Protein 1IV0 (pdb70)

Nearest PDB structures (foldseek):
  1iv0-assembly1_A  TM=8.552E-01  e=6.891E-17  Thermus thermophilus
  7ess-assembly1_B  TM=6.530E-01  e=4.072E-05  Mycobacterium tuberculosis H37Rv
  7ess-assembly1_A  TM=6.651E-01  e=7.875E-05  Mycobacterium tuberculosis H37Rv
  1nmn-assembly2_B  TM=6.137E-01  e=1.523E-04  Escherichia coli
  1nmn-assembly1_A  TM=6.071E-01  e=2.757E-04  Escherichia coli

Radius of gyration: 13.22 Å; Cα contacts (8 Å, |Δi|>4): 143; chains: 1; bounding box: 30×29×33 Å

InterPro domains:
  IPR005227 Putative pre-16S rRNA nuclease [MF_00651] (1-135)
  IPR005227 Putative pre-16S rRNA nuclease [PF03652] (1-132)
  IPR005227 Putative pre-16S rRNA nuclease [PTHR33317] (5-132)
  IPR005227 Putative pre-16S rRNA nuclease [TIGR00250] (5-131)
  IPR005227 Putative pre-16S rRNA nuclease [cd16964] (5-133)
  IPR006641 YqgF/RNase H-like domain [SM00732] (1-100)
  IPR012337 Ribonuclease H-like superfamily [SSF53098] (2-132)
  IPR037027 YqgF/RNase H-like domain superfamily [G3DSA:3.30.420.140] (1-134)

Solvent-accessible surface area: 7440 Å² total; per-residue (Å²): 189,124,9,4,28,22,81,60,58,136,46,166,23,16,32,10,15,22,110,130,47,55,135,150,65,45,39,163,37,149,19,95,135,86,75,92,142,70,11,23,110,33,12,33,89,51,10,120,183,83,33,3,45,59,3,32,7,30,52,137,78,184,100,76,167,146,160,64,42,103,76,43,77,20,74,20,2,20,109,18,2,126,90,117,70,23,85,13,85,84,121,85,107,201,173,75,130,235

Structure (mmCIF, N/CA/C/O backbone):
data_1IV0
#
_entry.id   1IV0
#
_cell.length_a   1.000
_cell.length_b   1.000
_cell.length_c   1.000
_cell.angle_alpha   90.00
_cell.angle_beta   90.00
_cell.angle_gamma   90.00
#
_symmetry.space_group_name_H-M   'P 1'
#
loop_
_atom_site.group_PDB
_atom_site.id
_atom_site.type_symbol
_atom_site.label_atom_id
_atom_site.label_alt_id
_atom_site.label_comp_id
_atom_site.label_asym_id
_atom_site.label_entity_id
_atom_site.label_seq_id
_atom_site.pdbx_PDB_ins_code
_atom_site.Cartn_x
_atom_site.Cartn_y
_atom_site.Cartn_z
_atom_site.occupancy
_atom_site.B_iso_or_equiv
_atom_site.auth_seq_id
_atom_site.auth_comp_id
_atom_site.auth_asym_id
_atom_site.auth_atom_id
_atom_site.pdbx_PDB_model_num
ATOM 1 N N . MET A 1 1 ? 2.236 -18.152 6.119 1.00 0.00 1 MET A N 1
ATOM 2 C CA . MET A 1 1 ? 1.589 -17.106 6.903 1.00 0.00 1 MET A CA 1
ATOM 3 C C . MET A 1 1 ? 2.356 -15.791 6.800 1.00 0.00 1 MET A C 1
ATOM 4 O O . MET A 1 1 ? 2.489 -15.059 7.779 1.00 0.00 1 MET A O 1
ATOM 18 N N . ARG A 1 2 ? 2.856 -15.498 5.605 1.00 0.00 2 ARG A N 1
ATOM 19 C CA . ARG A 1 2 ? 3.607 -14.268 5.373 1.00 0.00 2 ARG A CA 1
ATOM 20 C C . ARG A 1 2 ? 2.734 -13.220 4.690 1.00 0.00 2 ARG A C 1
ATOM 21 O O . ARG A 1 2 ? 2.020 -13.523 3.733 1.00 0.00 2 ARG A O 1
ATOM 42 N N . VAL A 1 3 ? 2.793 -11.987 5.184 1.00 0.00 3 VAL A N 1
ATOM 43 C CA . VAL A 1 3 ? 2.004 -10.902 4.615 1.00 0.00 3 VAL A CA 1
ATOM 44 C C . VAL A 1 3 ? 2.811 -9.609 4.563 1.00 0.00 3 VAL A C 1
ATOM 45 O O . VAL A 1 3 ? 3.520 -9.270 5.509 1.00 0.00 3 VAL A O 1
ATOM 58 N N . GLY A 1 4 ? 2.692 -8.885 3.454 1.00 0.00 4 GLY A N 1
ATOM 59 C CA . GLY A 1 4 ? 3.413 -7.636 3.306 1.00 0.00 4 GLY A CA 1
ATOM 60 C C . GLY A 1 4 ? 2.733 -6.487 4.023 1.00 0.00 4 GLY A C 1
ATOM 61 O O . GLY A 1 4 ? 1.532 -6.273 3.866 1.00 0.00 4 GLY A O 1
ATOM 65 N N . ALA A 1 5 ? 3.504 -5.741 4.808 1.00 0.00 5 ALA A N 1
ATOM 66 C CA . ALA A 1 5 ? 2.968 -4.604 5.549 1.00 0.00 5 ALA A CA 1
ATOM 67 C C . ALA A 1 5 ? 3.627 -3.306 5.099 1.00 0.00 5 ALA A C 1
ATOM 68 O O . ALA A 1 5 ? 4.848 -3.230 4.971 1.00 0.00 5 ALA A O 1
ATOM 75 N N . LEU A 1 6 ? 2.811 -2.285 4.857 1.00 0.00 6 LEU A N 1
ATOM 76 C CA . LEU A 1 6 ? 3.320 -0.992 4.415 1.00 0.00 6 LEU A CA 1
ATOM 77 C C . LEU A 1 6 ? 2.944 0.113 5.396 1.00 0.00 6 LEU A C 1
ATOM 78 O O . LEU A 1 6 ? 1.827 0.153 5.908 1.00 0.00 6 LEU A O 1
ATOM 94 N N . ASP A 1 7 ? 3.891 1.009 5.647 1.00 0.00 7 ASP A N 1
ATOM 95 C CA . ASP A 1 7 ? 3.678 2.123 6.560 1.00 0.00 7 ASP A CA 1
ATOM 96 C C . ASP A 1 7 ? 4.517 3.319 6.138 1.00 0.00 7 ASP A C 1
ATOM 97 O O . ASP A 1 7 ? 5.586 3.159 5.555 1.00 0.00 7 ASP A O 1
ATOM 106 N N . VAL A 1 8 ? 4.023 4.518 6.424 1.00 0.00 8 VAL A N 1
ATOM 107 C CA . VAL A 1 8 ? 4.733 5.735 6.059 1.00 0.00 8 VAL A CA 1
ATOM 108 C C . VAL A 1 8 ? 4.443 6.862 7.045 1.00 0.00 8 VAL A C 1
ATOM 109 O O . VAL A 1 8 ? 3.286 7.194 7.300 1.00 0.00 8 VAL A O 1
ATOM 122 N N . GLY A 1 9 ? 5.503 7.454 7.587 1.00 0.00 9 GLY A N 1
ATOM 123 C CA . GLY A 1 9 ? 5.338 8.546 8.528 1.00 0.00 9 GLY A CA 1
ATOM 124 C C . GLY A 1 9 ? 5.226 9.885 7.829 1.00 0.00 9 GLY A C 1
ATOM 125 O O . GLY A 1 9 ? 4.250 10.613 8.016 1.00 0.00 9 GLY A O 1
ATOM 129 N N . GLU A 1 10 ? 6.226 10.203 7.013 1.00 0.00 10 GLU A N 1
ATOM 130 C CA . GLU A 1 10 ? 6.249 11.457 6.267 1.00 0.00 10 GLU A CA 1
ATOM 131 C C . GLU A 1 10 ? 7.532 11.578 5.448 1.00 0.00 10 GLU A C 1
ATOM 132 O O . GLU A 1 10 ? 8.066 12.673 5.274 1.00 0.00 10 GLU A O 1
ATOM 144 N N . ALA A 1 11 ? 8.021 10.445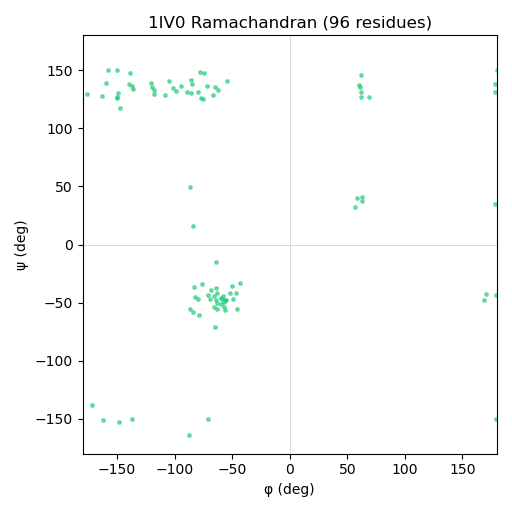 4.944 1.00 0.00 11 ALA A N 1
ATOM 145 C CA . ALA A 1 11 ? 9.242 10.420 4.142 1.00 0.00 11 ALA A CA 1
ATOM 146 C C . ALA A 1 11 ? 9.731 8.990 3.931 1.00 0.00 11 ALA A C 1
ATOM 147 O O . ALA A 1 11 ? 10.058 8.593 2.813 1.00 0.00 11 ALA A O 1
ATOM 154 N N . ARG A 1 12 ? 9.789 8.226 5.018 1.00 0.00 12 ARG A N 1
ATOM 155 C CA . ARG A 1 12 ? 10.245 6.842 4.959 1.00 0.00 12 ARG A CA 1
ATOM 156 C C . ARG A 1 12 ? 9.079 5.865 5.082 1.00 0.00 12 ARG A C 1
ATOM 157 O O . ARG A 1 12 ? 8.157 6.077 5.874 1.00 0.00 12 ARG A O 1
ATOM 178 N N . ILE A 1 13 ? 9.134 4.788 4.303 1.00 0.00 13 ILE A N 1
ATOM 179 C CA . ILE A 1 13 ? 8.094 3.766 4.330 1.00 0.00 13 ILE A CA 1
ATOM 180 C C . ILE A 1 13 ? 8.610 2.496 5.002 1.00 0.00 13 ILE A C 1
ATOM 181 O O . ILE A 1 13 ? 9.675 1.989 4.648 1.00 0.00 13 ILE A O 1
ATOM 197 N N . GLY A 1 14 ? 7.861 1.985 5.977 1.00 0.00 14 GLY A N 1
ATOM 198 C CA . GLY A 1 14 ? 8.279 0.783 6.676 1.00 0.00 14 GLY A CA 1
ATOM 199 C C . GLY A 1 14 ? 7.848 -0.492 5.973 1.00 0.00 14 GLY A C 1
ATOM 200 O O . GLY A 1 14 ? 6.745 -0.570 5.432 1.00 0.00 14 GLY A O 1
ATOM 204 N N . LEU A 1 15 ? 8.717 -1.497 5.991 1.00 0.00 15 LEU A N 1
ATOM 205 C CA . LEU A 1 15 ? 8.417 -2.779 5.361 1.00 0.00 15 LEU A CA 1
ATOM 206 C C . LEU A 1 15 ? 8.405 -3.901 6.392 1.00 0.00 15 LEU A C 1
ATOM 207 O O . LEU A 1 15 ? 9.339 -4.041 7.183 1.00 0.00 15 LEU A O 1
ATOM 223 N N . ALA A 1 16 ? 7.341 -4.694 6.382 1.00 0.00 16 ALA A N 1
ATOM 224 C CA . ALA A 1 16 ? 7.202 -5.801 7.319 1.00 0.00 16 ALA A CA 1
ATOM 225 C C . ALA A 1 16 ? 6.636 -7.032 6.628 1.00 0.00 16 ALA A C 1
ATOM 226 O O . ALA A 1 16 ? 5.839 -6.920 5.696 1.00 0.00 16 ALA A O 1
ATOM 233 N N . VAL A 1 17 ? 7.052 -8.208 7.085 1.00 0.00 17 VAL A N 1
ATOM 234 C CA . VAL A 1 17 ? 6.584 -9.457 6.500 1.00 0.00 17 VAL A CA 1
ATOM 235 C C . VAL A 1 17 ? 6.491 -10.562 7.545 1.00 0.00 17 VAL A C 1
ATOM 236 O O . VAL A 1 17 ? 7.492 -10.964 8.136 1.00 0.00 17 VAL A O 1
ATOM 249 N N . GLY A 1 18 ? 5.274 -11.051 7.760 1.00 0.00 18 GLY A N 1
ATOM 250 C CA . GLY A 1 18 ? 5.050 -12.110 8.722 1.00 0.00 18 GLY A CA 1
ATOM 251 C C . GLY A 1 18 ? 3.589 -12.498 8.812 1.00 0.00 18 GLY A C 1
ATOM 252 O O . GLY A 1 18 ? 2.846 -12.379 7.837 1.00 0.00 18 GLY A O 1
ATOM 256 N N . GLU A 1 19 ? 3.169 -12.947 9.988 1.00 0.00 19 GLU A N 1
ATOM 257 C CA . GLU A 1 19 ? 1.783 -13.334 10.209 1.00 0.00 19 GLU A CA 1
ATOM 258 C C . GLU A 1 19 ? 0.907 -12.098 10.388 1.00 0.00 19 GLU A C 1
ATOM 259 O O . GLU A 1 19 ? 1.364 -11.075 10.897 1.00 0.00 19 GLU A O 1
ATOM 271 N N . GLU A 1 20 ? -0.349 -12.194 9.960 1.00 0.00 20 GLU A N 1
ATOM 272 C CA . GLU A 1 20 ? -1.285 -11.074 10.066 1.00 0.00 20 GLU A CA 1
ATOM 273 C C . GLU A 1 20 ? -1.224 -10.431 11.450 1.00 0.00 20 GLU A C 1
ATOM 274 O O . GLU A 1 20 ? -0.993 -9.230 11.576 1.00 0.00 20 GLU A O 1
ATOM 286 N N . GLY A 1 21 ? -1.423 -11.241 12.485 1.00 0.00 21 GLY A N 1
ATOM 287 C CA . GLY A 1 21 ? -1.374 -10.728 13.843 1.00 0.00 21 GLY A CA 1
ATOM 288 C C . GLY A 1 21 ? 0.038 -10.700 14.394 1.00 0.00 21 GLY A C 1
ATOM 289 O O . GLY A 1 21 ? 0.757 -11.693 14.317 1.00 0.00 21 GLY A O 1
ATOM 293 N N . VAL A 1 22 ? 0.437 -9.564 14.956 1.00 0.00 22 VAL A N 1
ATOM 294 C CA . VAL A 1 22 ? 1.774 -9.426 15.520 1.00 0.00 22 VAL A CA 1
ATOM 295 C C . VAL A 1 22 ? 1.780 -8.432 16.681 1.00 0.00 22 VAL A C 1
ATOM 296 O O . VAL A 1 22 ? 1.329 -7.296 16.536 1.00 0.00 22 VAL A O 1
ATOM 309 N N . PRO A 1 23 ? 2.287 -8.851 17.857 1.00 0.00 23 PRO A N 1
ATOM 310 C CA . PRO A 1 23 ? 2.341 -7.994 19.042 1.00 0.00 23 PRO A CA 1
ATOM 311 C C . PRO A 1 23 ? 3.510 -7.014 19.015 1.00 0.00 23 PRO A C 1
ATOM 312 O O . PRO A 1 23 ? 3.341 -5.826 19.290 1.00 0.00 23 PRO A O 1
ATOM 323 N N . LEU A 1 24 ? 4.698 -7.517 18.692 1.00 0.00 24 LEU A N 1
ATOM 324 C CA . LEU A 1 24 ? 5.893 -6.680 18.645 1.00 0.00 24 LEU A CA 1
ATOM 325 C C . LEU A 1 24 ? 5.775 -5.623 17.549 1.00 0.00 24 LEU A C 1
ATOM 326 O O . LEU A 1 24 ? 5.621 -4.436 17.836 1.00 0.00 24 LEU A O 1
ATOM 342 N N . ALA A 1 25 ? 5.847 -6.061 16.293 1.00 0.00 25 ALA A N 1
ATOM 343 C CA . ALA A 1 25 ? 5.747 -5.147 15.156 1.00 0.00 25 ALA A CA 1
ATOM 344 C C . ALA A 1 25 ? 6.086 -5.852 13.845 1.00 0.00 25 ALA A C 1
ATOM 345 O O . ALA A 1 25 ? 5.423 -5.642 12.833 1.00 0.00 25 ALA A O 1
ATOM 352 N N . SER A 1 26 ? 7.132 -6.679 13.878 1.00 0.00 26 SER A N 1
ATOM 353 C CA . SER A 1 26 ? 7.581 -7.415 12.697 1.00 0.00 26 SER A CA 1
ATOM 354 C C . SER A 1 26 ? 7.978 -6.456 11.579 1.00 0.00 26 SER A C 1
ATOM 355 O O . SER A 1 26 ? 7.299 -5.462 11.328 1.00 0.00 26 SER A O 1
ATOM 363 N N . GLY A 1 27 ? 9.086 -6.760 10.912 1.00 0.00 27 GLY A N 1
ATOM 364 C CA . GLY A 1 27 ? 9.551 -5.912 9.831 1.00 0.00 27 GLY A CA 1
ATOM 365 C C . GLY A 1 27 ? 10.276 -6.689 8.751 1.00 0.00 27 GLY A C 1
ATOM 366 O O . GLY A 1 27 ? 10.013 -7.876 8.551 1.00 0.00 27 GLY A O 1
ATOM 370 N N . ARG A 1 28 ? 11.189 -6.022 8.052 1.00 0.00 28 ARG A N 1
ATOM 371 C CA . ARG A 1 28 ? 11.953 -6.658 6.983 1.00 0.00 28 ARG A CA 1
ATOM 372 C C . ARG A 1 28 ? 12.913 -5.665 6.335 1.00 0.00 28 ARG A C 1
ATOM 373 O O . ARG A 1 28 ? 14.068 -5.990 6.063 1.00 0.00 28 ARG A O 1
ATOM 394 N N . GLY A 1 29 ? 12.426 -4.451 6.090 1.00 0.00 29 GLY A N 1
ATOM 395 C CA . GLY A 1 29 ? 13.257 -3.430 5.476 1.00 0.00 29 GLY A CA 1
ATOM 396 C C . GLY A 1 29 ? 12.590 -2.068 5.457 1.00 0.00 29 GLY A C 1
ATOM 397 O O . GLY A 1 29 ? 11.965 -1.662 6.437 1.00 0.00 29 GLY A O 1
ATOM 401 N N . TYR A 1 30 ? 12.726 -1.358 4.339 1.00 0.00 30 TYR A N 1
ATOM 402 C CA . TYR A 1 30 ? 12.135 -0.030 4.196 1.00 0.00 30 TYR A CA 1
ATOM 403 C C . TYR A 1 30 ? 12.442 0.560 2.823 1.00 0.00 30 TYR A C 1
ATOM 404 O O . TYR A 1 30 ? 13.478 0.263 2.228 1.00 0.00 30 TYR A O 1
ATOM 422 N N . LEU A 1 31 ? 11.536 1.396 2.324 1.00 0.00 31 LEU A N 1
ATOM 423 C CA . LEU A 1 31 ? 11.716 2.024 1.019 1.00 0.00 31 LEU A CA 1
ATOM 424 C C . LEU A 1 31 ? 11.326 3.498 1.059 1.00 0.00 31 LEU A C 1
ATOM 425 O O . LEU A 1 31 ? 10.298 3.866 1.628 1.00 0.00 31 LEU A O 1
ATOM 441 N N . VAL A 1 32 ? 12.148 4.336 0.439 1.00 0.00 32 VAL A N 1
ATOM 442 C CA . VAL A 1 32 ? 11.887 5.768 0.387 1.00 0.00 32 VAL A CA 1
ATOM 443 C C . VAL A 1 32 ? 10.760 6.068 -0.596 1.00 0.00 32 VAL A C 1
ATOM 444 O O . VAL A 1 32 ? 10.605 5.370 -1.598 1.00 0.00 32 VAL A O 1
ATOM 457 N N . ARG A 1 33 ? 9.974 7.101 -0.310 1.00 0.00 33 ARG A N 1
ATOM 458 C CA . ARG A 1 33 ? 8.866 7.477 -1.181 1.00 0.00 33 ARG A CA 1
ATOM 459 C C . ARG A 1 33 ? 9.344 7.703 -2.612 1.00 0.00 33 ARG A C 1
ATOM 460 O O . ARG A 1 33 ? 10.419 8.260 -2.838 1.00 0.00 33 ARG A O 1
ATOM 481 N N . LYS A 1 34 ? 8.539 7.269 -3.577 1.00 0.00 34 LYS A N 1
ATOM 482 C CA . LYS A 1 34 ? 8.881 7.423 -4.986 1.00 0.00 34 LYS A CA 1
ATOM 483 C C . LYS A 1 34 ? 7.650 7.872 -5.781 1.00 0.00 34 LYS A C 1
ATOM 484 O O . LYS A 1 34 ? 6.787 8.562 -5.241 1.00 0.00 34 LYS A O 1
ATOM 503 N N . THR A 1 35 ? 7.566 7.489 -7.056 1.00 0.00 35 THR A N 1
ATOM 504 C CA . THR A 1 35 ? 6.427 7.870 -7.888 1.00 0.00 35 THR A CA 1
ATOM 505 C C . THR A 1 35 ? 5.295 6.847 -7.752 1.00 0.00 35 THR A C 1
ATOM 506 O O . THR A 1 35 ? 5.294 6.047 -6.820 1.00 0.00 35 THR A O 1
ATOM 517 N N . LEU A 1 36 ? 4.339 6.861 -8.682 1.00 0.00 36 LEU A N 1
ATOM 518 C CA . LEU A 1 36 ? 3.227 5.919 -8.639 1.00 0.00 36 LEU A CA 1
ATOM 519 C C . LEU A 1 36 ? 3.662 4.555 -9.160 1.00 0.00 36 LEU A C 1
ATOM 520 O O . LEU A 1 36 ? 3.616 3.558 -8.440 1.00 0.00 36 LEU A O 1
ATOM 536 N N . GLU A 1 37 ? 4.084 4.528 -10.420 1.00 0.00 37 GLU A N 1
ATOM 537 C CA . GLU A 1 37 ? 4.532 3.297 -11.055 1.00 0.00 37 GLU A CA 1
ATOM 538 C C . GLU A 1 37 ? 5.781 2.758 -10.370 1.00 0.00 37 GLU A C 1
ATOM 539 O O . GLU A 1 37 ? 5.953 1.549 -10.229 1.00 0.00 37 GLU A O 1
ATOM 551 N N . GLU A 1 38 ? 6.654 3.669 -9.953 1.00 0.00 38 GLU A N 1
ATOM 552 C CA . GLU A 1 38 ? 7.894 3.288 -9.288 1.00 0.00 38 GLU A CA 1
ATOM 553 C C . GLU A 1 38 ? 7.620 2.441 -8.046 1.00 0.00 38 GLU A C 1
ATOM 554 O O . GLU A 1 38 ? 8.152 1.341 -7.910 1.00 0.00 38 GLU A O 1
ATOM 566 N N . ASP A 1 39 ? 6.785 2.952 -7.141 1.00 0.00 39 ASP A N 1
ATOM 567 C CA . ASP A 1 39 ? 6.451 2.219 -5.922 1.00 0.00 39 ASP A CA 1
ATOM 568 C C . ASP A 1 39 ? 5.979 0.807 -6.256 1.00 0.00 39 ASP A C 1
ATOM 569 O O . ASP A 1 39 ? 6.355 -0.156 -5.588 1.00 0.00 39 ASP A O 1
ATOM 578 N N . VAL A 1 40 ? 5.167 0.691 -7.303 1.00 0.00 40 VAL A N 1
ATOM 579 C CA . VAL A 1 40 ? 4.665 -0.613 -7.731 1.00 0.00 40 VAL A CA 1
ATOM 580 C C . VAL A 1 40 ? 5.835 -1.516 -8.079 1.00 0.00 40 VAL A C 1
ATOM 581 O O . VAL A 1 40 ? 5.892 -2.676 -7.674 1.00 0.00 40 VAL A O 1
ATOM 594 N N . GLU A 1 41 ? 6.769 -0.955 -8.836 1.00 0.00 41 GLU A N 1
ATOM 595 C CA . GLU A 1 41 ? 7.963 -1.680 -9.256 1.00 0.00 41 GLU A CA 1
ATOM 596 C C . GLU A 1 41 ? 8.717 -2.233 -8.049 1.00 0.00 41 GLU A C 1
ATOM 597 O O . GLU A 1 41 ? 9.094 -3.405 -8.025 1.00 0.00 41 GLU A O 1
ATOM 609 N N . ALA A 1 42 ? 8.925 -1.387 -7.044 1.00 0.00 42 ALA A N 1
ATOM 610 C CA . ALA A 1 42 ? 9.623 -1.799 -5.833 1.00 0.00 42 ALA A CA 1
ATOM 611 C C . ALA A 1 42 ? 8.808 -2.840 -5.074 1.00 0.00 42 ALA A C 1
ATOM 612 O O . ALA A 1 42 ? 9.345 -3.844 -4.603 1.00 0.00 42 ALA A O 1
ATOM 619 N N . LEU A 1 43 ? 7.510 -2.588 -4.959 1.00 0.00 43 LEU A N 1
ATOM 620 C CA . LEU A 1 43 ? 6.606 -3.493 -4.260 1.00 0.00 43 LEU A CA 1
ATOM 621 C C . LEU A 1 43 ? 6.533 -4.849 -4.953 1.00 0.00 43 LEU A C 1
ATOM 622 O O . LEU A 1 43 ? 6.689 -5.887 -4.310 1.00 0.00 43 LEU A O 1
ATOM 638 N N . LEU A 1 44 ? 6.306 -4.841 -6.261 1.00 0.00 44 LEU A N 1
ATOM 639 C CA . LEU A 1 44 ? 6.229 -6.084 -7.018 1.00 0.00 44 LEU A CA 1
ATOM 640 C C . LEU A 1 44 ? 7.499 -6.900 -6.855 1.00 0.00 44 LEU A C 1
ATOM 641 O O . LEU A 1 44 ? 7.446 -8.086 -6.545 1.00 0.00 44 LEU A O 1
ATOM 657 N N . ASP A 1 45 ? 8.642 -6.258 -7.056 1.00 0.00 45 ASP A N 1
ATOM 658 C CA . ASP A 1 45 ? 9.924 -6.937 -6.924 1.00 0.00 45 ASP A CA 1
ATOM 659 C C . ASP A 1 45 ? 9.969 -7.759 -5.639 1.00 0.00 45 ASP A C 1
ATOM 660 O O . ASP A 1 45 ? 10.450 -8.892 -5.634 1.00 0.00 45 ASP A O 1
ATOM 669 N N . PHE A 1 46 ? 9.457 -7.184 -4.555 1.00 0.00 46 PHE A N 1
ATOM 670 C CA . PHE A 1 46 ? 9.445 -7.871 -3.269 1.00 0.00 46 PHE A CA 1
ATOM 671 C C . PHE A 1 46 ? 8.244 -8.808 -3.145 1.00 0.00 46 PHE A C 1
ATOM 672 O O . PHE A 1 46 ? 8.404 -10.004 -2.923 1.00 0.00 46 PHE A O 1
ATOM 689 N N . VAL A 1 47 ? 7.044 -8.254 -3.284 1.00 0.00 47 VAL A N 1
ATOM 690 C CA . VAL A 1 47 ? 5.818 -9.041 -3.174 1.00 0.00 47 VAL A CA 1
ATOM 691 C C . VAL A 1 47 ? 5.804 -10.215 -4.153 1.00 0.00 47 VAL A C 1
ATOM 692 O O . VAL A 1 47 ? 5.479 -11.342 -3.781 1.00 0.00 47 VAL A O 1
ATOM 705 N N . ARG A 1 48 ? 6.140 -9.939 -5.406 1.00 0.00 48 ARG A N 1
ATOM 706 C CA . ARG A 1 48 ? 6.149 -10.965 -6.446 1.00 0.00 48 ARG A CA 1
ATOM 707 C C . ARG A 1 48 ? 7.217 -12.033 -6.198 1.00 0.00 48 ARG A C 1
ATOM 708 O O . ARG A 1 48 ? 6.917 -13.227 -6.192 1.00 0.00 48 ARG A O 1
ATOM 729 N N . ARG A 1 49 ? 8.462 -11.605 -6.021 1.00 0.00 49 ARG A N 1
ATOM 730 C CA . ARG A 1 49 ? 9.563 -12.540 -5.802 1.00 0.00 49 ARG A CA 1
ATOM 731 C C . ARG A 1 49 ? 9.502 -13.194 -4.421 1.00 0.00 49 ARG A C 1
ATOM 732 O O . ARG A 1 49 ? 9.714 -14.399 -4.291 1.00 0.00 49 ARG A O 1
ATOM 753 N N . GLU A 1 50 ? 9.216 -12.402 -3.394 1.00 0.00 50 GLU A N 1
ATOM 754 C CA . GLU A 1 50 ? 9.134 -12.923 -2.030 1.00 0.00 50 GLU A CA 1
ATOM 755 C C . GLU A 1 50 ? 7.996 -13.932 -1.887 1.00 0.00 50 GLU A C 1
ATOM 756 O O . GLU A 1 50 ? 7.937 -14.675 -0.906 1.00 0.00 50 GLU A O 1
ATOM 768 N N . GLY A 1 51 ? 7.094 -13.958 -2.864 1.00 0.00 51 GLY A N 1
ATOM 769 C CA . GLY A 1 51 ? 5.976 -14.882 -2.816 1.00 0.00 51 GLY A CA 1
ATOM 770 C C . GLY A 1 51 ? 5.058 -14.626 -1.638 1.00 0.00 51 GLY A C 1
ATOM 771 O O . GLY A 1 51 ? 4.579 -15.563 -0.999 1.00 0.00 51 GLY A O 1
ATOM 775 N N . LEU A 1 52 ? 4.809 -13.353 -1.353 1.00 0.00 52 LEU A N 1
ATOM 776 C CA . LEU A 1 52 ? 3.937 -12.976 -0.247 1.00 0.00 52 LEU A CA 1
ATOM 777 C C . LEU A 1 52 ? 2.493 -13.354 -0.551 1.00 0.00 52 LEU A C 1
ATOM 778 O O . LEU A 1 52 ? 1.802 -13.940 0.282 1.00 0.00 52 LEU A O 1
ATOM 794 N N . GLY A 1 53 ? 2.045 -13.013 -1.754 1.00 0.00 53 GLY A N 1
ATOM 795 C CA . GLY A 1 53 ? 0.688 -13.321 -2.158 1.00 0.00 53 GLY A CA 1
ATOM 796 C C . GLY A 1 53 ? -0.348 -12.740 -1.216 1.00 0.00 53 GLY A C 1
ATOM 797 O O . GLY A 1 53 ? -1.418 -13.318 -1.030 1.00 0.00 53 GLY A O 1
ATOM 801 N N . LYS A 1 54 ? -0.030 -11.590 -0.627 1.00 0.00 54 LYS A N 1
ATOM 802 C CA . LYS A 1 54 ? -0.939 -10.920 0.297 1.00 0.00 54 LYS A CA 1
ATOM 803 C C . LYS A 1 54 ? -0.298 -9.654 0.850 1.00 0.00 54 LYS A C 1
ATOM 804 O O . LYS A 1 54 ? 0.845 -9.682 1.307 1.00 0.00 54 LYS A O 1
ATOM 823 N N . LEU A 1 55 ? -1.029 -8.545 0.808 1.00 0.00 55 LEU A N 1
ATOM 824 C CA . LEU A 1 55 ? -0.501 -7.281 1.306 1.00 0.00 55 LEU A CA 1
ATOM 825 C C . LEU A 1 55 ? -1.524 -6.530 2.153 1.00 0.00 55 LEU A C 1
ATOM 826 O O . LEU A 1 55 ? -2.686 -6.387 1.771 1.00 0.00 55 LEU A O 1
ATOM 842 N N . VAL A 1 56 ? -1.068 -6.041 3.302 1.00 0.00 56 VAL A N 1
ATOM 843 C CA . VAL A 1 56 ? -1.916 -5.286 4.217 1.00 0.00 56 VAL A CA 1
ATOM 844 C C . VAL A 1 56 ? -1.355 -3.881 4.415 1.00 0.00 56 VAL A C 1
ATOM 845 O O . VAL A 1 56 ? -0.148 -3.709 4.579 1.00 0.00 56 VAL A O 1
ATOM 858 N N . VAL A 1 57 ? -2.225 -2.875 4.385 1.00 0.00 57 VAL A N 1
ATOM 859 C CA . VAL A 1 57 ? -1.776 -1.494 4.548 1.00 0.00 57 VAL A CA 1
ATOM 860 C C . VAL A 1 57 ? -2.832 -0.624 5.224 1.00 0.00 57 VAL A C 1
ATOM 861 O O . VAL A 1 57 ? -3.994 -0.609 4.820 1.00 0.00 57 VAL A O 1
ATOM 874 N N . GLY A 1 58 ? -2.410 0.110 6.249 1.00 0.00 58 GLY A N 1
ATOM 875 C CA . GLY A 1 58 ? -3.316 0.987 6.963 1.00 0.00 58 GLY A CA 1
ATOM 876 C C . GLY A 1 58 ? -3.271 2.410 6.441 1.00 0.00 58 GLY A C 1
ATOM 877 O O . GLY A 1 58 ? -2.194 2.949 6.184 1.00 0.00 58 GLY A O 1
ATOM 881 N N . LEU A 1 59 ? -4.441 3.021 6.286 1.00 0.00 59 LEU A N 1
ATOM 882 C CA . LEU A 1 59 ? -4.534 4.392 5.789 1.00 0.00 59 LEU A CA 1
ATOM 883 C C . LEU A 1 59 ? -5.875 5.013 6.172 1.00 0.00 59 LEU A C 1
ATOM 884 O O . LEU A 1 59 ? -6.913 4.354 6.098 1.00 0.00 59 LEU A O 1
ATOM 900 N N . PRO A 1 60 ? -5.879 6.291 6.587 1.00 0.00 60 PRO A N 1
ATOM 901 C CA . PRO A 1 60 ? -7.111 6.984 6.975 1.00 0.00 60 PRO A CA 1
ATOM 902 C C . PRO A 1 60 ? -8.133 7.018 5.842 1.00 0.00 60 PRO A C 1
ATOM 903 O O . PRO A 1 60 ? -9.308 6.718 6.044 1.00 0.00 60 PRO A O 1
ATOM 914 N N . LEU A 1 61 ? -7.670 7.381 4.650 1.00 0.00 61 LEU A N 1
ATOM 915 C CA . LEU A 1 61 ? -8.535 7.453 3.476 1.00 0.00 61 LEU A CA 1
ATOM 916 C C . LEU A 1 61 ? -9.641 8.486 3.669 1.00 0.00 61 LEU A C 1
ATOM 917 O O . LEU A 1 61 ? -10.380 8.447 4.651 1.00 0.00 61 LEU A O 1
ATOM 933 N N . ARG A 1 62 ? -9.754 9.403 2.713 1.00 0.00 62 ARG A N 1
ATOM 934 C CA . ARG A 1 62 ? -10.774 10.445 2.763 1.00 0.00 62 ARG A CA 1
ATOM 935 C C . ARG A 1 62 ? -12.142 9.878 2.396 1.00 0.00 62 ARG A C 1
ATOM 936 O O . ARG A 1 62 ? -13.167 10.313 2.920 1.00 0.00 62 ARG A O 1
ATOM 957 N N . THR A 1 63 ? -12.144 8.908 1.486 1.00 0.00 63 THR A N 1
ATOM 958 C CA . THR A 1 63 ? -13.377 8.275 1.031 1.00 0.00 63 THR A CA 1
ATOM 959 C C . THR A 1 63 ? -14.217 9.243 0.202 1.00 0.00 63 THR A C 1
ATOM 960 O O . THR A 1 63 ? -14.519 10.351 0.641 1.00 0.00 63 THR A O 1
ATOM 971 N N . ASP A 1 64 ? -14.587 8.809 -0.999 1.00 0.00 64 ASP A N 1
ATOM 972 C CA . ASP A 1 64 ? -15.389 9.624 -1.905 1.00 0.00 64 ASP A CA 1
ATOM 973 C C . ASP A 1 64 ? -15.628 8.887 -3.218 1.00 0.00 64 ASP A C 1
ATOM 974 O O . ASP A 1 64 ? -14.723 8.248 -3.754 1.00 0.00 64 ASP A O 1
ATOM 983 N N . LEU A 1 65 ? -16.851 8.975 -3.733 1.00 0.00 65 LEU A N 1
ATOM 984 C CA . LEU A 1 65 ? -17.199 8.308 -4.985 1.00 0.00 65 LEU A CA 1
ATOM 985 C C . LEU A 1 65 ? -16.269 8.744 -6.114 1.00 0.00 65 LEU A C 1
ATOM 986 O O . LEU A 1 65 ? -15.615 7.915 -6.746 1.00 0.00 65 LEU A O 1
ATOM 1002 N N . LYS A 1 66 ? -16.210 10.048 -6.356 1.00 0.00 66 LYS A N 1
ATOM 1003 C CA . LYS A 1 66 ? -15.353 10.592 -7.404 1.00 0.00 66 LYS A CA 1
ATOM 1004 C C . LYS A 1 66 ? -13.963 10.897 -6.858 1.00 0.00 66 LYS A C 1
ATOM 1005 O O . LYS A 1 66 ? -13.823 11.534 -5.814 1.00 0.00 66 LYS A O 1
ATOM 1024 N N . GLU A 1 67 ? -12.935 10.442 -7.570 1.00 0.00 67 GLU A N 1
ATOM 1025 C CA . GLU A 1 67 ? -11.556 10.673 -7.153 1.00 0.00 67 GLU A CA 1
ATOM 1026 C C . GLU A 1 67 ? -11.279 10.021 -5.800 1.00 0.00 67 GLU A C 1
ATOM 1027 O O . GLU A 1 67 ? -12.154 9.960 -4.938 1.00 0.00 67 GLU A O 1
ATOM 1039 N N . SER A 1 68 ? -10.055 9.535 -5.622 1.00 0.00 68 SER A N 1
ATOM 1040 C CA . SER A 1 68 ? -9.667 8.888 -4.374 1.00 0.00 68 SER A CA 1
ATOM 1041 C C . SER A 1 68 ? -8.140 8.813 -4.260 1.00 0.00 68 SER A C 1
ATOM 1042 O O . SER A 1 68 ? -7.435 9.667 -4.794 1.00 0.00 68 SER A O 1
ATOM 1050 N N . ALA A 1 69 ? -7.632 7.797 -3.564 1.00 0.00 69 ALA A N 1
ATOM 1051 C CA . ALA A 1 69 ? -6.192 7.638 -3.392 1.00 0.00 69 ALA A CA 1
ATOM 1052 C C . ALA A 1 69 ? -5.587 8.868 -2.720 1.00 0.00 69 ALA A C 1
ATOM 1053 O O . ALA A 1 69 ? -4.503 9.321 -3.088 1.00 0.00 69 ALA A O 1
ATOM 1060 N N . GLN A 1 70 ? -6.300 9.405 -1.735 1.00 0.00 70 GLN A N 1
ATOM 1061 C CA . GLN A 1 70 ? -5.840 10.585 -1.012 1.00 0.00 70 GLN A CA 1
ATOM 1062 C C . GLN A 1 70 ? -4.596 10.283 -0.194 1.00 0.00 70 GLN A C 1
ATOM 1063 O O . GLN A 1 70 ? -4.562 9.335 0.590 1.00 0.00 70 GLN A O 1
ATOM 1077 N N . ALA A 1 71 ? -3.583 11.114 -0.384 1.00 0.00 71 ALA A N 1
ATOM 1078 C CA . ALA A 1 71 ? -2.325 10.975 0.327 1.00 0.00 71 ALA A CA 1
ATOM 1079 C C . ALA A 1 71 ? -1.652 9.638 0.035 1.00 0.00 71 ALA A C 1
ATOM 1080 O O . ALA A 1 71 ? -2.294 8.588 0.042 1.00 0.00 71 ALA A O 1
ATOM 1087 N N . GLY A 1 72 ? -0.346 9.686 -0.211 1.00 0.00 72 GLY A N 1
ATOM 1088 C CA . GLY A 1 72 ? 0.409 8.479 -0.491 1.00 0.00 72 GLY A CA 1
ATOM 1089 C C . GLY A 1 72 ? -0.053 7.765 -1.746 1.00 0.00 72 GLY A C 1
ATOM 1090 O O . GLY A 1 72 ? -1.247 7.532 -1.936 1.00 0.00 72 GLY A O 1
ATOM 1094 N N . LYS A 1 73 ? 0.902 7.407 -2.598 1.00 0.00 73 LYS A N 1
ATOM 1095 C CA . LYS A 1 73 ? 0.606 6.703 -3.842 1.00 0.00 73 LYS A CA 1
ATOM 1096 C C . LYS A 1 73 ? 0.552 5.192 -3.615 1.00 0.00 73 LYS A C 1
ATOM 1097 O O . LYS A 1 73 ? 1.179 4.422 -4.344 1.00 0.00 73 LYS A O 1
ATOM 1116 N N . VAL A 1 74 ? -0.196 4.776 -2.598 1.00 0.00 74 VAL A N 1
ATOM 1117 C CA . VAL A 1 74 ? -0.331 3.360 -2.271 1.00 0.00 74 VAL A CA 1
ATOM 1118 C C . VAL A 1 74 ? -1.394 2.680 -3.134 1.00 0.00 74 VAL A C 1
ATOM 1119 O O . VAL A 1 74 ? -1.242 1.520 -3.520 1.00 0.00 74 VAL A O 1
ATOM 1132 N N . LEU A 1 75 ? -2.473 3.401 -3.425 1.00 0.00 75 LEU A N 1
ATOM 1133 C CA . LEU A 1 75 ? -3.567 2.862 -4.233 1.00 0.00 75 LEU A CA 1
ATOM 1134 C C . LEU A 1 75 ? -3.060 2.204 -5.520 1.00 0.00 75 LEU A C 1
ATOM 1135 O O . LEU A 1 75 ? -3.480 1.097 -5.857 1.00 0.00 75 LEU A O 1
ATOM 1151 N N . PRO A 1 76 ? -2.153 2.869 -6.262 1.00 0.00 76 PRO A N 1
ATOM 1152 C CA . PRO A 1 76 ? -1.605 2.331 -7.509 1.00 0.00 76 PRO A CA 1
ATOM 1153 C C . PRO A 1 76 ? -1.239 0.851 -7.408 1.00 0.00 76 PRO A C 1
ATOM 1154 O O . PRO A 1 76 ? -1.344 0.110 -8.384 1.00 0.00 76 PRO A O 1
ATOM 1165 N N . LEU A 1 77 ? -0.804 0.425 -6.227 1.00 0.00 77 LEU A N 1
ATOM 1166 C CA . LEU A 1 77 ? -0.426 -0.968 -6.015 1.00 0.00 77 LEU A CA 1
ATOM 1167 C C . LEU A 1 77 ? -1.644 -1.838 -5.739 1.00 0.00 77 LEU A C 1
ATOM 1168 O O . LEU A 1 77 ? -1.767 -2.935 -6.282 1.00 0.00 77 LEU A O 1
ATOM 1184 N N . VAL A 1 78 ? -2.533 -1.353 -4.881 1.00 0.00 78 VAL A N 1
ATOM 1185 C CA . VAL A 1 78 ? -3.730 -2.101 -4.523 1.00 0.00 78 VAL A CA 1
ATOM 1186 C C . VAL A 1 78 ? -4.471 -2.587 -5.763 1.00 0.00 78 VAL A C 1
ATOM 1187 O O . VAL A 1 78 ? -5.034 -3.682 -5.769 1.00 0.00 78 VAL A O 1
ATOM 1200 N N . GLU A 1 79 ? -4.466 -1.773 -6.814 1.00 0.00 79 GLU A N 1
ATOM 1201 C CA . GLU A 1 79 ? -5.139 -2.138 -8.055 1.00 0.00 79 GLU A CA 1
ATOM 1202 C C . GLU A 1 79 ? -4.421 -3.301 -8.730 1.00 0.00 79 GLU A C 1
ATOM 1203 O O . GLU A 1 79 ? -5.056 -4.205 -9.273 1.00 0.00 79 GLU A O 1
ATOM 1215 N N . ALA A 1 80 ? -3.093 -3.278 -8.679 1.00 0.00 80 ALA A N 1
ATOM 1216 C CA . ALA A 1 80 ? -2.290 -4.338 -9.273 1.00 0.00 80 ALA A CA 1
ATOM 1217 C C . ALA A 1 80 ? -2.550 -5.662 -8.570 1.00 0.00 80 ALA A C 1
ATOM 1218 O O . ALA A 1 80 ? -2.767 -6.692 -9.211 1.00 0.00 80 ALA A O 1
ATOM 1225 N N . LEU A 1 81 ? -2.519 -5.624 -7.243 1.00 0.00 81 LEU A N 1
ATOM 1226 C CA . LEU A 1 81 ? -2.740 -6.810 -6.430 1.00 0.00 81 LEU A CA 1
ATOM 1227 C C . LEU A 1 81 ? -4.121 -7.405 -6.692 1.00 0.00 81 LEU A C 1
ATOM 1228 O O . LEU A 1 81 ? -4.254 -8.599 -6.958 1.00 0.00 81 LEU A O 1
ATOM 1244 N N . ARG A 1 82 ? -5.147 -6.562 -6.618 1.00 0.00 82 ARG A N 1
ATOM 1245 C CA . ARG A 1 82 ? -6.521 -6.999 -6.850 1.00 0.00 82 ARG A CA 1
ATOM 1246 C C . ARG A 1 82 ? -6.671 -7.612 -8.240 1.00 0.00 82 ARG A C 1
ATOM 1247 O O . ARG A 1 82 ? -7.308 -8.652 -8.406 1.00 0.00 82 ARG A O 1
ATOM 1268 N N . ALA A 1 83 ? -6.082 -6.956 -9.232 1.00 0.00 83 ALA A N 1
ATOM 1269 C CA . ALA A 1 83 ? -6.151 -7.426 -10.611 1.00 0.00 83 ALA A CA 1
ATOM 1270 C C . ALA A 1 83 ? -5.477 -8.784 -10.776 1.00 0.00 83 ALA A C 1
ATOM 1271 O O . ALA A 1 83 ? -5.985 -9.657 -11.480 1.00 0.00 83 ALA A O 1
ATOM 1278 N N . ARG A 1 84 ? -4.323 -8.957 -10.133 1.00 0.00 84 ARG A N 1
ATOM 1279 C CA . ARG A 1 84 ? -3.581 -10.211 -10.223 1.00 0.00 84 ARG A CA 1
ATOM 1280 C C . ARG A 1 84 ? -4.095 -11.260 -9.234 1.00 0.00 84 ARG A C 1
ATOM 1281 O O . ARG A 1 84 ? -3.423 -12.258 -8.976 1.00 0.00 84 ARG A O 1
ATOM 1302 N N . GLY A 1 85 ? -5.288 -11.036 -8.686 1.00 0.00 85 GLY A N 1
ATOM 1303 C CA . GLY A 1 85 ? -5.859 -11.979 -7.743 1.00 0.00 85 GLY A CA 1
ATOM 1304 C C . GLY A 1 85 ? -5.022 -12.119 -6.491 1.00 0.00 85 GLY A C 1
ATOM 1305 O O . GLY A 1 85 ? -4.897 -13.209 -5.934 1.00 0.00 85 GLY A O 1
ATOM 1309 N N . VAL A 1 86 ? -4.452 -11.007 -6.046 1.00 0.00 86 VAL A N 1
ATOM 1310 C CA . VAL A 1 86 ? -3.626 -10.999 -4.845 1.00 0.00 86 VAL A CA 1
ATOM 1311 C C . VAL A 1 86 ? -4.423 -10.501 -3.643 1.00 0.00 86 VAL A C 1
ATOM 1312 O O . VAL A 1 86 ? -5.102 -9.477 -3.720 1.00 0.00 86 VAL A O 1
ATOM 1325 N N . GLU A 1 87 ? -4.338 -11.228 -2.532 1.00 0.00 87 GLU A N 1
ATOM 1326 C CA . GLU A 1 87 ? -5.055 -10.855 -1.317 1.00 0.00 87 GLU A CA 1
ATOM 1327 C C . GLU A 1 87 ? -4.578 -9.504 -0.795 1.00 0.00 87 GLU A C 1
ATOM 1328 O O . GLU A 1 87 ? -3.377 -9.251 -0.703 1.00 0.00 87 GLU A O 1
ATOM 1340 N N . VAL A 1 88 ? -5.526 -8.636 -0.456 1.00 0.00 88 VAL A N 1
ATOM 1341 C CA . VAL A 1 88 ? -5.201 -7.305 0.052 1.00 0.00 88 VAL A CA 1
ATOM 1342 C C . VAL A 1 88 ? -6.361 -6.731 0.859 1.00 0.00 88 VAL A C 1
ATOM 1343 O O . VAL A 1 88 ? -7.525 -7.036 0.599 1.00 0.00 88 VAL A O 1
ATOM 1356 N N . GLU A 1 89 ? -6.033 -5.894 1.837 1.00 0.00 89 GLU A N 1
ATOM 1357 C CA . GLU A 1 89 ? -7.045 -5.274 2.682 1.00 0.00 89 GLU A CA 1
ATOM 1358 C C . GLU A 1 89 ? -6.474 -4.078 3.435 1.00 0.00 89 GLU A C 1
ATOM 1359 O O . GLU A 1 89 ? -5.441 -4.179 4.099 1.00 0.00 89 GLU A O 1
ATOM 1371 N N . LEU A 1 90 ? -7.157 -2.942 3.327 1.00 0.00 90 LEU A N 1
ATOM 1372 C CA . LEU A 1 90 ? -6.723 -1.724 3.997 1.00 0.00 90 LEU A CA 1
ATOM 1373 C C . LEU A 1 90 ? -7.023 -1.794 5.491 1.00 0.00 90 LEU A C 1
ATOM 1374 O O . LEU A 1 90 ? -8.163 -2.023 5.894 1.00 0.00 90 LEU A O 1
ATOM 1390 N N . TRP A 1 91 ? -5.995 -1.592 6.308 1.00 0.00 91 TRP A N 1
ATOM 1391 C CA . TRP A 1 91 ? -6.156 -1.630 7.756 1.00 0.00 91 TRP A CA 1
ATOM 1392 C C . TRP A 1 91 ? -6.803 -0.346 8.265 1.00 0.00 91 TRP A C 1
ATOM 1393 O O . TRP A 1 91 ? -6.326 0.754 7.981 1.00 0.00 91 TRP A O 1
ATOM 1414 N N . ASP A 1 92 ? -7.888 -0.491 9.018 1.00 0.00 92 ASP A N 1
ATOM 1415 C CA . ASP A 1 92 ? -8.596 0.661 9.565 1.00 0.00 92 ASP A CA 1
ATOM 1416 C C . ASP A 1 92 ? -7.770 1.318 10.675 1.00 0.00 92 ASP A C 1
ATOM 1417 O O . ASP A 1 92 ? -6.541 1.269 10.648 1.00 0.00 92 ASP A O 1
ATOM 1426 N N . GLU A 1 93 ? -8.441 1.929 11.654 1.00 0.00 93 GLU A N 1
ATOM 1427 C CA . GLU A 1 93 ? -7.747 2.580 12.757 1.00 0.00 93 GLU A CA 1
ATOM 1428 C C . GLU A 1 93 ? -6.982 1.564 13.587 1.00 0.00 93 GLU A C 1
ATOM 1429 O O . GLU A 1 93 ? -7.496 0.493 13.907 1.00 0.00 93 GLU A O 1
ATOM 1441 N N . ARG A 1 94 ? -5.746 1.905 13.923 1.00 0.00 94 ARG A N 1
ATOM 1442 C CA . ARG A 1 94 ? -4.906 1.016 14.707 1.00 0.00 94 ARG A CA 1
ATOM 1443 C C . ARG A 1 94 ? -5.501 0.783 16.093 1.00 0.00 94 ARG A C 1
ATOM 1444 O O . ARG A 1 94 ? -5.730 -0.357 16.497 1.00 0.00 94 ARG A O 1
ATOM 1465 N N . PHE A 1 95 ? -5.753 1.870 16.812 1.00 0.00 95 PHE A N 1
ATOM 1466 C CA . PHE A 1 95 ? -6.325 1.787 18.150 1.00 0.00 95 PHE A CA 1
ATOM 1467 C C . PHE A 1 95 ? -7.847 1.703 18.086 1.00 0.00 95 PHE A C 1
ATOM 1468 O O . PHE A 1 95 ? -8.483 2.408 17.302 1.00 0.00 95 PHE A O 1
ATOM 1485 N N . THR A 1 96 ? -8.427 0.842 18.914 1.00 0.00 96 THR A N 1
ATOM 1486 C CA . THR A 1 96 ? -9.874 0.674 18.948 1.00 0.00 96 THR A CA 1
ATOM 1487 C C . THR A 1 96 ? -10.294 -0.297 20.045 1.00 0.00 96 THR A C 1
ATOM 1488 O O . THR A 1 96 ? -9.769 -1.406 20.141 1.00 0.00 96 THR A O 1
ATOM 1499 N N . THR A 1 97 ? -11.247 0.127 20.868 1.00 0.00 97 THR A N 1
ATOM 1500 C CA . THR A 1 97 ? -11.744 -0.704 21.959 1.00 0.00 97 THR A CA 1
ATOM 1501 C C . THR A 1 97 ? -12.585 -1.860 21.428 1.00 0.00 97 THR A C 1
ATOM 1502 O O . THR A 1 97 ? -13.415 -1.678 20.537 1.00 0.00 97 THR A O 1
ATOM 1513 N N . LYS A 1 98 ? -12.366 -3.049 21.980 1.00 0.00 98 LYS A N 1
ATOM 1514 C CA . LYS A 1 98 ? -13.106 -4.233 21.562 1.00 0.00 98 LYS A CA 1
ATOM 1515 C C . LYS A 1 98 ? -14.603 -4.046 21.790 1.00 0.00 98 LYS A C 1
ATOM 1516 O O . LYS A 1 98 ? -15.420 -4.818 21.287 1.00 0.00 98 LYS A O 1
ATOM 1535 N N . MET A 1 1 ? 1.101 -18.119 7.655 1.00 0.00 1 MET A N 2
ATOM 1536 C CA . MET A 1 1 ? 0.711 -17.200 6.591 1.00 0.00 1 MET A CA 2
ATOM 1537 C C . MET A 1 1 ? 1.460 -15.876 6.712 1.00 0.00 1 MET A C 2
ATOM 1538 O O . MET A 1 1 ? 1.469 -15.251 7.773 1.00 0.00 1 MET A O 2
ATOM 1552 N N . ARG A 1 2 ? 2.089 -15.459 5.620 1.00 0.00 2 ARG A N 2
ATOM 1553 C CA . ARG A 1 2 ? 2.844 -14.211 5.597 1.00 0.00 2 ARG A CA 2
ATOM 1554 C C . ARG A 1 2 ? 2.077 -13.117 4.861 1.00 0.00 2 ARG A C 2
ATOM 1555 O O . ARG A 1 2 ? 1.483 -13.360 3.811 1.00 0.00 2 ARG A O 2
ATOM 1576 N N . VAL A 1 3 ? 2.095 -11.911 5.420 1.00 0.00 3 VAL A N 2
ATOM 1577 C CA . VAL A 1 3 ? 1.405 -10.779 4.817 1.00 0.00 3 VAL A CA 2
ATOM 1578 C C . VAL A 1 3 ? 2.302 -9.547 4.780 1.00 0.00 3 VAL A C 2
ATOM 1579 O O . VAL A 1 3 ? 2.938 -9.200 5.773 1.00 0.00 3 VAL A O 2
ATOM 1592 N N . GLY A 1 4 ? 2.333 -8.879 3.632 1.00 0.00 4 GLY A N 2
ATOM 1593 C CA . GLY A 1 4 ? 3.140 -7.682 3.492 1.00 0.00 4 GLY A CA 2
ATOM 1594 C C . GLY A 1 4 ? 2.473 -6.475 4.120 1.00 0.00 4 GLY A C 2
ATOM 1595 O O . GLY A 1 4 ? 1.261 -6.306 4.004 1.00 0.00 4 GLY A O 2
ATOM 1599 N N . ALA A 1 5 ? 3.255 -5.637 4.794 1.00 0.00 5 ALA A N 2
ATOM 1600 C CA . ALA A 1 5 ? 2.708 -4.451 5.443 1.00 0.00 5 ALA A CA 2
ATOM 1601 C C . ALA A 1 5 ? 3.509 -3.202 5.098 1.00 0.00 5 ALA A C 2
ATOM 1602 O O . ALA A 1 5 ? 4.740 -3.212 5.128 1.00 0.00 5 ALA A O 2
ATOM 1609 N N . LEU A 1 6 ? 2.798 -2.128 4.773 1.00 0.00 6 LEU A N 2
ATOM 1610 C CA . LEU A 1 6 ? 3.436 -0.863 4.424 1.00 0.00 6 LEU A CA 2
ATOM 1611 C C . LEU A 1 6 ? 3.049 0.238 5.409 1.00 0.00 6 LEU A C 2
ATOM 1612 O O . LEU A 1 6 ? 1.887 0.355 5.800 1.00 0.00 6 LEU A O 2
ATOM 1628 N N . ASP A 1 7 ? 4.032 1.041 5.805 1.00 0.00 7 ASP A N 2
ATOM 1629 C CA . ASP A 1 7 ? 3.796 2.136 6.741 1.00 0.00 7 ASP A CA 2
ATOM 1630 C C . ASP A 1 7 ? 4.603 3.368 6.351 1.00 0.00 7 ASP A C 2
ATOM 1631 O O . ASP A 1 7 ? 5.778 3.267 6.004 1.00 0.00 7 ASP A O 2
ATOM 1640 N N . VAL A 1 8 ? 3.961 4.530 6.410 1.00 0.00 8 VAL A N 2
ATOM 1641 C CA . VAL A 1 8 ? 4.617 5.786 6.063 1.00 0.00 8 VAL A CA 2
ATOM 1642 C C . VAL A 1 8 ? 4.959 6.597 7.309 1.00 0.00 8 VAL A C 2
ATOM 1643 O O . VAL A 1 8 ? 4.156 6.695 8.237 1.00 0.00 8 VAL A O 2
ATOM 1656 N N . GLY A 1 9 ? 6.155 7.178 7.322 1.00 0.00 9 GLY A N 2
ATOM 1657 C CA . GLY A 1 9 ? 6.581 7.975 8.458 1.00 0.00 9 GLY A CA 2
ATOM 1658 C C . GLY A 1 9 ? 7.254 9.266 8.033 1.00 0.00 9 GLY A C 2
ATOM 1659 O O . GLY A 1 9 ? 6.968 10.331 8.580 1.00 0.00 9 GLY A O 2
ATOM 1663 N N . GLU A 1 10 ? 8.145 9.173 7.050 1.00 0.00 10 GLU A N 2
ATOM 1664 C CA . GLU A 1 10 ? 8.855 10.341 6.544 1.00 0.00 10 GLU A CA 2
ATOM 1665 C C . GLU A 1 10 ? 9.788 9.954 5.400 1.00 0.00 10 GLU A C 2
ATOM 1666 O O . GLU A 1 10 ? 10.839 9.354 5.621 1.00 0.00 10 GLU A O 2
ATOM 1678 N N . ALA A 1 11 ? 9.394 10.303 4.177 1.00 0.00 11 ALA A N 2
ATOM 1679 C CA . ALA A 1 11 ? 10.190 9.995 2.991 1.00 0.00 11 ALA A CA 2
ATOM 1680 C C . ALA A 1 11 ? 10.691 8.553 3.019 1.00 0.00 11 ALA A C 2
ATOM 1681 O O . ALA A 1 11 ? 11.757 8.245 2.485 1.00 0.00 11 ALA A O 2
ATOM 1688 N N . ARG A 1 12 ? 9.916 7.675 3.645 1.00 0.00 12 ARG A N 2
ATOM 1689 C CA . ARG A 1 12 ? 10.291 6.270 3.747 1.00 0.00 12 ARG A CA 2
ATOM 1690 C C . ARG A 1 12 ? 9.107 5.418 4.190 1.00 0.00 12 ARG A C 2
ATOM 1691 O O . ARG A 1 12 ? 8.295 5.841 5.014 1.00 0.00 12 ARG A O 2
ATOM 1712 N N . ILE A 1 13 ? 9.022 4.212 3.641 1.00 0.00 13 ILE A N 2
ATOM 1713 C CA . ILE A 1 13 ? 7.948 3.289 3.978 1.00 0.00 13 ILE A CA 2
ATOM 1714 C C . ILE A 1 13 ? 8.501 2.080 4.728 1.00 0.00 13 ILE A C 2
ATOM 1715 O O . ILE A 1 13 ? 9.510 1.502 4.323 1.00 0.00 13 ILE A O 2
ATOM 1731 N N . GLY A 1 14 ? 7.845 1.699 5.821 1.00 0.00 14 GLY A N 2
ATOM 1732 C CA . GLY A 1 14 ? 8.306 0.562 6.592 1.00 0.00 14 GLY A CA 2
ATOM 1733 C C . GLY A 1 14 ? 7.848 -0.760 6.010 1.00 0.00 14 GLY A C 2
ATOM 1734 O O . GLY A 1 14 ? 6.679 -0.919 5.655 1.00 0.00 14 GLY A O 2
ATOM 1738 N N . LEU A 1 15 ? 8.769 -1.713 5.912 1.00 0.00 15 LEU A N 2
ATOM 1739 C CA . LEU A 1 15 ? 8.453 -3.031 5.373 1.00 0.00 15 LEU A CA 2
ATOM 1740 C C . LEU A 1 15 ? 8.367 -4.067 6.488 1.00 0.00 15 LEU A C 2
ATOM 1741 O O . LEU A 1 15 ? 9.260 -4.167 7.329 1.00 0.00 15 LEU A O 2
ATOM 1757 N N . ALA A 1 16 ? 7.283 -4.835 6.489 1.00 0.00 16 ALA A N 2
ATOM 1758 C CA . ALA A 1 16 ? 7.073 -5.864 7.499 1.00 0.00 16 ALA A CA 2
ATOM 1759 C C . ALA A 1 16 ? 6.288 -7.035 6.919 1.00 0.00 16 ALA A C 2
ATOM 1760 O O . ALA A 1 16 ? 5.467 -6.855 6.021 1.00 0.00 16 ALA A O 2
ATOM 1767 N N . VAL A 1 17 ? 6.548 -8.234 7.431 1.00 0.00 17 VAL A N 2
ATOM 1768 C CA . VAL A 1 17 ? 5.859 -9.424 6.943 1.00 0.00 17 VAL A CA 2
ATOM 1769 C C . VAL A 1 17 ? 5.648 -10.443 8.056 1.00 0.00 17 VAL A C 2
ATOM 1770 O O . VAL A 1 17 ? 6.587 -10.826 8.756 1.00 0.00 17 VAL A O 2
ATOM 1783 N N . GLY A 1 18 ? 4.403 -10.884 8.207 1.00 0.00 18 GLY A N 2
ATOM 1784 C CA . GLY A 1 18 ? 4.069 -11.862 9.223 1.00 0.00 18 GLY A CA 2
ATOM 1785 C C . GLY A 1 18 ? 2.594 -12.213 9.218 1.00 0.00 18 GLY A C 2
ATOM 1786 O O . GLY A 1 18 ? 1.942 -12.163 8.176 1.00 0.00 18 GLY A O 2
ATOM 1790 N N . GLU A 1 19 ? 2.066 -12.561 10.386 1.00 0.00 19 GLU A N 2
ATOM 1791 C CA . GLU A 1 19 ? 0.655 -12.912 10.513 1.00 0.00 19 GLU A CA 2
ATOM 1792 C C . GLU A 1 19 ? -0.196 -11.660 10.698 1.00 0.00 19 GLU A C 2
ATOM 1793 O O . GLU A 1 19 ? 0.209 -10.718 11.377 1.00 0.00 19 GLU A O 2
ATOM 1805 N N . GLU A 1 20 ? -1.380 -11.652 10.090 1.00 0.00 20 GLU A N 2
ATOM 1806 C CA . GLU A 1 20 ? -2.283 -10.509 10.195 1.00 0.00 20 GLU A CA 2
ATOM 1807 C C . GLU A 1 20 ? -2.497 -10.118 11.654 1.00 0.00 20 GLU A C 2
ATOM 1808 O O . GLU A 1 20 ? -2.740 -10.973 12.506 1.00 0.00 20 GLU A O 2
ATOM 1820 N N . GLY A 1 21 ? -2.402 -8.823 11.937 1.00 0.00 21 GLY A N 2
ATOM 1821 C CA . GLY A 1 21 ? -2.585 -8.349 13.296 1.00 0.00 21 GLY A CA 2
ATOM 1822 C C . GLY A 1 21 ? -1.542 -8.907 14.246 1.00 0.00 21 GLY A C 2
ATOM 1823 O O . GLY A 1 21 ? -1.880 -9.488 15.277 1.00 0.00 21 GLY A O 2
ATOM 1827 N N . VAL A 1 22 ? -0.271 -8.734 13.895 1.00 0.00 22 VAL A N 2
ATOM 1828 C CA . VAL A 1 22 ? 0.823 -9.231 14.722 1.00 0.00 22 VAL A CA 2
ATOM 1829 C C . VAL A 1 22 ? 0.781 -8.609 16.119 1.00 0.00 22 VAL A C 2
ATOM 1830 O O . VAL A 1 22 ? 0.724 -7.387 16.257 1.00 0.00 22 VAL A O 2
ATOM 1843 N N . PRO A 1 23 ? 0.807 -9.441 17.178 1.00 0.00 23 PRO A N 2
ATOM 1844 C CA . PRO A 1 23 ? 0.772 -8.954 18.560 1.00 0.00 23 PRO A CA 2
ATOM 1845 C C . PRO A 1 23 ? 1.989 -8.105 18.905 1.00 0.00 23 PRO A C 2
ATOM 1846 O O . PRO A 1 23 ? 1.863 -7.042 19.513 1.00 0.00 23 PRO A O 2
ATOM 1857 N N . LEU A 1 24 ? 3.167 -8.584 18.517 1.00 0.00 24 LEU A N 2
ATOM 1858 C CA . LEU A 1 24 ? 4.414 -7.873 18.788 1.00 0.00 24 LEU A CA 2
ATOM 1859 C C . LEU A 1 24 ? 5.521 -8.329 17.842 1.00 0.00 24 LEU A C 2
ATOM 1860 O O . LEU A 1 24 ? 5.518 -9.466 17.366 1.00 0.00 24 LEU A O 2
ATOM 1876 N N . ALA A 1 25 ? 6.468 -7.433 17.575 1.00 0.00 25 ALA A N 2
ATOM 1877 C CA . ALA A 1 25 ? 7.592 -7.730 16.690 1.00 0.00 25 ALA A CA 2
ATOM 1878 C C . ALA A 1 25 ? 7.177 -7.699 15.223 1.00 0.00 25 ALA A C 2
ATOM 1879 O O . ALA A 1 25 ? 6.138 -8.241 14.846 1.00 0.00 25 ALA A O 2
ATOM 1886 N N . SER A 1 26 ? 8.005 -7.059 14.402 1.00 0.00 26 SER A N 2
ATOM 1887 C CA . SER A 1 26 ? 7.747 -6.944 12.971 1.00 0.00 26 SER A CA 2
ATOM 1888 C C . SER A 1 26 ? 8.862 -6.155 12.294 1.00 0.00 26 SER A C 2
ATOM 1889 O O . SER A 1 26 ? 9.242 -5.081 12.758 1.00 0.00 26 SER A O 2
ATOM 1897 N N . GLY A 1 27 ? 9.387 -6.694 11.198 1.00 0.00 27 GLY A N 2
ATOM 1898 C CA . GLY A 1 27 ? 10.459 -6.022 10.487 1.00 0.00 27 GLY A CA 2
ATOM 1899 C C . GLY A 1 27 ? 10.962 -6.819 9.299 1.00 0.00 27 GLY A C 2
ATOM 1900 O O . GLY A 1 27 ? 10.998 -8.048 9.338 1.00 0.00 27 GLY A O 2
ATOM 1904 N N . ARG A 1 28 ? 11.351 -6.114 8.241 1.00 0.00 28 ARG A N 2
ATOM 1905 C CA . ARG A 1 28 ? 11.856 -6.760 7.032 1.00 0.00 28 ARG A CA 2
ATOM 1906 C C . ARG A 1 28 ? 12.766 -5.816 6.251 1.00 0.00 28 ARG A C 2
ATOM 1907 O O . ARG A 1 28 ? 13.832 -6.216 5.783 1.00 0.00 28 ARG A O 2
ATOM 1928 N N . GLY A 1 29 ? 12.342 -4.563 6.115 1.00 0.00 29 GLY A N 2
ATOM 1929 C CA . GLY A 1 29 ? 13.139 -3.589 5.391 1.00 0.00 29 GLY A CA 2
ATOM 1930 C C . GLY A 1 29 ? 12.525 -2.202 5.401 1.00 0.00 29 GLY A C 2
ATOM 1931 O O . GLY A 1 29 ? 12.017 -1.748 6.426 1.00 0.00 29 GLY A O 2
ATOM 1935 N N . TYR A 1 30 ? 12.575 -1.530 4.254 1.00 0.00 30 TYR A N 2
ATOM 1936 C CA . TYR A 1 30 ? 12.025 -0.185 4.127 1.00 0.00 30 TYR A CA 2
ATOM 1937 C C . TYR A 1 30 ? 12.210 0.346 2.709 1.00 0.00 30 TYR A C 2
ATOM 1938 O O . TYR A 1 30 ? 13.241 0.112 2.079 1.00 0.00 30 TYR A O 2
ATOM 1956 N N . LEU A 1 31 ? 11.200 1.051 2.208 1.00 0.00 31 LEU A N 2
ATOM 1957 C CA . LEU A 1 31 ? 11.253 1.607 0.860 1.00 0.00 31 LEU A CA 2
ATOM 1958 C C . LEU A 1 31 ? 11.118 3.126 0.891 1.00 0.00 31 LEU A C 2
ATOM 1959 O O . LEU A 1 31 ? 10.159 3.660 1.445 1.00 0.00 31 LEU A O 2
ATOM 1975 N N . VAL A 1 32 ? 12.072 3.818 0.276 1.00 0.00 32 VAL A N 2
ATOM 1976 C CA . VAL A 1 32 ? 12.044 5.275 0.225 1.00 0.00 32 VAL A CA 2
ATOM 1977 C C . VAL A 1 32 ? 10.949 5.753 -0.722 1.00 0.00 32 VAL A C 2
ATOM 1978 O O . VAL A 1 32 ? 10.690 5.120 -1.744 1.00 0.00 32 VAL A O 2
ATOM 1991 N N . ARG A 1 33 ? 10.300 6.865 -0.383 1.00 0.00 33 ARG A N 2
ATOM 1992 C CA . ARG A 1 33 ? 9.230 7.401 -1.222 1.00 0.00 33 ARG A CA 2
ATOM 1993 C C . ARG A 1 33 ? 9.708 7.627 -2.654 1.00 0.00 33 ARG A C 2
ATOM 1994 O O . ARG A 1 33 ? 10.881 7.918 -2.892 1.00 0.00 33 ARG A O 2
ATOM 2015 N N . LYS A 1 34 ? 8.787 7.490 -3.603 1.00 0.00 34 LYS A N 2
ATOM 2016 C CA . LYS A 1 34 ? 9.104 7.677 -5.017 1.00 0.00 34 LYS A CA 2
ATOM 2017 C C . LYS A 1 34 ? 7.870 8.181 -5.770 1.00 0.00 34 LYS A C 2
ATOM 2018 O O . LYS A 1 34 ? 6.996 8.814 -5.178 1.00 0.00 34 LYS A O 2
ATOM 2037 N N . THR A 1 35 ? 7.791 7.893 -7.070 1.00 0.00 35 THR A N 2
ATOM 2038 C CA . THR A 1 35 ? 6.650 8.319 -7.869 1.00 0.00 35 THR A CA 2
ATOM 2039 C C . THR A 1 35 ? 5.532 7.278 -7.776 1.00 0.00 35 THR A C 2
ATOM 2040 O O . THR A 1 35 ? 5.501 6.484 -6.835 1.00 0.00 35 THR A O 2
ATOM 2051 N N . LEU A 1 36 ? 4.620 7.264 -8.743 1.00 0.00 36 LEU A N 2
ATOM 2052 C CA . LEU A 1 36 ? 3.526 6.298 -8.731 1.00 0.00 36 LEU A CA 2
ATOM 2053 C C . LEU A 1 36 ? 3.981 4.950 -9.281 1.00 0.00 36 LEU A C 2
ATOM 2054 O O . LEU A 1 36 ? 3.735 3.911 -8.673 1.00 0.00 36 LEU A O 2
ATOM 2070 N N . GLU A 1 37 ? 4.644 4.978 -10.431 1.00 0.00 37 GLU A N 2
ATOM 2071 C CA . GLU A 1 37 ? 5.131 3.758 -11.068 1.00 0.00 37 GLU A CA 2
ATOM 2072 C C . GLU A 1 37 ? 6.232 3.102 -10.241 1.00 0.00 37 GLU A C 2
ATOM 2073 O O . GLU A 1 37 ? 6.297 1.877 -10.135 1.00 0.00 37 GLU A O 2
ATOM 2085 N N . GLU A 1 38 ? 7.099 3.925 -9.664 1.00 0.00 38 GLU A N 2
ATOM 2086 C CA . GLU A 1 38 ? 8.207 3.422 -8.852 1.00 0.00 38 GLU A CA 2
ATOM 2087 C C . GLU A 1 38 ? 7.679 2.632 -7.667 1.00 0.00 38 GLU A C 2
ATOM 2088 O O . GLU A 1 38 ? 8.042 1.474 -7.462 1.00 0.00 38 GLU A O 2
ATOM 2100 N N . ASP A 1 39 ? 6.821 3.275 -6.884 1.00 0.00 39 ASP A N 2
ATOM 2101 C CA . ASP A 1 39 ? 6.238 2.640 -5.704 1.00 0.00 39 ASP A CA 2
ATOM 2102 C C . ASP A 1 39 ? 5.606 1.293 -6.048 1.00 0.00 39 ASP A C 2
ATOM 2103 O O . ASP A 1 39 ? 5.851 0.297 -5.370 1.00 0.00 39 ASP A O 2
ATOM 2112 N N . VAL A 1 40 ? 4.800 1.261 -7.107 1.00 0.00 40 VAL A N 2
ATOM 2113 C CA . VAL A 1 40 ? 4.153 0.020 -7.528 1.00 0.00 40 VAL A CA 2
ATOM 2114 C C . VAL A 1 40 ? 5.205 -1.015 -7.876 1.00 0.00 40 VAL A C 2
ATOM 2115 O O . VAL A 1 40 ? 5.215 -2.127 -7.348 1.00 0.00 40 VAL A O 2
ATOM 2128 N N . GLU A 1 41 ? 6.091 -0.623 -8.780 1.00 0.00 41 GLU A N 2
ATOM 2129 C CA . GLU A 1 41 ? 7.174 -1.492 -9.233 1.00 0.00 41 GLU A CA 2
ATOM 2130 C C . GLU A 1 41 ? 7.984 -2.022 -8.053 1.00 0.00 41 GLU A C 2
ATOM 2131 O O . GLU A 1 41 ? 8.295 -3.212 -7.985 1.00 0.00 41 GLU A O 2
ATOM 2143 N N . ALA A 1 42 ? 8.328 -1.133 -7.125 1.00 0.00 42 ALA A N 2
ATOM 2144 C CA . ALA A 1 42 ? 9.103 -1.516 -5.950 1.00 0.00 42 ALA A CA 2
ATOM 2145 C C . ALA A 1 42 ? 8.338 -2.516 -5.090 1.00 0.00 42 ALA A C 2
ATOM 2146 O O . ALA A 1 42 ? 8.889 -3.528 -4.659 1.00 0.00 42 ALA A O 2
ATOM 2153 N N . LEU A 1 43 ? 7.066 -2.223 -4.846 1.00 0.00 43 LEU A N 2
ATOM 2154 C CA . LEU A 1 43 ? 6.220 -3.095 -4.036 1.00 0.00 43 LEU A CA 2
ATOM 2155 C C . LEU A 1 43 ? 6.032 -4.454 -4.699 1.00 0.00 43 LEU A C 2
ATOM 2156 O O . LEU A 1 43 ? 6.125 -5.491 -4.042 1.00 0.00 43 LEU A O 2
ATOM 2172 N N . LEU A 1 44 ? 5.777 -4.447 -6.002 1.00 0.00 44 LEU A N 2
ATOM 2173 C CA . LEU A 1 44 ? 5.587 -5.690 -6.742 1.00 0.00 44 LEU A CA 2
ATOM 2174 C C . LEU A 1 44 ? 6.840 -6.550 -6.671 1.00 0.00 44 LEU A C 2
ATOM 2175 O O . LEU A 1 44 ? 6.770 -7.744 -6.383 1.00 0.00 44 LEU A O 2
ATOM 2191 N N . ASP A 1 45 ? 7.988 -5.931 -6.923 1.00 0.00 45 ASP A N 2
ATOM 2192 C CA . ASP A 1 45 ? 9.264 -6.634 -6.879 1.00 0.00 45 ASP A CA 2
ATOM 2193 C C . ASP A 1 45 ? 9.374 -7.477 -5.612 1.00 0.00 45 ASP A C 2
ATOM 2194 O O . ASP A 1 45 ? 9.844 -8.614 -5.647 1.00 0.00 45 ASP A O 2
ATOM 2203 N N . PHE A 1 46 ? 8.932 -6.906 -4.498 1.00 0.00 46 PHE A N 2
ATOM 2204 C CA . PHE A 1 46 ? 8.976 -7.596 -3.216 1.00 0.00 46 PHE A CA 2
ATOM 2205 C C . PHE A 1 46 ? 7.891 -8.665 -3.123 1.00 0.00 46 PHE A C 2
ATOM 2206 O O . PHE A 1 46 ? 8.119 -9.745 -2.583 1.00 0.00 46 PHE A O 2
ATOM 2223 N N . VAL A 1 47 ? 6.705 -8.351 -3.630 1.00 0.00 47 VAL A N 2
ATOM 2224 C CA . VAL A 1 47 ? 5.578 -9.280 -3.580 1.00 0.00 47 VAL A CA 2
ATOM 2225 C C . VAL A 1 47 ? 5.840 -10.565 -4.369 1.00 0.00 47 VAL A C 2
ATOM 2226 O O . VAL A 1 47 ? 5.692 -11.664 -3.834 1.00 0.00 47 VAL A O 2
ATOM 2239 N N . ARG A 1 48 ? 6.207 -10.433 -5.641 1.00 0.00 48 ARG A N 2
ATOM 2240 C CA . ARG A 1 48 ? 6.456 -11.609 -6.480 1.00 0.00 48 ARG A CA 2
ATOM 2241 C C . ARG A 1 48 ? 7.748 -12.333 -6.110 1.00 0.00 48 ARG A C 2
ATOM 2242 O O . ARG A 1 48 ? 7.722 -13.497 -5.713 1.00 0.00 48 ARG A O 2
ATOM 2263 N N . ARG A 1 49 ? 8.875 -11.651 -6.260 1.00 0.00 49 ARG A N 2
ATOM 2264 C CA . ARG A 1 49 ? 10.176 -12.252 -5.959 1.00 0.00 49 ARG A CA 2
ATOM 2265 C C . ARG A 1 49 ? 10.180 -12.959 -4.602 1.00 0.00 49 ARG A C 2
ATOM 2266 O O . ARG A 1 49 ? 10.590 -14.115 -4.502 1.00 0.00 49 ARG A O 2
ATOM 2287 N N . GLU A 1 50 ? 9.725 -12.265 -3.562 1.00 0.00 50 GLU A N 2
ATOM 2288 C CA . GLU A 1 50 ? 9.685 -12.847 -2.221 1.00 0.00 50 GLU A CA 2
ATOM 2289 C C . GLU A 1 50 ? 8.531 -13.841 -2.079 1.00 0.00 50 GLU A C 2
ATOM 2290 O O . GLU A 1 50 ? 8.409 -14.521 -1.059 1.00 0.00 50 GLU A O 2
ATOM 2302 N N . GLY A 1 51 ? 7.686 -13.925 -3.104 1.00 0.00 51 GLY A N 2
ATOM 2303 C CA . GLY A 1 51 ? 6.560 -14.840 -3.070 1.00 0.00 51 GLY A CA 2
ATOM 2304 C C . GLY A 1 51 ? 5.620 -14.567 -1.912 1.00 0.00 51 GLY A C 2
ATOM 2305 O O . GLY A 1 51 ? 5.107 -15.496 -1.290 1.00 0.00 51 GLY A O 2
ATOM 2309 N N . LEU A 1 52 ? 5.389 -13.290 -1.624 1.00 0.00 52 LEU A N 2
ATOM 2310 C CA . LEU A 1 52 ? 4.498 -12.905 -0.535 1.00 0.00 52 LEU A CA 2
ATOM 2311 C C . LEU A 1 52 ? 3.045 -13.163 -0.904 1.00 0.00 52 LEU A C 2
ATOM 2312 O O . LEU A 1 52 ? 2.316 -13.830 -0.169 1.00 0.00 52 LEU A O 2
ATOM 2328 N N . GLY A 1 53 ? 2.627 -12.630 -2.045 1.00 0.00 53 GLY A N 2
ATOM 2329 C CA . GLY A 1 53 ? 1.261 -12.814 -2.492 1.00 0.00 53 GLY A CA 2
ATOM 2330 C C . GLY A 1 53 ? 0.248 -12.362 -1.458 1.00 0.00 53 GLY A C 2
ATOM 2331 O O . GLY A 1 53 ? -0.755 -13.036 -1.224 1.00 0.00 53 GLY A O 2
ATOM 2335 N N . LYS A 1 54 ? 0.514 -11.217 -0.835 1.00 0.00 54 LYS A N 2
ATOM 2336 C CA . LYS A 1 54 ? -0.379 -10.676 0.187 1.00 0.00 54 LYS A CA 2
ATOM 2337 C C . LYS A 1 54 ? 0.149 -9.342 0.697 1.00 0.00 54 LYS A C 2
ATOM 2338 O O . LYS A 1 54 ? 1.305 -9.245 1.108 1.00 0.00 54 LYS A O 2
ATOM 2357 N N . LEU A 1 55 ? -0.694 -8.315 0.672 1.00 0.00 55 LEU A N 2
ATOM 2358 C CA . LEU A 1 55 ? -0.282 -6.993 1.133 1.00 0.00 55 LEU A CA 2
ATOM 2359 C C . LEU A 1 55 ? -1.400 -6.284 1.892 1.00 0.00 55 LEU A C 2
ATOM 2360 O O . LEU A 1 55 ? -2.555 -6.285 1.469 1.00 0.00 55 LEU A O 2
ATOM 2376 N N . VAL A 1 56 ? -1.038 -5.668 3.015 1.00 0.00 56 VAL A N 2
ATOM 2377 C CA . VAL A 1 56 ? -1.996 -4.938 3.835 1.00 0.00 56 VAL A CA 2
ATOM 2378 C C . VAL A 1 56 ? -1.626 -3.457 3.904 1.00 0.00 56 VAL A C 2
ATOM 2379 O O . VAL A 1 56 ? -0.497 -3.103 4.258 1.00 0.00 56 VAL A O 2
ATOM 2392 N N . VAL A 1 57 ? -2.577 -2.597 3.552 1.00 0.00 57 VAL A N 2
ATOM 2393 C CA . VAL A 1 57 ? -2.346 -1.156 3.560 1.00 0.00 57 VAL A CA 2
ATOM 2394 C C . VAL A 1 57 ? -2.423 -0.582 4.970 1.00 0.00 57 VAL A C 2
ATOM 2395 O O . VAL A 1 57 ? -3.109 -1.120 5.838 1.00 0.00 57 VAL A O 2
ATOM 2408 N N . GLY A 1 58 ? -1.716 0.522 5.179 1.00 0.00 58 GLY A N 2
ATOM 2409 C CA . GLY A 1 58 ? -1.711 1.177 6.473 1.00 0.00 58 GLY A CA 2
ATOM 2410 C C . GLY A 1 58 ? -1.278 2.625 6.363 1.00 0.00 58 GLY A C 2
ATOM 2411 O O . GLY A 1 58 ? -0.260 2.925 5.739 1.00 0.00 58 GLY A O 2
ATOM 2415 N N . LEU A 1 59 ? -2.055 3.525 6.953 1.00 0.00 59 LEU A N 2
ATOM 2416 C CA . LEU A 1 59 ? -1.746 4.949 6.895 1.00 0.00 59 LEU A CA 2
ATOM 2417 C C . LEU A 1 59 ? -2.318 5.689 8.104 1.00 0.00 59 LEU A C 2
ATOM 2418 O O . LEU A 1 59 ? -3.459 5.454 8.501 1.00 0.00 59 LEU A O 2
ATOM 2434 N N . PRO A 1 60 ? -1.534 6.606 8.700 1.00 0.00 60 PRO A N 2
ATOM 2435 C CA . PRO A 1 60 ? -1.974 7.385 9.863 1.00 0.00 60 PRO A CA 2
ATOM 2436 C C . PRO A 1 60 ? -3.064 8.390 9.502 1.00 0.00 60 PRO A C 2
ATOM 2437 O O . PRO A 1 60 ? -3.023 9.006 8.438 1.00 0.00 60 PRO A O 2
ATOM 2448 N N . LEU A 1 61 ? -4.039 8.549 10.392 1.00 0.00 61 LEU A N 2
ATOM 2449 C CA . LEU A 1 61 ? -5.139 9.479 10.161 1.00 0.00 61 LEU A CA 2
ATOM 2450 C C . LEU A 1 61 ? -4.618 10.888 9.891 1.00 0.00 61 LEU A C 2
ATOM 2451 O O . LEU A 1 61 ? -3.817 11.424 10.657 1.00 0.00 61 LEU A O 2
ATOM 2467 N N . ARG A 1 62 ? -5.079 11.479 8.793 1.00 0.00 62 ARG A N 2
ATOM 2468 C CA . ARG A 1 62 ? -4.664 12.826 8.416 1.00 0.00 62 ARG A CA 2
ATOM 2469 C C . ARG A 1 62 ? -5.293 13.872 9.330 1.00 0.00 62 ARG A C 2
ATOM 2470 O O . ARG A 1 62 ? -6.488 13.819 9.620 1.00 0.00 62 ARG A O 2
ATOM 2491 N N . THR A 1 63 ? -4.481 14.823 9.781 1.00 0.00 63 THR A N 2
ATOM 2492 C CA . THR A 1 63 ? -4.959 15.882 10.663 1.00 0.00 63 THR A CA 2
ATOM 2493 C C . THR A 1 63 ? -5.933 16.806 9.939 1.00 0.00 63 THR A C 2
ATOM 2494 O O . THR A 1 63 ? -5.655 17.275 8.836 1.00 0.00 63 THR A O 2
ATOM 2505 N N . ASP A 1 64 ? -7.076 17.060 10.574 1.00 0.00 64 ASP A N 2
ATOM 2506 C CA . ASP A 1 64 ? -8.108 17.932 10.012 1.00 0.00 64 ASP A CA 2
ATOM 2507 C C . ASP A 1 64 ? -8.363 17.620 8.536 1.00 0.00 64 ASP A C 2
ATOM 2508 O O . ASP A 1 64 ? -7.866 16.626 8.005 1.00 0.00 64 ASP A O 2
ATOM 2517 N N . LEU A 1 65 ? -9.142 18.477 7.881 1.00 0.00 65 LEU A N 2
ATOM 2518 C CA . LEU A 1 65 ? -9.464 18.299 6.470 1.00 0.00 65 LEU A CA 2
ATOM 2519 C C . LEU A 1 65 ? -8.320 18.794 5.590 1.00 0.00 65 LEU A C 2
ATOM 2520 O O . LEU A 1 65 ? -7.944 18.143 4.617 1.00 0.00 65 LEU A O 2
ATOM 2536 N N . LYS A 1 66 ? -7.776 19.956 5.939 1.00 0.00 66 LYS A N 2
ATOM 2537 C CA . LYS A 1 66 ? -6.678 20.551 5.183 1.00 0.00 66 LYS A CA 2
ATOM 2538 C C . LYS A 1 66 ? -5.495 19.592 5.098 1.00 0.00 66 LYS A C 2
ATOM 2539 O O . LYS A 1 66 ? -5.131 18.949 6.084 1.00 0.00 66 LYS A O 2
ATOM 2558 N N . GLU A 1 67 ? -4.901 19.502 3.913 1.00 0.00 67 GLU A N 2
ATOM 2559 C CA . GLU A 1 67 ? -3.757 18.625 3.693 1.00 0.00 67 GLU A CA 2
ATOM 2560 C C . GLU A 1 67 ? -2.890 19.144 2.550 1.00 0.00 67 GLU A C 2
ATOM 2561 O O . GLU A 1 67 ? -3.396 19.490 1.483 1.00 0.00 67 GLU A O 2
ATOM 2573 N N . SER A 1 68 ? -1.583 19.200 2.781 1.00 0.00 68 SER A N 2
ATOM 2574 C CA . SER A 1 68 ? -0.650 19.681 1.770 1.00 0.00 68 SER A CA 2
ATOM 2575 C C . SER A 1 68 ? -0.631 18.754 0.559 1.00 0.00 68 SER A C 2
ATOM 2576 O O . SER A 1 68 ? -0.907 19.177 -0.564 1.00 0.00 68 SER A O 2
ATOM 2584 N N . ALA A 1 69 ? -0.306 17.487 0.795 1.00 0.00 69 ALA A N 2
ATOM 2585 C CA . ALA A 1 69 ? -0.255 16.501 -0.278 1.00 0.00 69 ALA A CA 2
ATOM 2586 C C . ALA A 1 69 ? -1.617 15.850 -0.491 1.00 0.00 69 ALA A C 2
ATOM 2587 O O . ALA A 1 69 ? -2.203 15.298 0.439 1.00 0.00 69 ALA A O 2
ATOM 2594 N N . GLN A 1 70 ? -2.114 15.914 -1.722 1.00 0.00 70 GLN A N 2
ATOM 2595 C CA . GLN A 1 70 ? -3.406 15.324 -2.053 1.00 0.00 70 GLN A CA 2
ATOM 2596 C C . GLN A 1 70 ? -3.270 13.835 -2.318 1.00 0.00 70 GLN A C 2
ATOM 2597 O O . GLN A 1 70 ? -2.459 13.405 -3.139 1.00 0.00 70 GLN A O 2
ATOM 2611 N N . ALA A 1 71 ? -4.077 13.055 -1.614 1.00 0.00 71 ALA A N 2
ATOM 2612 C CA . ALA A 1 71 ? -4.065 11.610 -1.761 1.00 0.00 71 ALA A CA 2
ATOM 2613 C C . ALA A 1 71 ? -2.648 11.049 -1.583 1.00 0.00 71 ALA A C 2
ATOM 2614 O O . ALA A 1 71 ? -1.933 11.441 -0.662 1.00 0.00 71 ALA A O 2
ATOM 2621 N N . GLY A 1 72 ? -2.243 10.133 -2.465 1.00 0.00 72 GLY A N 2
ATOM 2622 C CA . GLY A 1 72 ? -0.917 9.551 -2.372 1.00 0.00 72 GLY A CA 2
ATOM 2623 C C . GLY A 1 72 ? -0.572 8.713 -3.588 1.00 0.00 72 GLY A C 2
ATOM 2624 O O . GLY A 1 72 ? -0.846 9.112 -4.719 1.00 0.00 72 GLY A O 2
ATOM 2628 N N . LYS A 1 73 ? 0.026 7.547 -3.356 1.00 0.00 73 LYS A N 2
ATOM 2629 C CA . LYS A 1 73 ? 0.402 6.653 -4.445 1.00 0.00 73 LYS A CA 2
ATOM 2630 C C . LYS A 1 73 ? 0.573 5.221 -3.944 1.00 0.00 73 LYS A C 2
ATOM 2631 O O . LYS A 1 73 ? 1.386 4.462 -4.469 1.00 0.00 73 LYS A O 2
ATOM 2650 N N . VAL A 1 74 ? -0.207 4.860 -2.930 1.00 0.00 74 VAL A N 2
ATOM 2651 C CA . VAL A 1 74 ? -0.151 3.517 -2.363 1.00 0.00 74 VAL A CA 2
ATOM 2652 C C . VAL A 1 74 ? -1.294 2.660 -2.899 1.00 0.00 74 VAL A C 2
ATOM 2653 O O . VAL A 1 74 ? -1.107 1.487 -3.228 1.00 0.00 74 VAL A O 2
ATOM 2666 N N . LEU A 1 75 ? -2.479 3.257 -2.981 1.00 0.00 75 LEU A N 2
ATOM 2667 C CA . LEU A 1 75 ? -3.663 2.560 -3.475 1.00 0.00 75 LEU A CA 2
ATOM 2668 C C . LEU A 1 75 ? -3.433 1.981 -4.874 1.00 0.00 75 LEU A C 2
ATOM 2669 O O . LEU A 1 75 ? -3.816 0.843 -5.144 1.00 0.00 75 LEU A O 2
ATOM 2685 N N . PRO A 1 76 ? -2.811 2.751 -5.788 1.00 0.00 76 PRO A N 2
ATOM 2686 C CA . PRO A 1 76 ? -2.549 2.289 -7.155 1.00 0.00 76 PRO A CA 2
ATOM 2687 C C . PRO A 1 76 ? -1.957 0.883 -7.190 1.00 0.00 76 PRO A C 2
ATOM 2688 O O . PRO A 1 76 ? -2.317 0.069 -8.040 1.00 0.00 76 PRO A O 2
ATOM 2699 N N . LEU A 1 77 ? -1.052 0.603 -6.259 1.00 0.00 77 LEU A N 2
ATOM 2700 C CA . LEU A 1 77 ? -0.421 -0.709 -6.182 1.00 0.00 77 LEU A CA 2
ATOM 2701 C C . LEU A 1 77 ? -1.413 -1.753 -5.685 1.00 0.00 77 LEU A C 2
ATOM 2702 O O . LEU A 1 77 ? -1.424 -2.888 -6.160 1.00 0.00 77 LEU A O 2
ATOM 2718 N N . VAL A 1 78 ? -2.250 -1.358 -4.733 1.00 0.00 78 VAL A N 2
ATOM 2719 C CA . VAL A 1 78 ? -3.253 -2.259 -4.178 1.00 0.00 78 VAL A CA 2
ATOM 2720 C C . VAL A 1 78 ? -4.125 -2.838 -5.287 1.00 0.00 78 VAL A C 2
ATOM 2721 O O . VAL A 1 78 ? -4.533 -3.998 -5.230 1.00 0.00 78 VAL A O 2
ATOM 2734 N N . GLU A 1 79 ? -4.405 -2.019 -6.296 1.00 0.00 79 GLU A N 2
ATOM 2735 C CA . GLU A 1 79 ? -5.224 -2.443 -7.424 1.00 0.00 79 GLU A CA 2
ATOM 2736 C C . GLU A 1 79 ? -4.508 -3.510 -8.245 1.00 0.00 79 GLU A C 2
ATOM 2737 O O . GLU A 1 79 ? -5.122 -4.472 -8.706 1.00 0.00 79 GLU A O 2
ATOM 2749 N N . ALA A 1 80 ? -3.203 -3.330 -8.425 1.00 0.00 80 ALA A N 2
ATOM 2750 C CA . ALA A 1 80 ? -2.398 -4.275 -9.188 1.00 0.00 80 ALA A CA 2
ATOM 2751 C C . ALA A 1 80 ? -2.458 -5.668 -8.575 1.00 0.00 80 ALA A C 2
ATOM 2752 O O . ALA A 1 80 ? -2.598 -6.665 -9.282 1.00 0.00 80 ALA A O 2
ATOM 2759 N N . LEU A 1 81 ? -2.338 -5.726 -7.254 1.00 0.00 81 LEU A N 2
ATOM 2760 C CA . LEU A 1 81 ? -2.364 -6.991 -6.533 1.00 0.00 81 LEU A CA 2
ATOM 2761 C C . LEU A 1 81 ? -3.678 -7.731 -6.763 1.00 0.00 81 LEU A C 2
ATOM 2762 O O . LEU A 1 81 ? -3.685 -8.926 -7.061 1.00 0.00 81 LEU A O 2
ATOM 2778 N N . ARG A 1 82 ? -4.790 -7.017 -6.618 1.00 0.00 82 ARG A N 2
ATOM 2779 C CA . ARG A 1 82 ? -6.110 -7.608 -6.808 1.00 0.00 82 ARG A CA 2
ATOM 2780 C C . ARG A 1 82 ? -6.238 -8.225 -8.197 1.00 0.00 82 ARG A C 2
ATOM 2781 O O . ARG A 1 82 ? -6.798 -9.309 -8.355 1.00 0.00 82 ARG A O 2
ATOM 2802 N N . ALA A 1 83 ? -5.713 -7.526 -9.198 1.00 0.00 83 ALA A N 2
ATOM 2803 C CA . ALA A 1 83 ? -5.767 -8.006 -10.574 1.00 0.00 83 ALA A CA 2
ATOM 2804 C C . ALA A 1 83 ? -5.135 -9.388 -10.701 1.00 0.00 83 ALA A C 2
ATOM 2805 O O . ALA A 1 83 ? -5.651 -10.254 -11.407 1.00 0.00 83 ALA A O 2
ATOM 2812 N N . ARG A 1 84 ? -4.014 -9.589 -10.013 1.00 0.00 84 ARG A N 2
ATOM 2813 C CA . ARG A 1 84 ? -3.313 -10.868 -10.051 1.00 0.00 84 ARG A CA 2
ATOM 2814 C C . ARG A 1 84 ? -3.887 -11.859 -9.037 1.00 0.00 84 ARG A C 2
ATOM 2815 O O . ARG A 1 84 ? -3.259 -12.872 -8.728 1.00 0.00 84 ARG A O 2
ATOM 2836 N N . GLY A 1 85 ? -5.079 -11.567 -8.519 1.00 0.00 85 GLY A N 2
ATOM 2837 C CA . GLY A 1 85 ? -5.701 -12.449 -7.550 1.00 0.00 85 GLY A CA 2
ATOM 2838 C C . GLY A 1 85 ? -4.895 -12.554 -6.274 1.00 0.00 85 GLY A C 2
ATOM 2839 O O . GLY A 1 85 ? -4.786 -13.627 -5.683 1.00 0.00 85 GLY A O 2
ATOM 2843 N N . VAL A 1 86 ? -4.331 -11.429 -5.849 1.00 0.00 86 VAL A N 2
ATOM 2844 C CA . VAL A 1 86 ? -3.529 -11.387 -4.632 1.00 0.00 86 VAL A CA 2
ATOM 2845 C C . VAL A 1 86 ? -4.333 -10.820 -3.465 1.00 0.00 86 VAL A C 2
ATOM 2846 O O . VAL A 1 86 ? -5.015 -9.804 -3.607 1.00 0.00 86 VAL A O 2
ATOM 2859 N N . GLU A 1 87 ? -4.243 -11.475 -2.312 1.00 0.00 87 GLU A N 2
ATOM 2860 C CA . GLU A 1 87 ? -4.960 -11.028 -1.123 1.00 0.00 87 GLU A CA 2
ATOM 2861 C C . GLU A 1 87 ? -4.462 -9.657 -0.678 1.00 0.00 87 GLU A C 2
ATOM 2862 O O . GLU A 1 87 ? -3.260 -9.442 -0.528 1.00 0.00 87 GLU A O 2
ATOM 2874 N N . VAL A 1 88 ? -5.393 -8.730 -0.471 1.00 0.00 88 VAL A N 2
ATOM 2875 C CA . VAL A 1 88 ? -5.046 -7.377 -0.048 1.00 0.00 88 VAL A CA 2
ATOM 2876 C C . VAL A 1 88 ? -6.227 -6.695 0.638 1.00 0.00 88 VAL A C 2
ATOM 2877 O O . VAL A 1 88 ? -7.380 -6.906 0.267 1.00 0.00 88 VAL A O 2
ATOM 2890 N N . GLU A 1 89 ? -5.926 -5.877 1.641 1.00 0.00 89 GLU A N 2
ATOM 2891 C CA . GLU A 1 89 ? -6.963 -5.164 2.379 1.00 0.00 89 GLU A CA 2
ATOM 2892 C C . GLU A 1 89 ? -6.364 -4.080 3.272 1.00 0.00 89 GLU A C 2
ATOM 2893 O O . GLU A 1 89 ? -5.413 -4.326 4.015 1.00 0.00 89 GLU A O 2
ATOM 2905 N N . LEU A 1 90 ? -6.930 -2.881 3.189 1.00 0.00 90 LEU A N 2
ATOM 2906 C CA . LEU A 1 90 ? -6.460 -1.752 3.984 1.00 0.00 90 LEU A CA 2
ATOM 2907 C C . LEU A 1 90 ? -7.040 -1.787 5.396 1.00 0.00 90 LEU A C 2
ATOM 2908 O O . LEU A 1 90 ? -8.196 -2.157 5.598 1.00 0.00 90 LEU A O 2
ATOM 2924 N N . TRP A 1 91 ? -6.225 -1.396 6.371 1.00 0.00 91 TRP A N 2
ATOM 2925 C CA . TRP A 1 91 ? -6.651 -1.374 7.768 1.00 0.00 91 TRP A CA 2
ATOM 2926 C C . TRP A 1 91 ? -6.773 0.057 8.279 1.00 0.00 91 TRP A C 2
ATOM 2927 O O . TRP A 1 91 ? -5.920 0.902 8.000 1.00 0.00 91 TRP A O 2
ATOM 2948 N N . ASP A 1 92 ? -7.835 0.321 9.031 1.00 0.00 92 ASP A N 2
ATOM 2949 C CA . ASP A 1 92 ? -8.068 1.650 9.588 1.00 0.00 92 ASP A CA 2
ATOM 2950 C C . ASP A 1 92 ? -9.276 1.639 10.519 1.00 0.00 92 ASP A C 2
ATOM 2951 O O . ASP A 1 92 ? -10.040 2.603 10.579 1.00 0.00 92 ASP A O 2
ATOM 2960 N N . GLU A 1 93 ? -9.440 0.540 11.248 1.00 0.00 93 GLU A N 2
ATOM 2961 C CA . GLU A 1 93 ? -10.550 0.396 12.182 1.00 0.00 93 GLU A CA 2
ATOM 2962 C C . GLU A 1 93 ? -10.212 1.005 13.527 1.00 0.00 93 GLU A C 2
ATOM 2963 O O . GLU A 1 93 ? -9.146 0.751 14.089 1.00 0.00 93 GLU A O 2
ATOM 2975 N N . ARG A 1 94 ? -11.133 1.803 14.046 1.00 0.00 94 ARG A N 2
ATOM 2976 C CA . ARG A 1 94 ? -10.934 2.440 15.331 1.00 0.00 94 ARG A CA 2
ATOM 2977 C C . ARG A 1 94 ? -12.268 2.809 15.972 1.00 0.00 94 ARG A C 2
ATOM 2978 O O . ARG A 1 94 ? -12.389 3.849 16.619 1.00 0.00 94 ARG A O 2
ATOM 2999 N N . PHE A 1 95 ? -13.263 1.945 15.792 1.00 0.00 95 PHE A N 2
ATOM 3000 C CA . PHE A 1 95 ? -14.591 2.168 16.354 1.00 0.00 95 PHE A CA 2
ATOM 3001 C C . PHE A 1 95 ? -15.207 3.458 15.820 1.00 0.00 95 PHE A C 2
ATOM 3002 O O . PHE A 1 95 ? -14.571 4.512 15.820 1.00 0.00 95 PHE A O 2
ATOM 3019 N N . THR A 1 96 ? -16.454 3.369 15.370 1.00 0.00 96 THR A N 2
ATOM 3020 C CA . THR A 1 96 ? -17.157 4.531 14.839 1.00 0.00 96 THR A CA 2
ATOM 3021 C C . THR A 1 96 ? -17.456 5.539 15.943 1.00 0.00 96 THR A C 2
ATOM 3022 O O . THR A 1 96 ? -17.960 5.175 17.006 1.00 0.00 96 THR A O 2
ATOM 3033 N N . THR A 1 97 ? -17.137 6.807 15.683 1.00 0.00 97 THR A N 2
ATOM 3034 C CA . THR A 1 97 ? -17.368 7.879 16.650 1.00 0.00 97 THR A CA 2
ATOM 3035 C C . THR A 1 97 ? -16.939 7.469 18.057 1.00 0.00 97 THR A C 2
ATOM 3036 O O . THR A 1 97 ? -17.655 7.704 19.032 1.00 0.00 97 THR A O 2
ATOM 3047 N N . LYS A 1 98 ? -15.767 6.851 18.157 1.00 0.00 98 LYS A N 2
ATOM 3048 C CA . LYS A 1 98 ? -15.242 6.406 19.442 1.00 0.00 98 LYS A CA 2
ATOM 3049 C C . LYS A 1 98 ? -16.175 5.386 20.087 1.00 0.00 98 LYS A C 2
ATOM 3050 O O . LYS A 1 98 ? -15.751 4.573 20.907 1.00 0.00 98 LYS A O 2
ATOM 3069 N N . MET A 1 1 ? 0.496 -18.290 6.614 1.00 0.00 1 MET A N 3
ATOM 3070 C CA . MET A 1 1 ? -0.229 -17.089 7.013 1.00 0.00 1 MET A CA 3
ATOM 3071 C C . MET A 1 1 ? 0.701 -15.879 7.038 1.00 0.00 1 MET A C 3
ATOM 3072 O O . MET A 1 1 ? 0.684 -15.088 7.982 1.00 0.00 1 MET A O 3
ATOM 3086 N N . ARG A 1 2 ? 1.505 -15.742 5.990 1.00 0.00 2 ARG A N 3
ATOM 3087 C CA . ARG A 1 2 ? 2.440 -14.627 5.879 1.00 0.00 2 ARG A CA 3
ATOM 3088 C C . ARG A 1 2 ? 1.762 -13.441 5.200 1.00 0.00 2 ARG A C 3
ATOM 3089 O O . ARG A 1 2 ? 1.116 -13.600 4.166 1.00 0.00 2 ARG A O 3
ATOM 3110 N N . VAL A 1 3 ? 1.897 -12.251 5.780 1.00 0.00 3 VAL A N 3
ATOM 3111 C CA . VAL A 1 3 ? 1.275 -11.061 5.206 1.00 0.00 3 VAL A CA 3
ATOM 3112 C C . VAL A 1 3 ? 2.238 -9.879 5.170 1.00 0.00 3 VAL A C 3
ATOM 3113 O O . VAL A 1 3 ? 2.994 -9.646 6.114 1.00 0.00 3 VAL A O 3
ATOM 3126 N N . GLY A 1 4 ? 2.197 -9.129 4.072 1.00 0.00 4 GLY A N 3
ATOM 3127 C CA . GLY A 1 4 ? 3.058 -7.971 3.922 1.00 0.00 4 GLY A CA 3
ATOM 3128 C C . GLY A 1 4 ? 2.433 -6.714 4.496 1.00 0.00 4 GLY A C 3
ATOM 3129 O O . GLY A 1 4 ? 1.232 -6.494 4.353 1.00 0.00 4 GLY A O 3
ATOM 3133 N N . ALA A 1 5 ? 3.245 -5.887 5.149 1.00 0.00 5 ALA A N 3
ATOM 3134 C CA . ALA A 1 5 ? 2.754 -4.650 5.746 1.00 0.00 5 ALA A CA 3
ATOM 3135 C C . ALA A 1 5 ? 3.555 -3.445 5.259 1.00 0.00 5 ALA A C 3
ATOM 3136 O O . ALA A 1 5 ? 4.782 -3.495 5.174 1.00 0.00 5 ALA A O 3
ATOM 3143 N N . LEU A 1 6 ? 2.850 -2.364 4.939 1.00 0.00 6 LEU A N 3
ATOM 3144 C CA . LEU A 1 6 ? 3.488 -1.143 4.460 1.00 0.00 6 LEU A CA 3
ATOM 3145 C C . LEU A 1 6 ? 3.079 0.059 5.305 1.00 0.00 6 LEU A C 3
ATOM 3146 O O . LEU A 1 6 ? 1.932 0.166 5.740 1.00 0.00 6 LEU A O 3
ATOM 3162 N N . ASP A 1 7 ? 4.030 0.960 5.535 1.00 0.00 7 ASP A N 3
ATOM 3163 C CA . ASP A 1 7 ? 3.779 2.159 6.328 1.00 0.00 7 ASP A CA 3
ATOM 3164 C C . ASP A 1 7 ? 4.577 3.337 5.787 1.00 0.00 7 ASP A C 3
ATOM 3165 O O . ASP A 1 7 ? 5.729 3.184 5.393 1.00 0.00 7 ASP A O 3
ATOM 3174 N N . VAL A 1 8 ? 3.956 4.513 5.771 1.00 0.00 8 VAL A N 3
ATOM 3175 C CA . VAL A 1 8 ? 4.612 5.718 5.277 1.00 0.00 8 VAL A CA 3
ATOM 3176 C C . VAL A 1 8 ? 4.862 6.718 6.404 1.00 0.00 8 VAL A C 3
ATOM 3177 O O . VAL A 1 8 ? 3.979 6.981 7.219 1.00 0.00 8 VAL A O 3
ATOM 3190 N N . GLY A 1 9 ? 6.071 7.272 6.442 1.00 0.00 9 GLY A N 3
ATOM 3191 C CA . GLY A 1 9 ? 6.410 8.237 7.471 1.00 0.00 9 GLY A CA 3
ATOM 3192 C C . GLY A 1 9 ? 7.807 8.804 7.310 1.00 0.00 9 GLY A C 3
ATOM 3193 O O . GLY A 1 9 ? 8.766 8.060 7.100 1.00 0.00 9 GLY A O 3
ATOM 3197 N N . GLU A 1 10 ? 7.921 10.125 7.412 1.00 0.00 10 GLU A N 3
ATOM 3198 C CA . GLU A 1 10 ? 9.208 10.801 7.281 1.00 0.00 10 GLU A CA 3
ATOM 3199 C C . GLU A 1 10 ? 9.866 10.485 5.945 1.00 0.00 10 GLU A C 3
ATOM 3200 O O . GLU A 1 10 ? 11.040 10.122 5.882 1.00 0.00 10 GLU A O 3
ATOM 3212 N N . ALA A 1 11 ? 9.094 10.634 4.878 1.00 0.00 11 ALA A N 3
ATOM 3213 C CA . ALA A 1 11 ? 9.582 10.377 3.533 1.00 0.00 11 ALA A CA 3
ATOM 3214 C C . ALA A 1 11 ? 10.221 8.997 3.426 1.00 0.00 11 ALA A C 3
ATOM 3215 O O . ALA A 1 11 ? 11.176 8.798 2.675 1.00 0.00 11 ALA A O 3
ATOM 3222 N N . ARG A 1 12 ? 9.685 8.045 4.181 1.00 0.00 12 ARG A N 3
ATOM 3223 C CA . ARG A 1 12 ? 10.203 6.682 4.178 1.00 0.00 12 ARG A CA 3
ATOM 3224 C C . ARG A 1 12 ? 9.079 5.681 4.417 1.00 0.00 12 ARG A C 3
ATOM 3225 O O . ARG A 1 12 ? 8.197 5.908 5.245 1.00 0.00 12 ARG A O 3
ATOM 3246 N N . ILE A 1 13 ? 9.122 4.567 3.694 1.00 0.00 13 ILE A N 3
ATOM 3247 C CA . ILE A 1 13 ? 8.112 3.530 3.839 1.00 0.00 13 ILE A CA 3
ATOM 3248 C C . ILE A 1 13 ? 8.683 2.323 4.579 1.00 0.00 13 ILE A C 3
ATOM 3249 O O . ILE A 1 13 ? 9.746 1.814 4.219 1.00 0.00 13 ILE A O 3
ATOM 3265 N N . GLY A 1 14 ? 7.985 1.872 5.618 1.00 0.00 14 GLY A N 3
ATOM 3266 C CA . GLY A 1 14 ? 8.459 0.733 6.381 1.00 0.00 14 GLY A CA 3
ATOM 3267 C C . GLY A 1 14 ? 8.011 -0.593 5.798 1.00 0.00 14 GLY A C 3
ATOM 3268 O O . GLY A 1 14 ? 6.834 -0.777 5.486 1.00 0.00 14 GLY A O 3
ATOM 3272 N N . LEU A 1 15 ? 8.952 -1.522 5.656 1.00 0.00 15 LEU A N 3
ATOM 3273 C CA . LEU A 1 15 ? 8.644 -2.842 5.116 1.00 0.00 15 LEU A CA 3
ATOM 3274 C C . LEU A 1 15 ? 8.560 -3.877 6.229 1.00 0.00 15 LEU A C 3
ATOM 3275 O O . LEU A 1 15 ? 9.450 -3.968 7.076 1.00 0.00 15 LEU A O 3
ATOM 3291 N N . ALA A 1 16 ? 7.485 -4.653 6.224 1.00 0.00 16 ALA A N 3
ATOM 3292 C CA . ALA A 1 16 ? 7.278 -5.680 7.235 1.00 0.00 16 ALA A CA 3
ATOM 3293 C C . ALA A 1 16 ? 6.478 -6.844 6.667 1.00 0.00 16 ALA A C 3
ATOM 3294 O O . ALA A 1 16 ? 5.629 -6.658 5.796 1.00 0.00 16 ALA A O 3
ATOM 3301 N N . VAL A 1 17 ? 6.755 -8.044 7.161 1.00 0.00 17 VAL A N 3
ATOM 3302 C CA . VAL A 1 17 ? 6.057 -9.233 6.695 1.00 0.00 17 VAL A CA 3
ATOM 3303 C C . VAL A 1 17 ? 5.961 -10.280 7.799 1.00 0.00 17 VAL A C 3
ATOM 3304 O O . VAL A 1 17 ? 6.973 -10.715 8.350 1.00 0.00 17 VAL A O 3
ATOM 3317 N N . GLY A 1 18 ? 4.734 -10.679 8.115 1.00 0.00 18 GLY A N 3
ATOM 3318 C CA . GLY A 1 18 ? 4.516 -11.674 9.148 1.00 0.00 18 GLY A CA 3
ATOM 3319 C C . GLY A 1 18 ? 3.045 -11.974 9.354 1.00 0.00 18 GLY A C 3
ATOM 3320 O O . GLY A 1 18 ? 2.247 -11.877 8.422 1.00 0.00 18 GLY A O 3
ATOM 3324 N N . GLU A 1 19 ? 2.683 -12.331 10.580 1.00 0.00 19 GLU A N 3
ATOM 3325 C CA . GLU A 1 19 ? 1.297 -12.637 10.912 1.00 0.00 19 GLU A CA 3
ATOM 3326 C C . GLU A 1 19 ? 0.500 -11.353 11.121 1.00 0.00 19 GLU A C 3
ATOM 3327 O O . GLU A 1 19 ? 1.053 -10.329 11.524 1.00 0.00 19 GLU A O 3
ATOM 3339 N N . GLU A 1 20 ? -0.800 -11.412 10.842 1.00 0.00 20 GLU A N 3
ATOM 3340 C CA . GLU A 1 20 ? -1.672 -10.249 11.000 1.00 0.00 20 GLU A CA 3
ATOM 3341 C C . GLU A 1 20 ? -1.435 -9.559 12.342 1.00 0.00 20 GLU A C 3
ATOM 3342 O O . GLU A 1 20 ? -1.226 -10.219 13.361 1.00 0.00 20 GLU A O 3
ATOM 3354 N N . GLY A 1 21 ? -1.457 -8.230 12.332 1.00 0.00 21 GLY A N 3
ATOM 3355 C CA . GLY A 1 21 ? -1.233 -7.477 13.551 1.00 0.00 21 GLY A CA 3
ATOM 3356 C C . GLY A 1 21 ? 0.231 -7.446 13.946 1.00 0.00 21 GLY A C 3
ATOM 3357 O O . GLY A 1 21 ? 0.576 -7.673 15.106 1.00 0.00 21 GLY A O 3
ATOM 3361 N N . VAL A 1 22 ? 1.094 -7.168 12.973 1.00 0.00 22 VAL A N 3
ATOM 3362 C CA . VAL A 1 22 ? 2.531 -7.108 13.212 1.00 0.00 22 VAL A CA 3
ATOM 3363 C C . VAL A 1 22 ? 2.876 -6.042 14.252 1.00 0.00 22 VAL A C 3
ATOM 3364 O O . VAL A 1 22 ? 2.494 -4.881 14.108 1.00 0.00 22 VAL A O 3
ATOM 3377 N N . PRO A 1 23 ? 3.613 -6.417 15.315 1.00 0.00 23 PRO A N 3
ATOM 3378 C CA . PRO A 1 23 ? 4.010 -5.477 16.365 1.00 0.00 23 PRO A CA 3
ATOM 3379 C C . PRO A 1 23 ? 5.026 -4.459 15.862 1.00 0.00 23 PRO A C 3
ATOM 3380 O O . PRO A 1 23 ? 6.044 -4.825 15.274 1.00 0.00 23 PRO A O 3
ATOM 3391 N N . LEU A 1 24 ? 4.743 -3.182 16.093 1.00 0.00 24 LEU A N 3
ATOM 3392 C CA . LEU A 1 24 ? 5.632 -2.109 15.657 1.00 0.00 24 LEU A CA 3
ATOM 3393 C C . LEU A 1 24 ? 5.771 -2.104 14.138 1.00 0.00 24 LEU A C 3
ATOM 3394 O O . LEU A 1 24 ? 6.093 -3.124 13.527 1.00 0.00 24 LEU A O 3
ATOM 3410 N N . ALA A 1 25 ? 5.528 -0.947 13.533 1.00 0.00 25 ALA A N 3
ATOM 3411 C CA . ALA A 1 25 ? 5.624 -0.804 12.086 1.00 0.00 25 ALA A CA 3
ATOM 3412 C C . ALA A 1 25 ? 7.071 -0.902 11.613 1.00 0.00 25 ALA A C 3
ATOM 3413 O O . ALA A 1 25 ? 7.994 -0.508 12.326 1.00 0.00 25 ALA A O 3
ATOM 3420 N N . SER A 1 26 ? 7.259 -1.428 10.405 1.00 0.00 26 SER A N 3
ATOM 3421 C CA . SER A 1 26 ? 8.591 -1.580 9.827 1.00 0.00 26 SER A CA 3
ATOM 3422 C C . SER A 1 26 ? 9.416 -2.601 10.604 1.00 0.00 26 SER A C 3
ATOM 3423 O O . SER A 1 26 ? 9.404 -2.619 11.836 1.00 0.00 26 SER A O 3
ATOM 3431 N N . GLY A 1 27 ? 10.132 -3.450 9.873 1.00 0.00 27 GLY A N 3
ATOM 3432 C CA . GLY A 1 27 ? 10.956 -4.465 10.502 1.00 0.00 27 GLY A CA 3
ATOM 3433 C C . GLY A 1 27 ? 11.756 -5.263 9.491 1.00 0.00 27 GLY A C 3
ATOM 3434 O O . GLY A 1 27 ? 12.958 -5.466 9.663 1.00 0.00 27 GLY A O 3
ATOM 3438 N N . ARG A 1 28 ? 11.089 -5.714 8.434 1.00 0.00 28 ARG A N 3
ATOM 3439 C CA . ARG A 1 28 ? 11.746 -6.492 7.390 1.00 0.00 28 ARG A CA 3
ATOM 3440 C C . ARG A 1 28 ? 12.724 -5.624 6.603 1.00 0.00 28 ARG A C 3
ATOM 3441 O O . ARG A 1 28 ? 13.828 -6.058 6.272 1.00 0.00 28 ARG A O 3
ATOM 3462 N N . GLY A 1 29 ? 12.313 -4.393 6.313 1.00 0.00 29 GLY A N 3
ATOM 3463 C CA . GLY A 1 29 ? 13.165 -3.480 5.573 1.00 0.00 29 GLY A CA 3
ATOM 3464 C C . GLY A 1 29 ? 12.599 -2.073 5.519 1.00 0.00 29 GLY A C 3
ATOM 3465 O O . GLY A 1 29 ? 11.995 -1.606 6.485 1.00 0.00 29 GLY A O 3
ATOM 3469 N N . TYR A 1 30 ? 12.795 -1.394 4.391 1.00 0.00 30 TYR A N 3
ATOM 3470 C CA . TYR A 1 30 ? 12.299 -0.031 4.223 1.00 0.00 30 TYR A CA 3
ATOM 3471 C C . TYR A 1 30 ? 12.657 0.526 2.847 1.00 0.00 30 TYR A C 3
ATOM 3472 O O . TYR A 1 30 ? 13.675 0.155 2.263 1.00 0.00 30 TYR A O 3
ATOM 3490 N N . LEU A 1 31 ? 11.816 1.423 2.338 1.00 0.00 31 LEU A N 3
ATOM 3491 C CA . LEU A 1 31 ? 12.044 2.038 1.035 1.00 0.00 31 LEU A CA 3
ATOM 3492 C C . LEU A 1 31 ? 11.623 3.505 1.050 1.00 0.00 31 LEU A C 3
ATOM 3493 O O . LEU A 1 31 ? 10.560 3.851 1.566 1.00 0.00 31 LEU A O 3
ATOM 3509 N N . VAL A 1 32 ? 12.464 4.359 0.476 1.00 0.00 32 VAL A N 3
ATOM 3510 C CA . VAL A 1 32 ? 12.182 5.790 0.415 1.00 0.00 32 VAL A CA 3
ATOM 3511 C C . VAL A 1 32 ? 11.036 6.076 -0.549 1.00 0.00 32 VAL A C 3
ATOM 3512 O O . VAL A 1 32 ? 10.861 5.367 -1.540 1.00 0.00 32 VAL A O 3
ATOM 3525 N N . ARG A 1 33 ? 10.255 7.116 -0.260 1.00 0.00 33 ARG A N 3
ATOM 3526 C CA . ARG A 1 33 ? 9.126 7.478 -1.116 1.00 0.00 33 ARG A CA 3
ATOM 3527 C C . ARG A 1 33 ? 9.560 7.607 -2.574 1.00 0.00 33 ARG A C 3
ATOM 3528 O O . ARG A 1 33 ? 10.631 8.137 -2.873 1.00 0.00 33 ARG A O 3
ATOM 3549 N N . LYS A 1 34 ? 8.715 7.119 -3.477 1.00 0.00 34 LYS A N 3
ATOM 3550 C CA . LYS A 1 34 ? 8.999 7.176 -4.904 1.00 0.00 34 LYS A CA 3
ATOM 3551 C C . LYS A 1 34 ? 7.815 7.800 -5.655 1.00 0.00 34 LYS A C 3
ATOM 3552 O O . LYS A 1 34 ? 7.449 8.942 -5.383 1.00 0.00 34 LYS A O 3
ATOM 3571 N N . THR A 1 35 ? 7.213 7.067 -6.594 1.00 0.00 35 THR A N 3
ATOM 3572 C CA . THR A 1 35 ? 6.082 7.603 -7.347 1.00 0.00 35 THR A CA 3
ATOM 3573 C C . THR A 1 35 ? 5.193 6.500 -7.910 1.00 0.00 35 THR A C 3
ATOM 3574 O O . THR A 1 35 ? 5.668 5.576 -8.560 1.00 0.00 35 THR A O 3
ATOM 3585 N N . LEU A 1 36 ? 3.894 6.623 -7.631 1.00 0.00 36 LEU A N 3
ATOM 3586 C CA . LEU A 1 36 ? 2.857 5.673 -8.068 1.00 0.00 36 LEU A CA 3
ATOM 3587 C C . LEU A 1 36 ? 3.390 4.493 -8.891 1.00 0.00 36 LEU A C 3
ATOM 3588 O O . LEU A 1 36 ? 3.354 3.350 -8.435 1.00 0.00 36 LEU A O 3
ATOM 3604 N N . GLU A 1 37 ? 3.855 4.768 -10.109 1.00 0.00 37 GLU A N 3
ATOM 3605 C CA . GLU A 1 37 ? 4.356 3.716 -10.994 1.00 0.00 37 GLU A CA 3
ATOM 3606 C C . GLU A 1 37 ? 5.637 3.093 -10.453 1.00 0.00 37 GLU A C 3
ATOM 3607 O O . GLU A 1 37 ? 5.787 1.872 -10.434 1.00 0.00 37 GLU A O 3
ATOM 3619 N N . GLU A 1 38 ? 6.554 3.940 -10.016 1.00 0.00 38 GLU A N 3
ATOM 3620 C CA . GLU A 1 38 ? 7.824 3.479 -9.472 1.00 0.00 38 GLU A CA 3
ATOM 3621 C C . GLU A 1 38 ? 7.606 2.586 -8.255 1.00 0.00 38 GLU A C 3
ATOM 3622 O O . GLU A 1 38 ? 8.153 1.487 -8.172 1.00 0.00 38 GLU A O 3
ATOM 3634 N N . ASP A 1 39 ? 6.800 3.066 -7.312 1.00 0.00 39 ASP A N 3
ATOM 3635 C CA . ASP A 1 39 ? 6.504 2.314 -6.096 1.00 0.00 39 ASP A CA 3
ATOM 3636 C C . ASP A 1 39 ? 6.068 0.888 -6.423 1.00 0.00 39 ASP A C 3
ATOM 3637 O O . ASP A 1 39 ? 6.435 -0.058 -5.728 1.00 0.00 39 ASP A O 3
ATOM 3646 N N . VAL A 1 40 ? 5.287 0.742 -7.490 1.00 0.00 40 VAL A N 3
ATOM 3647 C CA . VAL A 1 40 ? 4.813 -0.577 -7.905 1.00 0.00 40 VAL A CA 3
ATOM 3648 C C . VAL A 1 40 ? 5.998 -1.480 -8.197 1.00 0.00 40 VAL A C 3
ATOM 3649 O O . VAL A 1 40 ? 6.050 -2.627 -7.758 1.00 0.00 40 VAL A O 3
ATOM 3662 N N . GLU A 1 41 ? 6.949 -0.939 -8.947 1.00 0.00 41 GLU A N 3
ATOM 3663 C CA . GLU A 1 41 ? 8.153 -1.675 -9.314 1.00 0.00 41 GLU A CA 3
ATOM 3664 C C . GLU A 1 41 ? 8.886 -2.179 -8.073 1.00 0.00 41 GLU A C 3
ATOM 3665 O O . GLU A 1 41 ? 9.257 -3.349 -7.992 1.00 0.00 41 GLU A O 3
ATOM 3677 N N . ALA A 1 42 ? 9.085 -1.289 -7.103 1.00 0.00 42 ALA A N 3
ATOM 3678 C CA . ALA A 1 42 ? 9.765 -1.650 -5.865 1.00 0.00 42 ALA A CA 3
ATOM 3679 C C . ALA A 1 42 ? 8.937 -2.645 -5.062 1.00 0.00 42 ALA A C 3
ATOM 3680 O O . ALA A 1 42 ? 9.453 -3.651 -4.573 1.00 0.00 42 ALA A O 3
ATOM 3687 N N . LEU A 1 43 ? 7.646 -2.358 -4.934 1.00 0.00 43 LEU A N 3
ATOM 3688 C CA . LEU A 1 43 ? 6.734 -3.223 -4.197 1.00 0.00 43 LEU A CA 3
ATOM 3689 C C . LEU A 1 43 ? 6.628 -4.592 -4.854 1.00 0.00 43 LEU A C 3
ATOM 3690 O O . LEU A 1 43 ? 6.728 -5.620 -4.184 1.00 0.00 43 LEU A O 3
ATOM 3706 N N . LEU A 1 44 ? 6.440 -4.605 -6.169 1.00 0.00 44 LEU A N 3
ATOM 3707 C CA . LEU A 1 44 ? 6.342 -5.859 -6.904 1.00 0.00 44 LEU A CA 3
ATOM 3708 C C . LEU A 1 44 ? 7.612 -6.674 -6.736 1.00 0.00 44 LEU A C 3
ATOM 3709 O O . LEU A 1 44 ? 7.560 -7.866 -6.455 1.00 0.00 44 LEU A O 3
ATOM 3725 N N . ASP A 1 45 ? 8.757 -6.021 -6.896 1.00 0.00 45 ASP A N 3
ATOM 3726 C CA . ASP A 1 45 ? 10.042 -6.692 -6.754 1.00 0.00 45 ASP A CA 3
ATOM 3727 C C . ASP A 1 45 ? 10.060 -7.560 -5.499 1.00 0.00 45 ASP A C 3
ATOM 3728 O O . ASP A 1 45 ? 10.555 -8.686 -5.521 1.00 0.00 45 ASP A O 3
ATOM 3737 N N . PHE A 1 46 ? 9.512 -7.030 -4.410 1.00 0.00 46 PHE A N 3
ATOM 3738 C CA . PHE A 1 46 ? 9.469 -7.763 -3.150 1.00 0.00 46 PHE A CA 3
ATOM 3739 C C . PHE A 1 46 ? 8.310 -8.759 -3.121 1.00 0.00 46 PHE A C 3
ATOM 3740 O O . PHE A 1 46 ? 8.514 -9.954 -2.935 1.00 0.00 46 PHE A O 3
ATOM 3757 N N . VAL A 1 47 ? 7.096 -8.252 -3.298 1.00 0.00 47 VAL A N 3
ATOM 3758 C CA . VAL A 1 47 ? 5.898 -9.089 -3.278 1.00 0.00 47 VAL A CA 3
ATOM 3759 C C . VAL A 1 47 ? 5.952 -10.195 -4.333 1.00 0.00 47 VAL A C 3
ATOM 3760 O O . VAL A 1 47 ? 5.680 -11.360 -4.039 1.00 0.00 47 VAL A O 3
ATOM 3773 N N . ARG A 1 48 ? 6.284 -9.819 -5.559 1.00 0.00 48 ARG A N 3
ATOM 3774 C CA . ARG A 1 48 ? 6.353 -10.765 -6.671 1.00 0.00 48 ARG A CA 3
ATOM 3775 C C . ARG A 1 48 ? 7.458 -11.806 -6.487 1.00 0.00 48 ARG A C 3
ATOM 3776 O O . ARG A 1 48 ? 7.197 -13.009 -6.526 1.00 0.00 48 ARG A O 3
ATOM 3797 N N . ARG A 1 49 ? 8.690 -11.344 -6.322 1.00 0.00 49 ARG A N 3
ATOM 3798 C CA . ARG A 1 49 ? 9.831 -12.244 -6.173 1.00 0.00 49 ARG A CA 3
ATOM 3799 C C . ARG A 1 49 ? 9.790 -13.021 -4.859 1.00 0.00 49 ARG A C 3
ATOM 3800 O O . ARG A 1 49 ? 10.056 -14.224 -4.838 1.00 0.00 49 ARG A O 3
ATOM 3821 N N . GLU A 1 50 ? 9.459 -12.343 -3.764 1.00 0.00 50 GLU A N 3
ATOM 3822 C CA . GLU A 1 50 ? 9.392 -12.999 -2.459 1.00 0.00 50 GLU A CA 3
ATOM 3823 C C . GLU A 1 50 ? 8.171 -13.917 -2.359 1.00 0.00 50 GLU A C 3
ATOM 3824 O O . GLU A 1 50 ? 7.984 -14.606 -1.356 1.00 0.00 50 GLU A O 3
ATOM 3836 N N . GLY A 1 51 ? 7.344 -13.932 -3.404 1.00 0.00 51 GLY A N 3
ATOM 3837 C CA . GLY A 1 51 ? 6.162 -14.776 -3.405 1.00 0.00 51 GLY A CA 3
ATOM 3838 C C . GLY A 1 51 ? 5.219 -14.462 -2.261 1.00 0.00 51 GLY A C 3
ATOM 3839 O O . GLY A 1 51 ? 4.614 -15.364 -1.682 1.00 0.00 51 GLY A O 3
ATOM 3843 N N . LEU A 1 52 ? 5.090 -13.179 -1.936 1.00 0.00 52 LEU A N 3
ATOM 3844 C CA . LEU A 1 52 ? 4.207 -12.756 -0.856 1.00 0.00 52 LEU A CA 3
ATOM 3845 C C 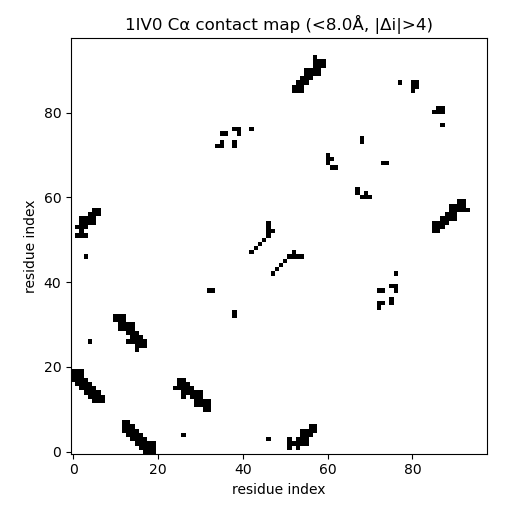. LEU A 1 52 ? 2.748 -12.908 -1.257 1.00 0.00 52 LEU A C 3
ATOM 3846 O O . LEU A 1 52 ? 1.959 -13.526 -0.543 1.00 0.00 52 LEU A O 3
ATOM 3862 N N . GLY A 1 53 ? 2.395 -12.337 -2.403 1.00 0.00 53 GLY A N 3
ATOM 3863 C CA . GLY A 1 53 ? 1.029 -12.420 -2.878 1.00 0.00 53 GLY A CA 3
ATOM 3864 C C . GLY A 1 53 ? 0.027 -11.999 -1.820 1.00 0.00 53 GLY A C 3
ATOM 3865 O O . GLY A 1 53 ? -1.094 -12.509 -1.777 1.00 0.00 53 GLY A O 3
ATOM 3869 N N . LYS A 1 54 ? 0.437 -11.066 -0.967 1.00 0.00 54 LYS A N 3
ATOM 3870 C CA . LYS A 1 54 ? -0.417 -10.568 0.107 1.00 0.00 54 LYS A CA 3
ATOM 3871 C C . LYS A 1 54 ? 0.114 -9.247 0.645 1.00 0.00 54 LYS A C 3
ATOM 3872 O O . LYS A 1 54 ? 1.299 -9.127 0.952 1.00 0.00 54 LYS A O 3
ATOM 3891 N N . LEU A 1 55 ? -0.764 -8.258 0.764 1.00 0.00 55 LEU A N 3
ATOM 3892 C CA . LEU A 1 55 ? -0.364 -6.951 1.270 1.00 0.00 55 LEU A CA 3
ATOM 3893 C C . LEU A 1 55 ? -1.440 -6.347 2.167 1.00 0.00 55 LEU A C 3
ATOM 3894 O O . LEU A 1 55 ? -2.630 -6.403 1.861 1.00 0.00 55 LEU A O 3
ATOM 3910 N N . VAL A 1 56 ? -1.000 -5.768 3.282 1.00 0.00 56 VAL A N 3
ATOM 3911 C CA . VAL A 1 56 ? -1.905 -5.144 4.240 1.00 0.00 56 VAL A CA 3
ATOM 3912 C C . VAL A 1 56 ? -1.396 -3.759 4.636 1.00 0.00 56 VAL A C 3
ATOM 3913 O O . VAL A 1 56 ? -0.194 -3.555 4.802 1.00 0.00 56 VAL A O 3
ATOM 3926 N N . VAL A 1 57 ? -2.314 -2.807 4.776 1.00 0.00 57 VAL A N 3
ATOM 3927 C CA . VAL A 1 57 ? -1.941 -1.445 5.139 1.00 0.00 57 VAL A CA 3
ATOM 3928 C C . VAL A 1 57 ? -3.079 -0.724 5.855 1.00 0.00 57 VAL A C 3
ATOM 3929 O O . VAL A 1 57 ? -4.255 -0.981 5.598 1.00 0.00 57 VAL A O 3
ATOM 3942 N N . GLY A 1 58 ? -2.713 0.181 6.758 1.00 0.00 58 GLY A N 3
ATOM 3943 C CA . GLY A 1 58 ? -3.700 0.935 7.508 1.00 0.00 58 GLY A CA 3
ATOM 3944 C C . GLY A 1 58 ? -3.197 2.318 7.875 1.00 0.00 58 GLY A C 3
ATOM 3945 O O . GLY A 1 58 ? -2.024 2.491 8.203 1.00 0.00 58 GLY A O 3
ATOM 3949 N N . LEU A 1 59 ? -4.082 3.308 7.809 1.00 0.00 59 LEU A N 3
ATOM 3950 C CA . LEU A 1 59 ? -3.713 4.684 8.126 1.00 0.00 59 LEU A CA 3
ATOM 3951 C C . LEU A 1 59 ? -4.862 5.421 8.808 1.00 0.00 59 LEU A C 3
ATOM 3952 O O . LEU A 1 59 ? -6.033 5.160 8.528 1.00 0.00 59 LEU A O 3
ATOM 3968 N N . PRO A 1 60 ? -4.540 6.360 9.715 1.00 0.00 60 PRO A N 3
ATOM 3969 C CA . PRO A 1 60 ? -5.547 7.143 10.438 1.00 0.00 60 PRO A CA 3
ATOM 3970 C C . PRO A 1 60 ? -6.492 7.877 9.493 1.00 0.00 60 PRO A C 3
ATOM 3971 O O . PRO A 1 60 ? -6.085 8.342 8.428 1.00 0.00 60 PRO A O 3
ATOM 3982 N N . LEU A 1 61 ? -7.758 7.975 9.887 1.00 0.00 61 LEU A N 3
ATOM 3983 C CA . LEU A 1 61 ? -8.761 8.652 9.070 1.00 0.00 61 LEU A CA 3
ATOM 3984 C C . LEU A 1 61 ? -8.359 10.097 8.791 1.00 0.00 61 LEU A C 3
ATOM 3985 O O . LEU A 1 61 ? -8.015 10.845 9.706 1.00 0.00 61 LEU A O 3
ATOM 4001 N N . ARG A 1 62 ? -8.408 10.481 7.520 1.00 0.00 62 ARG A N 3
ATOM 4002 C CA . ARG A 1 62 ? -8.053 11.835 7.113 1.00 0.00 62 ARG A CA 3
ATOM 4003 C C . ARG A 1 62 ? -9.075 12.844 7.628 1.00 0.00 62 ARG A C 3
ATOM 4004 O O . ARG A 1 62 ? -10.282 12.622 7.527 1.00 0.00 62 ARG A O 3
ATOM 4025 N N . THR A 1 63 ? -8.587 13.951 8.181 1.00 0.00 63 THR A N 3
ATOM 4026 C CA . THR A 1 63 ? -9.464 14.991 8.711 1.00 0.00 63 THR A CA 3
ATOM 4027 C C . THR A 1 63 ? -9.968 15.923 7.607 1.00 0.00 63 THR A C 3
ATOM 4028 O O . THR A 1 63 ? -9.957 17.145 7.762 1.00 0.00 63 THR A O 3
ATOM 4039 N N . ASP A 1 64 ? -10.417 15.344 6.498 1.00 0.00 64 ASP A N 3
ATOM 4040 C CA . ASP A 1 64 ? -10.931 16.126 5.380 1.00 0.00 64 ASP A CA 3
ATOM 4041 C C . ASP A 1 64 ? -9.874 17.088 4.837 1.00 0.00 64 ASP A C 3
ATOM 4042 O O . ASP A 1 64 ? -10.120 18.288 4.711 1.00 0.00 64 ASP A O 3
ATOM 4051 N N . LEU A 1 65 ? -8.699 16.555 4.513 1.00 0.00 65 LEU A N 3
ATOM 4052 C CA . LEU A 1 65 ? -7.612 17.374 3.978 1.00 0.00 65 LEU A CA 3
ATOM 4053 C C . LEU A 1 65 ? -7.799 17.643 2.483 1.00 0.00 65 LEU A C 3
ATOM 4054 O O . LEU A 1 65 ? -6.858 17.505 1.701 1.00 0.00 65 LEU A O 3
ATOM 4070 N N . LYS A 1 66 ? -9.009 18.030 2.088 1.00 0.00 66 LYS A N 3
ATOM 4071 C CA . LYS A 1 66 ? -9.293 18.316 0.685 1.00 0.00 66 LYS A CA 3
ATOM 4072 C C . LYS A 1 66 ? -9.165 19.808 0.391 1.00 0.00 66 LYS A C 3
ATOM 4073 O O . LYS A 1 66 ? -9.863 20.341 -0.472 1.00 0.00 66 LYS A O 3
ATOM 4092 N N . GLU A 1 67 ? -8.269 20.477 1.109 1.00 0.00 67 GLU A N 3
ATOM 4093 C CA . GLU A 1 67 ? -8.050 21.906 0.918 1.00 0.00 67 GLU A CA 3
ATOM 4094 C C . GLU A 1 67 ? -7.151 22.155 -0.289 1.00 0.00 67 GLU A C 3
ATOM 4095 O O . GLU A 1 67 ? -7.425 23.025 -1.115 1.00 0.00 67 GLU A O 3
ATOM 4107 N N . SER A 1 68 ? -6.076 21.379 -0.380 1.00 0.00 68 SER A N 3
ATOM 4108 C CA . SER A 1 68 ? -5.127 21.503 -1.480 1.00 0.00 68 SER A CA 3
ATOM 4109 C C . SER A 1 68 ? -4.028 20.454 -1.355 1.00 0.00 68 SER A C 3
ATOM 4110 O O . SER A 1 68 ? -3.689 19.774 -2.323 1.00 0.00 68 SER A O 3
ATOM 4118 N N . ALA A 1 69 ? -3.481 20.324 -0.150 1.00 0.00 69 ALA A N 3
ATOM 4119 C CA . ALA A 1 69 ? -2.427 19.353 0.112 1.00 0.00 69 ALA A CA 3
ATOM 4120 C C . ALA A 1 69 ? -2.954 17.930 -0.035 1.00 0.00 69 ALA A C 3
ATOM 4121 O O . ALA A 1 69 ? -4.077 17.629 0.367 1.00 0.00 69 ALA A O 3
ATOM 4128 N N . GLN A 1 70 ? -2.138 17.057 -0.619 1.00 0.00 70 GLN A N 3
ATOM 4129 C CA . GLN A 1 70 ? -2.530 15.668 -0.820 1.00 0.00 70 GLN A CA 3
ATOM 4130 C C . GLN A 1 70 ? -1.364 14.835 -1.306 1.00 0.00 70 GLN A C 3
ATOM 4131 O O . GLN A 1 70 ? -0.625 15.234 -2.204 1.00 0.00 70 GLN A O 3
ATOM 4145 N N . ALA A 1 71 ? -1.209 13.667 -0.699 1.00 0.00 71 ALA A N 3
ATOM 4146 C CA . ALA A 1 71 ? -0.137 12.768 -1.066 1.00 0.00 71 ALA A CA 3
ATOM 4147 C C . ALA A 1 71 ? -0.505 11.320 -0.765 1.00 0.00 71 ALA A C 3
ATOM 4148 O O . ALA A 1 71 ? -1.026 11.009 0.307 1.00 0.00 71 ALA A O 3
ATOM 4155 N N . GLY A 1 72 ? -0.236 10.440 -1.723 1.00 0.00 72 GLY A N 3
ATOM 4156 C CA . GLY A 1 72 ? -0.546 9.033 -1.553 1.00 0.00 72 GLY A CA 3
ATOM 4157 C C . GLY A 1 72 ? -0.064 8.197 -2.720 1.00 0.00 72 GLY A C 3
ATOM 4158 O O . GLY A 1 72 ? -0.109 8.641 -3.867 1.00 0.00 72 GLY A O 3
ATOM 4162 N N . LYS A 1 73 ? 0.403 6.987 -2.432 1.00 0.00 73 LYS A N 3
ATOM 4163 C CA . LYS A 1 73 ? 0.899 6.097 -3.476 1.00 0.00 73 LYS A CA 3
ATOM 4164 C C . LYS A 1 73 ? 0.786 4.633 -3.054 1.00 0.00 73 LYS A C 3
ATOM 4165 O O . LYS A 1 73 ? 1.567 3.790 -3.493 1.00 0.00 73 LYS A O 3
ATOM 4184 N N . VAL A 1 74 ? -0.197 4.338 -2.207 1.00 0.00 74 VAL A N 3
ATOM 4185 C CA . VAL A 1 74 ? -0.421 2.976 -1.736 1.00 0.00 74 VAL A CA 3
ATOM 4186 C C . VAL A 1 74 ? -1.564 2.314 -2.502 1.00 0.00 74 VAL A C 3
ATOM 4187 O O . VAL A 1 74 ? -1.477 1.150 -2.894 1.00 0.00 74 VAL A O 3
ATOM 4200 N N . LEU A 1 75 ? -2.639 3.070 -2.709 1.00 0.00 75 LEU A N 3
ATOM 4201 C CA . LEU A 1 75 ? -3.809 2.569 -3.422 1.00 0.00 75 LEU A CA 3
ATOM 4202 C C . LEU A 1 75 ? -3.439 2.035 -4.807 1.00 0.00 75 LEU A C 3
ATOM 4203 O O . LEU A 1 75 ? -3.841 0.930 -5.174 1.00 0.00 75 LEU A O 3
ATOM 4219 N N . PRO A 1 76 ? -2.670 2.802 -5.605 1.00 0.00 76 PRO A N 3
ATOM 4220 C CA . PRO A 1 76 ? -2.264 2.380 -6.947 1.00 0.00 76 PRO A CA 3
ATOM 4221 C C . PRO A 1 76 ? -1.746 0.946 -6.966 1.00 0.00 76 PRO A C 3
ATOM 4222 O O . PRO A 1 76 ? -2.037 0.184 -7.889 1.00 0.00 76 PRO A O 3
ATOM 4233 N N . LEU A 1 77 ? -0.993 0.578 -5.935 1.00 0.00 77 LEU A N 3
ATOM 4234 C CA . LEU A 1 77 ? -0.455 -0.773 -5.837 1.00 0.00 77 LEU A CA 3
ATOM 4235 C C . LEU A 1 77 ? -1.580 -1.780 -5.655 1.00 0.00 77 LEU A C 3
ATOM 4236 O O . LEU A 1 77 ? -1.542 -2.878 -6.208 1.00 0.00 77 LEU A O 3
ATOM 4252 N N . VAL A 1 78 ? -2.586 -1.394 -4.875 1.00 0.00 78 VAL A N 3
ATOM 4253 C CA . VAL A 1 78 ? -3.727 -2.261 -4.620 1.00 0.00 78 VAL A CA 3
ATOM 4254 C C . VAL A 1 78 ? -4.336 -2.750 -5.931 1.00 0.00 78 VAL A C 3
ATOM 4255 O O . VAL A 1 78 ? -4.780 -3.893 -6.034 1.00 0.00 78 VAL A O 3
ATOM 4268 N N . GLU A 1 79 ? -4.349 -1.875 -6.932 1.00 0.00 79 GLU A N 3
ATOM 4269 C CA . GLU A 1 79 ? -4.898 -2.220 -8.238 1.00 0.00 79 GLU A CA 3
ATOM 4270 C C . GLU A 1 79 ? -4.147 -3.402 -8.840 1.00 0.00 79 GLU A C 3
ATOM 4271 O O . GLU A 1 79 ? -4.752 -4.321 -9.392 1.00 0.00 79 GLU A O 3
ATOM 4283 N N . ALA A 1 80 ? -2.823 -3.373 -8.721 1.00 0.00 80 ALA A N 3
ATOM 4284 C CA . ALA A 1 80 ? -1.986 -4.443 -9.244 1.00 0.00 80 ALA A CA 3
ATOM 4285 C C . ALA A 1 80 ? -2.280 -5.756 -8.533 1.00 0.00 80 ALA A C 3
ATOM 4286 O O . ALA A 1 80 ? -2.457 -6.797 -9.169 1.00 0.00 80 ALA A O 3
ATOM 4293 N N . LEU A 1 81 ? -2.320 -5.701 -7.207 1.00 0.00 81 LEU A N 3
ATOM 4294 C CA . LEU A 1 81 ? -2.582 -6.881 -6.393 1.00 0.00 81 LEU A CA 3
ATOM 4295 C C . LEU A 1 81 ? -3.932 -7.501 -6.747 1.00 0.00 81 LEU A C 3
ATOM 4296 O O . LEU A 1 81 ? -4.038 -8.712 -6.945 1.00 0.00 81 LEU A O 3
ATOM 4312 N N . ARG A 1 82 ? -4.959 -6.663 -6.830 1.00 0.00 82 ARG A N 3
ATOM 4313 C CA . ARG A 1 82 ? -6.304 -7.124 -7.165 1.00 0.00 82 ARG A CA 3
ATOM 4314 C C . ARG A 1 82 ? -6.326 -7.797 -8.534 1.00 0.00 82 ARG A C 3
ATOM 4315 O O . ARG A 1 82 ? -6.973 -8.828 -8.720 1.00 0.00 82 ARG A O 3
ATOM 4336 N N . ALA A 1 83 ? -5.627 -7.199 -9.493 1.00 0.00 83 ALA A N 3
ATOM 4337 C CA . ALA A 1 83 ? -5.573 -7.728 -10.852 1.00 0.00 83 ALA A CA 3
ATOM 4338 C C . ALA A 1 83 ? -5.096 -9.178 -10.881 1.00 0.00 83 ALA A C 3
ATOM 4339 O O . ALA A 1 83 ? -5.686 -10.017 -11.560 1.00 0.00 83 ALA A O 3
ATOM 4346 N N . ARG A 1 84 ? -4.022 -9.470 -10.152 1.00 0.00 84 ARG A N 3
ATOM 4347 C CA . ARG A 1 84 ? -3.475 -10.823 -10.115 1.00 0.00 84 ARG A CA 3
ATOM 4348 C C . ARG A 1 84 ? -4.139 -11.676 -9.034 1.00 0.00 84 ARG A C 3
ATOM 4349 O O . ARG A 1 84 ? -3.591 -12.700 -8.623 1.00 0.00 84 ARG A O 3
ATOM 4370 N N . GLY A 1 85 ? -5.314 -11.257 -8.573 1.00 0.00 85 GLY A N 3
ATOM 4371 C CA . GLY A 1 85 ? -6.011 -12.004 -7.546 1.00 0.00 85 GLY A CA 3
ATOM 4372 C C . GLY A 1 85 ? -5.187 -12.131 -6.285 1.00 0.00 85 GLY A C 3
ATOM 4373 O O . GLY A 1 85 ? -5.201 -13.166 -5.620 1.00 0.00 85 GLY A O 3
ATOM 4377 N N . VAL A 1 86 ? -4.469 -11.065 -5.961 1.00 0.00 86 VAL A N 3
ATOM 4378 C CA . VAL A 1 86 ? -3.627 -11.041 -4.771 1.00 0.00 86 VAL A CA 3
ATOM 4379 C C . VAL A 1 86 ? -4.412 -10.547 -3.559 1.00 0.00 86 VAL A C 3
ATOM 4380 O O . VAL A 1 86 ? -5.086 -9.520 -3.624 1.00 0.00 86 VAL A O 3
ATOM 4393 N N . GLU A 1 87 ? -4.319 -11.282 -2.456 1.00 0.00 87 GLU A N 3
ATOM 4394 C CA . GLU A 1 87 ? -5.023 -10.913 -1.234 1.00 0.00 87 GLU A CA 3
ATOM 4395 C C . GLU A 1 87 ? -4.536 -9.569 -0.703 1.00 0.00 87 GLU A C 3
ATOM 4396 O O . GLU A 1 87 ? -3.332 -9.329 -0.602 1.00 0.00 87 GLU A O 3
ATOM 4408 N N . VAL A 1 88 ? -5.481 -8.696 -0.368 1.00 0.00 88 VAL A N 3
ATOM 4409 C CA . VAL A 1 88 ? -5.157 -7.372 0.150 1.00 0.00 88 VAL A CA 3
ATOM 4410 C C . VAL A 1 88 ? -6.282 -6.854 1.040 1.00 0.00 88 VAL A C 3
ATOM 4411 O O . VAL A 1 88 ? -7.457 -7.112 0.785 1.00 0.00 88 VAL A O 3
ATOM 4424 N N . GLU A 1 89 ? -5.911 -6.129 2.091 1.00 0.00 89 GLU A N 3
ATOM 4425 C CA . GLU A 1 89 ? -6.890 -5.586 3.024 1.00 0.00 89 GLU A CA 3
ATOM 4426 C C . GLU A 1 89 ? -6.418 -4.263 3.615 1.00 0.00 89 GLU A C 3
ATOM 4427 O O . GLU A 1 89 ? -5.218 -4.023 3.753 1.00 0.00 89 GLU A O 3
ATOM 4439 N N . LEU A 1 90 ? -7.374 -3.410 3.962 1.00 0.00 90 LEU A N 3
ATOM 4440 C CA . LEU A 1 90 ? -7.071 -2.106 4.542 1.00 0.00 90 LEU A CA 3
ATOM 4441 C C . LEU A 1 90 ? -7.879 -1.887 5.818 1.00 0.00 90 LEU A C 3
ATOM 4442 O O . LEU A 1 90 ? -8.915 -2.519 6.022 1.00 0.00 90 LEU A O 3
ATOM 4458 N N . TRP A 1 91 ? -7.393 -0.997 6.678 1.00 0.00 91 TRP A N 3
ATOM 4459 C CA . TRP A 1 91 ? -8.067 -0.708 7.938 1.00 0.00 91 TRP A CA 3
ATOM 4460 C C . TRP A 1 91 ? -9.485 -0.198 7.696 1.00 0.00 91 TRP A C 3
ATOM 4461 O O . TRP A 1 91 ? -9.744 0.512 6.724 1.00 0.00 91 TRP A O 3
ATOM 4482 N N . ASP A 1 92 ? -10.398 -0.579 8.585 1.00 0.00 92 ASP A N 3
ATOM 4483 C CA . ASP A 1 92 ? -11.799 -0.179 8.480 1.00 0.00 92 ASP A CA 3
ATOM 4484 C C . ASP A 1 92 ? -12.461 -0.837 7.273 1.00 0.00 92 ASP A C 3
ATOM 4485 O O . ASP A 1 92 ? -11.968 -0.739 6.149 1.00 0.00 92 ASP A O 3
ATOM 4494 N N . GLU A 1 93 ? -13.578 -1.514 7.517 1.00 0.00 93 GLU A N 3
ATOM 4495 C CA . GLU A 1 93 ? -14.309 -2.198 6.454 1.00 0.00 93 GLU A CA 3
ATOM 4496 C C . GLU A 1 93 ? -15.032 -1.207 5.559 1.00 0.00 93 GLU A C 3
ATOM 4497 O O . GLU A 1 93 ? -15.693 -0.284 6.036 1.00 0.00 93 GLU A O 3
ATOM 4509 N N . ARG A 1 94 ? -14.898 -1.408 4.256 1.00 0.00 94 ARG A N 3
ATOM 4510 C CA . ARG A 1 94 ? -15.534 -0.537 3.286 1.00 0.00 94 ARG A CA 3
ATOM 4511 C C . ARG A 1 94 ? -17.041 -0.776 3.248 1.00 0.00 94 ARG A C 3
ATOM 4512 O O . ARG A 1 94 ? -17.495 -1.920 3.224 1.00 0.00 94 ARG A O 3
ATOM 4533 N N . PHE A 1 95 ? -17.813 0.306 3.241 1.00 0.00 95 PHE A N 3
ATOM 4534 C CA . PHE A 1 95 ? -19.268 0.203 3.204 1.00 0.00 95 PHE A CA 3
ATOM 4535 C C . PHE A 1 95 ? -19.726 -0.525 1.944 1.00 0.00 95 PHE A C 3
ATOM 4536 O O . PHE A 1 95 ? -19.147 -0.355 0.871 1.00 0.00 95 PHE A O 3
ATOM 4553 N N . THR A 1 96 ? -20.766 -1.341 2.084 1.00 0.00 96 THR A N 3
ATOM 4554 C CA . THR A 1 96 ? -21.299 -2.102 0.959 1.00 0.00 96 THR A CA 3
ATOM 4555 C C . THR A 1 96 ? -22.674 -2.679 1.288 1.00 0.00 96 THR A C 3
ATOM 4556 O O . THR A 1 96 ? -23.579 -2.660 0.456 1.00 0.00 96 THR A O 3
ATOM 4567 N N . THR A 1 97 ? -22.819 -3.194 2.507 1.00 0.00 97 THR A N 3
ATOM 4568 C CA . THR A 1 97 ? -24.080 -3.783 2.959 1.00 0.00 97 THR A CA 3
ATOM 4569 C C . THR A 1 97 ? -24.346 -5.129 2.286 1.00 0.00 97 THR A C 3
ATOM 4570 O O . THR A 1 97 ? -24.569 -6.133 2.961 1.00 0.00 97 THR A O 3
ATOM 4581 N N . LYS A 1 98 ? -24.321 -5.148 0.957 1.00 0.00 98 LYS A N 3
ATOM 4582 C CA . LYS A 1 98 ? -24.561 -6.376 0.210 1.00 0.00 98 LYS A CA 3
ATOM 4583 C C . LYS A 1 98 ? -24.379 -6.147 -1.289 1.00 0.00 98 LYS A C 3
ATOM 4584 O O . LYS A 1 98 ? -24.499 -5.022 -1.773 1.00 0.00 98 LYS A O 3
ATOM 4603 N N . MET A 1 1 ? -0.091 -17.895 7.056 1.00 0.00 1 MET A N 4
ATOM 4604 C CA . MET A 1 1 ? -0.092 -17.106 5.829 1.00 0.00 1 MET A CA 4
ATOM 4605 C C . MET A 1 1 ? 0.818 -15.889 5.962 1.00 0.00 1 MET A C 4
ATOM 4606 O O . MET A 1 1 ? 0.767 -15.168 6.958 1.00 0.00 1 MET A O 4
ATOM 4620 N N . ARG A 1 2 ? 1.643 -15.662 4.945 1.00 0.00 2 ARG A N 4
ATOM 4621 C CA . ARG A 1 2 ? 2.557 -14.525 4.942 1.00 0.00 2 ARG A CA 4
ATOM 4622 C C . ARG A 1 2 ? 1.882 -13.294 4.343 1.00 0.00 2 ARG A C 4
ATOM 4623 O O . ARG A 1 2 ? 1.252 -13.376 3.290 1.00 0.00 2 ARG A O 4
ATOM 4644 N N . VAL A 1 3 ? 2.016 -12.156 5.015 1.00 0.00 3 VAL A N 4
ATOM 4645 C CA . VAL A 1 3 ? 1.412 -10.919 4.538 1.00 0.00 3 VAL A CA 4
ATOM 4646 C C . VAL A 1 3 ? 2.410 -9.765 4.582 1.00 0.00 3 VAL A C 4
ATOM 4647 O O . VAL A 1 3 ? 3.156 -9.609 5.549 1.00 0.00 3 VAL A O 4
ATOM 4660 N N . GLY A 1 4 ? 2.415 -8.956 3.527 1.00 0.00 4 GLY A N 4
ATOM 4661 C CA . GLY A 1 4 ? 3.321 -7.824 3.466 1.00 0.00 4 GLY A CA 4
ATOM 4662 C C . GLY A 1 4 ? 2.759 -6.605 4.170 1.00 0.00 4 GLY A C 4
ATOM 4663 O O . GLY A 1 4 ? 1.646 -6.171 3.874 1.00 0.00 4 GLY A O 4
ATOM 4667 N N . ALA A 1 5 ? 3.525 -6.049 5.104 1.00 0.00 5 ALA A N 4
ATOM 4668 C CA . ALA A 1 5 ? 3.086 -4.872 5.844 1.00 0.00 5 ALA A CA 4
ATOM 4669 C C . ALA A 1 5 ? 3.757 -3.610 5.317 1.00 0.00 5 ALA A C 4
ATOM 4670 O O . ALA A 1 5 ? 4.978 -3.565 5.153 1.00 0.00 5 ALA A O 4
ATOM 4677 N N . LEU A 1 6 ? 2.950 -2.586 5.053 1.00 0.00 6 LEU A N 4
ATOM 4678 C CA . LEU A 1 6 ? 3.460 -1.318 4.544 1.00 0.00 6 LEU A CA 4
ATOM 4679 C C . LEU A 1 6 ? 3.059 -0.162 5.455 1.00 0.00 6 LEU A C 4
ATOM 4680 O O . LEU A 1 6 ? 1.936 -0.115 5.956 1.00 0.00 6 LEU A O 4
ATOM 4696 N N . ASP A 1 7 ? 3.986 0.767 5.663 1.00 0.00 7 ASP A N 4
ATOM 4697 C CA . ASP A 1 7 ? 3.734 1.924 6.513 1.00 0.00 7 ASP A CA 4
ATOM 4698 C C . ASP A 1 7 ? 4.499 3.140 6.015 1.00 0.00 7 ASP A C 4
ATOM 4699 O O . ASP A 1 7 ? 5.653 3.034 5.607 1.00 0.00 7 ASP A O 4
ATOM 4708 N N . VAL A 1 8 ? 3.844 4.295 6.052 1.00 0.00 8 VAL A N 4
ATOM 4709 C CA . VAL A 1 8 ? 4.458 5.536 5.602 1.00 0.00 8 VAL A CA 4
ATOM 4710 C C . VAL A 1 8 ? 4.653 6.510 6.761 1.00 0.00 8 VAL A C 4
ATOM 4711 O O . VAL A 1 8 ? 3.744 6.729 7.562 1.00 0.00 8 VAL A O 4
ATOM 4724 N N . GLY A 1 9 ? 5.843 7.093 6.834 1.00 0.00 9 GLY A N 4
ATOM 4725 C CA . GLY A 1 9 ? 6.147 8.042 7.887 1.00 0.00 9 GLY A CA 4
ATOM 4726 C C . GLY A 1 9 ? 7.482 8.721 7.667 1.00 0.00 9 GLY A C 4
ATOM 4727 O O . GLY A 1 9 ? 8.501 8.054 7.481 1.00 0.00 9 GLY A O 4
ATOM 4731 N N . GLU A 1 10 ? 7.480 10.050 7.674 1.00 0.00 10 GLU A N 4
ATOM 4732 C CA . GLU A 1 10 ? 8.700 10.815 7.460 1.00 0.00 10 GLU A CA 4
ATOM 4733 C C . GLU A 1 10 ? 9.353 10.419 6.141 1.00 0.00 10 GLU A C 4
ATOM 4734 O O . GLU A 1 10 ? 10.563 10.207 6.068 1.00 0.00 10 GLU A O 4
ATOM 4746 N N . ALA A 1 11 ? 8.532 10.322 5.100 1.00 0.00 11 ALA A N 4
ATOM 4747 C CA . ALA A 1 11 ? 9.001 9.951 3.769 1.00 0.00 11 ALA A CA 4
ATOM 4748 C C . ALA A 1 11 ? 9.298 8.455 3.672 1.00 0.00 11 ALA A C 4
ATOM 4749 O O . ALA A 1 11 ? 8.799 7.771 2.778 1.00 0.00 11 ALA A O 4
ATOM 4756 N N . ARG A 1 12 ? 10.113 7.950 4.589 1.00 0.00 12 ARG A N 4
ATOM 4757 C CA . ARG A 1 12 ? 10.473 6.538 4.595 1.00 0.00 12 ARG A CA 4
ATOM 4758 C C . ARG A 1 12 ? 9.257 5.654 4.861 1.00 0.00 12 ARG A C 4
ATOM 4759 O O . ARG A 1 12 ? 8.413 5.971 5.699 1.00 0.00 12 ARG A O 4
ATOM 4780 N N . ILE A 1 13 ? 9.189 4.532 4.150 1.00 0.00 13 ILE A N 4
ATOM 4781 C CA . ILE A 1 13 ? 8.094 3.580 4.309 1.00 0.00 13 ILE A CA 4
ATOM 4782 C C . ILE A 1 13 ? 8.614 2.294 4.949 1.00 0.00 13 ILE A C 4
ATOM 4783 O O . ILE A 1 13 ? 9.624 1.743 4.515 1.00 0.00 13 ILE A O 4
ATOM 4799 N N . GLY A 1 14 ? 7.929 1.826 5.989 1.00 0.00 14 GLY A N 4
ATOM 4800 C CA . GLY A 1 14 ? 8.357 0.618 6.670 1.00 0.00 14 GLY A CA 4
ATOM 4801 C C . GLY A 1 14 ? 7.958 -0.653 5.943 1.00 0.00 14 GLY A C 4
ATOM 4802 O O . GLY A 1 14 ? 6.850 -0.755 5.415 1.00 0.00 14 GLY A O 4
ATOM 4806 N N . LEU A 1 15 ? 8.862 -1.628 5.930 1.00 0.00 15 LEU A N 4
ATOM 4807 C CA . LEU A 1 15 ? 8.605 -2.908 5.277 1.00 0.00 15 LEU A CA 4
ATOM 4808 C C . LEU A 1 15 ? 8.792 -4.058 6.262 1.00 0.00 15 LEU A C 4
ATOM 4809 O O . LEU A 1 15 ? 9.783 -4.106 6.990 1.00 0.00 15 LEU A O 4
ATOM 4825 N N . ALA A 1 16 ? 7.839 -4.984 6.280 1.00 0.00 16 ALA A N 4
ATOM 4826 C CA . ALA A 1 16 ? 7.917 -6.127 7.181 1.00 0.00 16 ALA A CA 4
ATOM 4827 C C . ALA A 1 16 ? 7.041 -7.279 6.694 1.00 0.00 16 ALA A C 4
ATOM 4828 O O . ALA A 1 16 ? 6.637 -7.315 5.532 1.00 0.00 16 ALA A O 4
ATOM 4835 N N . VAL A 1 17 ? 6.753 -8.222 7.591 1.00 0.00 17 VAL A N 4
ATOM 4836 C CA . VAL A 1 17 ? 5.933 -9.380 7.259 1.00 0.00 17 VAL A CA 4
ATOM 4837 C C . VAL A 1 17 ? 5.335 -10.000 8.520 1.00 0.00 17 VAL A C 4
ATOM 4838 O O . VAL A 1 17 ? 5.980 -10.051 9.567 1.00 0.00 17 VAL A O 4
ATOM 4851 N N . GLY A 1 18 ? 4.096 -10.462 8.407 1.00 0.00 18 GLY A N 4
ATOM 4852 C CA . GLY A 1 18 ? 3.418 -11.067 9.540 1.00 0.00 18 GLY A CA 4
ATOM 4853 C C . GLY A 1 18 ? 2.102 -11.703 9.140 1.00 0.00 18 GLY A C 4
ATOM 4854 O O . GLY A 1 18 ? 1.957 -12.184 8.018 1.00 0.00 18 GLY A O 4
ATOM 4858 N N . GLU A 1 19 ? 1.141 -11.706 10.058 1.00 0.00 19 GLU A N 4
ATOM 4859 C CA . GLU A 1 19 ? -0.167 -12.288 9.779 1.00 0.00 19 GLU A CA 4
ATOM 4860 C C . GLU A 1 19 ? -1.278 -11.265 10.005 1.00 0.00 19 GLU A C 4
ATOM 4861 O O . GLU A 1 19 ? -1.490 -10.795 11.122 1.00 0.00 19 GLU A O 4
ATOM 4873 N N . GLU A 1 20 ? -1.990 -10.932 8.930 1.00 0.00 20 GLU A N 4
ATOM 4874 C CA . GLU A 1 20 ? -3.090 -9.972 9.000 1.00 0.00 20 GLU A CA 4
ATOM 4875 C C . GLU A 1 20 ? -2.694 -8.709 9.762 1.00 0.00 20 GLU A C 4
ATOM 4876 O O . GLU A 1 20 ? -3.436 -8.232 10.621 1.00 0.00 20 GLU A O 4
ATOM 4888 N N . GLY A 1 21 ? -1.525 -8.166 9.436 1.00 0.00 21 GLY A N 4
ATOM 4889 C CA . GLY A 1 21 ? -1.060 -6.959 10.099 1.00 0.00 21 GLY A CA 4
ATOM 4890 C C . GLY A 1 21 ? -0.845 -7.152 11.587 1.00 0.00 21 GLY A C 4
ATOM 4891 O O . GLY A 1 21 ? -1.612 -7.852 12.247 1.00 0.00 21 GLY A O 4
ATOM 4895 N N . VAL A 1 22 ? 0.203 -6.527 12.115 1.00 0.00 22 VAL A N 4
ATOM 4896 C CA . VAL A 1 22 ? 0.525 -6.629 13.535 1.00 0.00 22 VAL A CA 4
ATOM 4897 C C . VAL A 1 22 ? 1.367 -5.436 13.990 1.00 0.00 22 VAL A C 4
ATOM 4898 O O . VAL A 1 22 ? 2.292 -5.021 13.290 1.00 0.00 22 VAL A O 4
ATOM 4911 N N . PRO A 1 23 ? 1.060 -4.866 15.169 1.00 0.00 23 PRO A N 4
ATOM 4912 C CA . PRO A 1 23 ? 1.799 -3.716 15.704 1.00 0.00 23 PRO A CA 4
ATOM 4913 C C . PRO A 1 23 ? 3.277 -4.023 15.914 1.00 0.00 23 PRO A C 4
ATOM 4914 O O . PRO A 1 23 ? 3.632 -5.026 16.533 1.00 0.00 23 PRO A O 4
ATOM 4925 N N . LEU A 1 24 ? 4.134 -3.148 15.396 1.00 0.00 24 LEU A N 4
ATOM 4926 C CA . LEU A 1 24 ? 5.578 -3.315 15.522 1.00 0.00 24 LEU A CA 4
ATOM 4927 C C . LEU A 1 24 ? 6.043 -4.610 14.863 1.00 0.00 24 LEU A C 4
ATOM 4928 O O . LEU A 1 24 ? 5.545 -5.691 15.175 1.00 0.00 24 LEU A O 4
ATOM 4944 N N . ALA A 1 25 ? 7.005 -4.493 13.953 1.00 0.00 25 ALA A N 4
ATOM 4945 C CA . ALA A 1 25 ? 7.543 -5.656 13.251 1.00 0.00 25 ALA A CA 4
ATOM 4946 C C . ALA A 1 25 ? 8.552 -5.237 12.185 1.00 0.00 25 ALA A C 4
ATOM 4947 O O . ALA A 1 25 ? 8.578 -5.798 11.091 1.00 0.00 25 ALA A O 4
ATOM 4954 N N . SER A 1 26 ? 9.387 -4.257 12.512 1.00 0.00 26 SER A N 4
ATOM 4955 C CA . SER A 1 26 ? 10.400 -3.778 11.578 1.00 0.00 26 SER A CA 4
ATOM 4956 C C . SER A 1 26 ? 11.560 -4.764 11.488 1.00 0.00 26 SER A C 4
ATOM 4957 O O . SER A 1 26 ? 12.047 -5.254 12.506 1.00 0.00 26 SER A O 4
ATOM 4965 N N . GLY A 1 27 ? 11.999 -5.056 10.266 1.00 0.00 27 GLY A N 4
ATOM 4966 C CA . GLY A 1 27 ? 13.097 -5.986 10.086 1.00 0.00 27 GLY A CA 4
ATOM 4967 C C . GLY A 1 27 ? 13.464 -6.206 8.631 1.00 0.00 27 GLY A C 4
ATOM 4968 O O . GLY A 1 27 ? 14.643 -6.210 8.277 1.00 0.00 27 GLY A O 4
ATOM 4972 N N . ARG A 1 28 ? 12.456 -6.401 7.785 1.00 0.00 28 ARG A N 4
ATOM 4973 C CA . ARG A 1 28 ? 12.691 -6.637 6.364 1.00 0.00 28 ARG A CA 4
ATOM 4974 C C . ARG A 1 28 ? 13.460 -5.481 5.728 1.00 0.00 28 ARG A C 4
ATOM 4975 O O . ARG A 1 28 ? 14.515 -5.688 5.127 1.00 0.00 28 ARG A O 4
ATOM 4996 N N . GLY A 1 29 ? 12.935 -4.267 5.860 1.00 0.00 29 GLY A N 4
ATOM 4997 C CA . GLY A 1 29 ? 13.603 -3.113 5.287 1.00 0.00 29 GLY A CA 4
ATOM 4998 C C . GLY A 1 29 ? 12.748 -1.859 5.303 1.00 0.00 29 GLY A C 4
ATOM 4999 O O . GLY A 1 29 ? 12.048 -1.587 6.278 1.00 0.00 29 GLY A O 4
ATOM 5003 N N . TYR A 1 30 ? 12.816 -1.091 4.219 1.00 0.00 30 TYR A N 4
ATOM 5004 C CA . TYR A 1 30 ? 12.055 0.149 4.099 1.00 0.00 30 TYR A CA 4
ATOM 5005 C C . TYR A 1 30 ? 12.324 0.822 2.756 1.00 0.00 30 TYR A C 4
ATOM 5006 O O . TYR A 1 30 ? 13.399 0.661 2.177 1.00 0.00 30 TYR A O 4
ATOM 5024 N N . LEU A 1 31 ? 11.346 1.574 2.261 1.00 0.00 31 LEU A N 4
ATOM 5025 C CA . LEU A 1 31 ? 11.490 2.266 0.982 1.00 0.00 31 LEU A CA 4
ATOM 5026 C C . LEU A 1 31 ? 11.018 3.714 1.078 1.00 0.00 31 LEU A C 4
ATOM 5027 O O . LEU A 1 31 ? 9.970 4.002 1.655 1.00 0.00 31 LEU A O 4
ATOM 5043 N N . VAL A 1 32 ? 11.799 4.619 0.496 1.00 0.00 32 VAL A N 4
ATOM 5044 C CA . VAL A 1 32 ? 11.471 6.039 0.498 1.00 0.00 32 VAL A CA 4
ATOM 5045 C C . VAL A 1 32 ? 10.365 6.339 -0.509 1.00 0.00 32 VAL A C 4
ATOM 5046 O O . VAL A 1 32 ? 10.170 5.594 -1.467 1.00 0.00 32 VAL A O 4
ATOM 5059 N N . ARG A 1 33 ? 9.638 7.432 -0.285 1.00 0.00 33 ARG A N 4
ATOM 5060 C CA . ARG A 1 33 ? 8.549 7.826 -1.178 1.00 0.00 33 ARG A CA 4
ATOM 5061 C C . ARG A 1 33 ? 9.016 7.876 -2.631 1.00 0.00 33 ARG A C 4
ATOM 5062 O O . ARG A 1 33 ? 10.183 8.152 -2.909 1.00 0.00 33 ARG A O 4
ATOM 5083 N N . LYS A 1 34 ? 8.095 7.612 -3.552 1.00 0.00 34 LYS A N 4
ATOM 5084 C CA . LYS A 1 34 ? 8.407 7.633 -4.979 1.00 0.00 34 LYS A CA 4
ATOM 5085 C C . LYS A 1 34 ? 7.185 8.084 -5.782 1.00 0.00 34 LYS A C 4
ATOM 5086 O O . LYS A 1 34 ? 6.316 8.775 -5.253 1.00 0.00 34 LYS A O 4
ATOM 5105 N N . THR A 1 35 ? 7.114 7.694 -7.054 1.00 0.00 35 THR A N 4
ATOM 5106 C CA . THR A 1 35 ? 5.984 8.074 -7.897 1.00 0.00 35 THR A CA 4
ATOM 5107 C C . THR A 1 35 ? 4.948 6.948 -7.943 1.00 0.00 35 THR A C 4
ATOM 5108 O O . THR A 1 35 ? 4.918 6.090 -7.061 1.00 0.00 35 THR A O 4
ATOM 5119 N N . LEU A 1 36 ? 4.108 6.941 -8.976 1.00 0.00 36 LEU A N 4
ATOM 5120 C CA . LEU A 1 36 ? 3.091 5.912 -9.118 1.00 0.00 36 LEU A CA 4
ATOM 5121 C C . LEU A 1 36 ? 3.697 4.592 -9.579 1.00 0.00 36 LEU A C 4
ATOM 5122 O O . LEU A 1 36 ? 3.511 3.562 -8.939 1.00 0.00 36 LEU A O 4
ATOM 5138 N N . GLU A 1 37 ? 4.409 4.629 -10.704 1.00 0.00 37 GLU A N 4
ATOM 5139 C CA . GLU A 1 37 ? 5.021 3.425 -11.259 1.00 0.00 37 GLU A CA 4
ATOM 5140 C C . GLU A 1 37 ? 6.189 2.934 -10.409 1.00 0.00 37 GLU A C 4
ATOM 5141 O O . GLU A 1 37 ? 6.376 1.729 -10.247 1.00 0.00 37 GLU A O 4
ATOM 5153 N N . GLU A 1 38 ? 6.979 3.860 -9.874 1.00 0.00 38 GLU A N 4
ATOM 5154 C CA . GLU A 1 38 ? 8.133 3.479 -9.057 1.00 0.00 38 GLU A CA 4
ATOM 5155 C C . GLU A 1 38 ? 7.699 2.626 -7.875 1.00 0.00 38 GLU A C 4
ATOM 5156 O O . GLU A 1 38 ? 8.190 1.514 -7.681 1.00 0.00 38 GLU A O 4
ATOM 5168 N N . ASP A 1 39 ? 6.780 3.164 -7.083 1.00 0.00 39 ASP A N 4
ATOM 5169 C CA . ASP A 1 39 ? 6.283 2.454 -5.904 1.00 0.00 39 ASP A CA 4
ATOM 5170 C C . ASP A 1 39 ? 5.767 1.060 -6.257 1.00 0.00 39 ASP A C 4
ATOM 5171 O O . ASP A 1 39 ? 6.029 0.096 -5.537 1.00 0.00 39 ASP A O 4
ATOM 5180 N N . VAL A 1 40 ? 5.037 0.949 -7.364 1.00 0.00 40 VAL A N 4
ATOM 5181 C CA . VAL A 1 40 ? 4.498 -0.342 -7.792 1.00 0.00 40 VAL A CA 4
ATOM 5182 C C . VAL A 1 40 ? 5.622 -1.338 -8.010 1.00 0.00 40 VAL A C 4
ATOM 5183 O O . VAL A 1 40 ? 5.640 -2.421 -7.429 1.00 0.00 40 VAL A O 4
ATOM 5196 N N . GLU A 1 41 ? 6.555 -0.950 -8.868 1.00 0.00 41 GLU A N 4
ATOM 5197 C CA . GLU A 1 41 ? 7.702 -1.793 -9.196 1.00 0.00 41 GLU A CA 4
ATOM 5198 C C . GLU A 1 41 ? 8.417 -2.276 -7.937 1.00 0.00 41 GLU A C 4
ATOM 5199 O O . GLU A 1 41 ? 8.736 -3.459 -7.811 1.00 0.00 41 GLU A O 4
ATOM 5211 N N . ALA A 1 42 ? 8.669 -1.359 -7.009 1.00 0.00 42 ALA A N 4
ATOM 5212 C CA . ALA A 1 42 ? 9.345 -1.702 -5.765 1.00 0.00 42 ALA A CA 4
ATOM 5213 C C . ALA A 1 42 ? 8.522 -2.693 -4.948 1.00 0.00 42 ALA A C 4
ATOM 5214 O O . ALA A 1 42 ? 9.037 -3.705 -4.474 1.00 0.00 42 ALA A O 4
ATOM 5221 N N . LEU A 1 43 ? 7.237 -2.392 -4.790 1.00 0.00 43 LEU A N 4
ATOM 5222 C CA . LEU A 1 43 ? 6.332 -3.249 -4.033 1.00 0.00 43 LEU A CA 4
ATOM 5223 C C . LEU A 1 43 ? 6.144 -4.600 -4.716 1.00 0.00 43 LEU A C 4
ATOM 5224 O O . LEU A 1 43 ? 6.228 -5.645 -4.072 1.00 0.00 43 LEU A O 4
ATOM 5240 N N . LEU A 1 44 ? 5.896 -4.572 -6.020 1.00 0.00 44 LEU A N 4
ATOM 5241 C CA . LEU A 1 44 ? 5.702 -5.799 -6.783 1.00 0.00 44 LEU A CA 4
ATOM 5242 C C . LEU A 1 44 ? 6.931 -6.692 -6.698 1.00 0.00 44 LEU A C 4
ATOM 5243 O O . LEU A 1 44 ? 6.825 -7.885 -6.421 1.00 0.00 44 LEU A O 4
ATOM 5259 N N . ASP A 1 45 ? 8.100 -6.105 -6.928 1.00 0.00 45 ASP A N 4
ATOM 5260 C CA . ASP A 1 45 ? 9.351 -6.850 -6.871 1.00 0.00 45 ASP A CA 4
ATOM 5261 C C . ASP A 1 45 ? 9.444 -7.650 -5.575 1.00 0.00 45 ASP A C 4
ATOM 5262 O O . ASP A 1 45 ? 9.944 -8.773 -5.563 1.00 0.00 45 ASP A O 4
ATOM 5271 N N . PHE A 1 46 ? 8.960 -7.062 -4.488 1.00 0.00 46 PHE A N 4
ATOM 5272 C CA . PHE A 1 46 ? 8.990 -7.720 -3.187 1.00 0.00 46 PHE A CA 4
ATOM 5273 C C . PHE A 1 46 ? 7.897 -8.783 -3.075 1.00 0.00 46 PHE A C 4
ATOM 5274 O O . PHE A 1 46 ? 8.140 -9.882 -2.578 1.00 0.00 46 PHE A O 4
ATOM 5291 N N . VAL A 1 47 ? 6.694 -8.445 -3.526 1.00 0.00 47 VAL A N 4
ATOM 5292 C CA . VAL A 1 47 ? 5.559 -9.364 -3.459 1.00 0.00 47 VAL A CA 4
ATOM 5293 C C . VAL A 1 47 ? 5.848 -10.689 -4.167 1.00 0.00 47 VAL A C 4
ATOM 5294 O O . VAL A 1 47 ? 5.688 -11.760 -3.579 1.00 0.00 47 VAL A O 4
ATOM 5307 N N . ARG A 1 48 ? 6.261 -10.617 -5.428 1.00 0.00 48 ARG A N 4
ATOM 5308 C CA . ARG A 1 48 ? 6.556 -11.827 -6.202 1.00 0.00 48 ARG A CA 4
ATOM 5309 C C . ARG A 1 48 ? 7.826 -12.521 -5.720 1.00 0.00 48 ARG A C 4
ATOM 5310 O O . ARG A 1 48 ? 7.792 -13.678 -5.301 1.00 0.00 48 ARG A O 4
ATOM 5331 N N . ARG A 1 49 ? 8.946 -11.814 -5.797 1.00 0.00 49 ARG A N 4
ATOM 5332 C CA . ARG A 1 49 ? 10.236 -12.368 -5.386 1.00 0.00 49 ARG A CA 4
ATOM 5333 C C . ARG A 1 49 ? 10.161 -13.008 -4.000 1.00 0.00 49 ARG A C 4
ATOM 5334 O O . ARG A 1 49 ? 10.586 -14.148 -3.812 1.00 0.00 49 ARG A O 4
ATOM 5355 N N . GLU A 1 50 ? 9.622 -12.274 -3.032 1.00 0.00 50 GLU A N 4
ATOM 5356 C CA . GLU A 1 50 ? 9.498 -12.783 -1.668 1.00 0.00 50 GLU A CA 4
ATOM 5357 C C . GLU A 1 50 ? 8.378 -13.819 -1.560 1.00 0.00 50 GLU A C 4
ATOM 5358 O O . GLU A 1 50 ? 8.254 -14.505 -0.545 1.00 0.00 50 GLU A O 4
ATOM 5370 N N . GLY A 1 51 ? 7.566 -13.930 -2.609 1.00 0.00 51 GLY A N 4
ATOM 5371 C CA . GLY A 1 51 ? 6.473 -14.885 -2.603 1.00 0.00 51 GLY A CA 4
ATOM 5372 C C . GLY A 1 51 ? 5.468 -14.612 -1.501 1.00 0.00 51 GLY A C 4
ATOM 5373 O O . GLY A 1 51 ? 4.960 -15.540 -0.871 1.00 0.00 51 GLY A O 4
ATOM 5377 N N . LEU A 1 52 ? 5.179 -13.336 -1.270 1.00 0.00 52 LEU A N 4
ATOM 5378 C CA . LEU A 1 52 ? 4.226 -12.942 -0.239 1.00 0.00 52 LEU A CA 4
ATOM 5379 C C . LEU A 1 52 ? 2.795 -13.211 -0.686 1.00 0.00 52 LEU A C 4
ATOM 5380 O O . LEU A 1 52 ? 2.008 -13.810 0.045 1.00 0.00 52 LEU A O 4
ATOM 5396 N N . GLY A 1 53 ? 2.466 -12.761 -1.892 1.00 0.00 53 GLY A N 4
ATOM 5397 C CA . GLY A 1 53 ? 1.128 -12.958 -2.416 1.00 0.00 53 GLY A CA 4
ATOM 5398 C C . GLY A 1 53 ? 0.058 -12.422 -1.484 1.00 0.00 53 GLY A C 4
ATOM 5399 O O . GLY A 1 53 ? -1.078 -12.896 -1.497 1.00 0.00 53 GLY A O 4
ATOM 5403 N N . LYS A 1 54 ? 0.428 -11.429 -0.680 1.00 0.00 54 LYS A N 4
ATOM 5404 C CA . LYS A 1 54 ? -0.494 -10.810 0.270 1.00 0.00 54 LYS A CA 4
ATOM 5405 C C . LYS A 1 54 ? 0.067 -9.483 0.762 1.00 0.00 54 LYS A C 4
ATOM 5406 O O . LYS A 1 54 ? 1.229 -9.406 1.155 1.00 0.00 54 LYS A O 4
ATOM 5425 N N . LEU A 1 55 ? -0.755 -8.440 0.741 1.00 0.00 55 LEU A N 4
ATOM 5426 C CA . LEU A 1 55 ? -0.312 -7.126 1.189 1.00 0.00 55 LEU A CA 4
ATOM 5427 C C . LEU A 1 55 ? -1.396 -6.404 1.983 1.00 0.00 55 LEU A C 4
ATOM 5428 O O . LEU A 1 55 ? -2.546 -6.313 1.553 1.00 0.00 55 LEU A O 4
ATOM 5444 N N . VAL A 1 56 ? -1.009 -5.882 3.144 1.00 0.00 56 VAL A N 4
ATOM 5445 C CA . VAL A 1 56 ? -1.929 -5.152 4.005 1.00 0.00 56 VAL A CA 4
ATOM 5446 C C . VAL A 1 56 ? -1.458 -3.712 4.191 1.00 0.00 56 VAL A C 4
ATOM 5447 O O . VAL A 1 56 ? -0.327 -3.469 4.610 1.00 0.00 56 VAL A O 4
ATOM 5460 N N . VAL A 1 57 ? -2.328 -2.764 3.866 1.00 0.00 57 VAL A N 4
ATOM 5461 C CA . VAL A 1 57 ? -1.993 -1.350 3.987 1.00 0.00 57 VAL A CA 4
ATOM 5462 C C . VAL A 1 57 ? -2.096 -0.872 5.433 1.00 0.00 57 VAL A C 4
ATOM 5463 O O . VAL A 1 57 ? -3.116 -1.068 6.094 1.00 0.00 57 VAL A O 4
ATOM 5476 N N . GLY A 1 58 ? -1.034 -0.231 5.910 1.00 0.00 58 GLY A N 4
ATOM 5477 C CA . GLY A 1 58 ? -1.018 0.282 7.267 1.00 0.00 58 GLY A CA 4
ATOM 5478 C C . GLY A 1 58 ? -1.639 1.662 7.365 1.00 0.00 58 GLY A C 4
ATOM 5479 O O . GLY A 1 58 ? -1.429 2.504 6.493 1.00 0.00 58 GLY A O 4
ATOM 5483 N N . LEU A 1 59 ? -2.405 1.898 8.427 1.00 0.00 59 LEU A N 4
ATOM 5484 C CA . LEU A 1 59 ? -3.055 3.190 8.628 1.00 0.00 59 LEU A CA 4
ATOM 5485 C C . LEU A 1 59 ? -3.387 3.411 10.104 1.00 0.00 59 LEU A C 4
ATOM 5486 O O . LEU A 1 59 ? -3.990 2.551 10.746 1.00 0.00 59 LEU A O 4
ATOM 5502 N N . PRO A 1 60 ? -3.000 4.572 10.666 1.00 0.00 60 PRO A N 4
ATOM 5503 C CA . PRO A 1 60 ? -3.264 4.893 12.072 1.00 0.00 60 PRO A CA 4
ATOM 5504 C C . PRO A 1 60 ? -4.727 5.256 12.317 1.00 0.00 60 PRO A C 4
ATOM 5505 O O . PRO A 1 60 ? -5.598 4.942 11.507 1.00 0.00 60 PRO A O 4
ATOM 5516 N N . LEU A 1 61 ? -4.989 5.924 13.438 1.00 0.00 61 LEU A N 4
ATOM 5517 C CA . LEU A 1 61 ? -6.348 6.333 13.785 1.00 0.00 61 LEU A CA 4
ATOM 5518 C C . LEU A 1 61 ? -6.814 7.479 12.891 1.00 0.00 61 LEU A C 4
ATOM 5519 O O . LEU A 1 61 ? -6.079 8.441 12.669 1.00 0.00 61 LEU A O 4
ATOM 5535 N N . ARG A 1 62 ? -8.038 7.371 12.386 1.00 0.00 62 ARG A N 4
ATOM 5536 C CA . ARG A 1 62 ? -8.599 8.402 11.519 1.00 0.00 62 ARG A CA 4
ATOM 5537 C C . ARG A 1 62 ? -8.767 9.716 12.275 1.00 0.00 62 ARG A C 4
ATOM 5538 O O . ARG A 1 62 ? -9.374 9.756 13.345 1.00 0.00 62 ARG A O 4
ATOM 5559 N N . THR A 1 63 ? -8.225 10.793 11.713 1.00 0.00 63 THR A N 4
ATOM 5560 C CA . THR A 1 63 ? -8.318 12.109 12.335 1.00 0.00 63 THR A CA 4
ATOM 5561 C C . THR A 1 63 ? -9.711 12.703 12.161 1.00 0.00 63 THR A C 4
ATOM 5562 O O . THR A 1 63 ? -10.345 13.117 13.131 1.00 0.00 63 THR A O 4
ATOM 5573 N N . ASP A 1 64 ? -10.182 12.739 10.917 1.00 0.00 64 ASP A N 4
ATOM 5574 C CA . ASP A 1 64 ? -11.501 13.281 10.608 1.00 0.00 64 ASP A CA 4
ATOM 5575 C C . ASP A 1 64 ? -11.775 13.208 9.109 1.00 0.00 64 ASP A C 4
ATOM 5576 O O . ASP A 1 64 ? -10.948 13.621 8.298 1.00 0.00 64 ASP A O 4
ATOM 5585 N N . LEU A 1 65 ? -12.940 12.680 8.748 1.00 0.00 65 LEU A N 4
ATOM 5586 C CA . LEU A 1 65 ? -13.317 12.555 7.344 1.00 0.00 65 LEU A CA 4
ATOM 5587 C C . LEU A 1 65 ? -13.637 13.917 6.738 1.00 0.00 65 LEU A C 4
ATOM 5588 O O . LEU A 1 65 ? -14.448 14.673 7.275 1.00 0.00 65 LEU A O 4
ATOM 5604 N N . LYS A 1 66 ? -13.003 14.219 5.609 1.00 0.00 66 LYS A N 4
ATOM 5605 C CA . LYS A 1 66 ? -13.218 15.486 4.915 1.00 0.00 66 LYS A CA 4
ATOM 5606 C C . LYS A 1 66 ? -12.337 15.575 3.675 1.00 0.00 66 LYS A C 4
ATOM 5607 O O . LYS A 1 66 ? -11.111 15.511 3.770 1.00 0.00 66 LYS A O 4
ATOM 5626 N N . GLU A 1 67 ? -12.967 15.731 2.515 1.00 0.00 67 GLU A N 4
ATOM 5627 C CA . GLU A 1 67 ? -12.238 15.833 1.255 1.00 0.00 67 GLU A CA 4
ATOM 5628 C C . GLU A 1 67 ? -11.406 14.579 1.002 1.00 0.00 67 GLU A C 4
ATOM 5629 O O . GLU A 1 67 ? -10.698 14.102 1.888 1.00 0.00 67 GLU A O 4
ATOM 5641 N N . SER A 1 68 ? -11.494 14.047 -0.212 1.00 0.00 68 SER A N 4
ATOM 5642 C CA . SER A 1 68 ? -10.745 12.848 -0.568 1.00 0.00 68 SER A CA 4
ATOM 5643 C C . SER A 1 68 ? -9.242 13.103 -0.483 1.00 0.00 68 SER A C 4
ATOM 5644 O O . SER A 1 68 ? -8.709 13.969 -1.175 1.00 0.00 68 SER A O 4
ATOM 5652 N N . ALA A 1 69 ? -8.567 12.340 0.370 1.00 0.00 69 ALA A N 4
ATOM 5653 C CA . ALA A 1 69 ? -7.125 12.483 0.545 1.00 0.00 69 ALA A CA 4
ATOM 5654 C C . ALA A 1 69 ? -6.366 11.764 -0.564 1.00 0.00 69 ALA A C 4
ATOM 5655 O O . ALA A 1 69 ? -6.665 10.614 -0.887 1.00 0.00 69 ALA A O 4
ATOM 5662 N N . GLN A 1 70 ? -5.383 12.445 -1.142 1.00 0.00 70 GLN A N 4
ATOM 5663 C CA . GLN A 1 70 ? -4.582 11.861 -2.212 1.00 0.00 70 GLN A CA 4
ATOM 5664 C C . GLN A 1 70 ? -3.779 10.679 -1.700 1.00 0.00 70 GLN A C 4
ATOM 5665 O O . GLN A 1 70 ? -3.124 10.760 -0.662 1.00 0.00 70 GLN A O 4
ATOM 5679 N N . ALA A 1 71 ? -3.842 9.579 -2.436 1.00 0.00 71 ALA A N 4
ATOM 5680 C CA . ALA A 1 71 ? -3.129 8.373 -2.056 1.00 0.00 71 ALA A CA 4
ATOM 5681 C C . ALA A 1 71 ? -1.620 8.573 -2.142 1.00 0.00 71 ALA A C 4
ATOM 5682 O O . ALA A 1 71 ? -1.112 9.127 -3.117 1.00 0.00 71 ALA A O 4
ATOM 5689 N N . GLY A 1 72 ? -0.907 8.115 -1.117 1.00 0.00 72 GLY A N 4
ATOM 5690 C CA . GLY A 1 72 ? 0.539 8.248 -1.097 1.00 0.00 72 GLY A CA 4
ATOM 5691 C C . GLY A 1 72 ? 1.234 7.245 -2.003 1.00 0.00 72 GLY A C 4
ATOM 5692 O O . GLY A 1 72 ? 2.150 6.545 -1.573 1.00 0.00 72 GLY A O 4
ATOM 5696 N N . LYS A 1 73 ? 0.796 7.173 -3.256 1.00 0.00 73 LYS A N 4
ATOM 5697 C CA . LYS A 1 73 ? 1.380 6.247 -4.221 1.00 0.00 73 LYS A CA 4
ATOM 5698 C C . LYS A 1 73 ? 1.249 4.803 -3.739 1.00 0.00 73 LYS A C 4
ATOM 5699 O O . LYS A 1 73 ? 1.984 3.923 -4.187 1.00 0.00 73 LYS A O 4
ATOM 5718 N N . VAL A 1 74 ? 0.310 4.563 -2.828 1.00 0.00 74 VAL A N 4
ATOM 5719 C CA . VAL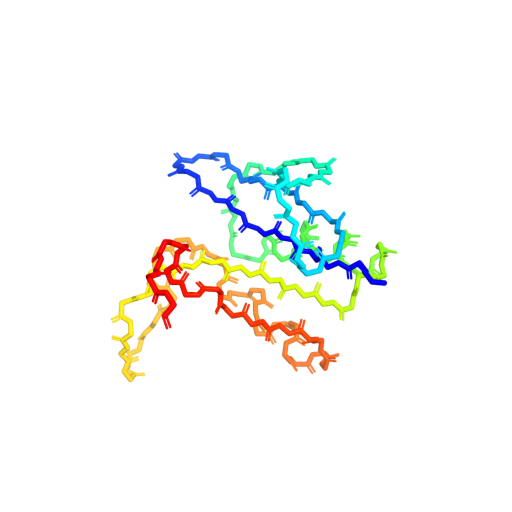 A 1 74 ? 0.087 3.225 -2.291 1.00 0.00 74 VAL A CA 4
ATOM 5720 C C . VAL A 1 74 ? -1.111 2.555 -2.960 1.00 0.00 74 VAL A C 4
ATOM 5721 O O . VAL A 1 74 ? -1.057 1.380 -3.323 1.00 0.00 74 VAL A O 4
ATOM 5734 N N . LEU A 1 75 ? -2.192 3.313 -3.113 1.00 0.00 75 LEU A N 4
ATOM 5735 C CA . LEU A 1 75 ? -3.414 2.806 -3.729 1.00 0.00 75 LEU A CA 4
ATOM 5736 C C . LEU A 1 75 ? -3.142 2.205 -5.110 1.00 0.00 75 LEU A C 4
ATOM 5737 O O . LEU A 1 75 ? -3.577 1.091 -5.398 1.00 0.00 75 LEU A O 4
ATOM 5753 N N . PRO A 1 76 ? -2.426 2.931 -5.992 1.00 0.00 76 PRO A N 4
ATOM 5754 C CA . PRO A 1 76 ? -2.118 2.452 -7.341 1.00 0.00 76 PRO A CA 4
ATOM 5755 C C . PRO A 1 76 ? -1.604 1.015 -7.350 1.00 0.00 76 PRO A C 4
ATOM 5756 O O . PRO A 1 76 ? -1.967 0.224 -8.221 1.00 0.00 76 PRO A O 4
ATOM 5767 N N . LEU A 1 77 ? -0.764 0.680 -6.378 1.00 0.00 77 LEU A N 4
ATOM 5768 C CA . LEU A 1 77 ? -0.212 -0.667 -6.283 1.00 0.00 77 LEU A CA 4
ATOM 5769 C C . LEU A 1 77 ? -1.278 -1.662 -5.836 1.00 0.00 77 LEU A C 4
ATOM 5770 O O . LEU A 1 77 ? -1.319 -2.796 -6.311 1.00 0.00 77 LEU A O 4
ATOM 5786 N N . VAL A 1 78 ? -2.144 -1.229 -4.925 1.00 0.00 78 VAL A N 4
ATOM 5787 C CA . VAL A 1 78 ? -3.211 -2.084 -4.424 1.00 0.00 78 VAL A CA 4
ATOM 5788 C C . VAL A 1 78 ? -4.063 -2.612 -5.574 1.00 0.00 78 VAL A C 4
ATOM 5789 O O . VAL A 1 78 ? -4.537 -3.749 -5.542 1.00 0.00 78 VAL A O 4
ATOM 5802 N N . GLU A 1 79 ? -4.250 -1.777 -6.591 1.00 0.00 79 GLU A N 4
ATOM 5803 C CA . GLU A 1 79 ? -5.042 -2.153 -7.756 1.00 0.00 79 GLU A CA 4
ATOM 5804 C C . GLU A 1 79 ? -4.368 -3.280 -8.531 1.00 0.00 79 GLU A C 4
ATOM 5805 O O . GLU A 1 79 ? -5.031 -4.201 -9.010 1.00 0.00 79 GLU A O 4
ATOM 5817 N N . ALA A 1 80 ? -3.047 -3.202 -8.648 1.00 0.00 80 ALA A N 4
ATOM 5818 C CA . ALA A 1 80 ? -2.280 -4.215 -9.363 1.00 0.00 80 ALA A CA 4
ATOM 5819 C C . ALA A 1 80 ? -2.463 -5.589 -8.731 1.00 0.00 80 ALA A C 4
ATOM 5820 O O . ALA A 1 80 ? -2.671 -6.583 -9.426 1.00 0.00 80 ALA A O 4
ATOM 5827 N N . LEU A 1 81 ? -2.371 -5.632 -7.409 1.00 0.00 81 LEU A N 4
ATOM 5828 C CA . LEU A 1 81 ? -2.514 -6.878 -6.668 1.00 0.00 81 LEU A CA 4
ATOM 5829 C C . LEU A 1 81 ? -3.897 -7.488 -6.878 1.00 0.00 81 LEU A C 4
ATOM 5830 O O . LEU A 1 81 ? -4.024 -8.682 -7.150 1.00 0.00 81 LEU A O 4
ATOM 5846 N N . ARG A 1 82 ? -4.929 -6.662 -6.749 1.00 0.00 82 ARG A N 4
ATOM 5847 C CA . ARG A 1 82 ? -6.303 -7.121 -6.923 1.00 0.00 82 ARG A CA 4
ATOM 5848 C C . ARG A 1 82 ? -6.509 -7.703 -8.316 1.00 0.00 82 ARG A C 4
ATOM 5849 O O . ARG A 1 82 ? -7.159 -8.735 -8.481 1.00 0.00 82 ARG A O 4
ATOM 5870 N N . ALA A 1 83 ? -5.952 -7.033 -9.320 1.00 0.00 83 ALA A N 4
ATOM 5871 C CA . ALA A 1 83 ? -6.072 -7.479 -10.703 1.00 0.00 83 ALA A CA 4
ATOM 5872 C C . ALA A 1 83 ? -5.530 -8.895 -10.880 1.00 0.00 83 ALA A C 4
ATOM 5873 O O . ALA A 1 83 ? -6.117 -9.707 -11.593 1.00 0.00 83 ALA A O 4
ATOM 5880 N N . ARG A 1 84 ? -4.404 -9.182 -10.231 1.00 0.00 84 ARG A N 4
ATOM 5881 C CA . ARG A 1 84 ? -3.785 -10.501 -10.326 1.00 0.00 84 ARG A CA 4
ATOM 5882 C C . ARG A 1 84 ? -4.356 -11.472 -9.292 1.00 0.00 84 ARG A C 4
ATOM 5883 O O . ARG A 1 84 ? -3.737 -12.493 -8.984 1.00 0.00 84 ARG A O 4
ATOM 5904 N N . GLY A 1 85 ? -5.534 -11.160 -8.759 1.00 0.00 85 GLY A N 4
ATOM 5905 C CA . GLY A 1 85 ? -6.153 -12.025 -7.772 1.00 0.00 85 GLY A CA 4
ATOM 5906 C C . GLY A 1 85 ? -5.296 -12.178 -6.537 1.00 0.00 85 GLY A C 4
ATOM 5907 O O . GLY A 1 85 ? -5.224 -13.257 -5.947 1.00 0.00 85 GLY A O 4
ATOM 5911 N N . VAL A 1 86 ? -4.650 -11.091 -6.143 1.00 0.00 86 VAL A N 4
ATOM 5912 C CA . VAL A 1 86 ? -3.790 -11.095 -4.966 1.00 0.00 86 VAL A CA 4
ATOM 5913 C C . VAL A 1 86 ? -4.533 -10.559 -3.745 1.00 0.00 86 VAL A C 4
ATOM 5914 O O . VAL A 1 86 ? -5.225 -9.544 -3.824 1.00 0.00 86 VAL A O 4
ATOM 5927 N N . GLU A 1 87 ? -4.390 -11.247 -2.616 1.00 0.00 87 GLU A N 4
ATOM 5928 C CA . GLU A 1 87 ? -5.051 -10.836 -1.382 1.00 0.00 87 GLU A CA 4
ATOM 5929 C C . GLU A 1 87 ? -4.509 -9.496 -0.893 1.00 0.00 87 GLU A C 4
ATOM 5930 O O . GLU A 1 87 ? -3.299 -9.317 -0.759 1.00 0.00 87 GLU A O 4
ATOM 5942 N N . VAL A 1 88 ? -5.416 -8.560 -0.630 1.00 0.00 88 VAL A N 4
ATOM 5943 C CA . VAL A 1 88 ? -5.040 -7.230 -0.158 1.00 0.00 88 VAL A CA 4
ATOM 5944 C C . VAL A 1 88 ? -6.211 -6.566 0.562 1.00 0.00 88 VAL A C 4
ATOM 5945 O O . VAL A 1 88 ? -7.368 -6.762 0.189 1.00 0.00 88 VAL A O 4
ATOM 5958 N N . GLU A 1 89 ? -5.906 -5.788 1.595 1.00 0.00 89 GLU A N 4
ATOM 5959 C CA . GLU A 1 89 ? -6.947 -5.110 2.359 1.00 0.00 89 GLU A CA 4
ATOM 5960 C C . GLU A 1 89 ? -6.364 -4.085 3.326 1.00 0.00 89 GLU A C 4
ATOM 5961 O O . GLU A 1 89 ? -5.326 -4.315 3.948 1.00 0.00 89 GLU A O 4
ATOM 5973 N N . LEU A 1 90 ? -7.052 -2.953 3.453 1.00 0.00 90 LEU A N 4
ATOM 5974 C CA . LEU A 1 90 ? -6.623 -1.886 4.351 1.00 0.00 90 LEU A CA 4
ATOM 5975 C C . LEU A 1 90 ? -6.715 -2.344 5.804 1.00 0.00 90 LEU A C 4
ATOM 5976 O O . LEU A 1 90 ? -7.668 -3.022 6.188 1.00 0.00 90 LEU A O 4
ATOM 5992 N N . TRP A 1 91 ? -5.724 -1.974 6.609 1.00 0.00 91 TRP A N 4
ATOM 5993 C CA . TRP A 1 91 ? -5.706 -2.357 8.017 1.00 0.00 91 TRP A CA 4
ATOM 5994 C C . TRP A 1 91 ? -5.327 -1.171 8.899 1.00 0.00 91 TRP A C 4
ATOM 5995 O O . TRP A 1 91 ? -4.408 -0.417 8.585 1.00 0.00 91 TRP A O 4
ATOM 6016 N N . ASP A 1 92 ? -6.049 -1.013 10.006 1.00 0.00 92 ASP A N 4
ATOM 6017 C CA . ASP A 1 92 ? -5.796 0.080 10.938 1.00 0.00 92 ASP A CA 4
ATOM 6018 C C . ASP A 1 92 ? -4.386 -0.040 11.536 1.00 0.00 92 ASP A C 4
ATOM 6019 O O . ASP A 1 92 ? -3.398 0.023 10.803 1.00 0.00 92 ASP A O 4
ATOM 6028 N N . GLU A 1 93 ? -4.283 -0.204 12.856 1.00 0.00 93 GLU A N 4
ATOM 6029 C CA . GLU A 1 93 ? -2.983 -0.320 13.508 1.00 0.00 93 GLU A CA 4
ATOM 6030 C C . GLU A 1 93 ? -3.142 -0.576 14.998 1.00 0.00 93 GLU A C 4
ATOM 6031 O O . GLU A 1 93 ? -3.997 0.016 15.652 1.00 0.00 93 GLU A O 4
ATOM 6043 N N . ARG A 1 94 ? -2.303 -1.472 15.508 1.00 0.00 94 ARG A N 4
ATOM 6044 C CA . ARG A 1 94 ? -2.304 -1.854 16.915 1.00 0.00 94 ARG A CA 4
ATOM 6045 C C . ARG A 1 94 ? -3.695 -2.257 17.401 1.00 0.00 94 ARG A C 4
ATOM 6046 O O . ARG A 1 94 ? -4.696 -1.624 17.070 1.00 0.00 94 ARG A O 4
ATOM 6067 N N . PHE A 1 95 ? -3.747 -3.324 18.194 1.00 0.00 95 PHE A N 4
ATOM 6068 C CA . PHE A 1 95 ? -5.009 -3.822 18.732 1.00 0.00 95 PHE A CA 4
ATOM 6069 C C . PHE A 1 95 ? -5.740 -2.730 19.506 1.00 0.00 95 PHE A C 4
ATOM 6070 O O . PHE A 1 95 ? -5.122 -1.950 20.233 1.00 0.00 95 PHE A O 4
ATOM 6087 N N . THR A 1 96 ? -7.059 -2.678 19.344 1.00 0.00 96 THR A N 4
ATOM 6088 C CA . THR A 1 96 ? -7.876 -1.680 20.026 1.00 0.00 96 THR A CA 4
ATOM 6089 C C . THR A 1 96 ? -9.356 -2.043 19.957 1.00 0.00 96 THR A C 4
ATOM 6090 O O . THR A 1 96 ? -10.086 -1.901 20.938 1.00 0.00 96 THR A O 4
ATOM 6101 N N . THR A 1 97 ? -9.795 -2.512 18.792 1.00 0.00 97 THR A N 4
ATOM 6102 C CA . THR A 1 97 ? -11.188 -2.892 18.600 1.00 0.00 97 THR A CA 4
ATOM 6103 C C . THR A 1 97 ? -11.380 -3.639 17.285 1.00 0.00 97 THR A C 4
ATOM 6104 O O . THR A 1 97 ? -10.844 -3.242 16.250 1.00 0.00 97 THR A O 4
ATOM 6115 N N . LYS A 1 98 ? -12.148 -4.723 17.333 1.00 0.00 98 LYS A N 4
ATOM 6116 C CA . LYS A 1 98 ? -12.412 -5.529 16.148 1.00 0.00 98 LYS A CA 4
ATOM 6117 C C . LYS A 1 98 ? -13.076 -4.693 15.058 1.00 0.00 98 LYS A C 4
ATOM 6118 O O . LYS A 1 98 ? -13.776 -3.723 15.346 1.00 0.00 98 LYS A O 4
ATOM 6137 N N . MET A 1 1 ? 1.456 -18.228 7.639 1.00 0.00 1 MET A N 5
ATOM 6138 C CA . MET A 1 1 ? 1.101 -17.356 6.526 1.00 0.00 1 MET A CA 5
ATOM 6139 C C . MET A 1 1 ? 1.785 -16.000 6.660 1.00 0.00 1 MET A C 5
ATOM 6140 O O . MET A 1 1 ? 1.732 -15.368 7.715 1.00 0.00 1 MET A O 5
ATOM 6154 N N . ARG A 1 2 ? 2.430 -15.563 5.585 1.00 0.00 2 ARG A N 5
ATOM 6155 C CA . ARG A 1 2 ? 3.131 -14.285 5.576 1.00 0.00 2 ARG A CA 5
ATOM 6156 C C . ARG A 1 2 ? 2.310 -13.212 4.869 1.00 0.00 2 ARG A C 5
ATOM 6157 O O . ARG A 1 2 ? 1.757 -13.449 3.795 1.00 0.00 2 ARG A O 5
ATOM 6178 N N . VAL A 1 3 ? 2.238 -12.031 5.474 1.00 0.00 3 VAL A N 5
ATOM 6179 C CA . VAL A 1 3 ? 1.488 -10.923 4.894 1.00 0.00 3 VAL A CA 5
ATOM 6180 C C . VAL A 1 3 ? 2.373 -9.690 4.739 1.00 0.00 3 VAL A C 5
ATOM 6181 O O . VAL A 1 3 ? 3.079 -9.302 5.668 1.00 0.00 3 VAL A O 5
ATOM 6194 N N . GLY A 1 4 ? 2.324 -9.071 3.564 1.00 0.00 4 GLY A N 5
ATOM 6195 C CA . GLY A 1 4 ? 3.123 -7.884 3.324 1.00 0.00 4 GLY A CA 5
ATOM 6196 C C . GLY A 1 4 ? 2.524 -6.657 3.983 1.00 0.00 4 GLY A C 5
ATOM 6197 O O . GLY A 1 4 ? 1.365 -6.323 3.740 1.00 0.00 4 GLY A O 5
ATOM 6201 N N . ALA A 1 5 ? 3.308 -5.989 4.822 1.00 0.00 5 ALA A N 5
ATOM 6202 C CA . ALA A 1 5 ? 2.835 -4.798 5.518 1.00 0.00 5 ALA A CA 5
ATOM 6203 C C . ALA A 1 5 ? 3.547 -3.546 5.020 1.00 0.00 5 ALA A C 5
ATOM 6204 O O . ALA A 1 5 ? 4.768 -3.536 4.861 1.00 0.00 5 ALA A O 5
ATOM 6211 N N . LEU A 1 6 ? 2.776 -2.494 4.769 1.00 0.00 6 LEU A N 5
ATOM 6212 C CA . LEU A 1 6 ? 3.333 -1.236 4.287 1.00 0.00 6 LEU A CA 5
ATOM 6213 C C . LEU A 1 6 ? 2.845 -0.062 5.128 1.00 0.00 6 LEU A C 5
ATOM 6214 O O . LEU A 1 6 ? 1.673 0.008 5.498 1.00 0.00 6 LEU A O 5
ATOM 6230 N N . ASP A 1 7 ? 3.754 0.859 5.423 1.00 0.00 7 ASP A N 5
ATOM 6231 C CA . ASP A 1 7 ? 3.428 2.038 6.220 1.00 0.00 7 ASP A CA 5
ATOM 6232 C C . ASP A 1 7 ? 4.246 3.237 5.759 1.00 0.00 7 ASP A C 5
ATOM 6233 O O . ASP A 1 7 ? 5.432 3.108 5.469 1.00 0.00 7 ASP A O 5
ATOM 6242 N N . VAL A 1 8 ? 3.608 4.401 5.695 1.00 0.00 8 VAL A N 5
ATOM 6243 C CA . VAL A 1 8 ? 4.286 5.618 5.265 1.00 0.00 8 VAL A CA 5
ATOM 6244 C C . VAL A 1 8 ? 4.573 6.542 6.447 1.00 0.00 8 VAL A C 5
ATOM 6245 O O . VAL A 1 8 ? 3.711 6.766 7.296 1.00 0.00 8 VAL A O 5
ATOM 6258 N N . GLY A 1 9 ? 5.789 7.080 6.491 1.00 0.00 9 GLY A N 5
ATOM 6259 C CA . GLY A 1 9 ? 6.162 7.976 7.571 1.00 0.00 9 GLY A CA 5
ATOM 6260 C C . GLY A 1 9 ? 7.559 8.547 7.404 1.00 0.00 9 GLY A C 5
ATOM 6261 O O . GLY A 1 9 ? 8.515 7.808 7.167 1.00 0.00 9 GLY A O 5
ATOM 6265 N N . GLU A 1 10 ? 7.674 9.867 7.535 1.00 0.00 10 GLU A N 5
ATOM 6266 C CA . GLU A 1 10 ? 8.959 10.546 7.406 1.00 0.00 10 GLU A CA 5
ATOM 6267 C C . GLU A 1 10 ? 9.615 10.231 6.067 1.00 0.00 10 GLU A C 5
ATOM 6268 O O . GLU A 1 10 ? 10.773 9.822 6.006 1.00 0.00 10 GLU A O 5
ATOM 6280 N N . ALA A 1 11 ? 8.860 10.430 4.996 1.00 0.00 11 ALA A N 5
ATOM 6281 C CA . ALA A 1 11 ? 9.352 10.177 3.650 1.00 0.00 11 ALA A CA 5
ATOM 6282 C C . ALA A 1 11 ? 9.975 8.790 3.540 1.00 0.00 11 ALA A C 5
ATOM 6283 O O . ALA A 1 11 ? 10.951 8.590 2.815 1.00 0.00 11 ALA A O 5
ATOM 6290 N N . ARG A 1 12 ? 9.404 7.836 4.265 1.00 0.00 12 ARG A N 5
ATOM 6291 C CA . ARG A 1 12 ? 9.904 6.469 4.260 1.00 0.00 12 ARG A CA 5
ATOM 6292 C C . ARG A 1 12 ? 8.772 5.477 4.489 1.00 0.00 12 ARG A C 5
ATOM 6293 O O . ARG A 1 12 ? 7.881 5.712 5.305 1.00 0.00 12 ARG A O 5
ATOM 6314 N N . ILE A 1 13 ? 8.817 4.365 3.766 1.00 0.00 13 ILE A N 5
ATOM 6315 C CA . ILE A 1 13 ? 7.800 3.331 3.893 1.00 0.00 13 ILE A CA 5
ATOM 6316 C C . ILE A 1 13 ? 8.333 2.148 4.696 1.00 0.00 13 ILE A C 5
ATOM 6317 O O . ILE A 1 13 ? 9.404 1.623 4.397 1.00 0.00 13 ILE A O 5
ATOM 6333 N N . GLY A 1 14 ? 7.587 1.731 5.717 1.00 0.00 14 GLY A N 5
ATOM 6334 C CA . GLY A 1 14 ? 8.022 0.612 6.531 1.00 0.00 14 GLY A CA 5
ATOM 6335 C C . GLY A 1 14 ? 7.648 -0.727 5.926 1.00 0.00 14 GLY A C 5
ATOM 6336 O O . GLY A 1 14 ? 6.496 -0.942 5.546 1.00 0.00 14 GLY A O 5
ATOM 6340 N N . LEU A 1 15 ? 8.622 -1.628 5.839 1.00 0.00 15 LEU A N 5
ATOM 6341 C CA . LEU A 1 15 ? 8.390 -2.956 5.278 1.00 0.00 15 LEU A CA 5
ATOM 6342 C C . LEU A 1 15 ? 8.335 -4.010 6.378 1.00 0.00 15 LEU A C 5
ATOM 6343 O O . LEU A 1 15 ? 9.202 -4.058 7.251 1.00 0.00 15 LEU A O 5
ATOM 6359 N N . ALA A 1 16 ? 7.309 -4.853 6.329 1.00 0.00 16 ALA A N 5
ATOM 6360 C CA . ALA A 1 16 ? 7.136 -5.906 7.322 1.00 0.00 16 ALA A CA 5
ATOM 6361 C C . ALA A 1 16 ? 6.416 -7.107 6.721 1.00 0.00 16 ALA A C 5
ATOM 6362 O O . ALA A 1 16 ? 5.564 -6.958 5.845 1.00 0.00 16 ALA A O 5
ATOM 6369 N N . VAL A 1 17 ? 6.763 -8.299 7.197 1.00 0.00 17 VAL A N 5
ATOM 6370 C CA . VAL A 1 17 ? 6.148 -9.521 6.702 1.00 0.00 17 VAL A CA 5
ATOM 6371 C C . VAL A 1 17 ? 5.959 -10.537 7.824 1.00 0.00 17 VAL A C 5
ATOM 6372 O O . VAL A 1 17 ? 6.923 -10.978 8.449 1.00 0.00 17 VAL A O 5
ATOM 6385 N N . GLY A 1 18 ? 4.705 -10.906 8.069 1.00 0.00 18 GLY A N 5
ATOM 6386 C CA . GLY A 1 18 ? 4.400 -11.868 9.111 1.00 0.00 18 GLY A CA 5
ATOM 6387 C C . GLY A 1 18 ? 2.912 -12.135 9.230 1.00 0.00 18 GLY A C 5
ATOM 6388 O O . GLY A 1 18 ? 2.179 -12.050 8.245 1.00 0.00 18 GLY A O 5
ATOM 6392 N N . GLU A 1 19 ? 2.464 -12.451 10.440 1.00 0.00 19 GLU A N 5
ATOM 6393 C CA . GLU A 1 19 ? 1.052 -12.723 10.682 1.00 0.00 19 GLU A CA 5
ATOM 6394 C C . GLU A 1 19 ? 0.228 -11.445 10.547 1.00 0.00 19 GLU A C 5
ATOM 6395 O O . GLU A 1 19 ? 0.694 -10.357 10.884 1.00 0.00 19 GLU A O 5
ATOM 6407 N N . GLU A 1 20 ? -0.997 -11.583 10.052 1.00 0.00 20 GLU A N 5
ATOM 6408 C CA . GLU A 1 20 ? -1.883 -10.437 9.869 1.00 0.00 20 GLU A CA 5
ATOM 6409 C C . GLU A 1 20 ? -2.001 -9.624 11.157 1.00 0.00 20 GLU A C 5
ATOM 6410 O O . GLU A 1 20 ? -2.210 -10.178 12.236 1.00 0.00 20 GLU A O 5
ATOM 6422 N N . GLY A 1 21 ? -1.873 -8.306 11.033 1.00 0.00 21 GLY A N 5
ATOM 6423 C CA . GLY A 1 21 ? -1.974 -7.438 12.191 1.00 0.00 21 GLY A CA 5
ATOM 6424 C C . GLY A 1 21 ? -0.887 -7.699 13.219 1.00 0.00 21 GLY A C 5
ATOM 6425 O O . GLY A 1 21 ? -1.177 -7.906 14.397 1.00 0.00 21 GLY A O 5
ATOM 6429 N N . VAL A 1 22 ? 0.366 -7.691 12.774 1.00 0.00 22 VAL A N 5
ATOM 6430 C CA . VAL A 1 22 ? 1.492 -7.929 13.669 1.00 0.00 22 VAL A CA 5
ATOM 6431 C C . VAL A 1 22 ? 1.536 -6.884 14.785 1.00 0.00 22 VAL A C 5
ATOM 6432 O O . VAL A 1 22 ? 1.514 -5.683 14.517 1.00 0.00 22 VAL A O 5
ATOM 6445 N N . PRO A 1 23 ? 1.598 -7.322 16.059 1.00 0.00 23 PRO A N 5
ATOM 6446 C CA . PRO A 1 23 ? 1.645 -6.413 17.211 1.00 0.00 23 PRO A CA 5
ATOM 6447 C C . PRO A 1 23 ? 2.968 -5.649 17.304 1.00 0.00 23 PRO A C 5
ATOM 6448 O O . PRO A 1 23 ? 3.645 -5.691 18.332 1.00 0.00 23 PRO A O 5
ATOM 6459 N N . LEU A 1 24 ? 3.332 -4.954 16.230 1.00 0.00 24 LEU A N 5
ATOM 6460 C CA . LEU A 1 24 ? 4.575 -4.190 16.208 1.00 0.00 24 LEU A CA 5
ATOM 6461 C C . LEU A 1 24 ? 4.702 -3.410 14.903 1.00 0.00 24 LEU A C 5
ATOM 6462 O O . LEU A 1 24 ? 5.114 -2.250 14.899 1.00 0.00 24 LEU A O 5
ATOM 6478 N N . ALA A 1 25 ? 4.347 -4.054 13.794 1.00 0.00 25 ALA A N 5
ATOM 6479 C CA . ALA A 1 25 ? 4.423 -3.420 12.483 1.00 0.00 25 ALA A CA 5
ATOM 6480 C C . ALA A 1 25 ? 5.867 -3.106 12.106 1.00 0.00 25 ALA A C 5
ATOM 6481 O O . ALA A 1 25 ? 6.645 -2.632 12.934 1.00 0.00 25 ALA A O 5
ATOM 6488 N N . SER A 1 26 ? 6.217 -3.374 10.851 1.00 0.00 26 SER A N 5
ATOM 6489 C CA . SER A 1 26 ? 7.570 -3.125 10.361 1.00 0.00 26 SER A CA 5
ATOM 6490 C C . SER A 1 26 ? 8.583 -4.000 11.092 1.00 0.00 26 SER A C 5
ATOM 6491 O O . SER A 1 26 ? 8.586 -4.069 12.321 1.00 0.00 26 SER A O 5
ATOM 6499 N N . GLY A 1 27 ? 9.442 -4.667 10.327 1.00 0.00 27 GLY A N 5
ATOM 6500 C CA . GLY A 1 27 ? 10.448 -5.530 10.919 1.00 0.00 27 GLY A CA 5
ATOM 6501 C C . GLY A 1 27 ? 11.244 -6.292 9.878 1.00 0.00 27 GLY A C 5
ATOM 6502 O O . GLY A 1 27 ? 11.471 -7.494 10.020 1.00 0.00 27 GLY A O 5
ATOM 6506 N N . ARG A 1 28 ? 11.671 -5.593 8.831 1.00 0.00 28 ARG A N 5
ATOM 6507 C CA . ARG A 1 28 ? 12.448 -6.206 7.757 1.00 0.00 28 ARG A CA 5
ATOM 6508 C C . ARG A 1 28 ? 13.262 -5.155 7.010 1.00 0.00 28 ARG A C 5
ATOM 6509 O O . ARG A 1 28 ? 14.443 -5.355 6.727 1.00 0.00 28 ARG A O 5
ATOM 6530 N N . GLY A 1 29 ? 12.622 -4.036 6.693 1.00 0.00 29 GLY A N 5
ATOM 6531 C CA . GLY A 1 29 ? 13.301 -2.965 5.983 1.00 0.00 29 GLY A CA 5
ATOM 6532 C C . GLY A 1 29 ? 12.437 -1.729 5.844 1.00 0.00 29 GLY A C 5
ATOM 6533 O O . GLY A 1 29 ? 11.711 -1.367 6.769 1.00 0.00 29 GLY A O 5
ATOM 6537 N N . TYR A 1 30 ? 12.510 -1.080 4.685 1.00 0.00 30 TYR A N 5
ATOM 6538 C CA . TYR A 1 30 ? 11.724 0.123 4.434 1.00 0.00 30 TYR A CA 5
ATOM 6539 C C . TYR A 1 30 ? 11.988 0.675 3.036 1.00 0.00 30 TYR A C 5
ATOM 6540 O O . TYR A 1 30 ? 13.124 0.677 2.561 1.00 0.00 30 TYR A O 5
ATOM 6558 N N . LEU A 1 31 ? 10.928 1.143 2.382 1.00 0.00 31 LEU A N 5
ATOM 6559 C CA . LEU A 1 31 ? 11.044 1.704 1.041 1.00 0.00 31 LEU A CA 5
ATOM 6560 C C . LEU A 1 31 ? 10.912 3.225 1.083 1.00 0.00 31 LEU A C 5
ATOM 6561 O O . LEU A 1 31 ? 9.905 3.755 1.551 1.00 0.00 31 LEU A O 5
ATOM 6577 N N . VAL A 1 32 ? 11.923 3.922 0.576 1.00 0.00 32 VAL A N 5
ATOM 6578 C CA . VAL A 1 32 ? 11.906 5.381 0.546 1.00 0.00 32 VAL A CA 5
ATOM 6579 C C . VAL A 1 32 ? 10.923 5.878 -0.508 1.00 0.00 32 VAL A C 5
ATOM 6580 O O . VAL A 1 32 ? 10.715 5.216 -1.521 1.00 0.00 32 VAL A O 5
ATOM 6593 N N . ARG A 1 33 ? 10.316 7.041 -0.271 1.00 0.00 33 ARG A N 5
ATOM 6594 C CA . ARG A 1 33 ? 9.352 7.604 -1.219 1.00 0.00 33 ARG A CA 5
ATOM 6595 C C . ARG A 1 33 ? 9.887 7.557 -2.650 1.00 0.00 33 ARG A C 5
ATOM 6596 O O . ARG A 1 33 ? 11.093 7.656 -2.877 1.00 0.00 33 ARG A O 5
ATOM 6617 N N . LYS A 1 34 ? 8.976 7.403 -3.608 1.00 0.00 34 LYS A N 5
ATOM 6618 C CA . LYS A 1 34 ? 9.349 7.339 -5.016 1.00 0.00 34 LYS A CA 5
ATOM 6619 C C . LYS A 1 34 ? 8.275 8.012 -5.882 1.00 0.00 34 LYS A C 5
ATOM 6620 O O . LYS A 1 34 ? 7.984 9.193 -5.684 1.00 0.00 34 LYS A O 5
ATOM 6639 N N . THR A 1 35 ? 7.686 7.288 -6.836 1.00 0.00 35 THR A N 5
ATOM 6640 C CA . THR A 1 35 ? 6.660 7.879 -7.690 1.00 0.00 35 THR A CA 5
ATOM 6641 C C . THR A 1 35 ? 5.696 6.845 -8.265 1.00 0.00 35 THR A C 5
ATOM 6642 O O . THR A 1 35 ? 6.107 5.855 -8.858 1.00 0.00 35 THR A O 5
ATOM 6653 N N . LEU A 1 36 ? 4.405 7.123 -8.068 1.00 0.00 36 LEU A N 5
ATOM 6654 C CA . LEU A 1 36 ? 3.288 6.285 -8.535 1.00 0.00 36 LEU A CA 5
ATOM 6655 C C . LEU A 1 36 ? 3.704 4.952 -9.169 1.00 0.00 36 LEU A C 5
ATOM 6656 O O . LEU A 1 36 ? 3.440 3.890 -8.611 1.00 0.00 36 LEU A O 5
ATOM 6672 N N . GLU A 1 37 ? 4.321 5.014 -10.348 1.00 0.00 37 GLU A N 5
ATOM 6673 C CA . GLU A 1 37 ? 4.729 3.805 -11.066 1.00 0.00 37 GLU A CA 5
ATOM 6674 C C . GLU A 1 37 ? 5.846 3.068 -10.341 1.00 0.00 37 GLU A C 5
ATOM 6675 O O . GLU A 1 37 ? 5.792 1.851 -10.171 1.00 0.00 37 GLU A O 5
ATOM 6687 N N . GLU A 1 38 ? 6.854 3.813 -9.922 1.00 0.00 38 GLU A N 5
ATOM 6688 C CA . GLU A 1 38 ? 7.989 3.231 -9.217 1.00 0.00 38 GLU A CA 5
ATOM 6689 C C . GLU A 1 38 ? 7.537 2.512 -7.947 1.00 0.00 38 GLU A C 5
ATOM 6690 O O . GLU A 1 38 ? 7.893 1.355 -7.721 1.00 0.00 38 GLU A O 5
ATOM 6702 N N . ASP A 1 39 ? 6.748 3.195 -7.122 1.00 0.00 39 ASP A N 5
ATOM 6703 C CA . ASP A 1 39 ? 6.246 2.604 -5.880 1.00 0.00 39 ASP A CA 5
ATOM 6704 C C . ASP A 1 39 ? 5.660 1.224 -6.150 1.00 0.00 39 ASP A C 5
ATOM 6705 O O . ASP A 1 39 ? 5.953 0.262 -5.440 1.00 0.00 39 ASP A O 5
ATOM 6714 N N . VAL A 1 40 ? 4.851 1.132 -7.201 1.00 0.00 40 VAL A N 5
ATOM 6715 C CA . VAL A 1 40 ? 4.245 -0.136 -7.589 1.00 0.00 40 VAL A CA 5
ATOM 6716 C C . VAL A 1 40 ? 5.345 -1.116 -7.947 1.00 0.00 40 VAL A C 5
ATOM 6717 O O . VAL A 1 40 ? 5.390 -2.245 -7.460 1.00 0.00 40 VAL A O 5
ATOM 6730 N N . GLU A 1 41 ? 6.240 -0.643 -8.804 1.00 0.00 41 GLU A N 5
ATOM 6731 C CA . GLU A 1 41 ? 7.377 -1.432 -9.259 1.00 0.00 41 GLU A CA 5
ATOM 6732 C C . GLU A 1 41 ? 8.166 -1.993 -8.076 1.00 0.00 41 GLU A C 5
ATOM 6733 O O . GLU A 1 41 ? 8.505 -3.176 -8.051 1.00 0.00 41 GLU A O 5
ATOM 6745 N N . ALA A 1 42 ? 8.450 -1.141 -7.095 1.00 0.00 42 ALA A N 5
ATOM 6746 C CA . ALA A 1 42 ? 9.193 -1.557 -5.911 1.00 0.00 42 ALA A CA 5
ATOM 6747 C C . ALA A 1 42 ? 8.418 -2.605 -5.117 1.00 0.00 42 ALA A C 5
ATOM 6748 O O . ALA A 1 42 ? 8.980 -3.607 -4.674 1.00 0.00 42 ALA A O 5
ATOM 6755 N N . LEU A 1 43 ? 7.124 -2.362 -4.942 1.00 0.00 43 LEU A N 5
ATOM 6756 C CA . LEU A 1 43 ? 6.264 -3.277 -4.199 1.00 0.00 43 LEU A CA 5
ATOM 6757 C C . LEU A 1 43 ? 6.089 -4.604 -4.931 1.00 0.00 43 LEU A C 5
ATOM 6758 O O . LEU A 1 43 ? 6.120 -5.668 -4.313 1.00 0.00 43 LEU A O 5
ATOM 6774 N N . LEU A 1 44 ? 5.904 -4.541 -6.246 1.00 0.00 44 LEU A N 5
ATOM 6775 C CA . LEU A 1 44 ? 5.725 -5.750 -7.042 1.00 0.00 44 LEU A CA 5
ATOM 6776 C C . LEU A 1 44 ? 6.932 -6.669 -6.920 1.00 0.00 44 LEU A C 5
ATOM 6777 O O . LEU A 1 44 ? 6.801 -7.830 -6.534 1.00 0.00 44 LEU A O 5
ATOM 6793 N N . ASP A 1 45 ? 8.112 -6.146 -7.240 1.00 0.00 45 ASP A N 5
ATOM 6794 C CA . ASP A 1 45 ? 9.340 -6.929 -7.158 1.00 0.00 45 ASP A CA 5
ATOM 6795 C C . ASP A 1 45 ? 9.435 -7.649 -5.817 1.00 0.00 45 ASP A C 5
ATOM 6796 O O . ASP A 1 45 ? 9.893 -8.788 -5.743 1.00 0.00 45 ASP A O 5
ATOM 6805 N N . PHE A 1 46 ? 8.997 -6.973 -4.761 1.00 0.00 46 PHE A N 5
ATOM 6806 C CA . PHE A 1 46 ? 9.029 -7.545 -3.421 1.00 0.00 46 PHE A CA 5
ATOM 6807 C C . PHE A 1 46 ? 7.952 -8.615 -3.254 1.00 0.00 46 PHE A C 5
ATOM 6808 O O . PHE A 1 46 ? 8.194 -9.664 -2.664 1.00 0.00 46 PHE A O 5
ATOM 6825 N N . VAL A 1 47 ? 6.757 -8.333 -3.765 1.00 0.00 47 VAL A N 5
ATOM 6826 C CA . VAL A 1 47 ? 5.636 -9.262 -3.660 1.00 0.00 47 VAL A CA 5
ATOM 6827 C C . VAL A 1 47 ? 5.905 -10.577 -4.398 1.00 0.00 47 VAL A C 5
ATOM 6828 O O . VAL A 1 47 ? 5.717 -11.657 -3.8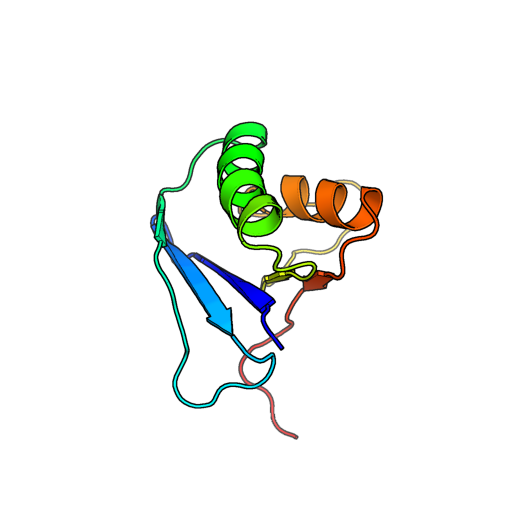38 1.00 0.00 47 VAL A O 5
ATOM 6841 N N . ARG A 1 48 ? 6.334 -10.485 -5.655 1.00 0.00 48 ARG A N 5
ATOM 6842 C CA . ARG A 1 48 ? 6.609 -11.682 -6.454 1.00 0.00 48 ARG A CA 5
ATOM 6843 C C . ARG A 1 48 ? 7.888 -12.394 -6.012 1.00 0.00 48 ARG A C 5
ATOM 6844 O O . ARG A 1 48 ? 7.851 -13.549 -5.585 1.00 0.00 48 ARG A O 5
ATOM 6865 N N . ARG A 1 49 ? 9.016 -11.709 -6.139 1.00 0.00 49 ARG A N 5
ATOM 6866 C CA . ARG A 1 49 ? 10.313 -12.281 -5.775 1.00 0.00 49 ARG A CA 5
ATOM 6867 C C . ARG A 1 49 ? 10.282 -12.945 -4.399 1.00 0.00 49 ARG A C 5
ATOM 6868 O O . ARG A 1 49 ? 10.686 -14.097 -4.248 1.00 0.00 49 ARG A O 5
ATOM 6889 N N . GLU A 1 50 ? 9.807 -12.215 -3.395 1.00 0.00 50 GLU A N 5
ATOM 6890 C CA . GLU A 1 50 ? 9.736 -12.744 -2.035 1.00 0.00 50 GLU A CA 5
ATOM 6891 C C . GLU A 1 50 ? 8.569 -13.723 -1.878 1.00 0.00 50 GLU A C 5
ATOM 6892 O O . GLU A 1 50 ? 8.407 -14.341 -0.825 1.00 0.00 50 GLU A O 5
ATOM 6904 N N . GLY A 1 51 ? 7.761 -13.865 -2.926 1.00 0.00 51 GLY A N 5
ATOM 6905 C CA . GLY A 1 51 ? 6.628 -14.770 -2.869 1.00 0.00 51 GLY A CA 5
ATOM 6906 C C . GLY A 1 51 ? 5.683 -14.446 -1.728 1.00 0.00 51 GLY A C 5
ATOM 6907 O O . GLY A 1 51 ? 5.180 -15.345 -1.055 1.00 0.00 51 GLY A O 5
ATOM 6911 N N . LEU A 1 52 ? 5.446 -13.157 -1.510 1.00 0.00 52 LEU A N 5
ATOM 6912 C CA . LEU A 1 52 ? 4.559 -12.715 -0.440 1.00 0.00 52 LEU A CA 5
ATOM 6913 C C . LEU A 1 52 ? 3.116 -13.100 -0.734 1.00 0.00 52 LEU A C 5
ATOM 6914 O O . LEU A 1 52 ? 2.456 -13.745 0.081 1.00 0.00 52 LEU A O 5
ATOM 6930 N N . GLY A 1 53 ? 2.628 -12.698 -1.902 1.00 0.00 53 GLY A N 5
ATOM 6931 C CA . GLY A 1 53 ? 1.263 -13.009 -2.277 1.00 0.00 53 GLY A CA 5
ATOM 6932 C C . GLY A 1 53 ? 0.266 -12.560 -1.227 1.00 0.00 53 GLY A C 5
ATOM 6933 O O . GLY A 1 53 ? -0.691 -13.271 -0.924 1.00 0.00 53 GLY A O 5
ATOM 6937 N N . LYS A 1 54 ? 0.499 -11.377 -0.666 1.00 0.00 54 LYS A N 5
ATOM 6938 C CA . LYS A 1 54 ? -0.376 -10.832 0.365 1.00 0.00 54 LYS A CA 5
ATOM 6939 C C . LYS A 1 54 ? 0.107 -9.454 0.794 1.00 0.00 54 LYS A C 5
ATOM 6940 O O . LYS A 1 54 ? 1.278 -9.284 1.128 1.00 0.00 54 LYS A O 5
ATOM 6959 N N . LEU A 1 55 ? -0.790 -8.474 0.795 1.00 0.00 55 LEU A N 5
ATOM 6960 C CA . LEU A 1 55 ? -0.414 -7.120 1.194 1.00 0.00 55 LEU A CA 5
ATOM 6961 C C . LEU A 1 55 ? -1.512 -6.445 2.010 1.00 0.00 55 LEU A C 5
ATOM 6962 O O . LEU A 1 55 ? -2.687 -6.466 1.644 1.00 0.00 55 LEU A O 5
ATOM 6978 N N . VAL A 1 56 ? -1.109 -5.831 3.119 1.00 0.00 56 VAL A N 5
ATOM 6979 C CA . VAL A 1 56 ? -2.041 -5.131 3.989 1.00 0.00 56 VAL A CA 5
ATOM 6980 C C . VAL A 1 56 ? -1.637 -3.666 4.130 1.00 0.00 56 VAL A C 5
ATOM 6981 O O . VAL A 1 56 ? -0.551 -3.355 4.621 1.00 0.00 56 VAL A O 5
ATOM 6994 N N . VAL A 1 57 ? -2.513 -2.769 3.685 1.00 0.00 57 VAL A N 5
ATOM 6995 C CA . VAL A 1 57 ? -2.241 -1.338 3.751 1.00 0.00 57 VAL A CA 5
ATOM 6996 C C . VAL A 1 57 ? -2.535 -0.776 5.137 1.00 0.00 57 VAL A C 5
ATOM 6997 O O . VAL A 1 57 ? -3.467 -1.210 5.810 1.00 0.00 57 VAL A O 5
ATOM 7010 N N . GLY A 1 58 ? -1.738 0.202 5.549 1.00 0.00 58 GLY A N 5
ATOM 7011 C CA . GLY A 1 58 ? -1.932 0.820 6.847 1.00 0.00 58 GLY A CA 5
ATOM 7012 C C . GLY A 1 58 ? -1.639 2.304 6.815 1.00 0.00 58 GLY A C 5
ATOM 7013 O O . GLY A 1 58 ? -0.561 2.718 6.392 1.00 0.00 58 GLY A O 5
ATOM 7017 N N . LEU A 1 59 ? -2.603 3.105 7.254 1.00 0.00 59 LEU A N 5
ATOM 7018 C CA . LEU A 1 59 ? -2.450 4.557 7.268 1.00 0.00 59 LEU A CA 5
ATOM 7019 C C . LEU A 1 59 ? -3.415 5.193 8.266 1.00 0.00 59 LEU A C 5
ATOM 7020 O O . LEU A 1 59 ? -4.595 4.846 8.304 1.00 0.00 59 LEU A O 5
ATOM 7036 N N . PRO A 1 60 ? -2.929 6.142 9.087 1.00 0.00 60 PRO A N 5
ATOM 7037 C CA . PRO A 1 60 ? -3.766 6.822 10.080 1.00 0.00 60 PRO A CA 5
ATOM 7038 C C . PRO A 1 60 ? -4.789 7.749 9.431 1.00 0.00 60 PRO A C 5
ATOM 7039 O O . PRO A 1 60 ? -4.442 8.579 8.589 1.00 0.00 60 PRO A O 5
ATOM 7050 N N . LEU A 1 61 ? -6.048 7.604 9.829 1.00 0.00 61 LEU A N 5
ATOM 7051 C CA . LEU A 1 61 ? -7.125 8.429 9.288 1.00 0.00 61 LEU A CA 5
ATOM 7052 C C . LEU A 1 61 ? -7.270 8.193 7.783 1.00 0.00 61 LEU A C 5
ATOM 7053 O O . LEU A 1 61 ? -6.324 8.391 7.021 1.00 0.00 61 LEU A O 5
ATOM 7069 N N . ARG A 1 62 ? -8.457 7.761 7.362 1.00 0.00 62 ARG A N 5
ATOM 7070 C CA . ARG A 1 62 ? -8.716 7.487 5.949 1.00 0.00 62 ARG A CA 5
ATOM 7071 C C . ARG A 1 62 ? -9.155 8.740 5.196 1.00 0.00 62 ARG A C 5
ATOM 7072 O O . ARG A 1 62 ? -8.751 8.954 4.053 1.00 0.00 62 ARG A O 5
ATOM 7093 N N . THR A 1 63 ? -10.001 9.550 5.831 1.00 0.00 63 THR A N 5
ATOM 7094 C CA . THR A 1 63 ? -10.515 10.779 5.222 1.00 0.00 63 THR A CA 5
ATOM 7095 C C . THR A 1 63 ? -11.081 10.507 3.821 1.00 0.00 63 THR A C 5
ATOM 7096 O O . THR A 1 63 ? -11.844 9.559 3.637 1.00 0.00 63 THR A O 5
ATOM 7107 N N . ASP A 1 64 ? -10.725 11.336 2.835 1.00 0.00 64 ASP A N 5
ATOM 7108 C CA . ASP A 1 64 ? -11.225 11.163 1.473 1.00 0.00 64 ASP A CA 5
ATOM 7109 C C . ASP A 1 64 ? -11.098 9.709 1.015 1.00 0.00 64 ASP A C 5
ATOM 7110 O O . ASP A 1 64 ? -10.020 9.116 1.081 1.00 0.00 64 ASP A O 5
ATOM 7119 N N . LEU A 1 65 ? -12.210 9.145 0.554 1.00 0.00 65 LEU A N 5
ATOM 7120 C CA . LEU A 1 65 ? -12.238 7.763 0.086 1.00 0.00 65 LEU A CA 5
ATOM 7121 C C . LEU A 1 65 ? -11.644 7.638 -1.314 1.00 0.00 65 LEU A C 5
ATOM 7122 O O . LEU A 1 65 ? -10.931 6.679 -1.612 1.00 0.00 65 LEU A O 5
ATOM 7138 N N . LYS A 1 66 ? -11.949 8.608 -2.171 1.00 0.00 66 LYS A N 5
ATOM 7139 C CA . LYS A 1 66 ? -11.452 8.596 -3.543 1.00 0.00 66 LYS A CA 5
ATOM 7140 C C . LYS A 1 66 ? -11.501 9.992 -4.155 1.00 0.00 66 LYS A C 5
ATOM 7141 O O . LYS A 1 66 ? -12.338 10.816 -3.786 1.00 0.00 66 LYS A O 5
ATOM 7160 N N . GLU A 1 67 ? -10.593 10.249 -5.092 1.00 0.00 67 GLU A N 5
ATOM 7161 C CA . GLU A 1 67 ? -10.525 11.546 -5.759 1.00 0.00 67 GLU A CA 5
ATOM 7162 C C . GLU A 1 67 ? -9.802 11.434 -7.098 1.00 0.00 67 GLU A C 5
ATOM 7163 O O . GLU A 1 67 ? -10.203 12.055 -8.083 1.00 0.00 67 GLU A O 5
ATOM 7175 N N . SER A 1 68 ? -8.733 10.643 -7.127 1.00 0.00 68 SER A N 5
ATOM 7176 C CA . SER A 1 68 ? -7.950 10.448 -8.344 1.00 0.00 68 SER A CA 5
ATOM 7177 C C . SER A 1 68 ? -7.262 11.752 -8.757 1.00 0.00 68 SER A C 5
ATOM 7178 O O . SER A 1 68 ? -6.859 12.541 -7.902 1.00 0.00 68 SER A O 5
ATOM 7186 N N . ALA A 1 69 ? -7.120 11.979 -10.064 1.00 0.00 69 ALA A N 5
ATOM 7187 C CA . ALA A 1 69 ? -6.471 13.186 -10.558 1.00 0.00 69 ALA A CA 5
ATOM 7188 C C . ALA A 1 69 ? -5.039 13.278 -10.043 1.00 0.00 69 ALA A C 5
ATOM 7189 O O . ALA A 1 69 ? -4.607 14.324 -9.560 1.00 0.00 69 ALA A O 5
ATOM 7196 N N . GLN A 1 70 ? -4.314 12.170 -10.142 1.00 0.00 70 GLN A N 5
ATOM 7197 C CA . GLN A 1 70 ? -2.931 12.113 -9.679 1.00 0.00 70 GLN A CA 5
ATOM 7198 C C . GLN A 1 70 ? -2.859 12.331 -8.179 1.00 0.00 70 GLN A C 5
ATOM 7199 O O . GLN A 1 70 ? -2.971 13.456 -7.694 1.00 0.00 70 GLN A O 5
ATOM 7213 N N . ALA A 1 71 ? -2.665 11.240 -7.449 1.00 0.00 71 ALA A N 5
ATOM 7214 C CA . ALA A 1 71 ? -2.570 11.298 -6.000 1.00 0.00 71 ALA A CA 5
ATOM 7215 C C . ALA A 1 71 ? -2.378 9.907 -5.406 1.00 0.00 71 ALA A C 5
ATOM 7216 O O . ALA A 1 71 ? -2.955 8.931 -5.885 1.00 0.00 71 ALA A O 5
ATOM 7223 N N . GLY A 1 72 ? -1.563 9.822 -4.361 1.00 0.00 72 GLY A N 5
ATOM 7224 C CA . GLY A 1 72 ? -1.308 8.547 -3.719 1.00 0.00 72 GLY A CA 5
ATOM 7225 C C . GLY A 1 72 ? -0.522 7.598 -4.601 1.00 0.00 72 GLY A C 5
ATOM 7226 O O . GLY A 1 72 ? -0.857 7.403 -5.770 1.00 0.00 72 GLY A O 5
ATOM 7230 N N . LYS A 1 73 ? 0.528 7.010 -4.041 1.00 0.00 73 LYS A N 5
ATOM 7231 C CA . LYS A 1 73 ? 1.373 6.079 -4.779 1.00 0.00 73 LYS A CA 5
ATOM 7232 C C . LYS A 1 73 ? 1.183 4.649 -4.274 1.00 0.00 73 LYS A C 5
ATOM 7233 O O . LYS A 1 73 ? 1.349 3.688 -5.026 1.00 0.00 73 LYS A O 5
ATOM 7252 N N . VAL A 1 74 ? 0.840 4.518 -2.996 1.00 0.00 74 VAL A N 5
ATOM 7253 C CA . VAL A 1 74 ? 0.633 3.207 -2.386 1.00 0.00 74 VAL A CA 5
ATOM 7254 C C . VAL A 1 74 ? -0.658 2.541 -2.872 1.00 0.00 74 VAL A C 5
ATOM 7255 O O . VAL A 1 74 ? -0.669 1.349 -3.182 1.00 0.00 74 VAL A O 5
ATOM 7268 N N . LEU A 1 75 ? -1.748 3.305 -2.918 1.00 0.00 75 LEU A N 5
ATOM 7269 C CA . LEU A 1 75 ? -3.037 2.765 -3.348 1.00 0.00 75 LEU A CA 5
ATOM 7270 C C . LEU A 1 75 ? -2.954 2.149 -4.747 1.00 0.00 75 LEU A C 5
ATOM 7271 O O . LEU A 1 75 ? -3.390 1.016 -4.953 1.00 0.00 75 LEU A O 5
ATOM 7287 N N . PRO A 1 76 ? -2.390 2.877 -5.731 1.00 0.00 76 PRO A N 5
ATOM 7288 C CA . PRO A 1 76 ? -2.257 2.377 -7.103 1.00 0.00 76 PRO A CA 5
ATOM 7289 C C . PRO A 1 76 ? -1.771 0.930 -7.150 1.00 0.00 76 PRO A C 5
ATOM 7290 O O . PRO A 1 76 ? -2.224 0.139 -7.978 1.00 0.00 76 PRO A O 5
ATOM 7301 N N . LEU A 1 77 ? -0.852 0.592 -6.251 1.00 0.00 77 LEU A N 5
ATOM 7302 C CA . LEU A 1 77 ? -0.312 -0.762 -6.185 1.00 0.00 77 LEU A CA 5
ATOM 7303 C C . LEU A 1 77 ? -1.360 -1.734 -5.663 1.00 0.00 77 LEU A C 5
ATOM 7304 O O . LEU A 1 77 ? -1.434 -2.880 -6.109 1.00 0.00 77 LEU A O 5
ATOM 7320 N N . VAL A 1 78 ? -2.176 -1.271 -4.724 1.00 0.00 78 VAL A N 5
ATOM 7321 C CA . VAL A 1 78 ? -3.227 -2.104 -4.151 1.00 0.00 78 VAL A CA 5
ATOM 7322 C C . VAL A 1 78 ? -4.119 -2.675 -5.251 1.00 0.00 78 VAL A C 5
ATOM 7323 O O . VAL A 1 78 ? -4.570 -3.816 -5.171 1.00 0.00 78 VAL A O 5
ATOM 7336 N N . GLU A 1 79 ? -4.363 -1.869 -6.281 1.00 0.00 79 GLU A N 5
ATOM 7337 C CA . GLU A 1 79 ? -5.195 -2.287 -7.404 1.00 0.00 79 GLU A CA 5
ATOM 7338 C C . GLU A 1 79 ? -4.509 -3.386 -8.208 1.00 0.00 79 GLU A C 5
ATOM 7339 O O . GLU A 1 79 ? -5.152 -4.337 -8.655 1.00 0.00 79 GLU A O 5
ATOM 7351 N N . ALA A 1 80 ? -3.199 -3.249 -8.389 1.00 0.00 80 ALA A N 5
ATOM 7352 C CA . ALA A 1 80 ? -2.421 -4.229 -9.139 1.00 0.00 80 ALA A CA 5
ATOM 7353 C C . ALA A 1 80 ? -2.552 -5.617 -8.529 1.00 0.00 80 ALA A C 5
ATOM 7354 O O . ALA A 1 80 ? -2.719 -6.609 -9.240 1.00 0.00 80 ALA A O 5
ATOM 7361 N N . LEU A 1 81 ? -2.467 -5.678 -7.207 1.00 0.00 81 LEU A N 5
ATOM 7362 C CA . LEU A 1 81 ? -2.567 -6.939 -6.486 1.00 0.00 81 LEU A CA 5
ATOM 7363 C C . LEU A 1 81 ? -3.901 -7.624 -6.764 1.00 0.00 81 LEU A C 5
ATOM 7364 O O . LEU A 1 81 ? -3.953 -8.828 -7.015 1.00 0.00 81 LEU A O 5
ATOM 7380 N N . ARG A 1 82 ? -4.980 -6.849 -6.715 1.00 0.00 82 ARG A N 5
ATOM 7381 C CA . ARG A 1 82 ? -6.316 -7.378 -6.962 1.00 0.00 82 ARG A CA 5
ATOM 7382 C C . ARG A 1 82 ? -6.400 -8.012 -8.347 1.00 0.00 82 ARG A C 5
ATOM 7383 O O . ARG A 1 82 ? -6.958 -9.096 -8.513 1.00 0.00 82 ARG A O 5
ATOM 7404 N N . ALA A 1 83 ? -5.839 -7.327 -9.337 1.00 0.00 83 ALA A N 5
ATOM 7405 C CA . ALA A 1 83 ? -5.847 -7.817 -10.708 1.00 0.00 83 ALA A CA 5
ATOM 7406 C C . ALA A 1 83 ? -5.149 -9.169 -10.812 1.00 0.00 83 ALA A C 5
ATOM 7407 O O . ALA A 1 83 ? -5.600 -10.056 -11.537 1.00 0.00 83 ALA A O 5
ATOM 7414 N N . ARG A 1 84 ? -4.045 -9.319 -10.086 1.00 0.00 84 ARG A N 5
ATOM 7415 C CA . ARG A 1 84 ? -3.282 -10.564 -10.100 1.00 0.00 84 ARG A CA 5
ATOM 7416 C C . ARG A 1 84 ? -3.871 -11.600 -9.140 1.00 0.00 84 ARG A C 5
ATOM 7417 O O . ARG A 1 84 ? -3.217 -12.588 -8.808 1.00 0.00 84 ARG A O 5
ATOM 7438 N N . GLY A 1 85 ? -5.108 -11.377 -8.698 1.00 0.00 85 GLY A N 5
ATOM 7439 C CA . GLY A 1 85 ? -5.748 -12.306 -7.784 1.00 0.00 85 GLY A CA 5
ATOM 7440 C C . GLY A 1 85 ? -5.033 -12.385 -6.454 1.00 0.00 85 GLY A C 5
ATOM 7441 O O . GLY A 1 85 ? -4.910 -13.461 -5.869 1.00 0.00 85 GLY A O 5
ATOM 7445 N N . VAL A 1 86 ? -4.564 -11.241 -5.976 1.00 0.00 86 VAL A N 5
ATOM 7446 C CA . VAL A 1 86 ? -3.855 -11.177 -4.703 1.00 0.00 86 VAL A CA 5
ATOM 7447 C C . VAL A 1 86 ? -4.708 -10.494 -3.634 1.00 0.00 86 VAL A C 5
ATOM 7448 O O . VAL A 1 86 ? -5.324 -9.459 -3.885 1.00 0.00 86 VAL A O 5
ATOM 7461 N N . GLU A 1 87 ? -4.735 -11.083 -2.442 1.00 0.00 87 GLU A N 5
ATOM 7462 C CA . GLU A 1 87 ? -5.510 -10.533 -1.335 1.00 0.00 87 GLU A CA 5
ATOM 7463 C C . GLU A 1 87 ? -4.896 -9.234 -0.825 1.00 0.00 87 GLU A C 5
ATOM 7464 O O . GLU A 1 87 ? -3.677 -9.112 -0.716 1.00 0.00 87 GLU A O 5
ATOM 7476 N N . VAL A 1 88 ? -5.753 -8.266 -0.514 1.00 0.00 88 VAL A N 5
ATOM 7477 C CA . VAL A 1 88 ? -5.298 -6.974 -0.013 1.00 0.00 88 VAL A CA 5
ATOM 7478 C C . VAL A 1 88 ? -6.390 -6.291 0.802 1.00 0.00 88 VAL A C 5
ATOM 7479 O O . VAL A 1 88 ? -7.566 -6.339 0.441 1.00 0.00 88 VAL A O 5
ATOM 7492 N N . GLU A 1 89 ? -5.998 -5.661 1.904 1.00 0.00 89 GLU A N 5
ATOM 7493 C CA . GLU A 1 89 ? -6.957 -4.976 2.766 1.00 0.00 89 GLU A CA 5
ATOM 7494 C C . GLU A 1 89 ? -6.268 -3.970 3.686 1.00 0.00 89 GLU A C 5
ATOM 7495 O O . GLU A 1 89 ? -5.280 -4.288 4.347 1.00 0.00 89 GLU A O 5
ATOM 7507 N N . LEU A 1 90 ? -6.804 -2.752 3.716 1.00 0.00 90 LEU A N 5
ATOM 7508 C CA . LEU A 1 90 ? -6.254 -1.686 4.548 1.00 0.00 90 LEU A CA 5
ATOM 7509 C C . LEU A 1 90 ? -6.761 -1.781 5.987 1.00 0.00 90 LEU A C 5
ATOM 7510 O O . LEU A 1 90 ? -7.894 -2.195 6.233 1.00 0.00 90 LEU A O 5
ATOM 7526 N N . TRP A 1 91 ? -5.911 -1.390 6.935 1.00 0.00 91 TRP A N 5
ATOM 7527 C CA . TRP A 1 91 ? -6.266 -1.424 8.353 1.00 0.00 91 TRP A CA 5
ATOM 7528 C C . TRP A 1 91 ? -7.480 -0.548 8.643 1.00 0.00 91 TRP A C 5
ATOM 7529 O O . TRP A 1 91 ? -7.728 0.437 7.948 1.00 0.00 91 TRP A O 5
ATOM 7550 N N . ASP A 1 92 ? -8.228 -0.915 9.679 1.00 0.00 92 ASP A N 5
ATOM 7551 C CA . ASP A 1 92 ? -9.418 -0.168 10.077 1.00 0.00 92 ASP A CA 5
ATOM 7552 C C . ASP A 1 92 ? -10.513 -0.272 9.021 1.00 0.00 92 ASP A C 5
ATOM 7553 O O . ASP A 1 92 ? -10.253 -0.147 7.825 1.00 0.00 92 ASP A O 5
ATOM 7562 N N . GLU A 1 93 ? -11.740 -0.504 9.477 1.00 0.00 93 GLU A N 5
ATOM 7563 C CA . GLU A 1 93 ? -12.882 -0.628 8.581 1.00 0.00 93 GLU A CA 5
ATOM 7564 C C . GLU A 1 93 ? -14.161 -0.848 9.364 1.00 0.00 93 GLU A C 5
ATOM 7565 O O . GLU A 1 93 ? -14.252 -1.755 10.193 1.00 0.00 93 GLU A O 5
ATOM 7577 N N . ARG A 1 94 ? -15.152 -0.014 9.085 1.00 0.00 94 ARG A N 5
ATOM 7578 C CA . ARG A 1 94 ? -16.433 -0.119 9.754 1.00 0.00 94 ARG A CA 5
ATOM 7579 C C . ARG A 1 94 ? -17.451 0.828 9.123 1.00 0.00 94 ARG A C 5
ATOM 7580 O O . ARG A 1 94 ? -18.248 1.457 9.818 1.00 0.00 94 ARG A O 5
ATOM 7601 N N . PHE A 1 95 ? -17.418 0.923 7.799 1.00 0.00 95 PHE A N 5
ATOM 7602 C CA . PHE A 1 95 ? -18.340 1.789 7.073 1.00 0.00 95 PHE A CA 5
ATOM 7603 C C . PHE A 1 95 ? -19.733 1.171 7.019 1.00 0.00 95 PHE A C 5
ATOM 7604 O O . PHE A 1 95 ? -20.730 1.835 7.305 1.00 0.00 95 PHE A O 5
ATOM 7621 N N . THR A 1 96 ? -19.791 -0.106 6.654 1.00 0.00 96 THR A N 5
ATOM 7622 C CA . THR A 1 96 ? -21.058 -0.822 6.561 1.00 0.00 96 THR A CA 5
ATOM 7623 C C . THR A 1 96 ? -20.840 -2.253 6.079 1.00 0.00 96 THR A C 5
ATOM 7624 O O . THR A 1 96 ? -20.070 -2.494 5.149 1.00 0.00 96 THR A O 5
ATOM 7635 N N . THR A 1 97 ? -21.524 -3.198 6.715 1.00 0.00 97 THR A N 5
ATOM 7636 C CA . THR A 1 97 ? -21.403 -4.604 6.348 1.00 0.00 97 THR A CA 5
ATOM 7637 C C . THR A 1 97 ? -21.773 -4.825 4.885 1.00 0.00 97 THR A C 5
ATOM 7638 O O . THR A 1 97 ? -22.787 -4.316 4.408 1.00 0.00 97 THR A O 5
ATOM 7649 N N . LYS A 1 98 ? -20.944 -5.586 4.179 1.00 0.00 98 LYS A N 5
ATOM 7650 C CA . LYS A 1 98 ? -21.184 -5.874 2.770 1.00 0.00 98 LYS A CA 5
ATOM 7651 C C . LYS A 1 98 ? -21.202 -4.580 1.960 1.00 0.00 98 LYS A C 5
ATOM 7652 O O . LYS A 1 98 ? -20.193 -4.187 1.375 1.00 0.00 98 LYS A O 5
ATOM 7671 N N . MET A 1 1 ? 0.929 -17.848 8.304 1.00 0.00 1 MET A N 6
ATOM 7672 C CA . MET A 1 1 ? 0.756 -17.218 7.000 1.00 0.00 1 MET A CA 6
ATOM 7673 C C . MET A 1 1 ? 1.571 -15.933 6.912 1.00 0.00 1 MET A C 6
ATOM 7674 O O . MET A 1 1 ? 1.593 -15.136 7.849 1.00 0.00 1 MET A O 6
ATOM 7688 N N . ARG A 1 2 ? 2.238 -15.735 5.779 1.00 0.00 2 ARG A N 6
ATOM 7689 C CA . ARG A 1 2 ? 3.049 -14.543 5.568 1.00 0.00 2 ARG A CA 6
ATOM 7690 C C . ARG A 1 2 ? 2.244 -13.459 4.859 1.00 0.00 2 ARG A C 6
ATOM 7691 O O . ARG A 1 2 ? 1.561 -13.727 3.871 1.00 0.00 2 ARG A O 6
ATOM 7712 N N . VAL A 1 3 ? 2.325 -12.234 5.369 1.00 0.00 3 VAL A N 6
ATOM 7713 C CA . VAL A 1 3 ? 1.595 -11.119 4.779 1.00 0.00 3 VAL A CA 6
ATOM 7714 C C . VAL A 1 3 ? 2.473 -9.873 4.694 1.00 0.00 3 VAL A C 6
ATOM 7715 O O . VAL A 1 3 ? 3.178 -9.533 5.641 1.00 0.00 3 VAL A O 6
ATOM 7728 N N . GLY A 1 4 ? 2.412 -9.191 3.553 1.00 0.00 4 GLY A N 6
ATOM 7729 C CA . GLY A 1 4 ? 3.198 -7.983 3.371 1.00 0.00 4 GLY A CA 6
ATOM 7730 C C . GLY A 1 4 ? 2.564 -6.782 4.045 1.00 0.00 4 GLY A C 6
ATOM 7731 O O . GLY A 1 4 ? 1.358 -6.568 3.930 1.00 0.00 4 GLY A O 6
ATOM 7735 N N . ALA A 1 5 ? 3.372 -6.000 4.754 1.00 0.00 5 ALA A N 6
ATOM 7736 C CA . ALA A 1 5 ? 2.867 -4.819 5.449 1.00 0.00 5 ALA A CA 6
ATOM 7737 C C . ALA A 1 5 ? 3.579 -3.555 4.987 1.00 0.00 5 ALA A C 6
ATOM 7738 O O . ALA A 1 5 ? 4.804 -3.524 4.878 1.00 0.00 5 ALA A O 6
ATOM 7745 N N . LEU A 1 6 ? 2.799 -2.511 4.717 1.00 0.00 6 LEU A N 6
ATOM 7746 C CA . LEU A 1 6 ? 3.356 -1.241 4.263 1.00 0.00 6 LEU A CA 6
ATOM 7747 C C . LEU A 1 6 ? 2.878 -0.086 5.139 1.00 0.00 6 LEU A C 6
ATOM 7748 O O . LEU A 1 6 ? 1.713 -0.030 5.533 1.00 0.00 6 LEU A O 6
ATOM 7764 N N . ASP A 1 7 ? 3.789 0.834 5.436 1.00 0.00 7 ASP A N 6
ATOM 7765 C CA . ASP A 1 7 ? 3.472 1.995 6.261 1.00 0.00 7 ASP A CA 6
ATOM 7766 C C . ASP A 1 7 ? 4.232 3.220 5.765 1.00 0.00 7 ASP A C 6
ATOM 7767 O O . ASP A 1 7 ? 5.400 3.124 5.396 1.00 0.00 7 ASP A O 6
ATOM 7776 N N . VAL A 1 8 ? 3.562 4.369 5.753 1.00 0.00 8 VAL A N 6
ATOM 7777 C CA . VAL A 1 8 ? 4.184 5.605 5.291 1.00 0.00 8 VAL A CA 6
ATOM 7778 C C . VAL A 1 8 ? 4.500 6.543 6.454 1.00 0.00 8 VAL A C 6
ATOM 7779 O O . VAL A 1 8 ? 3.634 6.845 7.275 1.00 0.00 8 VAL A O 6
ATOM 7792 N N . GLY A 1 9 ? 5.745 7.006 6.510 1.00 0.00 9 GLY A N 6
ATOM 7793 C CA . GLY A 1 9 ? 6.158 7.911 7.567 1.00 0.00 9 GLY A CA 6
ATOM 7794 C C . GLY A 1 9 ? 6.457 9.304 7.045 1.00 0.00 9 GLY A C 6
ATOM 7795 O O . GLY A 1 9 ? 5.702 9.845 6.237 1.00 0.00 9 GLY A O 6
ATOM 7799 N N . GLU A 1 10 ? 7.563 9.884 7.503 1.00 0.00 10 GLU A N 6
ATOM 7800 C CA . GLU A 1 10 ? 7.959 11.220 7.068 1.00 0.00 10 GLU A CA 6
ATOM 7801 C C . GLU A 1 10 ? 8.287 11.228 5.581 1.00 0.00 10 GLU A C 6
ATOM 7802 O O . GLU A 1 10 ? 7.867 12.123 4.846 1.00 0.00 10 GLU A O 6
ATOM 7814 N N . ALA A 1 11 ? 9.030 10.221 5.143 1.00 0.00 11 ALA A N 6
ATOM 7815 C CA . ALA A 1 11 ? 9.410 10.102 3.741 1.00 0.00 11 ALA A CA 6
ATOM 7816 C C . ALA A 1 11 ? 10.003 8.726 3.458 1.00 0.00 11 ALA A C 6
ATOM 7817 O O . ALA A 1 11 ? 10.886 8.577 2.611 1.00 0.00 11 ALA A O 6
ATOM 7824 N N . ARG A 1 12 ? 9.503 7.725 4.173 1.00 0.00 12 ARG A N 6
ATOM 7825 C CA . ARG A 1 12 ? 9.975 6.355 4.014 1.00 0.00 12 ARG A CA 6
ATOM 7826 C C . ARG A 1 12 ? 8.842 5.367 4.271 1.00 0.00 12 ARG A C 6
ATOM 7827 O O . ARG A 1 12 ? 7.995 5.589 5.135 1.00 0.00 12 ARG A O 6
ATOM 7848 N N . ILE A 1 13 ? 8.840 4.273 3.521 1.00 0.00 13 ILE A N 6
ATOM 7849 C CA . ILE A 1 13 ? 7.819 3.247 3.676 1.00 0.00 13 ILE A CA 6
ATOM 7850 C C . ILE A 1 13 ? 8.348 2.086 4.513 1.00 0.00 13 ILE A C 6
ATOM 7851 O O . ILE A 1 13 ? 9.386 1.508 4.194 1.00 0.00 13 ILE A O 6
ATOM 7867 N N . GLY A 1 14 ? 7.635 1.749 5.583 1.00 0.00 14 GLY A N 6
ATOM 7868 C CA . GLY A 1 14 ? 8.064 0.658 6.436 1.00 0.00 14 GLY A CA 6
ATOM 7869 C C . GLY A 1 14 ? 7.692 -0.700 5.877 1.00 0.00 14 GLY A C 6
ATOM 7870 O O . GLY A 1 14 ? 6.536 -0.936 5.520 1.00 0.00 14 GLY A O 6
ATOM 7874 N N . LEU A 1 15 ? 8.670 -1.599 5.807 1.00 0.00 15 LEU A N 6
ATOM 7875 C CA . LEU A 1 15 ? 8.435 -2.943 5.295 1.00 0.00 15 LEU A CA 6
ATOM 7876 C C . LEU A 1 15 ? 8.392 -3.959 6.431 1.00 0.00 15 LEU A C 6
ATOM 7877 O O . LEU A 1 15 ? 9.308 -4.033 7.251 1.00 0.00 15 LEU A O 6
ATOM 7893 N N . ALA A 1 16 ? 7.319 -4.741 6.469 1.00 0.00 16 ALA A N 6
ATOM 7894 C CA . ALA A 1 16 ? 7.142 -5.755 7.500 1.00 0.00 16 ALA A CA 6
ATOM 7895 C C . ALA A 1 16 ? 6.386 -6.956 6.946 1.00 0.00 16 ALA A C 6
ATOM 7896 O O . ALA A 1 16 ? 5.555 -6.815 6.047 1.00 0.00 16 ALA A O 6
ATOM 7903 N N . VAL A 1 17 ? 6.680 -8.138 7.475 1.00 0.00 17 VAL A N 6
ATOM 7904 C CA . VAL A 1 17 ? 6.025 -9.355 7.013 1.00 0.00 17 VAL A CA 6
ATOM 7905 C C . VAL A 1 17 ? 5.938 -10.402 8.118 1.00 0.00 17 VAL A C 6
ATOM 7906 O O . VAL A 1 17 ? 6.914 -10.664 8.822 1.00 0.00 17 VAL A O 6
ATOM 7919 N N . GLY A 1 18 ? 4.759 -10.999 8.258 1.00 0.00 18 GLY A N 6
ATOM 7920 C CA . GLY A 1 18 ? 4.554 -12.018 9.271 1.00 0.00 18 GLY A CA 6
ATOM 7921 C C . GLY A 1 18 ? 3.139 -12.566 9.261 1.00 0.00 18 GLY A C 6
ATOM 7922 O O . GLY A 1 18 ? 2.489 -12.606 8.217 1.00 0.00 18 GLY A O 6
ATOM 7926 N N . GLU A 1 19 ? 2.664 -12.986 10.428 1.00 0.00 19 GLU A N 6
ATOM 7927 C CA . GLU A 1 19 ? 1.317 -13.532 10.558 1.00 0.00 19 GLU A CA 6
ATOM 7928 C C . GLU A 1 19 ? 0.348 -12.476 11.077 1.00 0.00 19 GLU A C 6
ATOM 7929 O O . GLU A 1 19 ? 0.766 -11.435 11.587 1.00 0.00 19 GLU A O 6
ATOM 7941 N N . GLU A 1 20 ? -0.948 -12.747 10.946 1.00 0.00 20 GLU A N 6
ATOM 7942 C CA . GLU A 1 20 ? -1.977 -11.817 11.407 1.00 0.00 20 GLU A CA 6
ATOM 7943 C C . GLU A 1 20 ? -1.691 -11.351 12.831 1.00 0.00 20 GLU A C 6
ATOM 7944 O O . GLU A 1 20 ? -1.777 -10.163 13.136 1.00 0.00 20 GLU A O 6
ATOM 7956 N N . GLY A 1 21 ? -1.343 -12.297 13.698 1.00 0.00 21 GLY A N 6
ATOM 7957 C CA . GLY A 1 21 ? -1.039 -11.969 15.080 1.00 0.00 21 GLY A CA 6
ATOM 7958 C C . GLY A 1 21 ? 0.332 -11.334 15.239 1.00 0.00 21 GLY A C 6
ATOM 7959 O O . GLY A 1 21 ? 1.157 -11.815 16.013 1.00 0.00 21 GLY A O 6
ATOM 7963 N N . VAL A 1 22 ? 0.576 -10.255 14.501 1.00 0.00 22 VAL A N 6
ATOM 7964 C CA . VAL A 1 22 ? 1.857 -9.563 14.560 1.00 0.00 22 VAL A CA 6
ATOM 7965 C C . VAL A 1 22 ? 2.142 -9.056 15.974 1.00 0.00 22 VAL A C 6
ATOM 7966 O O . VAL A 1 22 ? 1.267 -8.480 16.622 1.00 0.00 22 VAL A O 6
ATOM 7979 N N . PRO A 1 23 ? 3.374 -9.262 16.475 1.00 0.00 23 PRO A N 6
ATOM 7980 C CA . PRO A 1 23 ? 3.767 -8.819 17.819 1.00 0.00 23 PRO A CA 6
ATOM 7981 C C . PRO A 1 23 ? 3.670 -7.307 17.980 1.00 0.00 23 PRO A C 6
ATOM 7982 O O . PRO A 1 23 ? 3.223 -6.810 19.015 1.00 0.00 23 PRO A O 6
ATOM 7993 N N . LEU A 1 24 ? 4.092 -6.578 16.953 1.00 0.00 24 LEU A N 6
ATOM 7994 C CA . LEU A 1 24 ? 4.054 -5.121 16.980 1.00 0.00 24 LEU A CA 6
ATOM 7995 C C . LEU A 1 24 ? 4.330 -4.541 15.597 1.00 0.00 24 LEU A C 6
ATOM 7996 O O . LEU A 1 24 ? 3.675 -3.590 15.170 1.00 0.00 24 LEU A O 6
ATOM 8012 N N . ALA A 1 25 ? 5.305 -5.118 14.900 1.00 0.00 25 ALA A N 6
ATOM 8013 C CA . ALA A 1 25 ? 5.666 -4.657 13.565 1.00 0.00 25 ALA A CA 6
ATOM 8014 C C . ALA A 1 25 ? 6.739 -5.544 12.946 1.00 0.00 25 ALA A C 6
ATOM 8015 O O . ALA A 1 25 ? 6.674 -5.885 11.766 1.00 0.00 25 ALA A O 6
ATOM 8022 N N . SER A 1 26 ? 7.727 -5.916 13.754 1.00 0.00 26 SER A N 6
ATOM 8023 C CA . SER A 1 26 ? 8.820 -6.766 13.292 1.00 0.00 26 SER A CA 6
ATOM 8024 C C . SER A 1 26 ? 9.631 -6.069 12.204 1.00 0.00 26 SER A C 6
ATOM 8025 O O . SER A 1 26 ? 9.084 -5.601 11.206 1.00 0.00 26 SER A O 6
ATOM 8033 N N . GLY A 1 27 ? 10.944 -6.007 12.407 1.00 0.00 27 GLY A N 6
ATOM 8034 C CA . GLY A 1 27 ? 11.821 -5.371 11.441 1.00 0.00 27 GLY A CA 6
ATOM 8035 C C . GLY A 1 27 ? 12.063 -6.231 10.216 1.00 0.00 27 GLY A C 6
ATOM 8036 O O . GLY A 1 27 ? 12.108 -7.458 10.311 1.00 0.00 27 GLY A O 6
ATOM 8040 N N . ARG A 1 28 ? 12.227 -5.589 9.064 1.00 0.00 28 ARG A N 6
ATOM 8041 C CA . ARG A 1 28 ? 12.473 -6.306 7.818 1.00 0.00 28 ARG A CA 6
ATOM 8042 C C . ARG A 1 28 ? 13.144 -5.398 6.793 1.00 0.00 28 ARG A C 6
ATOM 8043 O O . ARG A 1 28 ? 14.136 -5.780 6.171 1.00 0.00 28 ARG A O 6
ATOM 8064 N N . GLY A 1 29 ? 12.608 -4.192 6.622 1.00 0.00 29 GLY A N 6
ATOM 8065 C CA . GLY A 1 29 ? 13.188 -3.258 5.674 1.00 0.00 29 GLY A CA 6
ATOM 8066 C C . GLY A 1 29 ? 12.424 -1.950 5.593 1.00 0.00 29 GLY A C 6
ATOM 8067 O O . GLY A 1 29 ? 11.799 -1.527 6.565 1.00 0.00 29 GLY A O 6
ATOM 8071 N N . TYR A 1 30 ? 12.477 -1.309 4.428 1.00 0.00 30 TYR A N 6
ATOM 8072 C CA . TYR A 1 30 ? 11.788 -0.041 4.217 1.00 0.00 30 TYR A CA 6
ATOM 8073 C C . TYR A 1 30 ? 12.018 0.476 2.798 1.00 0.00 30 TYR A C 6
ATOM 8074 O O . TYR A 1 30 ? 13.116 0.355 2.253 1.00 0.00 30 TYR A O 6
ATOM 8092 N N . LEU A 1 31 ? 10.977 1.050 2.202 1.00 0.00 31 LEU A N 6
ATOM 8093 C CA . LEU A 1 31 ? 11.069 1.586 0.847 1.00 0.00 31 LEU A CA 6
ATOM 8094 C C . LEU A 1 31 ? 10.890 3.102 0.858 1.00 0.00 31 LEU A C 6
ATOM 8095 O O . LEU A 1 31 ? 9.882 3.610 1.341 1.00 0.00 31 LEU A O 6
ATOM 8111 N N . VAL A 1 32 ? 11.866 3.817 0.309 1.00 0.00 32 VAL A N 6
ATOM 8112 C CA . VAL A 1 32 ? 11.799 5.274 0.253 1.00 0.00 32 VAL A CA 6
ATOM 8113 C C . VAL A 1 32 ? 10.665 5.723 -0.661 1.00 0.00 32 VAL A C 6
ATOM 8114 O O . VAL A 1 32 ? 10.368 5.062 -1.653 1.00 0.00 32 VAL A O 6
ATOM 8127 N N . ARG A 1 33 ? 10.025 6.843 -0.325 1.00 0.00 33 ARG A N 6
ATOM 8128 C CA . ARG A 1 33 ? 8.919 7.355 -1.133 1.00 0.00 33 ARG A CA 6
ATOM 8129 C C . ARG A 1 33 ? 9.307 7.464 -2.607 1.00 0.00 33 ARG A C 6
ATOM 8130 O O . ARG A 1 33 ? 10.463 7.731 -2.938 1.00 0.00 33 ARG A O 6
ATOM 8151 N N . LYS A 1 34 ? 8.329 7.257 -3.484 1.00 0.00 34 LYS A N 6
ATOM 8152 C CA . LYS A 1 34 ? 8.558 7.333 -4.923 1.00 0.00 34 LYS A CA 6
ATOM 8153 C C . LYS A 1 34 ? 7.301 7.862 -5.629 1.00 0.00 34 LYS A C 6
ATOM 8154 O O . LYS A 1 34 ? 6.805 8.931 -5.269 1.00 0.00 34 LYS A O 6
ATOM 8173 N N . THR A 1 35 ? 6.779 7.141 -6.625 1.00 0.00 35 THR A N 6
ATOM 8174 C CA . THR A 1 35 ? 5.586 7.606 -7.329 1.00 0.00 35 THR A CA 6
ATOM 8175 C C . THR A 1 35 ? 4.821 6.486 -8.025 1.00 0.00 35 THR A C 6
ATOM 8176 O O . THR A 1 35 ? 5.403 5.636 -8.692 1.00 0.00 35 THR A O 6
ATOM 8187 N N . LEU A 1 36 ? 3.501 6.526 -7.844 1.00 0.00 36 LEU A N 6
ATOM 8188 C CA . LEU A 1 36 ? 2.549 5.563 -8.413 1.00 0.00 36 LEU A CA 6
ATOM 8189 C C . LEU A 1 36 ? 3.198 4.393 -9.156 1.00 0.00 36 LEU A C 6
ATOM 8190 O O . LEU A 1 36 ? 3.163 3.262 -8.680 1.00 0.00 36 LEU A O 6
ATOM 8206 N N . GLU A 1 37 ? 3.758 4.664 -10.334 1.00 0.00 37 GLU A N 6
ATOM 8207 C CA . GLU A 1 37 ? 4.371 3.617 -11.152 1.00 0.00 37 GLU A CA 6
ATOM 8208 C C . GLU A 1 37 ? 5.656 3.086 -10.533 1.00 0.00 37 GLU A C 6
ATOM 8209 O O . GLU A 1 37 ? 5.855 1.875 -10.435 1.00 0.00 37 GLU A O 6
ATOM 8221 N N . GLU A 1 38 ? 6.524 3.995 -10.125 1.00 0.00 38 GLU A N 6
ATOM 8222 C CA . GLU A 1 38 ? 7.795 3.616 -9.519 1.00 0.00 38 GLU A CA 6
ATOM 8223 C C . GLU A 1 38 ? 7.573 2.739 -8.288 1.00 0.00 38 GLU A C 6
ATOM 8224 O O . GLU A 1 38 ? 8.177 1.675 -8.154 1.00 0.00 38 GLU A O 6
ATOM 8236 N N . ASP A 1 39 ? 6.706 3.194 -7.390 1.00 0.00 39 ASP A N 6
ATOM 8237 C CA . ASP A 1 39 ? 6.401 2.453 -6.168 1.00 0.00 39 ASP A CA 6
ATOM 8238 C C . ASP A 1 39 ? 6.031 1.005 -6.477 1.00 0.00 39 ASP A C 6
ATOM 8239 O O . ASP A 1 39 ? 6.468 0.083 -5.788 1.00 0.00 39 ASP A O 6
ATOM 8248 N N . VAL A 1 40 ? 5.230 0.809 -7.520 1.00 0.00 40 VAL A N 6
ATOM 8249 C CA . VAL A 1 40 ? 4.812 -0.534 -7.918 1.00 0.00 40 VAL A CA 6
ATOM 8250 C C . VAL A 1 40 ? 6.029 -1.364 -8.281 1.00 0.00 40 VAL A C 6
ATOM 8251 O O . VAL A 1 40 ? 6.182 -2.504 -7.847 1.00 0.00 40 VAL A O 6
ATOM 8264 N N . GLU A 1 41 ? 6.893 -0.766 -9.089 1.00 0.00 41 GLU A N 6
ATOM 8265 C CA . GLU A 1 41 ? 8.118 -1.421 -9.540 1.00 0.00 41 GLU A CA 6
ATOM 8266 C C . GLU A 1 41 ? 8.881 -2.045 -8.371 1.00 0.00 41 GLU A C 6
ATOM 8267 O O . GLU A 1 41 ? 9.274 -3.210 -8.427 1.00 0.00 41 GLU A O 6
ATOM 8279 N N . ALA A 1 42 ? 9.089 -1.265 -7.315 1.00 0.00 42 ALA A N 6
ATOM 8280 C CA . ALA A 1 42 ? 9.804 -1.746 -6.137 1.00 0.00 42 ALA A CA 6
ATOM 8281 C C . ALA A 1 42 ? 8.947 -2.716 -5.327 1.00 0.00 42 ALA A C 6
ATOM 8282 O O . ALA A 1 42 ? 9.423 -3.759 -4.879 1.00 0.00 42 ALA A O 6
ATOM 8289 N N . LEU A 1 43 ? 7.684 -2.356 -5.139 1.00 0.00 43 LEU A N 6
ATOM 8290 C CA . LEU A 1 43 ? 6.751 -3.180 -4.376 1.00 0.00 43 LEU A CA 6
ATOM 8291 C C . LEU A 1 43 ? 6.549 -4.550 -5.013 1.00 0.00 43 LEU A C 6
ATOM 8292 O O . LEU A 1 43 ? 6.619 -5.572 -4.330 1.00 0.00 43 LEU A O 6
ATOM 8308 N N . LEU A 1 44 ? 6.301 -4.577 -6.318 1.00 0.00 44 LEU A N 6
ATOM 8309 C CA . LEU A 1 44 ? 6.097 -5.841 -7.017 1.00 0.00 44 LEU A CA 6
ATOM 8310 C C . LEU A 1 44 ? 7.302 -6.753 -6.841 1.00 0.00 44 LEU A C 6
ATOM 8311 O O . LEU A 1 44 ? 7.166 -7.912 -6.457 1.00 0.00 44 LEU A O 6
ATOM 8327 N N . ASP A 1 45 ? 8.487 -6.215 -7.115 1.00 0.00 45 ASP A N 6
ATOM 8328 C CA . ASP A 1 45 ? 9.726 -6.974 -6.985 1.00 0.00 45 ASP A CA 6
ATOM 8329 C C . ASP A 1 45 ? 9.752 -7.757 -5.675 1.00 0.00 45 ASP A C 6
ATOM 8330 O O . ASP A 1 45 ? 10.195 -8.905 -5.633 1.00 0.00 45 ASP A O 6
ATOM 8339 N N . PHE A 1 46 ? 9.274 -7.127 -4.607 1.00 0.00 46 PHE A N 6
ATOM 8340 C CA . PHE A 1 46 ? 9.240 -7.763 -3.297 1.00 0.00 46 PHE A CA 6
ATOM 8341 C C . PHE A 1 46 ? 8.087 -8.758 -3.189 1.00 0.00 46 PHE A C 6
ATOM 8342 O O . PHE A 1 46 ? 8.259 -9.868 -2.691 1.00 0.00 46 PHE A O 6
ATOM 8359 N N . VAL A 1 47 ? 6.908 -8.347 -3.645 1.00 0.00 47 VAL A N 6
ATOM 8360 C CA . VAL A 1 47 ? 5.719 -9.194 -3.580 1.00 0.00 47 VAL A CA 6
ATOM 8361 C C . 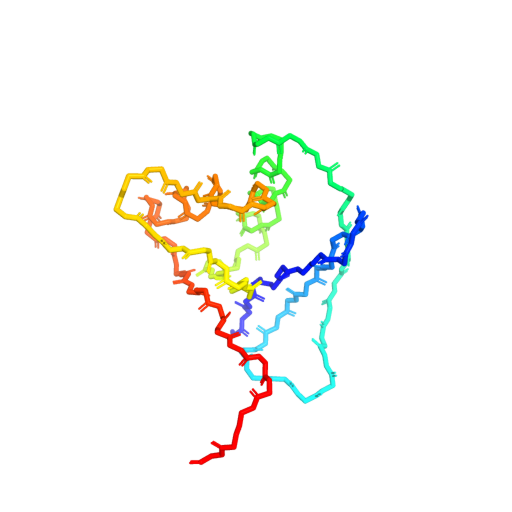VAL A 1 47 ? 5.917 -10.534 -4.293 1.00 0.00 47 VAL A C 6
ATOM 8362 O O . VAL A 1 47 ? 5.637 -11.589 -3.726 1.00 0.00 47 VAL A O 6
ATOM 8375 N N . ARG A 1 48 ? 6.387 -10.494 -5.538 1.00 0.00 48 ARG A N 6
ATOM 8376 C CA . ARG A 1 48 ? 6.598 -11.725 -6.308 1.00 0.00 48 ARG A CA 6
ATOM 8377 C C . ARG A 1 48 ? 7.785 -12.535 -5.791 1.00 0.00 48 ARG A C 6
ATOM 8378 O O . ARG A 1 48 ? 7.627 -13.674 -5.354 1.00 0.00 48 ARG A O 6
ATOM 8399 N N . ARG A 1 49 ? 8.972 -11.950 -5.866 1.00 0.00 49 ARG A N 6
ATOM 8400 C CA . ARG A 1 49 ? 10.193 -12.627 -5.426 1.00 0.00 49 ARG A CA 6
ATOM 8401 C C . ARG A 1 49 ? 10.057 -13.191 -4.012 1.00 0.00 49 ARG A C 6
ATOM 8402 O O . ARG A 1 49 ? 10.381 -14.353 -3.768 1.00 0.00 49 ARG A O 6
ATOM 8423 N N . GLU A 1 50 ? 9.579 -12.371 -3.083 1.00 0.00 50 GLU A N 6
ATOM 8424 C CA . GLU A 1 50 ? 9.410 -12.809 -1.699 1.00 0.00 50 GLU A CA 6
ATOM 8425 C C . GLU A 1 50 ? 8.275 -13.825 -1.575 1.00 0.00 50 GLU A C 6
ATOM 8426 O O . GLU A 1 50 ? 8.139 -14.489 -0.547 1.00 0.00 50 GLU A O 6
ATOM 8438 N N . GLY A 1 51 ? 7.463 -13.943 -2.622 1.00 0.00 51 GLY A N 6
ATOM 8439 C CA . GLY A 1 51 ? 6.356 -14.882 -2.599 1.00 0.00 51 GLY A CA 6
ATOM 8440 C C . GLY A 1 51 ? 5.377 -14.594 -1.479 1.00 0.00 51 GLY A C 6
ATOM 8441 O O . GLY A 1 51 ? 4.859 -15.514 -0.845 1.00 0.00 51 GLY A O 6
ATOM 8445 N N . LEU A 1 52 ? 5.122 -13.313 -1.236 1.00 0.00 52 LEU A N 6
ATOM 8446 C CA . LEU A 1 52 ? 4.197 -12.906 -0.186 1.00 0.00 52 LEU A CA 6
ATOM 8447 C C . LEU A 1 52 ? 2.755 -13.163 -0.600 1.00 0.00 52 LEU A C 6
ATOM 8448 O O . LEU A 1 52 ? 1.976 -13.749 0.153 1.00 0.00 52 LEU A O 6
ATOM 8464 N N . GLY A 1 53 ? 2.404 -12.717 -1.800 1.00 0.00 53 GLY A N 6
ATOM 8465 C CA . GLY A 1 53 ? 1.054 -12.903 -2.293 1.00 0.00 53 GLY A CA 6
ATOM 8466 C C . GLY A 1 53 ? 0.013 -12.357 -1.335 1.00 0.00 53 GLY A C 6
ATOM 8467 O O . GLY A 1 53 ? -1.119 -12.838 -1.297 1.00 0.00 53 GLY A O 6
ATOM 8471 N N . LYS A 1 54 ? 0.403 -11.344 -0.566 1.00 0.00 54 LYS A N 6
ATOM 8472 C CA . LYS A 1 54 ? -0.488 -10.714 0.405 1.00 0.00 54 LYS A CA 6
ATOM 8473 C C . LYS A 1 54 ? 0.075 -9.369 0.848 1.00 0.00 54 LYS A C 6
ATOM 8474 O O . LYS A 1 54 ? 1.237 -9.279 1.238 1.00 0.00 54 LYS A O 6
ATOM 8493 N N . LEU A 1 55 ? -0.752 -8.330 0.803 1.00 0.00 55 LEU A N 6
ATOM 8494 C CA . LEU A 1 55 ? -0.310 -7.004 1.217 1.00 0.00 55 LEU A CA 6
ATOM 8495 C C . LEU A 1 55 ? -1.395 -6.271 1.996 1.00 0.00 55 LEU A C 6
ATOM 8496 O O . LEU A 1 55 ? -2.492 -6.027 1.486 1.00 0.00 55 LEU A O 6
ATOM 8512 N N . VAL A 1 56 ? -1.073 -5.900 3.230 1.00 0.00 56 VAL A N 6
ATOM 8513 C CA . VAL A 1 56 ? -2.007 -5.170 4.073 1.00 0.00 56 VAL A CA 6
ATOM 8514 C C . VAL A 1 56 ? -1.677 -3.680 4.044 1.00 0.00 56 VAL A C 6
ATOM 8515 O O . VAL A 1 56 ? -0.614 -3.255 4.505 1.00 0.00 56 VAL A O 6
ATOM 8528 N N . VAL A 1 57 ? -2.589 -2.897 3.481 1.00 0.00 57 VAL A N 6
ATOM 8529 C CA . VAL A 1 57 ? -2.403 -1.458 3.367 1.00 0.00 57 VAL A CA 6
ATOM 8530 C C . VAL A 1 57 ? -2.573 -0.759 4.710 1.00 0.00 57 VAL A C 6
ATOM 8531 O O . VAL A 1 57 ? -3.214 -1.280 5.623 1.00 0.00 57 VAL A O 6
ATOM 8544 N N . GLY A 1 58 ? -1.996 0.432 4.816 1.00 0.00 58 GLY A N 6
ATOM 8545 C CA . GLY A 1 58 ? -2.089 1.203 6.039 1.00 0.00 58 GLY A CA 6
ATOM 8546 C C . GLY A 1 58 ? -1.924 2.685 5.779 1.00 0.00 58 GLY A C 6
ATOM 8547 O O . GLY A 1 58 ? -0.980 3.100 5.110 1.00 0.00 58 GLY A O 6
ATOM 8551 N N . LEU A 1 59 ? -2.847 3.484 6.302 1.00 0.00 59 LEU A N 6
ATOM 8552 C CA . LEU A 1 59 ? -2.805 4.929 6.110 1.00 0.00 59 LEU A CA 6
ATOM 8553 C C . LEU A 1 59 ? -3.589 5.648 7.206 1.00 0.00 59 LEU A C 6
ATOM 8554 O O . LEU A 1 59 ? -4.601 5.142 7.686 1.00 0.00 59 LEU A O 6
ATOM 8570 N N . PRO A 1 60 ? -3.131 6.845 7.611 1.00 0.00 60 PRO A N 6
ATOM 8571 C CA . PRO A 1 60 ? -3.799 7.635 8.651 1.00 0.00 60 PRO A CA 6
ATOM 8572 C C . PRO A 1 60 ? -5.249 7.952 8.291 1.00 0.00 60 PRO A C 6
ATOM 8573 O O . PRO A 1 60 ? -6.083 8.164 9.170 1.00 0.00 60 PRO A O 6
ATOM 8584 N N . LEU A 1 61 ? -5.534 7.993 6.992 1.00 0.00 61 LEU A N 6
ATOM 8585 C CA . LEU A 1 61 ? -6.876 8.295 6.499 1.00 0.00 61 LEU A CA 6
ATOM 8586 C C . LEU A 1 61 ? -7.222 9.762 6.759 1.00 0.00 61 LEU A C 6
ATOM 8587 O O . LEU A 1 61 ? -6.327 10.595 6.906 1.00 0.00 61 LEU A O 6
ATOM 8603 N N . ARG A 1 62 ? -8.519 10.079 6.808 1.00 0.00 62 ARG A N 6
ATOM 8604 C CA . ARG A 1 62 ? -8.973 11.450 7.044 1.00 0.00 62 ARG A CA 6
ATOM 8605 C C . ARG A 1 62 ? -8.167 12.442 6.199 1.00 0.00 62 ARG A C 6
ATOM 8606 O O . ARG A 1 62 ? -7.641 12.079 5.146 1.00 0.00 62 ARG A O 6
ATOM 8627 N N . THR A 1 63 ? -8.064 13.689 6.658 1.00 0.00 63 THR A N 6
ATOM 8628 C CA . THR A 1 63 ? -7.313 14.708 5.932 1.00 0.00 63 THR A CA 6
ATOM 8629 C C . THR A 1 63 ? -7.787 14.810 4.482 1.00 0.00 63 THR A C 6
ATOM 8630 O O . THR A 1 63 ? -6.982 14.805 3.552 1.00 0.00 63 THR A O 6
ATOM 8641 N N . ASP A 1 64 ? -9.100 14.897 4.298 1.00 0.00 64 ASP A N 6
ATOM 8642 C CA . ASP A 1 64 ? -9.686 14.994 2.963 1.00 0.00 64 ASP A CA 6
ATOM 8643 C C . ASP A 1 64 ? -9.528 16.399 2.377 1.00 0.00 64 ASP A C 6
ATOM 8644 O O . ASP A 1 64 ? -10.487 16.974 1.859 1.00 0.00 64 ASP A O 6
ATOM 8653 N N . LEU A 1 65 ? -8.317 16.943 2.453 1.00 0.00 65 LEU A N 6
ATOM 8654 C CA . LEU A 1 65 ? -8.043 18.273 1.922 1.00 0.00 65 LEU A CA 6
ATOM 8655 C C . LEU A 1 65 ? -7.641 18.198 0.453 1.00 0.00 65 LEU A C 6
ATOM 8656 O O . LEU A 1 65 ? -6.908 17.297 0.047 1.00 0.00 65 LEU A O 6
ATOM 8672 N N . LYS A 1 66 ? -8.122 19.151 -0.339 1.00 0.00 66 LYS A N 6
ATOM 8673 C CA . LYS A 1 66 ? -7.810 19.190 -1.764 1.00 0.00 66 LYS A CA 6
ATOM 8674 C C . LYS A 1 66 ? -6.301 19.183 -1.994 1.00 0.00 66 LYS A C 6
ATOM 8675 O O . LYS A 1 66 ? -5.805 18.506 -2.893 1.00 0.00 66 LYS A O 6
ATOM 8694 N N . GLU A 1 67 ? -5.578 19.941 -1.177 1.00 0.00 67 GLU A N 6
ATOM 8695 C CA . GLU A 1 67 ? -4.125 20.019 -1.295 1.00 0.00 67 GLU A CA 6
ATOM 8696 C C . GLU A 1 67 ? -3.491 18.642 -1.128 1.00 0.00 67 GLU A C 6
ATOM 8697 O O . GLU A 1 67 ? -2.684 18.214 -1.954 1.00 0.00 67 GLU A O 6
ATOM 8709 N N . SER A 1 68 ? -3.864 17.949 -0.057 1.00 0.00 68 SER A N 6
ATOM 8710 C CA . SER A 1 68 ? -3.334 16.617 0.215 1.00 0.00 68 SER A CA 6
ATOM 8711 C C . SER A 1 68 ? -3.876 15.605 -0.790 1.00 0.00 68 SER A C 6
ATOM 8712 O O . SER A 1 68 ? -5.079 15.547 -1.037 1.00 0.00 68 SER A O 6
ATOM 8720 N N . ALA A 1 69 ? -2.981 14.811 -1.367 1.00 0.00 69 ALA A N 6
ATOM 8721 C CA . ALA A 1 69 ? -3.371 13.804 -2.347 1.00 0.00 69 ALA A CA 6
ATOM 8722 C C . ALA A 1 69 ? -4.042 12.608 -1.676 1.00 0.00 69 ALA A C 6
ATOM 8723 O O . ALA A 1 69 ? -3.515 12.047 -0.715 1.00 0.00 69 ALA A O 6
ATOM 8730 N N . GLN A 1 70 ? -5.202 12.217 -2.196 1.00 0.00 70 GLN A N 6
ATOM 8731 C CA . GLN A 1 70 ? -5.938 11.079 -1.655 1.00 0.00 70 GLN A CA 6
ATOM 8732 C C . GLN A 1 70 ? -5.262 9.772 -2.020 1.00 0.00 70 GLN A C 6
ATOM 8733 O O . GLN A 1 70 ? -4.874 9.553 -3.168 1.00 0.00 70 GLN A O 6
ATOM 8747 N N . ALA A 1 71 ? -5.129 8.906 -1.027 1.00 0.00 71 ALA A N 6
ATOM 8748 C CA . ALA A 1 71 ? -4.506 7.603 -1.209 1.00 0.00 71 ALA A CA 6
ATOM 8749 C C . ALA A 1 71 ? -3.000 7.725 -1.446 1.00 0.00 71 ALA A C 6
ATOM 8750 O O . ALA A 1 71 ? -2.202 7.138 -0.717 1.00 0.00 71 ALA A O 6
ATOM 8757 N N . GLY A 1 72 ? -2.619 8.495 -2.461 1.00 0.00 72 GLY A N 6
ATOM 8758 C CA . GLY A 1 72 ? -1.212 8.681 -2.764 1.00 0.00 72 GLY A CA 6
ATOM 8759 C C . GLY A 1 72 ? -0.616 7.541 -3.570 1.00 0.00 72 GLY A C 6
ATOM 8760 O O . GLY A 1 72 ? -1.238 7.038 -4.506 1.00 0.00 72 GLY A O 6
ATOM 8764 N N . LYS A 1 73 ? 0.603 7.147 -3.212 1.00 0.00 73 LYS A N 6
ATOM 8765 C CA . LYS A 1 73 ? 1.310 6.072 -3.907 1.00 0.00 73 LYS A CA 6
ATOM 8766 C C . LYS A 1 73 ? 0.870 4.687 -3.429 1.00 0.00 73 LYS A C 6
ATOM 8767 O O . LYS A 1 73 ? 0.950 3.711 -4.174 1.00 0.00 73 LYS A O 6
ATOM 8786 N N . VAL A 1 74 ? 0.438 4.602 -2.176 1.00 0.00 74 VAL A N 6
ATOM 8787 C CA . VAL A 1 74 ? 0.023 3.329 -1.587 1.00 0.00 74 VAL A CA 6
ATOM 8788 C C . VAL A 1 74 ? -1.171 2.690 -2.311 1.00 0.00 74 VAL A C 6
ATOM 8789 O O . VAL A 1 74 ? -1.115 1.519 -2.695 1.00 0.00 74 VAL A O 6
ATOM 8802 N N . LEU A 1 75 ? -2.255 3.442 -2.473 1.00 0.00 75 LEU A N 6
ATOM 8803 C CA . LEU A 1 75 ? -3.455 2.912 -3.124 1.00 0.00 75 LEU A CA 6
ATOM 8804 C C . LEU A 1 75 ? -3.140 2.357 -4.514 1.00 0.00 75 LEU A C 6
ATOM 8805 O O . LEU A 1 75 ? -3.513 1.228 -4.830 1.00 0.00 75 LEU A O 6
ATOM 8821 N N . PRO A 1 76 ? -2.445 3.135 -5.369 1.00 0.00 76 PRO A N 6
ATOM 8822 C CA . PRO A 1 76 ? -2.089 2.696 -6.721 1.00 0.00 76 PRO A CA 6
ATOM 8823 C C . PRO A 1 76 ? -1.606 1.249 -6.756 1.00 0.00 76 PRO A C 6
ATOM 8824 O O . PRO A 1 76 ? -1.942 0.493 -7.667 1.00 0.00 76 PRO A O 6
ATOM 8835 N N . LEU A 1 77 ? -0.821 0.866 -5.751 1.00 0.00 77 LEU A N 6
ATOM 8836 C CA . LEU A 1 77 ? -0.304 -0.494 -5.668 1.00 0.00 77 LEU A CA 6
ATOM 8837 C C . LEU A 1 77 ? -1.431 -1.486 -5.434 1.00 0.00 77 LEU A C 6
ATOM 8838 O O . LEU A 1 77 ? -1.453 -2.567 -6.021 1.00 0.00 77 LEU A O 6
ATOM 8854 N N . VAL A 1 78 ? -2.366 -1.114 -4.569 1.00 0.00 78 VAL A N 6
ATOM 8855 C CA . VAL A 1 78 ? -3.495 -1.977 -4.255 1.00 0.00 78 VAL A CA 6
ATOM 8856 C C . VAL A 1 78 ? -4.224 -2.399 -5.527 1.00 0.00 78 VAL A C 6
ATOM 8857 O O . VAL A 1 78 ? -4.726 -3.518 -5.625 1.00 0.00 78 VAL A O 6
ATOM 8870 N N . GLU A 1 79 ? -4.273 -1.494 -6.501 1.00 0.00 79 GLU A N 6
ATOM 8871 C CA . GLU A 1 79 ? -4.937 -1.770 -7.771 1.00 0.00 79 GLU A CA 6
ATOM 8872 C C . GLU A 1 79 ? -4.222 -2.884 -8.530 1.00 0.00 79 GLU A C 6
ATOM 8873 O O . GLU A 1 79 ? -4.861 -3.776 -9.089 1.00 0.00 79 GLU A O 6
ATOM 8885 N N . ALA A 1 80 ? -2.895 -2.826 -8.545 1.00 0.00 80 ALA A N 6
ATOM 8886 C CA . ALA A 1 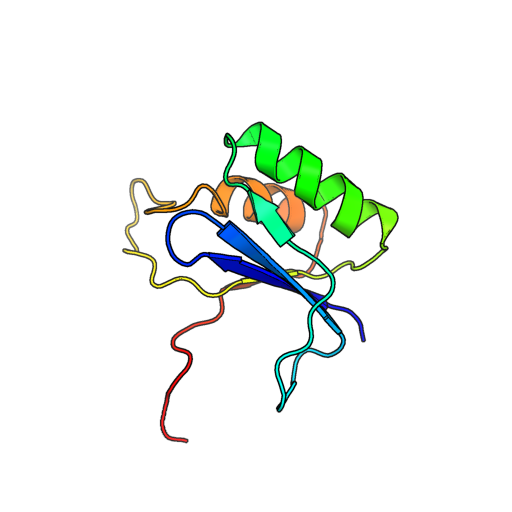80 ? -2.092 -3.829 -9.234 1.00 0.00 80 ALA A CA 6
ATOM 8887 C C . ALA A 1 80 ? -2.360 -5.221 -8.680 1.00 0.00 80 ALA A C 6
ATOM 8888 O O . ALA A 1 80 ? -2.517 -6.183 -9.428 1.00 0.00 80 ALA A O 6
ATOM 8895 N N . LEU A 1 81 ? -2.395 -5.317 -7.357 1.00 0.00 81 LEU A N 6
ATOM 8896 C CA . LEU A 1 81 ? -2.625 -6.585 -6.682 1.00 0.00 81 LEU A CA 6
ATOM 8897 C C . LEU A 1 81 ? -3.969 -7.193 -7.082 1.00 0.00 81 LEU A C 6
ATOM 8898 O O . LEU A 1 81 ? -4.069 -8.402 -7.295 1.00 0.00 81 LEU A O 6
ATOM 8914 N N . ARG A 1 82 ? -4.998 -6.357 -7.185 1.00 0.00 82 ARG A N 6
ATOM 8915 C CA . ARG A 1 82 ? -6.329 -6.834 -7.562 1.00 0.00 82 ARG A CA 6
ATOM 8916 C C . ARG A 1 82 ? -6.297 -7.555 -8.907 1.00 0.00 82 ARG A C 6
ATOM 8917 O O . ARG A 1 82 ? -6.926 -8.599 -9.075 1.00 0.00 82 ARG A O 6
ATOM 8938 N N . ALA A 1 83 ? -5.568 -6.989 -9.862 1.00 0.00 83 ALA A N 6
ATOM 8939 C CA . ALA A 1 83 ? -5.464 -7.576 -11.196 1.00 0.00 83 ALA A CA 6
ATOM 8940 C C . ALA A 1 83 ? -4.946 -9.010 -11.134 1.00 0.00 83 ALA A C 6
ATOM 8941 O O . ALA A 1 83 ? -5.546 -9.922 -11.704 1.00 0.00 83 ALA A O 6
ATOM 8948 N N . ARG A 1 84 ? -3.832 -9.203 -10.437 1.00 0.00 84 ARG A N 6
ATOM 8949 C CA . ARG A 1 84 ? -3.240 -10.529 -10.299 1.00 0.00 84 ARG A CA 6
ATOM 8950 C C . ARG A 1 84 ? -4.096 -11.418 -9.402 1.00 0.00 84 ARG A C 6
ATOM 8951 O O . ARG A 1 84 ? -4.086 -12.641 -9.533 1.00 0.00 84 ARG A O 6
ATOM 8972 N N . GLY A 1 85 ? -4.833 -10.792 -8.488 1.00 0.00 85 GLY A N 6
ATOM 8973 C CA . GLY A 1 85 ? -5.682 -11.541 -7.579 1.00 0.00 85 GLY A CA 6
ATOM 8974 C C . GLY A 1 85 ? -4.984 -11.865 -6.274 1.00 0.00 85 GLY A C 6
ATOM 8975 O O . GLY A 1 85 ? -5.087 -12.981 -5.765 1.00 0.00 85 GLY A O 6
ATOM 8979 N N . VAL A 1 86 ? -4.278 -10.879 -5.730 1.00 0.00 86 VAL A N 6
ATOM 8980 C CA . VAL A 1 86 ? -3.563 -11.048 -4.472 1.00 0.00 86 VAL A CA 6
ATOM 8981 C C . VAL A 1 86 ? -4.370 -10.475 -3.310 1.00 0.00 86 VAL A C 6
ATOM 8982 O O . VAL A 1 86 ? -4.988 -9.418 -3.437 1.00 0.00 86 VAL A O 6
ATOM 8995 N N . GLU A 1 87 ? -4.361 -11.174 -2.180 1.00 0.00 87 GLU A N 6
ATOM 8996 C CA . GLU A 1 87 ? -5.091 -10.720 -1.002 1.00 0.00 87 GLU A CA 6
ATOM 8997 C C . GLU A 1 87 ? -4.578 -9.360 -0.544 1.00 0.00 87 GLU A C 6
ATOM 8998 O O . GLU A 1 87 ? -3.371 -9.158 -0.399 1.00 0.00 87 GLU A O 6
ATOM 9010 N N . VAL A 1 88 ? -5.497 -8.425 -0.327 1.00 0.00 88 VAL A N 6
ATOM 9011 C CA . VAL A 1 88 ? -5.134 -7.078 0.101 1.00 0.00 88 VAL A CA 6
ATOM 9012 C C . VAL A 1 88 ? -6.252 -6.439 0.917 1.00 0.00 88 VAL A C 6
ATOM 9013 O O . VAL A 1 88 ? -7.433 -6.664 0.653 1.00 0.00 88 VAL A O 6
ATOM 9026 N N . GLU A 1 89 ? -5.871 -5.637 1.906 1.00 0.00 89 GLU A N 6
ATOM 9027 C CA . GLU A 1 89 ? -6.849 -4.962 2.753 1.00 0.00 89 GLU A CA 6
ATOM 9028 C C . GLU A 1 89 ? -6.182 -3.950 3.679 1.00 0.00 89 GLU A C 6
ATOM 9029 O O . GLU A 1 89 ? -5.284 -4.292 4.449 1.00 0.00 89 GLU A O 6
ATOM 9041 N N . LEU A 1 90 ? -6.631 -2.701 3.596 1.00 0.00 90 LEU A N 6
ATOM 9042 C CA . LEU A 1 90 ? -6.084 -1.631 4.425 1.00 0.00 90 LEU A CA 6
ATOM 9043 C C . LEU A 1 90 ? -6.599 -1.735 5.858 1.00 0.00 90 LEU A C 6
ATOM 9044 O O . LEU A 1 90 ? -7.803 -1.863 6.085 1.00 0.00 90 LEU A O 6
ATOM 9060 N N . TRP A 1 91 ? -5.685 -1.672 6.823 1.00 0.00 91 TRP A N 6
ATOM 9061 C CA . TRP A 1 91 ? -6.063 -1.754 8.228 1.00 0.00 91 TRP A CA 6
ATOM 9062 C C . TRP A 1 91 ? -6.644 -0.427 8.705 1.00 0.00 91 TRP A C 6
ATOM 9063 O O . TRP A 1 91 ? -6.196 0.642 8.291 1.00 0.00 91 TRP A O 6
ATOM 9084 N N . ASP A 1 92 ? -7.651 -0.502 9.570 1.00 0.00 92 ASP A N 6
ATOM 9085 C CA . ASP A 1 92 ? -8.296 0.697 10.096 1.00 0.00 92 ASP A CA 6
ATOM 9086 C C . ASP A 1 92 ? -9.386 0.330 11.100 1.00 0.00 92 ASP A C 6
ATOM 9087 O O . ASP A 1 92 ? -10.196 -0.561 10.853 1.00 0.00 92 ASP A O 6
ATOM 9096 N N . GLU A 1 93 ? -9.394 1.022 12.237 1.00 0.00 93 GLU A N 6
ATOM 9097 C CA . GLU A 1 93 ? -10.378 0.768 13.283 1.00 0.00 93 GLU A CA 6
ATOM 9098 C C . GLU A 1 93 ? -10.338 -0.686 13.726 1.00 0.00 93 GLU A C 6
ATOM 9099 O O . GLU A 1 93 ? -11.375 -1.341 13.847 1.00 0.00 93 GLU A O 6
ATOM 9111 N N . ARG A 1 94 ? -9.134 -1.183 13.973 1.00 0.00 94 ARG A N 6
ATOM 9112 C CA . ARG A 1 94 ? -8.957 -2.557 14.412 1.00 0.00 94 ARG A CA 6
ATOM 9113 C C . ARG A 1 94 ? -7.487 -2.857 14.685 1.00 0.00 94 ARG A C 6
ATOM 9114 O O . ARG A 1 94 ? -6.615 -2.509 13.889 1.00 0.00 94 ARG A O 6
ATOM 9135 N N . PHE A 1 95 ? -7.220 -3.502 15.816 1.00 0.00 95 PHE A N 6
ATOM 9136 C CA . PHE A 1 95 ? -5.854 -3.849 16.198 1.00 0.00 95 PHE A CA 6
ATOM 9137 C C . PHE A 1 95 ? -5.009 -2.596 16.405 1.00 0.00 95 PHE A C 6
ATOM 9138 O O . PHE A 1 95 ? -5.085 -1.647 15.625 1.00 0.00 95 PHE A O 6
ATOM 9155 N N . THR A 1 96 ? -4.205 -2.601 17.463 1.00 0.00 96 THR A N 6
ATOM 9156 C CA . THR A 1 96 ? -3.346 -1.467 17.779 1.00 0.00 96 THR A CA 6
ATOM 9157 C C . THR A 1 96 ? -2.410 -1.140 16.619 1.00 0.00 96 THR A C 6
ATOM 9158 O O . THR A 1 96 ? -1.863 -2.038 15.979 1.00 0.00 96 THR A O 6
ATOM 9169 N N . THR A 1 97 ? -2.233 0.151 16.356 1.00 0.00 97 THR A N 6
ATOM 9170 C CA . THR A 1 97 ? -1.364 0.603 15.275 1.00 0.00 97 THR A CA 6
ATOM 9171 C C . THR A 1 97 ? -0.915 2.043 15.500 1.00 0.00 97 THR A C 6
ATOM 9172 O O . THR A 1 97 ? -1.719 2.906 15.852 1.00 0.00 97 THR A O 6
ATOM 9183 N N . LYS A 1 98 ? 0.374 2.295 15.293 1.00 0.00 98 LYS A N 6
ATOM 9184 C CA . LYS A 1 98 ? 0.931 3.630 15.476 1.00 0.00 98 LYS A CA 6
ATOM 9185 C C . LYS A 1 98 ? 0.748 4.105 16.913 1.00 0.00 98 LYS A C 6
ATOM 9186 O O . LYS A 1 98 ? 0.816 5.300 17.197 1.00 0.00 98 LYS A O 6
ATOM 9205 N N . MET A 1 1 ? 1.053 -17.908 5.716 1.00 0.00 1 MET A N 7
ATOM 9206 C CA . MET A 1 1 ? 0.238 -16.809 6.225 1.00 0.00 1 MET A CA 7
ATOM 9207 C C . MET A 1 1 ? 1.061 -15.526 6.360 1.00 0.00 1 MET A C 7
ATOM 9208 O O . MET A 1 1 ? 1.028 -14.862 7.395 1.00 0.00 1 MET A O 7
ATOM 9222 N N . ARG A 1 2 ? 1.800 -15.181 5.308 1.00 0.00 2 ARG A N 7
ATOM 9223 C CA . ARG A 1 2 ? 2.625 -13.979 5.317 1.00 0.00 2 ARG A CA 7
ATOM 9224 C C . ARG A 1 2 ? 1.896 -12.813 4.656 1.00 0.00 2 ARG A C 7
ATOM 9225 O O . ARG A 1 2 ? 1.340 -12.956 3.568 1.00 0.00 2 ARG A O 7
ATOM 9246 N N . VAL A 1 3 ? 1.904 -11.659 5.317 1.00 0.00 3 VAL A N 7
ATOM 9247 C CA . VAL A 1 3 ? 1.241 -10.473 4.783 1.00 0.00 3 VAL A CA 7
ATOM 9248 C C . VAL A 1 3 ? 2.202 -9.288 4.726 1.00 0.00 3 VAL A C 7
ATOM 9249 O O . VAL A 1 3 ? 2.898 -8.997 5.698 1.00 0.00 3 VAL A O 7
ATOM 9262 N N . GLY A 1 4 ? 2.227 -8.604 3.588 1.00 0.00 4 GLY A N 7
ATOM 9263 C CA . GLY A 1 4 ? 3.100 -7.454 3.437 1.00 0.00 4 GLY A CA 7
ATOM 9264 C C . GLY A 1 4 ? 2.517 -6.210 4.078 1.00 0.00 4 GLY A C 7
ATOM 9265 O O . GLY A 1 4 ? 1.382 -5.832 3.790 1.00 0.00 4 GLY A O 7
ATOM 9269 N N . ALA A 1 5 ? 3.290 -5.565 4.946 1.00 0.00 5 ALA A N 7
ATOM 9270 C CA . ALA A 1 5 ? 2.834 -4.358 5.623 1.00 0.00 5 ALA A CA 7
ATOM 9271 C C . ALA A 1 5 ? 3.572 -3.127 5.107 1.00 0.00 5 ALA A C 7
ATOM 9272 O O . ALA A 1 5 ? 4.799 -3.119 5.026 1.00 0.00 5 ALA A O 7
ATOM 9279 N N . LEU A 1 6 ? 2.816 -2.091 4.759 1.00 0.00 6 LEU A N 7
ATOM 9280 C CA . LEU A 1 6 ? 3.405 -0.856 4.250 1.00 0.00 6 LEU A CA 7
ATOM 9281 C C . LEU A 1 6 ? 3.042 0.334 5.132 1.00 0.00 6 LEU A C 7
ATOM 9282 O O . LEU A 1 6 ? 1.895 0.486 5.553 1.00 0.00 6 LEU A O 7
ATOM 9298 N N . ASP A 1 7 ? 4.032 1.178 5.403 1.00 0.00 7 ASP A N 7
ATOM 9299 C CA . ASP A 1 7 ? 3.832 2.364 6.230 1.00 0.00 7 ASP A CA 7
ATOM 9300 C C . ASP A 1 7 ? 4.738 3.495 5.755 1.00 0.00 7 ASP A C 7
ATOM 9301 O O . ASP A 1 7 ? 5.892 3.266 5.409 1.00 0.00 7 ASP A O 7
ATOM 9310 N N . VAL A 1 8 ? 4.207 4.714 5.737 1.00 0.00 8 VAL A N 7
ATOM 9311 C CA . VAL A 1 8 ? 4.978 5.872 5.294 1.00 0.00 8 VAL A CA 7
ATOM 9312 C C . VAL A 1 8 ? 5.336 6.789 6.461 1.00 0.00 8 VAL A C 7
ATOM 9313 O O . VAL A 1 8 ? 4.489 7.104 7.297 1.00 0.00 8 VAL A O 7
ATOM 9326 N N . GLY A 1 9 ? 6.595 7.218 6.508 1.00 0.00 9 GLY A N 7
ATOM 9327 C CA . GLY A 1 9 ? 7.038 8.097 7.574 1.00 0.00 9 GLY A CA 7
ATOM 9328 C C . GLY A 1 9 ? 8.490 8.516 7.431 1.00 0.00 9 GLY A C 7
ATOM 9329 O O . GLY A 1 9 ? 9.369 7.679 7.216 1.00 0.00 9 GLY A O 7
ATOM 9333 N N . GLU A 1 10 ? 8.740 9.816 7.558 1.00 0.00 10 GLU A N 7
ATOM 9334 C CA . GLU A 1 10 ? 10.092 10.359 7.451 1.00 0.00 10 GLU A CA 7
ATOM 9335 C C . GLU A 1 10 ? 10.734 9.994 6.119 1.00 0.00 10 GLU A C 7
ATOM 9336 O O . GLU A 1 10 ? 11.835 9.447 6.072 1.00 0.00 10 GLU A O 7
ATOM 9348 N N . ALA A 1 11 ? 10.036 10.307 5.037 1.00 0.00 11 ALA A N 7
ATOM 9349 C CA . ALA A 1 11 ? 10.527 10.026 3.694 1.00 0.00 11 ALA A CA 7
ATOM 9350 C C . ALA A 1 11 ? 11.019 8.587 3.569 1.00 0.00 11 ALA A C 7
ATOM 9351 O O . ALA A 1 11 ? 11.989 8.311 2.865 1.00 0.00 11 ALA A O 7
ATOM 9358 N N . ARG A 1 12 ? 10.339 7.675 4.254 1.00 0.00 12 ARG A N 7
ATOM 9359 C CA . ARG A 1 12 ? 10.707 6.267 4.222 1.00 0.00 12 ARG A CA 7
ATOM 9360 C C . ARG A 1 12 ? 9.487 5.387 4.456 1.00 0.00 12 ARG A C 7
ATOM 9361 O O . ARG A 1 12 ? 8.627 5.704 5.278 1.00 0.00 12 ARG A O 7
ATOM 9382 N N . ILE A 1 13 ? 9.420 4.277 3.731 1.00 0.00 13 ILE A N 7
ATOM 9383 C CA . ILE A 1 13 ? 8.306 3.351 3.865 1.00 0.00 13 ILE A CA 7
ATOM 9384 C C . ILE A 1 13 ? 8.727 2.101 4.634 1.00 0.00 13 ILE A C 7
ATOM 9385 O O . ILE A 1 13 ? 9.716 1.454 4.292 1.00 0.00 13 ILE A O 7
ATOM 9401 N N . GLY A 1 14 ? 7.971 1.768 5.677 1.00 0.00 14 GLY A N 7
ATOM 9402 C CA . GLY A 1 14 ? 8.286 0.599 6.479 1.00 0.00 14 GLY A CA 7
ATOM 9403 C C . GLY A 1 14 ? 7.810 -0.693 5.845 1.00 0.00 14 GLY A C 7
ATOM 9404 O O . GLY A 1 14 ? 6.676 -0.779 5.371 1.00 0.00 14 GLY A O 7
ATOM 9408 N N . LEU A 1 15 ? 8.679 -1.700 5.841 1.00 0.00 15 LEU A N 7
ATOM 9409 C CA . LEU A 1 15 ? 8.346 -3.000 5.268 1.00 0.00 15 LEU A CA 7
ATOM 9410 C C . LEU A 1 15 ? 8.288 -4.073 6.350 1.00 0.00 15 LEU A C 7
ATOM 9411 O O . LEU A 1 15 ? 9.169 -4.158 7.204 1.00 0.00 15 LEU A O 7
ATOM 9427 N N . ALA A 1 16 ? 7.238 -4.887 6.313 1.00 0.00 16 ALA A N 7
ATOM 9428 C CA . ALA A 1 16 ? 7.059 -5.952 7.292 1.00 0.00 16 ALA A CA 7
ATOM 9429 C C . ALA A 1 16 ? 6.293 -7.126 6.689 1.00 0.00 16 ALA A C 7
ATOM 9430 O O . ALA A 1 16 ? 5.454 -6.944 5.807 1.00 0.00 16 ALA A O 7
ATOM 9437 N N . VAL A 1 17 ? 6.592 -8.329 7.168 1.00 0.00 17 VAL A N 7
ATOM 9438 C CA . VAL A 1 17 ? 5.932 -9.528 6.670 1.00 0.00 17 VAL A CA 7
ATOM 9439 C C . VAL A 1 17 ? 5.629 -10.505 7.803 1.00 0.00 17 VAL A C 7
ATOM 9440 O O . VAL A 1 17 ? 6.530 -10.946 8.515 1.00 0.00 17 VAL A O 7
ATOM 9453 N N . GLY A 1 18 ? 4.351 -10.840 7.959 1.00 0.00 18 GLY A N 7
ATOM 9454 C CA . GLY A 1 18 ? 3.943 -11.764 9.001 1.00 0.00 18 GLY A CA 7
ATOM 9455 C C . GLY A 1 18 ? 2.445 -12.000 9.008 1.00 0.00 18 GLY A C 7
ATOM 9456 O O . GLY A 1 18 ? 1.794 -11.929 7.966 1.00 0.00 18 GLY A O 7
ATOM 9460 N N . GLU A 1 19 ? 1.894 -12.272 10.187 1.00 0.00 19 GLU A N 7
ATOM 9461 C CA . GLU A 1 19 ? 0.463 -12.509 10.326 1.00 0.00 19 GLU A CA 7
ATOM 9462 C C . GLU A 1 19 ? -0.328 -11.244 10.006 1.00 0.00 19 GLU A C 7
ATOM 9463 O O . GLU A 1 19 ? 0.189 -10.134 10.120 1.00 0.00 19 GLU A O 7
ATOM 9475 N N . GLU A 1 20 ? -1.576 -11.417 9.591 1.00 0.00 20 GLU A N 7
ATOM 9476 C CA . GLU A 1 20 ? -2.424 -10.284 9.245 1.00 0.00 20 GLU A CA 7
ATOM 9477 C C . GLU A 1 20 ? -2.718 -9.423 10.473 1.00 0.00 20 GLU A C 7
ATOM 9478 O O . GLU A 1 20 ? -3.195 -9.918 11.494 1.00 0.00 20 GLU A O 7
ATOM 9490 N N . GLY A 1 21 ? -2.446 -8.126 10.354 1.00 0.00 21 GLY A N 7
ATOM 9491 C CA . GLY A 1 21 ? -2.700 -7.199 11.443 1.00 0.00 21 GLY A CA 7
ATOM 9492 C C . GLY A 1 21 ? -1.961 -7.545 12.725 1.00 0.00 21 GLY A C 7
ATOM 9493 O O . GLY A 1 21 ? -2.557 -7.550 13.802 1.00 0.00 21 GLY A O 7
ATOM 9497 N N . VAL A 1 22 ? -0.664 -7.821 12.621 1.00 0.00 22 VAL A N 7
ATOM 9498 C CA . VAL A 1 22 ? 0.135 -8.148 13.798 1.00 0.00 22 VAL A CA 7
ATOM 9499 C C . VAL A 1 22 ? 0.359 -6.909 14.664 1.00 0.00 22 VAL A C 7
ATOM 9500 O O . VAL A 1 22 ? 0.724 -5.849 14.154 1.00 0.00 22 VAL A O 7
ATOM 9513 N N . PRO A 1 23 ? 0.149 -7.020 15.989 1.00 0.00 23 PRO A N 7
ATOM 9514 C CA . PRO A 1 23 ? 0.336 -5.902 16.914 1.00 0.00 23 PRO A CA 7
ATOM 9515 C C . PRO A 1 23 ? 1.791 -5.734 17.351 1.00 0.00 23 PRO A C 7
ATOM 9516 O O . PRO A 1 23 ? 2.064 -5.404 18.503 1.00 0.00 23 PRO A O 7
ATOM 9527 N N . LEU A 1 24 ? 2.719 -5.960 16.422 1.00 0.00 24 LEU A N 7
ATOM 9528 C CA . LEU A 1 24 ? 4.147 -5.837 16.706 1.00 0.00 24 LEU A CA 7
ATOM 9529 C C . LEU A 1 24 ? 4.943 -5.705 15.410 1.00 0.00 24 LEU A C 7
ATOM 9530 O O . LEU A 1 24 ? 5.869 -4.898 15.315 1.00 0.00 24 LEU A O 7
ATOM 9546 N N . ALA A 1 25 ? 4.578 -6.510 14.414 1.00 0.00 25 ALA A N 7
ATOM 9547 C CA . ALA A 1 25 ? 5.251 -6.496 13.121 1.00 0.00 25 ALA A CA 7
ATOM 9548 C C . ALA A 1 25 ? 6.665 -7.057 13.232 1.00 0.00 25 ALA A C 7
ATOM 9549 O O . ALA A 1 25 ? 7.466 -6.600 14.047 1.00 0.00 25 ALA A O 7
ATOM 9556 N N . SER A 1 26 ? 6.963 -8.052 12.401 1.00 0.00 26 SER A N 7
ATOM 9557 C CA . SER A 1 26 ? 8.278 -8.682 12.397 1.00 0.00 26 SER A CA 7
ATOM 9558 C C . SER A 1 26 ? 9.324 -7.765 11.774 1.00 0.00 26 SER A C 7
ATOM 9559 O O . SER A 1 26 ? 10.471 -7.719 12.221 1.00 0.00 26 SER A O 7
ATOM 9567 N N . GLY A 1 27 ? 8.925 -7.039 10.735 1.00 0.00 27 GLY A N 7
ATOM 9568 C CA . GLY A 1 27 ? 9.842 -6.140 10.062 1.00 0.00 27 GLY A CA 7
ATOM 9569 C C . GLY A 1 27 ? 10.782 -6.872 9.124 1.00 0.00 27 GLY A C 7
ATOM 9570 O O . GLY A 1 27 ? 11.284 -7.947 9.453 1.00 0.00 27 GLY A O 7
ATOM 9574 N N . ARG A 1 28 ? 11.017 -6.291 7.952 1.00 0.00 28 ARG A N 7
ATOM 9575 C CA . ARG A 1 28 ? 11.898 -6.899 6.961 1.00 0.00 28 ARG A CA 7
ATOM 9576 C C . ARG A 1 28 ? 12.897 -5.883 6.418 1.00 0.00 28 ARG A C 7
ATOM 9577 O O . ARG A 1 28 ? 14.081 -6.185 6.264 1.00 0.00 28 ARG A O 7
ATOM 9598 N N . GLY A 1 29 ? 12.416 -4.679 6.127 1.00 0.00 29 GLY A N 7
ATOM 9599 C CA . GLY A 1 29 ? 13.287 -3.642 5.605 1.00 0.00 29 GLY A CA 7
ATOM 9600 C C . GLY A 1 29 ? 12.602 -2.292 5.519 1.00 0.00 29 GLY A C 7
ATOM 9601 O O . GLY A 1 29 ? 11.882 -1.895 6.435 1.00 0.00 29 GLY A O 7
ATOM 9605 N N . TYR A 1 30 ? 12.830 -1.584 4.417 1.00 0.00 30 TYR A N 7
ATOM 9606 C CA . TYR A 1 30 ? 12.233 -0.268 4.215 1.00 0.00 30 TYR A CA 7
ATOM 9607 C C . TYR A 1 30 ? 12.656 0.320 2.873 1.00 0.00 30 TYR A C 7
ATOM 9608 O O . TYR A 1 30 ? 13.742 0.033 2.371 1.00 0.00 30 TYR A O 7
ATOM 9626 N N . LEU A 1 31 ? 11.789 1.150 2.299 1.00 0.00 31 LEU A N 7
ATOM 9627 C CA . LEU A 1 31 ? 12.073 1.782 1.016 1.00 0.00 31 LEU A CA 7
ATOM 9628 C C . LEU A 1 31 ? 11.723 3.268 1.052 1.00 0.00 31 LEU A C 7
ATOM 9629 O O . LEU A 1 31 ? 10.666 3.657 1.552 1.00 0.00 31 LEU A O 7
ATOM 9645 N N . VAL A 1 32 ? 12.619 4.092 0.518 1.00 0.00 32 VAL A N 7
ATOM 9646 C CA . VAL A 1 32 ? 12.413 5.536 0.483 1.00 0.00 32 VAL A CA 7
ATOM 9647 C C . VAL A 1 32 ? 11.197 5.892 -0.366 1.00 0.00 32 VAL A C 7
ATOM 9648 O O . VAL A 1 32 ? 10.919 5.231 -1.366 1.00 0.00 32 VAL A O 7
ATOM 9661 N N . ARG A 1 33 ? 10.472 6.934 0.034 1.00 0.00 33 ARG A N 7
ATOM 9662 C CA . ARG A 1 33 ? 9.284 7.359 -0.702 1.00 0.00 33 ARG A CA 7
ATOM 9663 C C . ARG A 1 33 ? 9.602 7.607 -2.173 1.00 0.00 33 ARG A C 7
ATOM 9664 O O . ARG A 1 33 ? 10.725 7.961 -2.531 1.00 0.00 33 ARG A O 7
ATOM 9685 N N . LYS A 1 34 ? 8.596 7.419 -3.019 1.00 0.00 34 LYS A N 7
ATOM 9686 C CA . LYS A 1 34 ? 8.742 7.616 -4.456 1.00 0.00 34 LYS A CA 7
ATOM 9687 C C . LYS A 1 34 ? 7.426 8.143 -5.042 1.00 0.00 34 LYS A C 7
ATOM 9688 O O . LYS A 1 34 ? 6.924 9.178 -4.608 1.00 0.00 34 LYS A O 7
ATOM 9707 N N . THR A 1 35 ? 6.859 7.429 -6.016 1.00 0.00 35 THR A N 7
ATOM 9708 C CA . THR A 1 35 ? 5.601 7.840 -6.626 1.00 0.00 35 THR A CA 7
ATOM 9709 C C . THR A 1 35 ? 4.794 6.629 -7.076 1.00 0.00 35 THR A C 7
ATOM 9710 O O . THR A 1 35 ? 5.352 5.648 -7.562 1.00 0.00 35 THR A O 7
ATOM 9721 N N . LEU A 1 36 ? 3.482 6.702 -6.857 1.00 0.00 36 LEU A N 7
ATOM 9722 C CA . LEU A 1 36 ? 2.543 5.621 -7.181 1.00 0.00 36 LEU A CA 7
ATOM 9723 C C . LEU A 1 36 ? 3.054 4.639 -8.244 1.00 0.00 36 LEU A C 7
ATOM 9724 O O . LEU A 1 36 ? 2.886 3.434 -8.091 1.00 0.00 36 LEU A O 7
ATOM 9740 N N . GLU A 1 37 ? 3.669 5.141 -9.312 1.00 0.00 37 GLU A N 7
ATOM 9741 C CA . GLU A 1 37 ? 4.177 4.266 -10.372 1.00 0.00 37 GLU A CA 7
ATOM 9742 C C . GLU A 1 37 ? 5.432 3.520 -9.927 1.00 0.00 37 GLU A C 7
ATOM 9743 O O . GLU A 1 37 ? 5.526 2.303 -10.077 1.00 0.00 37 GLU A O 7
ATOM 9755 N N . GLU A 1 38 ? 6.389 4.252 -9.366 1.00 0.00 38 GLU A N 7
ATOM 9756 C CA . GLU A 1 38 ? 7.629 3.643 -8.884 1.00 0.00 38 GLU A CA 7
ATOM 9757 C C . GLU A 1 38 ? 7.296 2.654 -7.790 1.00 0.00 38 GLU A C 7
ATOM 9758 O O . GLU A 1 38 ? 7.757 1.511 -7.789 1.00 0.00 38 GLU A O 7
ATOM 9770 N N . ASP A 1 39 ? 6.478 3.121 -6.859 1.00 0.00 39 ASP A N 7
ATOM 9771 C CA . ASP A 1 39 ? 6.043 2.307 -5.730 1.00 0.00 39 ASP A CA 7
ATOM 9772 C C . ASP A 1 39 ? 5.614 0.919 -6.196 1.00 0.00 39 ASP A C 7
ATOM 9773 O O . ASP A 1 39 ? 5.921 -0.086 -5.554 1.00 0.00 39 ASP A O 7
ATOM 9782 N N . VAL A 1 40 ? 4.908 0.869 -7.322 1.00 0.00 40 VAL A N 7
ATOM 9783 C CA . VAL A 1 40 ? 4.443 -0.401 -7.874 1.00 0.00 40 VAL A CA 7
ATOM 9784 C C . VAL A 1 40 ? 5.624 -1.311 -8.176 1.00 0.00 40 VAL A C 7
ATOM 9785 O O . VAL A 1 40 ? 5.662 -2.466 -7.755 1.00 0.00 40 VAL A O 7
ATOM 9798 N N . GLU A 1 41 ? 6.584 -0.772 -8.919 1.00 0.00 41 GLU A N 7
ATOM 9799 C CA . GLU A 1 41 ? 7.777 -1.522 -9.300 1.00 0.00 41 GLU A CA 7
ATOM 9800 C C . GLU A 1 41 ? 8.506 -2.067 -8.074 1.00 0.00 41 GLU A C 7
ATOM 9801 O O . GLU A 1 41 ? 8.807 -3.258 -8.000 1.00 0.00 41 GLU A O 7
ATOM 9813 N N . ALA A 1 42 ? 8.790 -1.190 -7.116 1.00 0.00 42 ALA A N 7
ATOM 9814 C CA . ALA A 1 42 ? 9.486 -1.592 -5.898 1.00 0.00 42 ALA A CA 7
ATOM 9815 C C . ALA A 1 42 ? 8.647 -2.576 -5.089 1.00 0.00 42 ALA A C 7
ATOM 9816 O O . ALA A 1 42 ? 9.155 -3.578 -4.588 1.00 0.00 42 ALA A O 7
ATOM 9823 N N . LEU A 1 43 ? 7.358 -2.278 -4.967 1.00 0.00 43 LEU A N 7
ATOM 9824 C CA . LEU A 1 43 ? 6.437 -3.126 -4.221 1.00 0.00 43 LEU A CA 7
ATOM 9825 C C . LEU A 1 43 ? 6.272 -4.490 -4.879 1.00 0.00 43 LEU A C 7
ATOM 9826 O O . LEU A 1 43 ? 6.395 -5.524 -4.222 1.00 0.00 43 LEU A O 7
ATOM 9842 N N . LEU A 1 44 ? 5.993 -4.491 -6.178 1.00 0.00 44 LEU A N 7
ATOM 9843 C CA . LEU A 1 44 ? 5.814 -5.736 -6.913 1.00 0.00 44 LEU A CA 7
ATOM 9844 C C . LEU A 1 44 ? 7.065 -6.598 -6.831 1.00 0.00 44 LEU A C 7
ATOM 9845 O O . LEU A 1 44 ? 6.991 -7.788 -6.532 1.00 0.00 44 LEU A O 7
ATOM 9861 N N . ASP A 1 45 ? 8.216 -5.987 -7.086 1.00 0.00 45 ASP A N 7
ATOM 9862 C CA . ASP A 1 45 ? 9.486 -6.699 -7.032 1.00 0.00 45 ASP A CA 7
ATOM 9863 C C . ASP A 1 45 ? 9.603 -7.489 -5.733 1.00 0.00 45 ASP A C 7
ATOM 9864 O O . ASP A 1 45 ? 10.106 -8.613 -5.720 1.00 0.00 45 ASP A O 7
ATOM 9873 N N . PHE A 1 46 ? 9.127 -6.893 -4.644 1.00 0.00 46 PHE A N 7
ATOM 9874 C CA . PHE A 1 46 ? 9.173 -7.539 -3.339 1.00 0.00 46 PHE A CA 7
ATOM 9875 C C . PHE A 1 46 ? 8.085 -8.604 -3.210 1.00 0.00 46 PHE A C 7
ATOM 9876 O O . PHE A 1 46 ? 8.332 -9.695 -2.700 1.00 0.00 46 PHE A O 7
ATOM 9893 N N . VAL A 1 47 ? 6.879 -8.275 -3.661 1.00 0.00 47 VAL A N 7
ATOM 9894 C CA . VAL A 1 47 ? 5.750 -9.198 -3.579 1.00 0.00 47 VAL A CA 7
ATOM 9895 C C . VAL A 1 47 ? 6.026 -10.518 -4.302 1.00 0.00 47 VAL A C 7
ATOM 9896 O O . VAL A 1 47 ? 5.847 -11.592 -3.727 1.00 0.00 47 VAL A O 7
ATOM 9909 N N . ARG A 1 48 ? 6.452 -10.442 -5.560 1.00 0.00 48 ARG A N 7
ATOM 9910 C CA . ARG A 1 48 ? 6.733 -11.654 -6.335 1.00 0.00 48 ARG A CA 7
ATOM 9911 C C . ARG A 1 48 ? 7.945 -12.412 -5.799 1.00 0.00 48 ARG A C 7
ATOM 9912 O O . ARG A 1 48 ? 7.828 -13.557 -5.363 1.00 0.00 48 ARG A O 7
ATOM 9933 N N . ARG A 1 49 ? 9.107 -11.775 -5.853 1.00 0.00 49 ARG A N 7
ATOM 9934 C CA . ARG A 1 49 ? 10.347 -12.399 -5.392 1.00 0.00 49 ARG A CA 7
ATOM 9935 C C . ARG A 1 49 ? 10.207 -12.970 -3.983 1.00 0.00 49 ARG A C 7
ATOM 9936 O O . ARG A 1 49 ? 10.561 -14.122 -3.735 1.00 0.00 49 ARG A O 7
ATOM 9957 N N . GLU A 1 50 ? 9.692 -12.162 -3.061 1.00 0.00 50 GLU A N 7
ATOM 9958 C CA . GLU A 1 50 ? 9.511 -12.604 -1.679 1.00 0.00 50 GLU A CA 7
ATOM 9959 C C . GLU A 1 50 ? 8.365 -13.609 -1.564 1.00 0.00 50 GLU A C 7
ATOM 9960 O O . GLU A 1 50 ? 8.183 -14.233 -0.519 1.00 0.00 50 GLU A O 7
ATOM 9972 N N . GLY A 1 51 ? 7.596 -13.762 -2.640 1.00 0.00 51 GLY A N 7
ATOM 9973 C CA . GLY A 1 51 ? 6.483 -14.693 -2.628 1.00 0.00 51 GLY A CA 7
ATOM 9974 C C . GLY A 1 51 ? 5.445 -14.342 -1.579 1.00 0.00 51 GLY A C 7
ATOM 9975 O O . GLY A 1 51 ? 4.898 -15.225 -0.919 1.00 0.00 51 GLY A O 7
ATOM 9979 N N . LEU A 1 52 ? 5.175 -13.049 -1.427 1.00 0.00 52 LEU A N 7
ATOM 9980 C CA . LEU A 1 52 ? 4.196 -12.585 -0.451 1.00 0.00 52 LEU A CA 7
ATOM 9981 C C . LEU A 1 52 ? 2.779 -12.914 -0.904 1.00 0.00 52 LEU A C 7
ATOM 9982 O O . LEU A 1 52 ? 2.004 -13.517 -0.161 1.00 0.00 52 LEU A O 7
ATOM 9998 N N . GLY A 1 53 ? 2.446 -12.510 -2.123 1.00 0.00 53 GLY A N 7
ATOM 9999 C CA . GLY A 1 53 ? 1.122 -12.768 -2.650 1.00 0.00 53 GLY A CA 7
ATOM 10000 C C . GLY A 1 53 ? 0.029 -12.265 -1.728 1.00 0.00 53 GLY A C 7
ATOM 10001 O O . GLY A 1 53 ? -1.024 -12.890 -1.598 1.00 0.00 53 GLY A O 7
ATOM 10005 N N . LYS A 1 54 ? 0.286 -11.131 -1.083 1.00 0.00 54 LYS A N 7
ATOM 10006 C CA . LYS A 1 54 ? -0.672 -10.532 -0.158 1.00 0.00 54 LYS A CA 7
ATOM 10007 C C . LYS A 1 54 ? -0.089 -9.269 0.461 1.00 0.00 54 LYS A C 7
ATOM 10008 O O . LYS A 1 54 ? 1.044 -9.275 0.938 1.00 0.00 54 LYS A O 7
ATOM 10027 N N . LEU A 1 55 ? -0.860 -8.188 0.451 1.00 0.00 55 LEU A N 7
ATOM 10028 C CA . LEU A 1 55 ? -0.389 -6.925 1.006 1.00 0.00 55 LEU A CA 7
ATOM 10029 C C . LEU A 1 55 ? -1.473 -6.227 1.823 1.00 0.00 55 LEU A C 7
ATOM 10030 O O . LEU A 1 55 ? -2.635 -6.177 1.424 1.00 0.00 55 LEU A O 7
ATOM 10046 N N . VAL A 1 56 ? -1.077 -5.686 2.972 1.00 0.00 56 VAL A N 7
ATOM 10047 C CA . VAL A 1 56 ? -2.004 -4.987 3.856 1.00 0.00 56 VAL A CA 7
ATOM 10048 C C . VAL A 1 56 ? -1.475 -3.603 4.224 1.00 0.00 56 VAL A C 7
ATOM 10049 O O . VAL A 1 56 ? -0.310 -3.452 4.596 1.00 0.00 56 VAL A O 7
ATOM 10062 N N . VAL A 1 57 ? -2.335 -2.593 4.122 1.00 0.00 57 VAL A N 7
ATOM 10063 C CA . VAL A 1 57 ? -1.940 -1.227 4.451 1.00 0.00 57 VAL A CA 7
ATOM 10064 C C . VAL A 1 57 ? -1.915 -1.021 5.960 1.00 0.00 57 VAL A C 7
ATOM 10065 O O . VAL A 1 57 ? -2.766 -1.541 6.681 1.00 0.00 57 VAL A O 7
ATOM 10078 N N . GLY A 1 58 ? -0.936 -0.260 6.430 1.00 0.00 58 GLY A N 7
ATOM 10079 C CA . GLY A 1 58 ? -0.820 0.004 7.850 1.00 0.00 58 GLY A CA 7
ATOM 10080 C C . GLY A 1 58 ? -0.141 1.327 8.132 1.00 0.00 58 GLY A C 7
ATOM 10081 O O . GLY A 1 58 ? 0.887 1.643 7.534 1.00 0.00 58 GLY A O 7
ATOM 10085 N N . LEU A 1 59 ? -0.718 2.103 9.042 1.00 0.00 59 LEU A N 7
ATOM 10086 C CA . LEU A 1 59 ? -0.165 3.404 9.395 1.00 0.00 59 LEU A CA 7
ATOM 10087 C C . LEU A 1 59 ? -0.477 3.743 10.852 1.00 0.00 59 LEU A C 7
ATOM 10088 O O . LEU A 1 59 ? -1.638 3.929 11.216 1.00 0.00 59 LEU A O 7
ATOM 10104 N N . PRO A 1 60 ? 0.554 3.828 11.715 1.00 0.00 60 PRO A N 7
ATOM 10105 C CA . PRO A 1 60 ? 0.367 4.144 13.132 1.00 0.00 60 PRO A CA 7
ATOM 10106 C C . PRO A 1 60 ? -0.002 5.606 13.359 1.00 0.00 60 PRO A C 7
ATOM 10107 O O . PRO A 1 60 ? -1.035 5.911 13.956 1.00 0.00 60 PRO A O 7
ATOM 10118 N N . LEU A 1 61 ? 0.852 6.508 12.885 1.00 0.00 61 LEU A N 7
ATOM 10119 C CA . LEU A 1 61 ? 0.616 7.938 13.042 1.00 0.00 61 LEU A CA 7
ATOM 10120 C C . LEU A 1 61 ? -0.428 8.441 12.051 1.00 0.00 61 LEU A C 7
ATOM 10121 O O . LEU A 1 61 ? -0.310 8.226 10.845 1.00 0.00 61 LEU A O 7
ATOM 10137 N N . ARG A 1 62 ? -1.447 9.118 12.569 1.00 0.00 62 ARG A N 7
ATOM 10138 C CA . ARG A 1 62 ? -2.511 9.662 11.731 1.00 0.00 62 ARG A CA 7
ATOM 10139 C C . ARG A 1 62 ? -2.097 11.007 11.141 1.00 0.00 62 ARG A C 7
ATOM 10140 O O . ARG A 1 62 ? -1.577 11.869 11.848 1.00 0.00 62 ARG A O 7
ATOM 10161 N N . THR A 1 63 ? -2.333 11.182 9.845 1.00 0.00 63 THR A N 7
ATOM 10162 C CA . THR A 1 63 ? -1.983 12.426 9.171 1.00 0.00 63 THR A CA 7
ATOM 10163 C C . THR A 1 63 ? -2.742 13.604 9.774 1.00 0.00 63 THR A C 7
ATOM 10164 O O . THR A 1 63 ? -3.967 13.569 9.893 1.00 0.00 63 THR A O 7
ATOM 10175 N N . ASP A 1 64 ? -2.008 14.643 10.156 1.00 0.00 64 ASP A N 7
ATOM 10176 C CA . ASP A 1 64 ? -2.617 15.829 10.750 1.00 0.00 64 ASP A CA 7
ATOM 10177 C C . ASP A 1 64 ? -3.345 16.658 9.695 1.00 0.00 64 ASP A C 7
ATOM 10178 O O . ASP A 1 64 ? -4.543 16.912 9.810 1.00 0.00 64 ASP A O 7
ATOM 10187 N N . LEU A 1 65 ? -2.610 17.080 8.670 1.00 0.00 65 LEU A N 7
ATOM 10188 C CA . LEU A 1 65 ? -3.190 17.886 7.600 1.00 0.00 65 LEU A CA 7
ATOM 10189 C C . LEU A 1 65 ? -4.216 17.083 6.806 1.00 0.00 65 LEU A C 7
ATOM 10190 O O . LEU A 1 65 ? -3.916 16.000 6.300 1.00 0.00 65 LEU A O 7
ATOM 10206 N N . LYS A 1 66 ? -5.425 17.620 6.696 1.00 0.00 66 LYS A N 7
ATOM 10207 C CA . LYS A 1 66 ? -6.493 16.956 5.958 1.00 0.00 66 LYS A CA 7
ATOM 10208 C C . LYS A 1 66 ? -6.398 17.271 4.469 1.00 0.00 66 LYS A C 7
ATOM 10209 O O . LYS A 1 66 ? -6.218 18.425 4.080 1.00 0.00 66 LYS A O 7
ATOM 10228 N N . GLU A 1 67 ? -6.524 16.240 3.638 1.00 0.00 67 GLU A N 7
ATOM 10229 C CA . GLU A 1 67 ? -6.453 16.414 2.191 1.00 0.00 67 GLU A CA 7
ATOM 10230 C C . GLU A 1 67 ? -6.687 15.083 1.475 1.00 0.00 67 GLU A C 7
ATOM 10231 O O . GLU A 1 67 ? -7.192 14.135 2.074 1.00 0.00 67 GLU A O 7
ATOM 10243 N N . SER A 1 68 ? -6.313 15.026 0.196 1.00 0.00 68 SER A N 7
ATOM 10244 C CA . SER A 1 68 ? -6.476 13.818 -0.612 1.00 0.00 68 SER A CA 7
ATOM 10245 C C . SER A 1 68 ? -7.929 13.350 -0.634 1.00 0.00 68 SER A C 7
ATOM 10246 O O . SER A 1 68 ? -8.573 13.229 0.408 1.00 0.00 68 SER A O 7
ATOM 10254 N N . ALA A 1 69 ? -8.439 13.081 -1.831 1.00 0.00 69 ALA A N 7
ATOM 10255 C CA . ALA A 1 69 ? -9.814 12.621 -1.988 1.00 0.00 69 ALA A CA 7
ATOM 10256 C C . ALA A 1 69 ? -10.019 11.278 -1.297 1.00 0.00 69 ALA A C 7
ATOM 10257 O O . ALA A 1 69 ? -11.022 11.066 -0.614 1.00 0.00 69 ALA A O 7
ATOM 10264 N N . GLN A 1 70 ? -9.062 10.375 -1.480 1.00 0.00 70 GLN A N 7
ATOM 10265 C CA . GLN A 1 70 ? -9.131 9.049 -0.876 1.00 0.00 70 GLN A CA 7
ATOM 10266 C C . GLN A 1 70 ? -7.893 8.237 -1.210 1.00 0.00 70 GLN A C 7
ATOM 10267 O O . GLN A 1 70 ? -7.480 8.148 -2.366 1.00 0.00 70 GLN A O 7
ATOM 10281 N N . ALA A 1 71 ? -7.306 7.650 -0.179 1.00 0.00 71 ALA A N 7
ATOM 10282 C CA . ALA A 1 71 ? -6.111 6.842 -0.335 1.00 0.00 71 ALA A CA 7
ATOM 10283 C C . ALA A 1 71 ? -4.967 7.666 -0.938 1.00 0.00 71 ALA A C 7
ATOM 10284 O O . ALA A 1 71 ? -4.832 8.853 -0.641 1.00 0.00 71 ALA A O 7
ATOM 10291 N N . GLY A 1 72 ? -4.148 7.037 -1.781 1.00 0.00 72 GLY A N 7
ATOM 10292 C CA . GLY A 1 72 ? -3.040 7.746 -2.396 1.00 0.00 72 GLY A CA 7
ATOM 10293 C C . GLY A 1 72 ? -2.233 6.860 -3.328 1.00 0.00 72 GLY A C 7
ATOM 10294 O O . GLY A 1 72 ? -2.797 6.112 -4.122 1.00 0.00 72 GLY A O 7
ATOM 10298 N N . LYS A 1 73 ? -0.910 6.949 -3.226 1.00 0.00 73 LYS A N 7
ATOM 10299 C CA . LYS A 1 73 ? -0.019 6.152 -4.062 1.00 0.00 73 LYS A CA 7
ATOM 10300 C C . LYS A 1 73 ? -0.174 4.659 -3.776 1.00 0.00 73 LYS A C 7
ATOM 10301 O O . LYS A 1 73 ? 0.119 3.821 -4.627 1.00 0.00 73 LYS A O 7
ATOM 10320 N N . VAL A 1 74 ? -0.622 4.334 -2.567 1.00 0.00 74 VAL A N 7
ATOM 10321 C CA . VAL A 1 74 ? -0.802 2.944 -2.160 1.00 0.00 74 VAL A CA 7
ATOM 10322 C C . VAL A 1 74 ? -1.942 2.255 -2.919 1.00 0.00 74 VAL A C 7
ATOM 10323 O O . VAL A 1 74 ? -1.824 1.089 -3.300 1.00 0.00 74 VAL A O 7
ATOM 10336 N N . LEU A 1 75 ? -3.052 2.964 -3.120 1.00 0.00 75 LEU A N 7
ATOM 10337 C CA . LEU A 1 75 ? -4.206 2.388 -3.812 1.00 0.00 75 LEU A CA 7
ATOM 10338 C C . LEU A 1 75 ? -3.823 1.825 -5.185 1.00 0.00 75 LEU A C 7
ATOM 10339 O O . LEU A 1 75 ? -4.123 0.670 -5.487 1.00 0.00 75 LEU A O 7
ATOM 10355 N N . PRO A 1 76 ? -3.150 2.623 -6.038 1.00 0.00 76 PRO A N 7
ATOM 10356 C CA . PRO A 1 76 ? -2.732 2.173 -7.368 1.00 0.00 76 PRO A CA 7
ATOM 10357 C C . PRO A 1 76 ? -2.136 0.770 -7.341 1.00 0.00 76 PRO A C 7
ATOM 10358 O O . PRO A 1 76 ? -2.396 -0.045 -8.227 1.00 0.00 76 PRO A O 7
ATOM 10369 N N . LEU A 1 77 ? -1.344 0.492 -6.311 1.00 0.00 77 LEU A N 7
ATOM 10370 C CA . LEU A 1 77 ? -0.717 -0.815 -6.162 1.00 0.00 77 LEU A CA 7
ATOM 10371 C C . LEU A 1 77 ? -1.770 -1.899 -5.988 1.00 0.00 77 LEU A C 7
ATOM 10372 O O . LEU A 1 77 ? -1.670 -2.975 -6.577 1.00 0.00 77 LEU A O 7
ATOM 10388 N N . VAL A 1 78 ? -2.779 -1.607 -5.176 1.00 0.00 78 VAL A N 7
ATOM 10389 C CA . VAL A 1 78 ? -3.852 -2.560 -4.923 1.00 0.00 78 VAL A CA 7
ATOM 10390 C C . VAL A 1 78 ? -4.439 -3.070 -6.233 1.00 0.00 78 VAL A C 7
ATOM 10391 O O . VAL A 1 78 ? -4.820 -4.235 -6.344 1.00 0.00 78 VAL A O 7
ATOM 10404 N N . GLU A 1 79 ? -4.500 -2.190 -7.227 1.00 0.00 79 GLU A N 7
ATOM 10405 C CA . GLU A 1 79 ? -5.034 -2.551 -8.534 1.00 0.00 79 GLU A CA 7
ATOM 10406 C C . GLU A 1 79 ? -4.225 -3.689 -9.147 1.00 0.00 79 GLU A C 7
ATOM 10407 O O . GLU A 1 79 ? -4.784 -4.631 -9.712 1.00 0.00 79 GLU A O 7
ATOM 10419 N N . ALA A 1 80 ? -2.903 -3.599 -9.026 1.00 0.00 80 ALA A N 7
ATOM 10420 C CA . ALA A 1 80 ? -2.013 -4.621 -9.561 1.00 0.00 80 ALA A CA 7
ATOM 10421 C C . ALA A 1 80 ? -2.180 -5.935 -8.811 1.00 0.00 80 ALA A C 7
ATOM 10422 O O . ALA A 1 80 ? -2.324 -6.997 -9.415 1.00 0.00 80 ALA A O 7
ATOM 10429 N N . LEU A 1 81 ? -2.148 -5.852 -7.485 1.00 0.00 81 LEU A N 7
ATOM 10430 C CA . LEU A 1 81 ? -2.281 -7.027 -6.634 1.00 0.00 81 LEU A CA 7
ATOM 10431 C C . LEU A 1 81 ? -3.593 -7.757 -6.907 1.00 0.00 81 LEU A C 7
ATOM 10432 O O . LEU A 1 81 ? -3.607 -8.967 -7.131 1.00 0.00 81 LEU A O 7
ATOM 10448 N N . ARG A 1 82 ? -4.694 -7.011 -6.890 1.00 0.00 82 ARG A N 7
ATOM 10449 C CA . ARG A 1 82 ? -6.012 -7.587 -7.139 1.00 0.00 82 ARG A CA 7
ATOM 10450 C C . ARG A 1 82 ? -6.063 -8.256 -8.509 1.00 0.00 82 ARG A C 7
ATOM 10451 O O . ARG A 1 82 ? -6.684 -9.306 -8.675 1.00 0.00 82 ARG A O 7
ATOM 10472 N N . ALA A 1 83 ? -5.413 -7.636 -9.488 1.00 0.00 83 ALA A N 7
ATOM 10473 C CA . ALA A 1 83 ? -5.386 -8.167 -10.848 1.00 0.00 83 ALA A CA 7
ATOM 10474 C C . ALA A 1 83 ? -4.911 -9.616 -10.871 1.00 0.00 83 ALA A C 7
ATOM 10475 O O . ALA A 1 83 ? -5.486 -10.456 -11.564 1.00 0.00 83 ALA A O 7
ATOM 10482 N N . ARG A 1 84 ? -3.860 -9.909 -10.109 1.00 0.00 84 ARG A N 7
ATOM 10483 C CA . ARG A 1 84 ? -3.316 -11.262 -10.050 1.00 0.00 84 ARG A CA 7
ATOM 10484 C C . ARG A 1 84 ? -3.983 -12.087 -8.948 1.00 0.00 84 ARG A C 7
ATOM 10485 O O . ARG A 1 84 ? -3.432 -13.093 -8.501 1.00 0.00 84 ARG A O 7
ATOM 10506 N N . GLY A 1 85 ? -5.165 -11.661 -8.513 1.00 0.00 85 GLY A N 7
ATOM 10507 C CA . GLY A 1 85 ? -5.871 -12.380 -7.471 1.00 0.00 85 GLY A CA 7
ATOM 10508 C C . GLY A 1 85 ? -5.090 -12.408 -6.178 1.00 0.00 85 GLY A C 7
ATOM 10509 O O . GLY A 1 85 ? -5.061 -13.422 -5.480 1.00 0.00 85 GLY A O 7
ATOM 10513 N N . VAL A 1 86 ? -4.457 -11.287 -5.857 1.00 0.00 86 VAL A N 7
ATOM 10514 C CA . VAL A 1 86 ? -3.669 -11.176 -4.636 1.00 0.00 86 VAL A CA 7
ATOM 10515 C C . VAL A 1 86 ? -4.489 -10.557 -3.508 1.00 0.00 86 VAL A C 7
ATOM 10516 O O . VAL A 1 86 ? -5.148 -9.534 -3.696 1.00 0.00 86 VAL A O 7
ATOM 10529 N N . GLU A 1 87 ? -4.443 -11.182 -2.335 1.00 0.00 87 GLU A N 7
ATOM 10530 C CA . GLU A 1 87 ? -5.180 -10.686 -1.178 1.00 0.00 87 GLU A CA 7
ATOM 10531 C C . GLU A 1 87 ? -4.646 -9.327 -0.742 1.00 0.00 87 GLU A C 7
ATOM 10532 O O . GLU A 1 87 ? -3.438 -9.148 -0.581 1.00 0.00 87 GLU A O 7
ATOM 10544 N N . VAL A 1 88 ? -5.545 -8.367 -0.557 1.00 0.00 88 VAL A N 7
ATOM 10545 C CA . VAL A 1 88 ? -5.150 -7.024 -0.147 1.00 0.00 88 VAL A CA 7
ATOM 10546 C C . VAL A 1 88 ? -6.294 -6.300 0.554 1.00 0.00 88 VAL A C 7
ATOM 10547 O O . VAL A 1 88 ? -7.460 -6.465 0.198 1.00 0.00 88 VAL A O 7
ATOM 10560 N N . GLU A 1 89 ? -5.946 -5.493 1.551 1.00 0.00 89 GLU A N 7
ATOM 10561 C CA . GLU A 1 89 ? -6.942 -4.737 2.301 1.00 0.00 89 GLU A CA 7
ATOM 10562 C C . GLU A 1 89 ? -6.282 -3.744 3.254 1.00 0.00 89 GLU A C 7
ATOM 10563 O O . GLU A 1 89 ? -5.393 -4.100 4.029 1.00 0.00 89 GLU A O 7
ATOM 10575 N N . LEU A 1 90 ? -6.731 -2.495 3.190 1.00 0.00 90 LEU A N 7
ATOM 10576 C CA . LEU A 1 90 ? -6.201 -1.442 4.046 1.00 0.00 90 LEU A CA 7
ATOM 10577 C C . LEU A 1 90 ? -6.785 -1.545 5.452 1.00 0.00 90 LEU A C 7
ATOM 10578 O O . LEU A 1 90 ? -7.915 -2.002 5.629 1.00 0.00 90 LEU A O 7
ATOM 10594 N N . TRP A 1 91 ? -6.013 -1.127 6.450 1.00 0.00 91 TRP A N 7
ATOM 10595 C CA . TRP A 1 91 ? -6.470 -1.187 7.834 1.00 0.00 91 TRP A CA 7
ATOM 10596 C C . TRP A 1 91 ? -5.711 -0.204 8.719 1.00 0.00 91 TRP A C 7
ATOM 10597 O O . TRP A 1 91 ? -4.492 -0.068 8.617 1.00 0.00 91 TRP A O 7
ATOM 10618 N N . ASP A 1 92 ? -6.449 0.472 9.595 1.00 0.00 92 ASP A N 7
ATOM 10619 C CA . ASP A 1 92 ? -5.865 1.441 10.514 1.00 0.00 92 ASP A CA 7
ATOM 10620 C C . ASP A 1 92 ? -6.942 2.019 11.430 1.00 0.00 92 ASP A C 7
ATOM 10621 O O . ASP A 1 92 ? -6.720 2.205 12.625 1.00 0.00 92 ASP A O 7
ATOM 10630 N N . GLU A 1 93 ? -8.114 2.288 10.859 1.00 0.00 93 GLU A N 7
ATOM 10631 C CA . GLU A 1 93 ? -9.232 2.830 11.625 1.00 0.00 93 GLU A CA 7
ATOM 10632 C C . GLU A 1 93 ? -9.789 1.788 12.573 1.00 0.00 93 GLU A C 7
ATOM 10633 O O . GLU A 1 93 ? -10.033 0.645 12.186 1.00 0.00 93 GLU A O 7
ATOM 10645 N N . ARG A 1 94 ? -9.995 2.192 13.816 1.00 0.00 94 ARG A N 7
ATOM 10646 C CA . ARG A 1 94 ? -10.532 1.289 14.812 1.00 0.00 94 ARG A CA 7
ATOM 10647 C C . ARG A 1 94 ? -11.037 2.049 16.036 1.00 0.00 94 ARG A C 7
ATOM 10648 O O . ARG A 1 94 ? -12.147 1.806 16.512 1.00 0.00 94 ARG A O 7
ATOM 10669 N N . PHE A 1 95 ? -10.220 2.966 16.540 1.00 0.00 95 PHE A N 7
ATOM 10670 C CA . PHE A 1 95 ? -10.593 3.757 17.708 1.00 0.00 95 PHE A CA 7
ATOM 10671 C C . PHE A 1 95 ? -9.500 4.767 18.048 1.00 0.00 95 PHE A C 7
ATOM 10672 O O . PHE A 1 95 ? -8.325 4.415 18.143 1.00 0.00 95 PHE A O 7
ATOM 10689 N N . THR A 1 96 ? -9.896 6.025 18.229 1.00 0.00 96 THR A N 7
ATOM 10690 C CA . THR A 1 96 ? -8.948 7.084 18.556 1.00 0.00 96 THR A CA 7
ATOM 10691 C C . THR A 1 96 ? -8.797 7.246 20.070 1.00 0.00 96 THR A C 7
ATOM 10692 O O . THR A 1 96 ? -8.758 8.364 20.581 1.00 0.00 96 THR A O 7
ATOM 10703 N N . THR A 1 97 ? -8.711 6.120 20.775 1.00 0.00 97 THR A N 7
ATOM 10704 C CA . THR A 1 97 ? -8.560 6.119 22.230 1.00 0.00 97 THR A CA 7
ATOM 10705 C C . THR A 1 97 ? -9.685 6.892 22.917 1.00 0.00 97 THR A C 7
ATOM 10706 O O . THR A 1 97 ? -10.035 7.998 22.509 1.00 0.00 97 THR A O 7
ATOM 10717 N N . LYS A 1 98 ? -10.246 6.298 23.966 1.00 0.00 98 LYS A N 7
ATOM 10718 C CA . LYS A 1 98 ? -11.329 6.932 24.711 1.00 0.00 98 LYS A CA 7
ATOM 10719 C C . LYS A 1 98 ? -10.875 8.243 25.341 1.00 0.00 98 LYS A C 7
ATOM 10720 O O . LYS A 1 98 ? -9.815 8.772 25.003 1.00 0.00 98 LYS A O 7
ATOM 10739 N N . MET A 1 1 ? -0.178 -17.971 6.907 1.00 0.00 1 MET A N 8
ATOM 10740 C CA . MET A 1 1 ? 0.000 -17.135 5.724 1.00 0.00 1 MET A CA 8
ATOM 10741 C C . MET A 1 1 ? 0.772 -15.865 6.065 1.00 0.00 1 MET A C 8
ATOM 10742 O O . MET A 1 1 ? 0.515 -15.221 7.082 1.00 0.00 1 MET A O 8
ATOM 10756 N N . ARG A 1 2 ? 1.715 -15.505 5.200 1.00 0.00 2 ARG A N 8
ATOM 10757 C CA . ARG A 1 2 ? 2.520 -14.306 5.400 1.00 0.00 2 ARG A CA 8
ATOM 10758 C C . ARG A 1 2 ? 1.829 -13.087 4.798 1.00 0.00 2 ARG A C 8
ATOM 10759 O O . ARG A 1 2 ? 1.310 -13.146 3.684 1.00 0.00 2 ARG A O 8
ATOM 10780 N N . VAL A 1 3 ? 1.827 -11.983 5.537 1.00 0.00 3 VAL A N 8
ATOM 10781 C CA . VAL A 1 3 ? 1.201 -10.754 5.065 1.00 0.00 3 VAL A CA 8
ATOM 10782 C C . VAL A 1 3 ? 2.209 -9.609 5.013 1.00 0.00 3 VAL A C 8
ATOM 10783 O O . VAL A 1 3 ? 2.938 -9.367 5.974 1.00 0.00 3 VAL A O 8
ATOM 10796 N N . GLY A 1 4 ? 2.237 -8.901 3.890 1.00 0.00 4 GLY A N 8
ATOM 10797 C CA . GLY A 1 4 ? 3.151 -7.785 3.746 1.00 0.00 4 GLY A CA 8
ATOM 10798 C C . GLY A 1 4 ? 2.555 -6.494 4.268 1.00 0.00 4 GLY A C 8
ATOM 10799 O O . GLY A 1 4 ? 1.541 -6.020 3.754 1.00 0.00 4 GLY A O 8
ATOM 10803 N N . ALA A 1 5 ? 3.179 -5.923 5.291 1.00 0.00 5 ALA A N 8
ATOM 10804 C CA . ALA A 1 5 ? 2.694 -4.680 5.880 1.00 0.00 5 ALA A CA 8
ATOM 10805 C C . ALA A 1 5 ? 3.443 -3.476 5.322 1.00 0.00 5 ALA A C 8
ATOM 10806 O O . ALA A 1 5 ? 4.671 -3.478 5.240 1.00 0.00 5 ALA A O 8
ATOM 10813 N N . LEU A 1 6 ? 2.694 -2.446 4.944 1.00 0.00 6 LEU A N 8
ATOM 10814 C CA . LEU A 1 6 ? 3.287 -1.230 4.399 1.00 0.00 6 LEU A CA 8
ATOM 10815 C C . LEU A 1 6 ? 2.861 -0.007 5.204 1.00 0.00 6 LEU A C 8
ATOM 10816 O O . LEU A 1 6 ? 1.701 0.124 5.592 1.00 0.00 6 LEU A O 8
ATOM 10832 N N . ASP A 1 7 ? 3.814 0.886 5.446 1.00 0.00 7 ASP A N 8
ATOM 10833 C CA . ASP A 1 7 ? 3.554 2.105 6.202 1.00 0.00 7 ASP A CA 8
ATOM 10834 C C . ASP A 1 7 ? 4.398 3.250 5.656 1.00 0.00 7 ASP A C 8
ATOM 10835 O O . ASP A 1 7 ? 5.529 3.038 5.229 1.00 0.00 7 ASP A O 8
ATOM 10844 N N . VAL A 1 8 ? 3.843 4.456 5.662 1.00 0.00 8 VAL A N 8
ATOM 10845 C CA . VAL A 1 8 ? 4.557 5.624 5.151 1.00 0.00 8 VAL A CA 8
ATOM 10846 C C . VAL A 1 8 ? 4.626 6.738 6.192 1.00 0.00 8 VAL A C 8
ATOM 10847 O O . VAL A 1 8 ? 3.666 6.977 6.925 1.00 0.00 8 VAL A O 8
ATOM 10860 N N . GLY A 1 9 ? 5.769 7.416 6.249 1.00 0.00 9 GLY A N 8
ATOM 10861 C CA . GLY A 1 9 ? 5.944 8.496 7.202 1.00 0.00 9 GLY A CA 8
ATOM 10862 C C . GLY A 1 9 ? 7.206 9.302 6.951 1.00 0.00 9 GLY A C 8
ATOM 10863 O O . GLY A 1 9 ? 8.281 8.739 6.742 1.00 0.00 9 GLY A O 8
ATOM 10867 N N . GLU A 1 10 ? 7.069 10.626 6.976 1.00 0.00 10 GLU A N 8
ATOM 10868 C CA . GLU A 1 10 ? 8.194 11.533 6.755 1.00 0.00 10 GLU A CA 8
ATOM 10869 C C . GLU A 1 10 ? 8.725 11.427 5.335 1.00 0.00 10 GLU A C 8
ATOM 10870 O O . GLU A 1 10 ? 8.591 12.362 4.545 1.00 0.00 10 GLU A O 8
ATOM 10882 N N . ALA A 1 11 ? 9.323 10.293 5.005 1.00 0.00 11 ALA A N 8
ATOM 10883 C CA . ALA A 1 11 ? 9.859 10.093 3.670 1.00 0.00 11 ALA A CA 8
ATOM 10884 C C . ALA A 1 11 ? 10.414 8.683 3.500 1.00 0.00 11 ALA A C 8
ATOM 10885 O O . ALA A 1 11 ? 11.420 8.478 2.819 1.00 0.00 11 ALA A O 8
ATOM 10892 N N . ARG A 1 12 ? 9.753 7.713 4.119 1.00 0.00 12 ARG A N 8
ATOM 10893 C CA . ARG A 1 12 ? 10.184 6.323 4.040 1.00 0.00 12 ARG A CA 8
ATOM 10894 C C . ARG A 1 12 ? 9.018 5.378 4.308 1.00 0.00 12 ARG A C 8
ATOM 10895 O O . ARG A 1 12 ? 8.154 5.662 5.136 1.00 0.00 12 ARG A O 8
ATOM 10916 N N . ILE A 1 13 ? 9.004 4.252 3.605 1.00 0.00 13 ILE A N 8
ATOM 10917 C CA . ILE A 1 13 ? 7.949 3.263 3.770 1.00 0.00 13 ILE A CA 8
ATOM 10918 C C . ILE A 1 13 ? 8.450 2.069 4.579 1.00 0.00 13 ILE A C 8
ATOM 10919 O O . ILE A 1 13 ? 9.508 1.519 4.287 1.00 0.00 13 ILE A O 8
ATOM 10935 N N . GLY A 1 14 ? 7.691 1.678 5.597 1.00 0.00 14 GLY A N 8
ATOM 10936 C CA . GLY A 1 14 ? 8.084 0.554 6.433 1.00 0.00 14 GLY A CA 8
ATOM 10937 C C . GLY A 1 14 ? 7.699 -0.790 5.840 1.00 0.00 14 GLY A C 8
ATOM 10938 O O . GLY A 1 14 ? 6.598 -0.950 5.311 1.00 0.00 14 GLY A O 8
ATOM 10942 N N . LEU A 1 15 ? 8.608 -1.761 5.935 1.00 0.00 15 LEU A N 8
ATOM 10943 C CA . LEU A 1 15 ? 8.360 -3.104 5.412 1.00 0.00 15 LEU A CA 8
ATOM 10944 C C . LEU A 1 15 ? 8.326 -4.140 6.530 1.00 0.00 15 LEU A C 8
ATOM 10945 O O . LEU A 1 15 ? 9.201 -4.164 7.396 1.00 0.00 15 LEU A O 8
ATOM 10961 N N . ALA A 1 16 ? 7.310 -4.996 6.502 1.00 0.00 16 ALA A N 8
ATOM 10962 C CA . ALA A 1 16 ? 7.153 -6.037 7.509 1.00 0.00 16 ALA A CA 8
ATOM 10963 C C . ALA A 1 16 ? 6.352 -7.213 6.961 1.00 0.00 16 ALA A C 8
ATOM 10964 O O . ALA A 1 16 ? 5.439 -7.032 6.156 1.00 0.00 16 ALA A O 8
ATOM 10971 N N . VAL A 1 17 ? 6.700 -8.419 7.401 1.00 0.00 17 VAL A N 8
ATOM 10972 C CA . VAL A 1 17 ? 6.010 -9.623 6.951 1.00 0.00 17 VAL A CA 8
ATOM 10973 C C . VAL A 1 17 ? 5.741 -10.571 8.117 1.00 0.00 17 VAL A C 8
ATOM 10974 O O . VAL A 1 17 ? 6.658 -10.949 8.849 1.00 0.00 17 VAL A O 8
ATOM 10987 N N . GLY A 1 18 ? 4.478 -10.948 8.281 1.00 0.00 18 GLY A N 8
ATOM 10988 C CA . GLY A 1 18 ? 4.102 -11.849 9.355 1.00 0.00 18 GLY A CA 8
ATOM 10989 C C . GLY A 1 18 ? 2.614 -12.139 9.363 1.00 0.00 18 GLY A C 8
ATOM 10990 O O . GLY A 1 18 ? 1.967 -12.134 8.317 1.00 0.00 18 GLY A O 8
ATOM 10994 N N . GLU A 1 19 ? 2.067 -12.385 10.548 1.00 0.00 19 GLU A N 8
ATOM 10995 C CA . GLU A 1 19 ? 0.643 -12.668 10.690 1.00 0.00 19 GLU A CA 8
ATOM 10996 C C . GLU A 1 19 ? -0.177 -11.394 10.505 1.00 0.00 19 GLU A C 8
ATOM 10997 O O . GLU A 1 19 ? 0.345 -10.286 10.622 1.00 0.00 19 GLU A O 8
ATOM 11009 N N . GLU A 1 20 ? -1.458 -11.556 10.202 1.00 0.00 20 GLU A N 8
ATOM 11010 C CA . GLU A 1 20 ? -2.339 -10.413 9.994 1.00 0.00 20 GLU A CA 8
ATOM 11011 C C . GLU A 1 20 ? -2.567 -9.641 11.293 1.00 0.00 20 GLU A C 8
ATOM 11012 O O . GLU A 1 20 ? -2.918 -10.221 12.321 1.00 0.00 20 GLU A O 8
ATOM 11024 N N . GLY A 1 21 ? -2.383 -8.324 11.230 1.00 0.00 21 GLY A N 8
ATOM 11025 C CA . GLY A 1 21 ? -2.587 -7.479 12.395 1.00 0.00 21 GLY A CA 8
ATOM 11026 C C . GLY A 1 21 ? -1.673 -7.813 13.561 1.00 0.00 21 GLY A C 8
ATOM 11027 O O . GLY A 1 21 ? -2.126 -7.891 14.702 1.00 0.00 21 GLY A O 8
ATOM 11031 N N . VAL A 1 22 ? -0.387 -7.997 13.283 1.00 0.00 22 VAL A N 8
ATOM 11032 C CA . VAL A 1 22 ? 0.578 -8.309 14.334 1.00 0.00 22 VAL A CA 8
ATOM 11033 C C . VAL A 1 22 ? 0.999 -7.043 15.085 1.00 0.00 22 VAL A C 8
ATOM 11034 O O . VAL A 1 22 ? 1.319 -6.028 14.469 1.00 0.00 22 VAL A O 8
ATOM 11047 N N . PRO A 1 23 ? 1.017 -7.090 16.430 1.00 0.00 23 PRO A N 8
ATOM 11048 C CA . PRO A 1 23 ? 1.415 -5.943 17.253 1.00 0.00 23 PRO A CA 8
ATOM 11049 C C . PRO A 1 23 ? 2.904 -5.641 17.120 1.00 0.00 23 PRO A C 8
ATOM 11050 O O . PRO A 1 23 ? 3.734 -6.548 17.160 1.00 0.00 23 PRO A O 8
ATOM 11061 N N . LEU A 1 24 ? 3.240 -4.364 16.950 1.00 0.00 24 LEU A N 8
ATOM 11062 C CA . LEU A 1 24 ? 4.635 -3.961 16.800 1.00 0.00 24 LEU A CA 8
ATOM 11063 C C . LEU A 1 24 ? 5.253 -4.633 15.576 1.00 0.00 24 LEU A C 8
ATOM 11064 O O . LEU A 1 24 ? 6.297 -5.280 15.670 1.00 0.00 24 LEU A O 8
ATOM 11080 N N . ALA A 1 25 ? 4.589 -4.482 14.435 1.00 0.00 25 ALA A N 8
ATOM 11081 C CA . ALA A 1 25 ? 5.052 -5.076 13.187 1.00 0.00 25 ALA A CA 8
ATOM 11082 C C . ALA A 1 25 ? 6.445 -4.559 12.797 1.00 0.00 25 ALA A C 8
ATOM 11083 O O . ALA A 1 25 ? 7.319 -4.431 13.651 1.00 0.00 25 ALA A O 8
ATOM 11090 N N . SER A 1 26 ? 6.644 -4.278 11.507 1.00 0.00 26 SER A N 8
ATOM 11091 C CA . SER A 1 26 ? 7.925 -3.787 11.001 1.00 0.00 26 SER A CA 8
ATOM 11092 C C . SER A 1 26 ? 9.050 -4.774 11.308 1.00 0.00 26 SER A C 8
ATOM 11093 O O . SER A 1 26 ? 9.292 -5.119 12.465 1.00 0.00 26 SER A O 8
ATOM 11101 N N . GLY A 1 27 ? 9.736 -5.226 10.262 1.00 0.00 27 GLY A N 8
ATOM 11102 C CA . GLY A 1 27 ? 10.824 -6.170 10.441 1.00 0.00 27 GLY A CA 8
ATOM 11103 C C . GLY A 1 27 ? 11.269 -6.803 9.137 1.00 0.00 27 GLY A C 8
ATOM 11104 O O . GLY A 1 27 ? 11.357 -8.026 9.035 1.00 0.00 27 GLY A O 8
ATOM 11108 N N . ARG A 1 28 ? 11.550 -5.972 8.138 1.00 0.00 28 ARG A N 8
ATOM 11109 C CA . ARG A 1 28 ? 11.986 -6.457 6.831 1.00 0.00 28 ARG A CA 8
ATOM 11110 C C . ARG A 1 28 ? 12.878 -5.429 6.140 1.00 0.00 28 ARG A C 8
ATOM 11111 O O . ARG A 1 28 ? 13.970 -5.755 5.676 1.00 0.00 28 ARG A O 8
ATOM 11132 N N . GLY A 1 29 ? 12.405 -4.190 6.078 1.00 0.00 29 GLY A N 8
ATOM 11133 C CA . GLY A 1 29 ? 13.174 -3.135 5.444 1.00 0.00 29 GLY A CA 8
ATOM 11134 C C . GLY A 1 29 ? 12.408 -1.831 5.365 1.00 0.00 29 GLY A C 8
ATOM 11135 O O . GLY A 1 29 ? 11.711 -1.455 6.308 1.00 0.00 29 GLY A O 8
ATOM 11139 N N . TYR A 1 30 ? 12.531 -1.138 4.235 1.00 0.00 30 TYR A N 8
ATOM 11140 C CA . TYR A 1 30 ? 11.840 0.132 4.041 1.00 0.00 30 TYR A CA 8
ATOM 11141 C C . TYR A 1 30 ? 12.140 0.722 2.667 1.00 0.00 30 TYR A C 8
ATOM 11142 O O . TYR A 1 30 ? 13.258 0.612 2.164 1.00 0.00 30 TYR A O 8
ATOM 11160 N N . LEU A 1 31 ? 11.133 1.349 2.062 1.00 0.00 31 LEU A N 8
ATOM 11161 C CA . LEU A 1 31 ? 11.293 1.959 0.746 1.00 0.00 31 LEU A CA 8
ATOM 11162 C C . LEU A 1 31 ? 11.212 3.479 0.834 1.00 0.00 31 LEU A C 8
ATOM 11163 O O . LEU A 1 31 ? 10.249 4.025 1.373 1.00 0.00 31 LEU A O 8
ATOM 11179 N N . VAL A 1 32 ? 12.207 4.159 0.278 1.00 0.00 32 VAL A N 8
ATOM 11180 C CA . VAL A 1 32 ? 12.217 5.617 0.273 1.00 0.00 32 VAL A CA 8
ATOM 11181 C C . VAL A 1 32 ? 11.144 6.130 -0.678 1.00 0.00 32 VAL A C 8
ATOM 11182 O O . VAL A 1 32 ? 10.899 5.524 -1.718 1.00 0.00 32 VAL A O 8
ATOM 11195 N N . ARG A 1 33 ? 10.491 7.233 -0.324 1.00 0.00 33 ARG A N 8
ATOM 11196 C CA . ARG A 1 33 ? 9.435 7.788 -1.171 1.00 0.00 33 ARG A CA 8
ATOM 11197 C C . ARG A 1 33 ? 9.893 7.946 -2.619 1.00 0.00 33 ARG A C 8
ATOM 11198 O O . ARG A 1 33 ? 11.028 8.341 -2.886 1.00 0.00 33 ARG A O 8
ATOM 11219 N N . LYS A 1 34 ? 8.991 7.635 -3.547 1.00 0.00 34 LYS A N 8
ATOM 11220 C CA . LYS A 1 34 ? 9.277 7.738 -4.975 1.00 0.00 34 LYS A CA 8
ATOM 11221 C C . LYS A 1 34 ? 8.066 8.330 -5.701 1.00 0.00 34 LYS A C 8
ATOM 11222 O O . LYS A 1 34 ? 7.412 9.232 -5.179 1.00 0.00 34 LYS A O 8
ATOM 11241 N N . THR A 1 35 ? 7.754 7.821 -6.895 1.00 0.00 35 THR A N 8
ATOM 11242 C CA . THR A 1 35 ? 6.608 8.313 -7.647 1.00 0.00 35 THR A CA 8
ATOM 11243 C C . THR A 1 35 ? 5.470 7.287 -7.599 1.00 0.00 35 THR A C 8
ATOM 11244 O O . THR A 1 35 ? 5.440 6.439 -6.708 1.00 0.00 35 THR A O 8
ATOM 11255 N N . LEU A 1 36 ? 4.539 7.354 -8.546 1.00 0.00 36 LEU A N 8
ATOM 11256 C CA . LEU A 1 36 ? 3.423 6.415 -8.569 1.00 0.00 36 LEU A CA 8
ATOM 11257 C C . LEU A 1 36 ? 3.858 5.056 -9.110 1.00 0.00 36 LEU A C 8
ATOM 11258 O O . LEU A 1 36 ? 3.580 4.023 -8.504 1.00 0.00 36 LEU A O 8
ATOM 11274 N N . GLU A 1 37 ? 4.535 5.065 -10.253 1.00 0.00 37 GLU A N 8
ATOM 11275 C CA . GLU A 1 37 ? 5.002 3.833 -10.882 1.00 0.00 37 GLU A CA 8
ATOM 11276 C C . GLU A 1 37 ? 6.142 3.195 -10.091 1.00 0.00 37 GLU A C 8
ATOM 11277 O O . GLU A 1 37 ? 6.201 1.975 -9.947 1.00 0.00 37 GLU A O 8
ATOM 11289 N N . GLU A 1 38 ? 7.048 4.025 -9.586 1.00 0.00 38 GLU A N 8
ATOM 11290 C CA . GLU A 1 38 ? 8.194 3.535 -8.814 1.00 0.00 38 GLU A CA 8
ATOM 11291 C C . GLU A 1 38 ? 7.721 2.685 -7.649 1.00 0.00 38 GLU A C 8
ATOM 11292 O O . GLU A 1 38 ? 8.108 1.525 -7.504 1.00 0.00 38 GLU A O 8
ATOM 11304 N N . ASP A 1 39 ? 6.884 3.287 -6.815 1.00 0.00 39 ASP A N 8
ATOM 11305 C CA . ASP A 1 39 ? 6.348 2.603 -5.639 1.00 0.00 39 ASP A CA 8
ATOM 11306 C C . ASP A 1 39 ? 5.733 1.251 -6.001 1.00 0.00 39 ASP A C 8
ATOM 11307 O O . ASP A 1 39 ? 5.965 0.254 -5.317 1.00 0.00 39 ASP A O 8
ATOM 11316 N N . VAL A 1 40 ? 4.949 1.218 -7.076 1.00 0.00 40 VAL A N 8
ATOM 11317 C CA . VAL A 1 40 ? 4.310 -0.024 -7.510 1.00 0.00 40 VAL A CA 8
ATOM 11318 C C . VAL A 1 40 ? 5.359 -1.071 -7.840 1.00 0.00 40 VAL A C 8
ATOM 11319 O O . VAL A 1 40 ? 5.363 -2.171 -7.289 1.00 0.00 40 VAL A O 8
ATOM 11332 N N . GLU A 1 41 ? 6.250 -0.708 -8.755 1.00 0.00 41 GLU A N 8
ATOM 11333 C CA . GLU A 1 41 ? 7.323 -1.599 -9.185 1.00 0.00 41 GLU A CA 8
ATOM 11334 C C . GLU A 1 41 ? 8.122 -2.113 -7.992 1.00 0.00 41 GLU A C 8
ATOM 11335 O O . GLU A 1 41 ? 8.416 -3.304 -7.895 1.00 0.00 41 GLU A O 8
ATOM 11347 N N . ALA A 1 42 ? 8.467 -1.208 -7.081 1.00 0.00 42 ALA A N 8
ATOM 11348 C CA . ALA A 1 42 ? 9.226 -1.576 -5.894 1.00 0.00 42 ALA A CA 8
ATOM 11349 C C . ALA A 1 42 ? 8.458 -2.589 -5.054 1.00 0.00 42 ALA A C 8
ATOM 11350 O O . ALA A 1 42 ? 9.009 -3.602 -4.623 1.00 0.00 42 ALA A O 8
ATOM 11357 N N . LEU A 1 43 ? 7.178 -2.308 -4.830 1.00 0.00 43 LEU A N 8
ATOM 11358 C CA . LEU A 1 43 ? 6.324 -3.194 -4.048 1.00 0.00 43 LEU A CA 8
ATOM 11359 C C . LEU A 1 43 ? 6.123 -4.524 -4.758 1.00 0.00 43 LEU A C 8
ATOM 11360 O O . LEU A 1 43 ? 6.224 -5.586 -4.143 1.00 0.00 43 LEU A O 8
ATOM 11376 N N . LEU A 1 44 ? 5.849 -4.467 -6.056 1.00 0.00 44 LEU A N 8
ATOM 11377 C CA . LEU A 1 44 ? 5.649 -5.679 -6.836 1.00 0.00 44 LEU A CA 8
ATOM 11378 C C . LEU A 1 44 ? 6.885 -6.557 -6.781 1.00 0.00 44 LEU A C 8
ATOM 11379 O O . LEU A 1 44 ? 6.818 -7.710 -6.358 1.00 0.00 44 LEU A O 8
ATOM 11395 N N . ASP A 1 45 ? 8.016 -5.997 -7.199 1.00 0.00 45 ASP A N 8
ATOM 11396 C CA . ASP A 1 45 ? 9.281 -6.722 -7.193 1.00 0.00 45 ASP A CA 8
ATOM 11397 C C . ASP A 1 45 ? 9.453 -7.492 -5.893 1.00 0.00 45 ASP A C 8
ATOM 11398 O O . ASP A 1 45 ? 9.885 -8.639 -5.902 1.00 0.00 45 ASP A O 8
ATOM 11407 N N . PHE A 1 46 ? 9.099 -6.857 -4.781 1.00 0.00 46 PHE A N 8
ATOM 11408 C CA . PHE A 1 46 ? 9.210 -7.491 -3.474 1.00 0.00 46 PHE A CA 8
ATOM 11409 C C . PHE A 1 46 ? 8.165 -8.592 -3.305 1.00 0.00 46 PHE A C 8
ATOM 11410 O O . PHE A 1 46 ? 8.458 -9.661 -2.777 1.00 0.00 46 PHE A O 8
ATOM 11427 N N . VAL A 1 47 ? 6.943 -8.312 -3.746 1.00 0.00 47 VAL A N 8
ATOM 11428 C CA . VAL A 1 47 ? 5.842 -9.265 -3.630 1.00 0.00 47 VAL A CA 8
ATOM 11429 C C . VAL A 1 47 ? 6.041 -10.503 -4.510 1.00 0.00 47 VAL A C 8
ATOM 11430 O O . VAL A 1 47 ? 5.797 -11.627 -4.069 1.00 0.00 47 VAL A O 8
ATOM 11443 N N . ARG A 1 48 ? 6.459 -10.299 -5.757 1.00 0.00 48 ARG A N 8
ATOM 11444 C CA . ARG A 1 48 ? 6.652 -11.415 -6.687 1.00 0.00 48 ARG A CA 8
ATOM 11445 C C . ARG A 1 48 ? 7.760 -12.375 -6.252 1.00 0.00 48 ARG A C 8
ATOM 11446 O O . ARG A 1 48 ? 7.496 -13.532 -5.929 1.00 0.00 48 ARG A O 8
ATOM 11467 N N . ARG A 1 49 ? 8.996 -11.897 -6.276 1.00 0.00 49 ARG A N 8
ATOM 11468 C CA . ARG A 1 49 ? 10.149 -12.721 -5.916 1.00 0.00 49 ARG A CA 8
ATOM 11469 C C . ARG A 1 49 ? 10.013 -13.316 -4.517 1.00 0.00 49 ARG A C 8
ATOM 11470 O O . ARG A 1 49 ? 10.234 -14.512 -4.322 1.00 0.00 49 ARG A O 8
ATOM 11491 N N . GLU A 1 50 ? 9.651 -12.486 -3.546 1.00 0.00 50 GLU A N 8
ATOM 11492 C CA . GLU A 1 50 ? 9.493 -12.947 -2.170 1.00 0.00 50 GLU A CA 8
ATOM 11493 C C . GLU A 1 50 ? 8.340 -13.941 -2.048 1.00 0.00 50 GLU A C 8
ATOM 11494 O O . GLU A 1 50 ? 8.230 -14.657 -1.053 1.00 0.00 50 GLU A O 8
ATOM 11506 N N . GLY A 1 51 ? 7.481 -13.980 -3.064 1.00 0.00 51 GLY A N 8
ATOM 11507 C CA . GLY A 1 51 ? 6.350 -14.888 -3.045 1.00 0.00 51 GLY A CA 8
ATOM 11508 C C . GLY A 1 51 ? 5.435 -14.646 -1.860 1.00 0.00 51 GLY A C 8
ATOM 11509 O O . GLY A 1 51 ? 4.887 -15.587 -1.287 1.00 0.00 51 GLY A O 8
ATOM 11513 N N . LEU A 1 52 ? 5.268 -13.379 -1.496 1.00 0.00 52 LEU A N 8
ATOM 11514 C CA . LEU A 1 52 ? 4.411 -13.015 -0.375 1.00 0.00 52 LEU A CA 8
ATOM 11515 C C . LEU A 1 52 ? 2.952 -13.292 -0.702 1.00 0.00 52 LEU A C 8
ATOM 11516 O O . LEU A 1 52 ? 2.241 -13.936 0.070 1.00 0.00 52 LEU A O 8
ATOM 11532 N N . GLY A 1 53 ? 2.508 -12.800 -1.853 1.00 0.00 53 GLY A N 8
ATOM 11533 C CA . GLY A 1 53 ? 1.134 -13.003 -2.263 1.00 0.00 53 GLY A CA 8
ATOM 11534 C C . GLY A 1 53 ? 0.143 -12.532 -1.218 1.00 0.00 53 GLY A C 8
ATOM 11535 O O . GLY A 1 53 ? -0.873 -13.184 -0.976 1.00 0.00 53 GLY A O 8
ATOM 11539 N N . LYS A 1 54 ? 0.441 -11.396 -0.593 1.00 0.00 54 LYS A N 8
ATOM 11540 C CA . LYS A 1 54 ? -0.428 -10.840 0.437 1.00 0.00 54 LYS A CA 8
ATOM 11541 C C . LYS A 1 54 ? 0.121 -9.514 0.947 1.00 0.00 54 LYS A C 8
ATOM 11542 O O . LYS A 1 54 ? 1.268 -9.441 1.386 1.00 0.00 54 LYS A O 8
ATOM 11561 N N . LEU A 1 55 ? -0.699 -8.473 0.896 1.00 0.00 55 LEU A N 8
ATOM 11562 C CA . LEU A 1 55 ? -0.276 -7.158 1.361 1.00 0.00 55 LEU A CA 8
ATOM 11563 C C . LEU A 1 55 ? -1.397 -6.444 2.110 1.00 0.00 55 LEU A C 8
ATOM 11564 O O . LEU A 1 55 ? -2.533 -6.374 1.636 1.00 0.00 55 LEU A O 8
ATOM 11580 N N . VAL A 1 56 ? -1.063 -5.910 3.280 1.00 0.00 56 VAL A N 8
ATOM 11581 C CA . VAL A 1 56 ? -2.032 -5.191 4.097 1.00 0.00 56 VAL A CA 8
ATOM 11582 C C . VAL A 1 56 ? -1.703 -3.702 4.145 1.00 0.00 56 VAL A C 8
ATOM 11583 O O . VAL A 1 56 ? -0.624 -3.308 4.590 1.00 0.00 56 VAL A O 8
ATOM 11596 N N . VAL A 1 57 ? -2.638 -2.880 3.680 1.00 0.00 57 VAL A N 8
ATOM 11597 C CA . VAL A 1 57 ? -2.448 -1.434 3.668 1.00 0.00 57 VAL A CA 8
ATOM 11598 C C . VAL A 1 57 ? -2.998 -0.798 4.939 1.00 0.00 57 VAL A C 8
ATOM 11599 O O . VAL A 1 57 ? -3.907 -1.335 5.569 1.00 0.00 57 VAL A O 8
ATOM 11612 N N . GLY A 1 58 ? -2.442 0.349 5.306 1.00 0.00 58 GLY A N 8
ATOM 11613 C CA . GLY A 1 58 ? -2.893 1.045 6.497 1.00 0.00 58 GLY A CA 8
ATOM 11614 C C . GLY A 1 58 ? -2.671 2.539 6.399 1.00 0.00 58 GLY A C 8
ATOM 11615 O O . GLY A 1 58 ? -1.582 2.989 6.050 1.00 0.00 58 GLY A O 8
ATOM 11619 N N . LEU A 1 59 ? -3.711 3.312 6.702 1.00 0.00 59 LEU A N 8
ATOM 11620 C CA . LEU A 1 59 ? -3.628 4.766 6.637 1.00 0.00 59 LEU A CA 8
ATOM 11621 C C . LEU A 1 59 ? -4.680 5.415 7.535 1.00 0.00 59 LEU A C 8
ATOM 11622 O O . LEU A 1 59 ? -5.828 4.972 7.578 1.00 0.00 59 LEU A O 8
ATOM 11638 N N . PRO A 1 60 ? -4.304 6.480 8.263 1.00 0.00 60 PRO A N 8
ATOM 11639 C CA . PRO A 1 60 ? -5.222 7.192 9.158 1.00 0.00 60 PRO A CA 8
ATOM 11640 C C . PRO A 1 60 ? -6.332 7.913 8.396 1.00 0.00 60 PRO A C 8
ATOM 11641 O O . PRO A 1 60 ? -6.134 8.353 7.264 1.00 0.00 60 PRO A O 8
ATOM 11652 N N . LEU A 1 61 ? -7.498 8.027 9.027 1.00 0.00 61 LEU A N 8
ATOM 11653 C CA . LEU A 1 61 ? -8.646 8.694 8.416 1.00 0.00 61 LEU A CA 8
ATOM 11654 C C . LEU A 1 61 ? -9.183 7.893 7.234 1.00 0.00 61 LEU A C 8
ATOM 11655 O O . LEU A 1 61 ? -8.418 7.335 6.449 1.00 0.00 61 LEU A O 8
ATOM 11671 N N . ARG A 1 62 ? -10.506 7.840 7.120 1.00 0.00 62 ARG A N 8
ATOM 11672 C CA . ARG A 1 62 ? -11.159 7.108 6.040 1.00 0.00 62 ARG A CA 8
ATOM 11673 C C . ARG A 1 62 ? -10.664 7.584 4.676 1.00 0.00 62 ARG A C 8
ATOM 11674 O O . ARG A 1 62 ? -10.486 8.781 4.453 1.00 0.00 62 ARG A O 8
ATOM 11695 N N . THR A 1 63 ? -10.445 6.636 3.770 1.00 0.00 63 THR A N 8
ATOM 11696 C CA . THR A 1 63 ? -9.970 6.957 2.428 1.00 0.00 63 THR A CA 8
ATOM 11697 C C . THR A 1 63 ? -10.928 7.903 1.713 1.00 0.00 63 THR A C 8
ATOM 11698 O O . THR A 1 63 ? -12.143 7.708 1.733 1.00 0.00 63 THR A O 8
ATOM 11709 N N . ASP A 1 64 ? -10.371 8.930 1.080 1.00 0.00 64 ASP A N 8
ATOM 11710 C CA . ASP A 1 64 ? -11.170 9.911 0.354 1.00 0.00 64 ASP A CA 8
ATOM 11711 C C . ASP A 1 64 ? -11.912 9.259 -0.808 1.00 0.00 64 ASP A C 8
ATOM 11712 O O . ASP A 1 64 ? -11.375 8.383 -1.487 1.00 0.00 64 ASP A O 8
ATOM 11721 N N . LEU A 1 65 ? -13.147 9.696 -1.036 1.00 0.00 65 LEU A N 8
ATOM 11722 C CA . LEU A 1 65 ? -13.959 9.157 -2.124 1.00 0.00 65 LEU A CA 8
ATOM 11723 C C . LEU A 1 65 ? -13.279 9.384 -3.469 1.00 0.00 65 LEU A C 8
ATOM 11724 O O . LEU A 1 65 ? -12.741 10.461 -3.728 1.00 0.00 65 LEU A O 8
ATOM 11740 N N . LYS A 1 66 ? -13.303 8.362 -4.320 1.00 0.00 66 LYS A N 8
ATOM 11741 C CA . LYS A 1 66 ? -12.682 8.448 -5.637 1.00 0.00 66 LYS A CA 8
ATOM 11742 C C . LYS A 1 66 ? -11.174 8.645 -5.511 1.00 0.00 66 LYS A C 8
ATOM 11743 O O . LYS A 1 66 ? -10.709 9.439 -4.694 1.00 0.00 66 LYS A O 8
ATOM 11762 N N . GLU A 1 67 ? -10.413 7.916 -6.323 1.00 0.00 67 GLU A N 8
ATOM 11763 C CA . GLU A 1 67 ? -8.960 8.017 -6.290 1.00 0.00 67 GLU A CA 8
ATOM 11764 C C . GLU A 1 67 ? -8.507 9.428 -6.654 1.00 0.00 67 GLU A C 8
ATOM 11765 O O . GLU A 1 67 ? -8.810 9.929 -7.736 1.00 0.00 67 GLU A O 8
ATOM 11777 N N . SER A 1 68 ? -7.778 10.061 -5.740 1.00 0.00 68 SER A N 8
ATOM 11778 C CA . SER A 1 68 ? -7.281 11.413 -5.960 1.00 0.00 68 SER A CA 8
ATOM 11779 C C . SER A 1 68 ? -6.008 11.394 -6.800 1.00 0.00 68 SER A C 8
ATOM 11780 O O . SER A 1 68 ? -5.104 10.595 -6.554 1.00 0.00 68 SER A O 8
ATOM 11788 N N . ALA A 1 69 ? -5.939 12.281 -7.787 1.00 0.00 69 ALA A N 8
ATOM 11789 C CA . ALA A 1 69 ? -4.771 12.363 -8.654 1.00 0.00 69 ALA A CA 8
ATOM 11790 C C . ALA A 1 69 ? -3.523 12.705 -7.849 1.00 0.00 69 ALA A C 8
ATOM 11791 O O . ALA A 1 69 ? -2.490 12.049 -7.974 1.00 0.00 69 ALA A O 8
ATOM 11798 N N . GLN A 1 70 ? -3.631 13.735 -7.015 1.00 0.00 70 GLN A N 8
ATOM 11799 C CA . GLN A 1 70 ? -2.514 14.163 -6.179 1.00 0.00 70 GLN A CA 8
ATOM 11800 C C . GLN A 1 70 ? -2.236 13.146 -5.088 1.00 0.00 70 GLN A C 8
ATOM 11801 O O . GLN A 1 70 ? -3.145 12.682 -4.400 1.00 0.00 70 GLN A O 8
ATOM 11815 N N . ALA A 1 71 ? -0.967 12.803 -4.944 1.00 0.00 71 ALA A N 8
ATOM 11816 C CA . ALA A 1 71 ? -0.542 11.840 -3.947 1.00 0.00 71 ALA A CA 8
ATOM 11817 C C . ALA A 1 71 ? -1.230 10.490 -4.167 1.00 0.00 71 ALA A C 8
ATOM 11818 O O . ALA A 1 71 ? -1.505 10.108 -5.304 1.00 0.00 71 ALA A O 8
ATOM 11825 N N . GLY A 1 72 ? -1.508 9.766 -3.081 1.00 0.00 72 GLY A N 8
ATOM 11826 C CA . GLY A 1 72 ? -2.159 8.473 -3.200 1.00 0.00 72 GLY A CA 8
ATOM 11827 C C . GLY A 1 72 ? -1.410 7.535 -4.125 1.00 0.00 72 GLY A C 8
ATOM 11828 O O . GLY A 1 72 ? -2.017 6.846 -4.945 1.00 0.00 72 GLY A O 8
ATOM 11832 N N . LYS A 1 73 ? -0.089 7.513 -3.993 1.00 0.00 73 LYS A N 8
ATOM 11833 C CA . LYS A 1 73 ? 0.756 6.660 -4.822 1.00 0.00 73 LYS A CA 8
ATOM 11834 C C . LYS A 1 73 ? 0.711 5.204 -4.359 1.00 0.00 73 LYS A C 8
ATOM 11835 O O . LYS A 1 73 ? 0.955 4.288 -5.145 1.00 0.00 73 LYS A O 8
ATOM 11854 N N . VAL A 1 74 ? 0.404 4.996 -3.082 1.00 0.00 74 VAL A N 8
ATOM 11855 C CA . VAL A 1 74 ? 0.336 3.650 -2.515 1.00 0.00 74 VAL A CA 8
ATOM 11856 C C . VAL A 1 74 ? -0.855 2.849 -3.055 1.00 0.00 74 VAL A C 8
ATOM 11857 O O . VAL A 1 74 ? -0.715 1.674 -3.397 1.00 0.00 74 VAL A O 8
ATOM 11870 N N . LEU A 1 75 ? -2.026 3.478 -3.108 1.00 0.00 75 LEU A N 8
ATOM 11871 C CA . LEU A 1 75 ? -3.237 2.806 -3.581 1.00 0.00 75 LEU A CA 8
ATOM 11872 C C . LEU A 1 75 ? -3.023 2.149 -4.951 1.00 0.00 75 LEU A C 8
ATOM 11873 O O . LEU A 1 75 ? -3.342 0.975 -5.132 1.00 0.00 75 LEU A O 8
ATOM 11889 N N . PRO A 1 76 ? -2.480 2.893 -5.935 1.00 0.00 76 PRO A N 8
ATOM 11890 C CA . PRO A 1 76 ? -2.231 2.370 -7.282 1.00 0.00 76 PRO A CA 8
ATOM 11891 C C . PRO A 1 76 ? -1.683 0.944 -7.274 1.00 0.00 76 PRO A C 8
ATOM 11892 O O . PRO A 1 76 ? -1.970 0.153 -8.173 1.00 0.00 76 PRO A O 8
ATOM 11903 N N . LEU A 1 77 ? -0.894 0.619 -6.256 1.00 0.00 77 LEU A N 8
ATOM 11904 C CA . LEU A 1 77 ? -0.316 -0.713 -6.138 1.00 0.00 77 LEU A CA 8
ATOM 11905 C C . LEU A 1 77 ? -1.325 -1.692 -5.553 1.00 0.00 77 LEU A C 8
ATOM 11906 O O . LEU A 1 77 ? -1.408 -2.844 -5.980 1.00 0.00 77 LEU A O 8
ATOM 11922 N N . VAL A 1 78 ? -2.096 -1.229 -4.575 1.00 0.00 78 VAL A N 8
ATOM 11923 C CA . VAL A 1 78 ? -3.104 -2.068 -3.937 1.00 0.00 78 VAL A CA 8
ATOM 11924 C C . VAL A 1 78 ? -4.038 -2.681 -4.976 1.00 0.00 78 VAL A C 8
ATOM 11925 O O . VAL A 1 78 ? -4.464 -3.829 -4.842 1.00 0.00 78 VAL A O 8
ATOM 11938 N N . GLU A 1 79 ? -4.346 -1.909 -6.012 1.00 0.00 79 GLU A N 8
ATOM 11939 C CA . GLU A 1 79 ? -5.225 -2.379 -7.079 1.00 0.00 79 GLU A CA 8
ATOM 11940 C C . GLU A 1 79 ? -4.505 -3.389 -7.966 1.00 0.00 79 GLU A C 8
ATOM 11941 O O . GLU A 1 79 ? -5.115 -4.331 -8.472 1.00 0.00 79 GLU A O 8
ATOM 11953 N N . ALA A 1 80 ? -3.203 -3.191 -8.144 1.00 0.00 80 ALA A N 8
ATOM 11954 C CA . ALA A 1 80 ? -2.398 -4.090 -8.963 1.00 0.00 80 ALA A CA 8
ATOM 11955 C C . ALA A 1 80 ? -2.455 -5.510 -8.418 1.00 0.00 80 ALA A C 8
ATOM 11956 O O . ALA A 1 80 ? -2.620 -6.474 -9.167 1.00 0.00 80 ALA A O 8
ATOM 11963 N N . LEU A 1 81 ? -2.312 -5.627 -7.104 1.00 0.00 81 LEU A N 8
ATOM 11964 C CA . LEU A 1 81 ? -2.337 -6.921 -6.437 1.00 0.00 81 LEU A CA 8
ATOM 11965 C C . LEU A 1 81 ? -3.673 -7.620 -6.661 1.00 0.00 81 LEU A C 8
ATOM 11966 O O . LEU A 1 81 ? -3.719 -8.799 -7.014 1.00 0.00 81 LEU A O 8
ATOM 11982 N N . ARG A 1 82 ? -4.761 -6.882 -6.454 1.00 0.00 82 ARG A N 8
ATOM 11983 C CA . ARG A 1 82 ? -6.101 -7.428 -6.633 1.00 0.00 82 ARG A CA 8
ATOM 11984 C C . ARG A 1 82 ? -6.288 -7.956 -8.051 1.00 0.00 82 ARG A C 8
ATOM 11985 O O . ARG A 1 82 ? -6.910 -8.998 -8.260 1.00 0.00 82 ARG A O 8
ATOM 12006 N N . ALA A 1 83 ? -5.747 -7.228 -9.022 1.00 0.00 83 ALA A N 8
ATOM 12007 C CA . ALA A 1 83 ? -5.853 -7.619 -10.423 1.00 0.00 83 ALA A CA 8
ATOM 12008 C C . ALA A 1 83 ? -5.326 -9.032 -10.647 1.00 0.00 83 ALA A C 8
ATOM 12009 O O . ALA A 1 83 ? -5.922 -9.816 -11.385 1.00 0.00 83 ALA A O 8
ATOM 12016 N N . ARG A 1 84 ? -4.204 -9.354 -10.007 1.00 0.00 84 ARG A N 8
ATOM 12017 C CA . ARG A 1 84 ? -3.605 -10.679 -10.143 1.00 0.00 84 ARG A CA 8
ATOM 12018 C C . ARG A 1 84 ? -4.168 -11.662 -9.118 1.00 0.00 84 ARG A C 8
ATOM 12019 O O . ARG A 1 84 ? -3.541 -12.677 -8.813 1.00 0.00 84 ARG A O 8
ATOM 12040 N N . GLY A 1 85 ? -5.350 -11.362 -8.585 1.00 0.00 85 GLY A N 8
ATOM 12041 C CA . GLY A 1 85 ? -5.962 -12.235 -7.602 1.00 0.00 85 GLY A CA 8
ATOM 12042 C C . GLY A 1 85 ? -5.103 -12.386 -6.367 1.00 0.00 85 GLY A C 8
ATOM 12043 O O . GLY A 1 85 ? -5.033 -13.462 -5.773 1.00 0.00 85 GLY A O 8
ATOM 12047 N N . VAL A 1 86 ? -4.451 -11.297 -5.981 1.00 0.00 86 VAL A N 8
ATOM 12048 C CA . VAL A 1 86 ? -3.589 -11.298 -4.803 1.00 0.00 86 VAL A CA 8
ATOM 12049 C C . VAL A 1 86 ? -4.346 -10.815 -3.569 1.00 0.00 86 VAL A C 8
ATOM 12050 O O . VAL A 1 86 ? -5.080 -9.828 -3.628 1.00 0.00 86 VAL A O 8
ATOM 12063 N N . GLU A 1 87 ? -4.164 -11.513 -2.454 1.00 0.00 87 GLU A N 8
ATOM 12064 C CA . GLU A 1 87 ? -4.831 -11.147 -1.210 1.00 0.00 87 GLU A CA 8
ATOM 12065 C C . GLU A 1 87 ? -4.353 -9.783 -0.720 1.00 0.00 87 GLU A C 8
ATOM 12066 O O . GLU A 1 87 ? -3.154 -9.557 -0.563 1.00 0.00 87 GLU A O 8
ATOM 12078 N N . VAL A 1 88 ? -5.298 -8.881 -0.484 1.00 0.00 88 VAL A N 8
ATOM 12079 C CA . VAL A 1 88 ? -4.978 -7.534 -0.015 1.00 0.00 88 VAL A CA 8
ATOM 12080 C C . VAL A 1 88 ? -6.187 -6.897 0.660 1.00 0.00 88 VAL A C 8
ATOM 12081 O O . VAL A 1 88 ? -7.327 -7.138 0.264 1.00 0.00 88 VAL A O 8
ATOM 12094 N N . GLU A 1 89 ? -5.932 -6.085 1.680 1.00 0.00 89 GLU A N 8
ATOM 12095 C CA . GLU A 1 89 ? -7.013 -5.423 2.404 1.00 0.00 89 GLU A CA 8
ATOM 12096 C C . GLU A 1 89 ? -6.487 -4.311 3.306 1.00 0.00 89 GLU A C 8
ATOM 12097 O O . GLU A 1 89 ? -5.535 -4.503 4.063 1.00 0.00 89 GLU A O 8
ATOM 12109 N N . LEU A 1 90 ? -7.125 -3.149 3.218 1.00 0.00 90 LEU A N 8
ATOM 12110 C CA . LEU A 1 90 ? -6.743 -1.996 4.026 1.00 0.00 90 LEU A CA 8
ATOM 12111 C C . LEU A 1 90 ? -7.149 -2.212 5.481 1.00 0.00 90 LEU A C 8
ATOM 12112 O O . LEU A 1 90 ? -8.203 -2.783 5.761 1.00 0.00 90 LEU A O 8
ATOM 12128 N N . TRP A 1 91 ? -6.307 -1.760 6.404 1.00 0.00 91 TRP A N 8
ATOM 12129 C CA . TRP A 1 91 ? -6.580 -1.914 7.828 1.00 0.00 91 TRP A CA 8
ATOM 12130 C C . TRP A 1 91 ? -6.029 -0.734 8.622 1.00 0.00 91 TRP A C 8
ATOM 12131 O O . TRP A 1 91 ? -4.953 -0.217 8.321 1.00 0.00 91 TRP A O 8
ATOM 12152 N N . ASP A 1 92 ? -6.776 -0.313 9.639 1.00 0.00 92 ASP A N 8
ATOM 12153 C CA . ASP A 1 92 ? -6.367 0.808 10.477 1.00 0.00 92 ASP A CA 8
ATOM 12154 C C . ASP A 1 92 ? -7.175 0.839 11.771 1.00 0.00 92 ASP A C 8
ATOM 12155 O O . ASP A 1 92 ? -6.625 1.047 12.853 1.00 0.00 92 ASP A O 8
ATOM 12164 N N . GLU A 1 93 ? -8.482 0.627 11.655 1.00 0.00 93 GLU A N 8
ATOM 12165 C CA . GLU A 1 93 ? -9.362 0.627 12.819 1.00 0.00 93 GLU A CA 8
ATOM 12166 C C . GLU A 1 93 ? -10.779 0.247 12.433 1.00 0.00 93 GLU A C 8
ATOM 12167 O O . GLU A 1 93 ? -11.370 0.830 11.525 1.00 0.00 93 GLU A O 8
ATOM 12179 N N . ARG A 1 94 ? -11.316 -0.743 13.134 1.00 0.00 94 ARG A N 8
ATOM 12180 C CA . ARG A 1 94 ? -12.662 -1.213 12.869 1.00 0.00 94 ARG A CA 8
ATOM 12181 C C . ARG A 1 94 ? -13.677 -0.477 13.738 1.00 0.00 94 ARG A C 8
ATOM 12182 O O . ARG A 1 94 ? -14.735 -0.064 13.265 1.00 0.00 94 ARG A O 8
ATOM 12203 N N . PHE A 1 95 ? -13.349 -0.319 15.015 1.00 0.00 95 PHE A N 8
ATOM 12204 C CA . PHE A 1 95 ? -14.229 0.362 15.961 1.00 0.00 95 PHE A CA 8
ATOM 12205 C C . PHE A 1 95 ? -14.278 1.868 15.697 1.00 0.00 95 PHE A C 8
ATOM 12206 O O . PHE A 1 95 ? -13.969 2.672 16.578 1.00 0.00 95 PHE A O 8
ATOM 12223 N N . THR A 1 96 ? -14.672 2.246 14.484 1.00 0.00 96 THR A N 8
ATOM 12224 C CA . THR A 1 96 ? -14.765 3.654 14.118 1.00 0.00 96 THR A CA 8
ATOM 12225 C C . THR A 1 96 ? -15.797 4.371 14.982 1.00 0.00 96 THR A C 8
ATOM 12226 O O . THR A 1 96 ? -15.563 5.484 15.454 1.00 0.00 96 THR A O 8
ATOM 12237 N N . THR A 1 97 ? -16.941 3.723 15.184 1.00 0.00 97 THR A N 8
ATOM 12238 C CA . THR A 1 97 ? -18.013 4.294 15.992 1.00 0.00 97 THR A CA 8
ATOM 12239 C C . THR A 1 97 ? -18.559 5.570 15.356 1.00 0.00 97 THR A C 8
ATOM 12240 O O . THR A 1 97 ? -17.798 6.452 14.957 1.00 0.00 97 THR A O 8
ATOM 12251 N N . LYS A 1 98 ? -19.883 5.661 15.268 1.00 0.00 98 LYS A N 8
ATOM 12252 C CA . LYS A 1 98 ? -20.533 6.828 14.684 1.00 0.00 98 LYS A CA 8
ATOM 12253 C C . LYS A 1 98 ? -20.055 7.061 13.255 1.00 0.00 98 LYS A C 8
ATOM 12254 O O . LYS A 1 98 ? -20.752 7.678 12.450 1.00 0.00 98 LYS A O 8
ATOM 12273 N N . MET A 1 1 ? 0.752 -18.559 6.631 1.00 0.00 1 MET A N 9
ATOM 12274 C CA . MET A 1 1 ? 0.660 -17.509 5.621 1.00 0.00 1 MET A CA 9
ATOM 12275 C C . MET A 1 1 ? 1.268 -16.200 6.118 1.00 0.00 1 MET A C 9
ATOM 12276 O O . MET A 1 1 ? 1.012 -15.768 7.241 1.00 0.00 1 MET A O 9
ATOM 12290 N N . ARG A 1 2 ? 2.069 -15.574 5.263 1.00 0.00 2 ARG A N 9
ATOM 12291 C CA . ARG A 1 2 ? 2.716 -14.307 5.592 1.00 0.00 2 ARG A CA 9
ATOM 12292 C C . ARG A 1 2 ? 2.031 -13.147 4.875 1.00 0.00 2 ARG A C 9
ATOM 12293 O O . ARG A 1 2 ? 1.648 -13.266 3.712 1.00 0.00 2 ARG A O 9
ATOM 12314 N N . VAL A 1 3 ? 1.884 -12.024 5.573 1.00 0.00 3 VAL A N 9
ATOM 12315 C CA . VAL A 1 3 ? 1.249 -10.848 4.988 1.00 0.00 3 VAL A CA 9
ATOM 12316 C C . VAL A 1 3 ? 2.204 -9.659 4.961 1.00 0.00 3 VAL A C 9
ATOM 12317 O O . VAL A 1 3 ? 2.906 -9.388 5.936 1.00 0.00 3 VAL A O 9
ATOM 12330 N N . GLY A 1 4 ? 2.221 -8.949 3.837 1.00 0.00 4 GLY A N 9
ATOM 12331 C CA . GLY A 1 4 ? 3.085 -7.791 3.701 1.00 0.00 4 GLY A CA 9
ATOM 12332 C C . GLY A 1 4 ? 2.485 -6.554 4.339 1.00 0.00 4 GLY A C 9
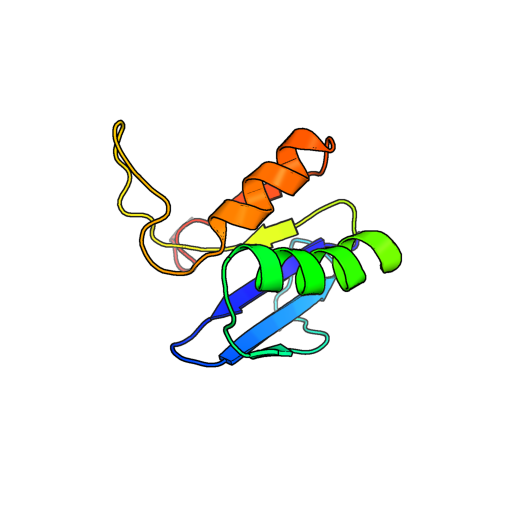ATOM 12333 O O . GLY A 1 4 ? 1.322 -6.233 4.100 1.00 0.00 4 GLY A O 9
ATOM 12337 N N . ALA A 1 5 ? 3.270 -5.856 5.151 1.00 0.00 5 ALA A N 9
ATOM 12338 C CA . ALA A 1 5 ? 2.795 -4.649 5.819 1.00 0.00 5 ALA A CA 9
ATOM 12339 C C . ALA A 1 5 ? 3.534 -3.416 5.315 1.00 0.00 5 ALA A C 9
ATOM 12340 O O . ALA A 1 5 ? 4.762 -3.399 5.249 1.00 0.00 5 ALA A O 9
ATOM 12347 N N . LEU A 1 6 ? 2.776 -2.384 4.959 1.00 0.00 6 LEU A N 9
ATOM 12348 C CA . LEU A 1 6 ? 3.358 -1.143 4.459 1.00 0.00 6 LEU A CA 9
ATOM 12349 C C . LEU A 1 6 ? 2.913 0.048 5.300 1.00 0.00 6 LEU A C 9
ATOM 12350 O O . LEU A 1 6 ? 1.737 0.172 5.646 1.00 0.00 6 LEU A O 9
ATOM 12366 N N . ASP A 1 7 ? 3.859 0.924 5.625 1.00 0.00 7 ASP A N 9
ATOM 12367 C CA . ASP A 1 7 ? 3.563 2.110 6.423 1.00 0.00 7 ASP A CA 9
ATOM 12368 C C . ASP A 1 7 ? 4.336 3.316 5.900 1.00 0.00 7 ASP A C 9
ATOM 12369 O O . ASP A 1 7 ? 5.525 3.222 5.608 1.00 0.00 7 ASP A O 9
ATOM 12378 N N . VAL A 1 8 ? 3.651 4.448 5.781 1.00 0.00 8 VAL A N 9
ATOM 12379 C CA . VAL A 1 8 ? 4.278 5.669 5.287 1.00 0.00 8 VAL A CA 9
ATOM 12380 C C . VAL A 1 8 ? 4.679 6.597 6.429 1.00 0.00 8 VAL A C 9
ATOM 12381 O O . VAL A 1 8 ? 3.871 6.904 7.306 1.00 0.00 8 VAL A O 9
ATOM 12394 N N . GLY A 1 9 ? 5.931 7.045 6.407 1.00 0.00 9 GLY A N 9
ATOM 12395 C CA . GLY A 1 9 ? 6.419 7.941 7.440 1.00 0.00 9 GLY A CA 9
ATOM 12396 C C . GLY A 1 9 ? 6.796 9.303 6.889 1.00 0.00 9 GLY A C 9
ATOM 12397 O O . GLY A 1 9 ? 6.065 9.877 6.084 1.00 0.00 9 GLY A O 9
ATOM 12401 N N . GLU A 1 10 ? 7.945 9.817 7.321 1.00 0.00 10 GLU A N 9
ATOM 12402 C CA . GLU A 1 10 ? 8.418 11.119 6.862 1.00 0.00 10 GLU A CA 9
ATOM 12403 C C . GLU A 1 10 ? 8.677 11.102 5.361 1.00 0.00 10 GLU A C 9
ATOM 12404 O O . GLU A 1 10 ? 8.321 12.039 4.648 1.00 0.00 10 GLU A O 9
ATOM 12416 N N . ALA A 1 11 ? 9.295 10.027 4.888 1.00 0.00 11 ALA A N 9
ATOM 12417 C CA . ALA A 1 11 ? 9.595 9.885 3.470 1.00 0.00 11 ALA A CA 9
ATOM 12418 C C . ALA A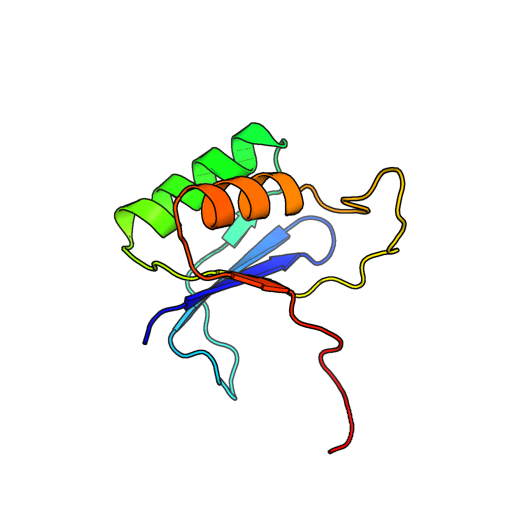 1 11 ? 10.114 8.484 3.164 1.00 0.00 11 ALA A C 9
ATOM 12419 O O . ALA A 1 11 ? 11.028 8.309 2.356 1.00 0.00 11 ALA A O 9
ATOM 12426 N N . ARG A 1 12 ? 9.523 7.490 3.814 1.00 0.00 12 ARG A N 9
ATOM 12427 C CA . ARG A 1 12 ? 9.923 6.103 3.620 1.00 0.00 12 ARG A CA 9
ATOM 12428 C C . ARG A 1 12 ? 8.780 5.155 3.959 1.00 0.00 12 ARG A C 9
ATOM 12429 O O . ARG A 1 12 ? 7.982 5.422 4.860 1.00 0.00 12 ARG A O 9
ATOM 12450 N N . ILE A 1 13 ? 8.713 4.042 3.241 1.00 0.00 13 ILE A N 9
ATOM 12451 C CA . ILE A 1 13 ? 7.679 3.044 3.467 1.00 0.00 13 ILE A CA 9
ATOM 12452 C C . ILE A 1 13 ? 8.218 1.901 4.320 1.00 0.00 13 ILE A C 9
ATOM 12453 O O . ILE A 1 13 ? 9.248 1.309 3.997 1.00 0.00 13 ILE A O 9
ATOM 12469 N N . GLY A 1 14 ? 7.520 1.589 5.408 1.00 0.00 14 GLY A N 9
ATOM 12470 C CA . GLY A 1 14 ? 7.957 0.516 6.279 1.00 0.00 14 GLY A CA 9
ATOM 12471 C C . GLY A 1 14 ? 7.612 -0.852 5.729 1.00 0.00 14 GLY A C 9
ATOM 12472 O O . GLY A 1 14 ? 6.455 -1.122 5.407 1.00 0.00 14 GLY A O 9
ATOM 12476 N N . LEU A 1 15 ? 8.617 -1.719 5.627 1.00 0.00 15 LEU A N 9
ATOM 12477 C CA . LEU A 1 15 ? 8.412 -3.071 5.117 1.00 0.00 15 LEU A CA 9
ATOM 12478 C C . LEU A 1 15 ? 8.304 -4.074 6.261 1.00 0.00 15 LEU A C 9
ATOM 12479 O O . LEU A 1 15 ? 9.138 -4.087 7.167 1.00 0.00 15 LEU A O 9
ATOM 12495 N N . ALA A 1 16 ? 7.270 -4.905 6.217 1.00 0.00 16 ALA A N 9
ATOM 12496 C CA . ALA A 1 16 ? 7.052 -5.906 7.253 1.00 0.00 16 ALA A CA 9
ATOM 12497 C C . ALA A 1 16 ? 6.337 -7.129 6.694 1.00 0.00 16 ALA A C 9
ATOM 12498 O O . ALA A 1 16 ? 5.498 -7.018 5.801 1.00 0.00 16 ALA A O 9
ATOM 12505 N N . VAL A 1 17 ? 6.675 -8.297 7.227 1.00 0.00 17 VAL A N 9
ATOM 12506 C CA . VAL A 1 17 ? 6.066 -9.544 6.783 1.00 0.00 17 VAL A CA 9
ATOM 12507 C C . VAL A 1 17 ? 5.937 -10.525 7.944 1.00 0.00 17 VAL A C 9
ATOM 12508 O O . VAL A 1 17 ? 6.918 -10.839 8.618 1.00 0.00 17 VAL A O 9
ATOM 12521 N N . GLY A 1 18 ? 4.717 -10.999 8.174 1.00 0.00 18 GLY A N 9
ATOM 12522 C CA . GLY A 1 18 ? 4.477 -11.931 9.257 1.00 0.00 18 GLY A CA 9
ATOM 12523 C C . GLY A 1 18 ? 3.022 -12.343 9.356 1.00 0.00 18 GLY A C 9
ATOM 12524 O O . GLY A 1 18 ? 2.129 -11.584 8.980 1.00 0.00 18 GLY A O 9
ATOM 12528 N N . GLU A 1 19 ? 2.781 -13.548 9.864 1.00 0.00 19 GLU A N 9
ATOM 12529 C CA . GLU A 1 19 ? 1.421 -14.053 10.017 1.00 0.00 19 GLU A CA 9
ATOM 12530 C C . GLU A 1 19 ? 0.614 -13.138 10.931 1.00 0.00 19 GLU A C 9
ATOM 12531 O O . GLU A 1 19 ? 1.163 -12.517 11.839 1.00 0.00 19 GLU A O 9
ATOM 12543 N N . GLU A 1 20 ? -0.692 -13.052 10.680 1.00 0.00 20 GLU A N 9
ATOM 12544 C CA . GLU A 1 20 ? -1.577 -12.201 11.477 1.00 0.00 20 GLU A CA 9
ATOM 12545 C C . GLU A 1 20 ? -1.257 -12.300 12.969 1.00 0.00 20 GLU A C 9
ATOM 12546 O O . GLU A 1 20 ? -1.054 -13.392 13.499 1.00 0.00 20 GLU A O 9
ATOM 12558 N N . GLY A 1 21 ? -1.206 -11.150 13.633 1.00 0.00 21 GLY A N 9
ATOM 12559 C CA . GLY A 1 21 ? -0.903 -11.123 15.053 1.00 0.00 21 GLY A CA 9
ATOM 12560 C C . GLY A 1 21 ? 0.542 -11.481 15.344 1.00 0.00 21 GLY A C 9
ATOM 12561 O O . GLY A 1 21 ? 0.824 -12.278 16.239 1.00 0.00 21 GLY A O 9
ATOM 12565 N N . VAL A 1 22 ? 1.460 -10.890 14.583 1.00 0.00 22 VAL A N 9
ATOM 12566 C CA . VAL A 1 22 ? 2.885 -11.151 14.762 1.00 0.00 22 VAL A CA 9
ATOM 12567 C C . VAL A 1 22 ? 3.365 -10.670 16.132 1.00 0.00 22 VAL A C 9
ATOM 12568 O O . VAL A 1 22 ? 3.153 -9.515 16.498 1.00 0.00 22 VAL A O 9
ATOM 12581 N N . PRO A 1 23 ? 4.033 -11.545 16.909 1.00 0.00 23 PRO A N 9
ATOM 12582 C CA . PRO A 1 23 ? 4.545 -11.185 18.236 1.00 0.00 23 PRO A CA 9
ATOM 12583 C C . PRO A 1 23 ? 5.612 -10.098 18.153 1.00 0.00 23 PRO A C 9
ATOM 12584 O O . PRO A 1 23 ? 6.511 -10.167 17.316 1.00 0.00 23 PRO A O 9
ATOM 12595 N N . LEU A 1 24 ? 5.504 -9.095 19.021 1.00 0.00 24 LEU A N 9
ATOM 12596 C CA . LEU A 1 24 ? 6.455 -7.983 19.052 1.00 0.00 24 LEU A CA 9
ATOM 12597 C C . LEU A 1 24 ? 6.313 -7.088 17.819 1.00 0.00 24 LEU A C 9
ATOM 12598 O O . LEU A 1 24 ? 6.181 -5.871 17.941 1.00 0.00 24 LEU A O 9
ATOM 12614 N N . ALA A 1 25 ? 6.339 -7.694 16.632 1.00 0.00 25 ALA A N 9
ATOM 12615 C CA . ALA A 1 25 ? 6.209 -6.947 15.385 1.00 0.00 25 ALA A CA 9
ATOM 12616 C C . ALA A 1 25 ? 7.459 -6.120 15.103 1.00 0.00 25 ALA A C 9
ATOM 12617 O O . ALA A 1 25 ? 8.018 -5.490 16.001 1.00 0.00 25 ALA A O 9
ATOM 12624 N N . SER A 1 26 ? 7.889 -6.127 13.845 1.00 0.00 26 SER A N 9
ATOM 12625 C CA . SER A 1 26 ? 9.071 -5.379 13.433 1.00 0.00 26 SER A CA 9
ATOM 12626 C C . SER A 1 26 ? 9.244 -5.439 11.918 1.00 0.00 26 SER A C 9
ATOM 12627 O O . SER A 1 26 ? 9.205 -6.514 11.321 1.00 0.00 26 SER A O 9
ATOM 12635 N N . GLY A 1 27 ? 9.432 -4.276 11.304 1.00 0.00 27 GLY A N 9
ATOM 12636 C CA . GLY A 1 27 ? 9.601 -4.216 9.863 1.00 0.00 27 GLY A CA 9
ATOM 12637 C C . GLY A 1 27 ? 10.907 -4.834 9.398 1.00 0.00 27 GLY A C 9
ATOM 12638 O O . GLY A 1 27 ? 11.969 -4.552 9.954 1.00 0.00 27 GLY A O 9
ATOM 12642 N N . ARG A 1 28 ? 10.826 -5.675 8.372 1.00 0.00 28 ARG A N 9
ATOM 12643 C CA . ARG A 1 28 ? 12.008 -6.329 7.823 1.00 0.00 28 ARG A CA 9
ATOM 12644 C C . ARG A 1 28 ? 12.947 -5.305 7.195 1.00 0.00 28 ARG A C 9
ATOM 12645 O O . ARG A 1 28 ? 14.169 -5.442 7.262 1.00 0.00 28 ARG A O 9
ATOM 12666 N N . GLY A 1 29 ? 12.365 -4.279 6.585 1.00 0.00 29 GLY A N 9
ATOM 12667 C CA . GLY A 1 29 ? 13.156 -3.241 5.950 1.00 0.00 29 GLY A CA 9
ATOM 12668 C C . GLY A 1 29 ? 12.370 -1.959 5.754 1.00 0.00 29 GLY A C 9
ATOM 12669 O O . GLY A 1 29 ? 11.659 -1.519 6.657 1.00 0.00 29 GLY A O 9
ATOM 12673 N N . TYR A 1 30 ? 12.491 -1.359 4.574 1.00 0.00 30 TYR A N 9
ATOM 12674 C CA . TYR A 1 30 ? 11.780 -0.121 4.272 1.00 0.00 30 TYR A CA 9
ATOM 12675 C C . TYR A 1 30 ? 12.067 0.346 2.847 1.00 0.00 30 TYR A C 9
ATOM 12676 O O . TYR A 1 30 ? 13.201 0.273 2.374 1.00 0.00 30 TYR A O 9
ATOM 12694 N N . LEU A 1 31 ? 11.028 0.823 2.168 1.00 0.00 31 LEU A N 9
ATOM 12695 C CA . LEU A 1 31 ? 11.164 1.305 0.797 1.00 0.00 31 LEU A CA 9
ATOM 12696 C C . LEU A 1 31 ? 11.091 2.827 0.752 1.00 0.00 31 LEU A C 9
ATOM 12697 O O . LEU A 1 31 ? 10.127 3.421 1.232 1.00 0.00 31 LEU A O 9
ATOM 12713 N N . VAL A 1 32 ? 12.099 3.457 0.161 1.00 0.00 32 VAL A N 9
ATOM 12714 C CA . VAL A 1 32 ? 12.117 4.911 0.049 1.00 0.00 32 VAL A CA 9
ATOM 12715 C C . VAL A 1 32 ? 11.008 5.379 -0.887 1.00 0.00 32 VAL A C 9
ATOM 12716 O O . VAL A 1 32 ? 10.831 4.820 -1.970 1.00 0.00 32 VAL A O 9
ATOM 12729 N N . ARG A 1 33 ? 10.254 6.392 -0.472 1.00 0.00 33 ARG A N 9
ATOM 12730 C CA . ARG A 1 33 ? 9.161 6.899 -1.296 1.00 0.00 33 ARG A CA 9
ATOM 12731 C C . ARG A 1 33 ? 9.665 7.331 -2.669 1.00 0.00 33 ARG A C 9
ATOM 12732 O O . ARG A 1 33 ? 10.578 8.147 -2.782 1.00 0.00 33 ARG A O 9
ATOM 12753 N N . LYS A 1 34 ? 9.059 6.772 -3.711 1.00 0.00 34 LYS A N 9
ATOM 12754 C CA . LYS A 1 34 ? 9.437 7.089 -5.081 1.00 0.00 34 LYS A CA 9
ATOM 12755 C C . LYS A 1 34 ? 8.343 7.921 -5.762 1.00 0.00 34 LYS A C 9
ATOM 12756 O O . LYS A 1 34 ? 8.292 9.136 -5.583 1.00 0.00 34 LYS A O 9
ATOM 12775 N N . THR A 1 35 ? 7.463 7.266 -6.528 1.00 0.00 35 THR A N 9
ATOM 12776 C CA . THR A 1 35 ? 6.371 7.958 -7.209 1.00 0.00 35 THR A CA 9
ATOM 12777 C C . THR A 1 35 ? 5.441 6.997 -7.944 1.00 0.00 35 THR A C 9
ATOM 12778 O O . THR A 1 35 ? 5.882 6.193 -8.757 1.00 0.00 35 THR A O 9
ATOM 12789 N N . LEU A 1 36 ? 4.147 7.127 -7.651 1.00 0.00 36 LEU A N 9
ATOM 12790 C CA . LEU A 1 36 ? 3.077 6.324 -8.262 1.00 0.00 36 LEU A CA 9
ATOM 12791 C C . LEU A 1 36 ? 3.558 5.050 -8.971 1.00 0.00 36 LEU A C 9
ATOM 12792 O O . LEU A 1 36 ? 3.378 3.943 -8.463 1.00 0.00 36 LEU A O 9
ATOM 12808 N N . GLU A 1 37 ? 4.133 5.216 -10.160 1.00 0.00 37 GLU A N 9
ATOM 12809 C CA . GLU A 1 37 ? 4.598 4.082 -10.958 1.00 0.00 37 GLU A CA 9
ATOM 12810 C C . GLU A 1 37 ? 5.780 3.374 -10.311 1.00 0.00 37 GLU A C 9
ATOM 12811 O O . GLU A 1 37 ? 5.824 2.145 -10.250 1.00 0.00 37 GLU A O 9
ATOM 12823 N N . GLU A 1 38 ? 6.734 4.156 -9.836 1.00 0.00 38 GLU A N 9
ATOM 12824 C CA . GLU A 1 38 ? 7.925 3.604 -9.195 1.00 0.00 38 GLU A CA 9
ATOM 12825 C C . GLU A 1 38 ? 7.533 2.734 -8.014 1.00 0.00 38 GLU A C 9
ATOM 12826 O O . GLU A 1 38 ? 7.960 1.585 -7.897 1.00 0.00 38 GLU A O 9
ATOM 12838 N N . ASP A 1 39 ? 6.712 3.301 -7.139 1.00 0.00 39 ASP A N 9
ATOM 12839 C CA . ASP A 1 39 ? 6.248 2.590 -5.946 1.00 0.00 39 ASP A CA 9
ATOM 12840 C C . ASP A 1 39 ? 5.724 1.201 -6.299 1.00 0.00 39 ASP A C 9
ATOM 12841 O O . ASP A 1 39 ? 6.004 0.225 -5.603 1.00 0.00 39 ASP A O 9
ATOM 12850 N N . VAL A 1 40 ? 4.961 1.120 -7.384 1.00 0.00 40 VAL A N 9
ATOM 12851 C CA . VAL A 1 40 ? 4.394 -0.150 -7.827 1.00 0.00 40 VAL A CA 9
ATOM 12852 C C . VAL A 1 40 ? 5.497 -1.159 -8.101 1.00 0.00 40 VAL A C 9
ATOM 12853 O O . VAL A 1 40 ? 5.498 -2.266 -7.564 1.00 0.00 40 VAL A O 9
ATOM 12866 N N . GLU A 1 41 ? 6.435 -0.760 -8.949 1.00 0.00 41 GLU A N 9
ATOM 12867 C CA . GLU A 1 41 ? 7.561 -1.619 -9.316 1.00 0.00 41 GLU A CA 9
ATOM 12868 C C . GLU A 1 41 ? 8.285 -2.145 -8.079 1.00 0.00 41 GLU A C 9
ATOM 12869 O O . GLU A 1 41 ? 8.538 -3.344 -7.963 1.00 0.00 41 GLU A O 9
ATOM 12881 N N . ALA A 1 42 ? 8.617 -1.245 -7.160 1.00 0.00 42 ALA A N 9
ATOM 12882 C CA . ALA A 1 42 ? 9.314 -1.625 -5.937 1.00 0.00 42 ALA A CA 9
ATOM 12883 C C . ALA A 1 42 ? 8.473 -2.579 -5.097 1.00 0.00 42 ALA A C 9
ATOM 12884 O O . ALA A 1 42 ? 8.967 -3.596 -4.608 1.00 0.00 42 ALA A O 9
ATOM 12891 N N . LEU A 1 43 ? 7.198 -2.243 -4.932 1.00 0.00 43 LEU A N 9
ATOM 12892 C CA . LEU A 1 43 ? 6.282 -3.064 -4.149 1.00 0.00 43 LEU A CA 9
ATOM 12893 C C . LEU A 1 43 ? 6.060 -4.425 -4.800 1.00 0.00 43 LEU A C 9
ATOM 12894 O O . LEU A 1 43 ? 6.107 -5.455 -4.130 1.00 0.00 43 LEU A O 9
ATOM 12910 N N . LEU A 1 44 ? 5.821 -4.426 -6.107 1.00 0.00 44 LEU A N 9
ATOM 12911 C CA . LEU A 1 44 ? 5.599 -5.671 -6.831 1.00 0.00 44 LEU A CA 9
ATOM 12912 C C . LEU A 1 44 ? 6.816 -6.578 -6.727 1.00 0.00 44 LEU A C 9
ATOM 12913 O O . LEU A 1 44 ? 6.706 -7.737 -6.332 1.00 0.00 44 LEU A O 9
ATOM 12929 N N . ASP A 1 45 ? 7.982 -6.041 -7.071 1.00 0.00 45 ASP A N 9
ATOM 12930 C CA . ASP A 1 45 ? 9.223 -6.805 -7.009 1.00 0.00 45 ASP A CA 9
ATOM 12931 C C . ASP A 1 45 ? 9.354 -7.517 -5.667 1.00 0.00 45 ASP A C 9
ATOM 12932 O O . ASP A 1 45 ? 9.824 -8.650 -5.598 1.00 0.00 45 ASP A O 9
ATOM 12941 N N . PHE A 1 46 ? 8.934 -6.842 -4.603 1.00 0.00 46 PHE A N 9
ATOM 12942 C CA . PHE A 1 46 ? 9.002 -7.411 -3.264 1.00 0.00 46 PHE A CA 9
ATOM 12943 C C . PHE A 1 46 ? 7.947 -8.497 -3.071 1.00 0.00 46 PHE A C 9
ATOM 12944 O O . PHE A 1 46 ? 8.216 -9.537 -2.476 1.00 0.00 46 PHE A O 9
ATOM 12961 N N . VAL A 1 47 ? 6.740 -8.241 -3.565 1.00 0.00 47 VAL A N 9
ATOM 12962 C CA . VAL A 1 47 ? 5.636 -9.187 -3.432 1.00 0.00 47 VAL A CA 9
ATOM 12963 C C . VAL A 1 47 ? 5.892 -10.491 -4.194 1.00 0.00 47 VAL A C 9
ATOM 12964 O O . VAL A 1 47 ? 5.766 -11.579 -3.632 1.00 0.00 47 VAL A O 9
ATOM 12977 N N . ARG A 1 48 ? 6.237 -10.381 -5.475 1.00 0.00 48 ARG A N 9
ATOM 12978 C CA . ARG A 1 48 ? 6.489 -11.568 -6.298 1.00 0.00 48 ARG A CA 9
ATOM 12979 C C . ARG A 1 48 ? 7.783 -12.281 -5.911 1.00 0.00 48 ARG A C 9
ATOM 12980 O O . ARG A 1 48 ? 7.762 -13.441 -5.498 1.00 0.00 48 ARG A O 9
ATOM 13001 N N . ARG A 1 49 ? 8.904 -11.591 -6.066 1.00 0.00 49 ARG A N 9
ATOM 13002 C CA . ARG A 1 49 ? 10.215 -12.168 -5.754 1.00 0.00 49 ARG A CA 9
ATOM 13003 C C . ARG A 1 49 ? 10.225 -12.861 -4.391 1.00 0.00 49 ARG A C 9
ATOM 13004 O O . ARG A 1 49 ? 10.647 -14.013 -4.278 1.00 0.00 49 ARG A O 9
ATOM 13025 N N . GLU A 1 50 ? 9.764 -12.161 -3.361 1.00 0.00 50 GLU A N 9
ATOM 13026 C CA . GLU A 1 50 ? 9.728 -12.724 -2.012 1.00 0.00 50 GLU A CA 9
ATOM 13027 C C . GLU A 1 50 ? 8.564 -13.702 -1.845 1.00 0.00 50 GLU A C 9
ATOM 13028 O O . GLU A 1 50 ? 8.421 -14.336 -0.799 1.00 0.00 50 GLU A O 9
ATOM 13040 N N . GLY A 1 51 ? 7.737 -13.828 -2.880 1.00 0.00 51 GLY A N 9
ATOM 13041 C CA . GLY A 1 51 ? 6.603 -14.732 -2.821 1.00 0.00 51 GLY A CA 9
ATOM 13042 C C . GLY A 1 51 ? 5.657 -14.408 -1.683 1.00 0.00 51 GLY A C 9
ATOM 13043 O O . GLY A 1 51 ? 5.119 -15.308 -1.039 1.00 0.00 51 GLY A O 9
ATOM 13047 N N . LEU A 1 52 ? 5.451 -13.119 -1.436 1.00 0.00 52 LEU A N 9
ATOM 13048 C CA . LEU A 1 52 ? 4.559 -12.683 -0.368 1.00 0.00 52 LEU A CA 9
ATOM 13049 C C . LEU A 1 52 ? 3.104 -12.926 -0.742 1.00 0.00 52 LEU A C 9
ATOM 13050 O O . LEU A 1 52 ? 2.368 -13.593 -0.014 1.00 0.00 52 LEU A O 9
ATOM 13066 N N . GLY A 1 53 ? 2.696 -12.381 -1.881 1.00 0.00 53 GLY A N 9
ATOM 13067 C CA . GLY A 1 53 ? 1.330 -12.549 -2.332 1.00 0.00 53 GLY A CA 9
ATOM 13068 C C . GLY A 1 53 ? 0.320 -12.147 -1.273 1.00 0.00 53 GLY A C 9
ATOM 13069 O O . GLY A 1 53 ? -0.759 -12.731 -1.182 1.00 0.00 53 GLY A O 9
ATOM 13073 N N . LYS A 1 54 ? 0.680 -11.146 -0.475 1.00 0.00 54 LYS A N 9
ATOM 13074 C CA . LYS A 1 54 ? -0.185 -10.652 0.594 1.00 0.00 54 LYS A CA 9
ATOM 13075 C C . LYS A 1 54 ? 0.258 -9.264 1.039 1.00 0.00 54 LYS A C 9
ATOM 13076 O O . LYS A 1 54 ? 1.427 -9.056 1.359 1.00 0.00 54 LYS A O 9
ATOM 13095 N N . LEU A 1 55 ? -0.671 -8.316 1.072 1.00 0.00 55 LEU A N 9
ATOM 13096 C CA . LEU A 1 55 ? -0.342 -6.957 1.494 1.00 0.00 55 LEU A CA 9
ATOM 13097 C C . LEU A 1 55 ? -1.476 -6.327 2.298 1.00 0.00 55 LEU A C 9
ATOM 13098 O O . LEU A 1 55 ? -2.645 -6.375 1.906 1.00 0.00 55 LEU A O 9
ATOM 13114 N N . VAL A 1 56 ? -1.107 -5.721 3.421 1.00 0.00 56 VAL A N 9
ATOM 13115 C CA . VAL A 1 56 ? -2.063 -5.058 4.296 1.00 0.00 56 VAL A CA 9
ATOM 13116 C C . VAL A 1 56 ? -1.570 -3.660 4.651 1.00 0.00 56 VAL A C 9
ATOM 13117 O O . VAL A 1 56 ? -0.471 -3.498 5.184 1.00 0.00 56 VAL A O 9
ATOM 13130 N N . VAL A 1 57 ? -2.377 -2.652 4.341 1.00 0.00 57 VAL A N 9
ATOM 13131 C CA . VAL A 1 57 ? -2.006 -1.271 4.621 1.00 0.00 57 VAL A CA 9
ATOM 13132 C C . VAL A 1 57 ? -2.621 -0.779 5.923 1.00 0.00 57 VAL A C 9
ATOM 13133 O O . VAL A 1 57 ? -3.768 -1.099 6.241 1.00 0.00 57 VAL A O 9
ATOM 13146 N N . GLY A 1 58 ? -1.856 0.010 6.668 1.00 0.00 58 GLY A N 9
ATOM 13147 C CA . GLY A 1 58 ? -2.344 0.548 7.922 1.00 0.00 58 GLY A CA 9
ATOM 13148 C C . GLY A 1 58 ? -1.910 1.983 8.130 1.00 0.00 58 GLY A C 9
ATOM 13149 O O . GLY A 1 58 ? -0.730 2.257 8.348 1.00 0.00 58 GLY A O 9
ATOM 13153 N N . LEU A 1 59 ? -2.866 2.901 8.054 1.00 0.00 59 LEU A N 9
ATOM 13154 C CA . LEU A 1 59 ? -2.582 4.319 8.228 1.00 0.00 59 LEU A CA 9
ATOM 13155 C C . LEU A 1 59 ? -2.280 4.639 9.692 1.00 0.00 59 LEU A C 9
ATOM 13156 O O . LEU A 1 59 ? -3.021 4.233 10.586 1.00 0.00 59 LEU A O 9
ATOM 13172 N N . PRO A 1 60 ? -1.182 5.372 9.958 1.00 0.00 60 PRO A N 9
ATOM 13173 C CA . PRO A 1 60 ? -0.790 5.740 11.321 1.00 0.00 60 PRO A CA 9
ATOM 13174 C C . PRO A 1 60 ? -1.553 6.952 11.851 1.00 0.00 60 PRO A C 9
ATOM 13175 O O . PRO A 1 60 ? -0.968 7.827 12.491 1.00 0.00 60 PRO A O 9
ATOM 13186 N N . LEU A 1 61 ? -2.856 7.001 11.589 1.00 0.00 61 LEU A N 9
ATOM 13187 C CA . LEU A 1 61 ? -3.691 8.108 12.045 1.00 0.00 61 LEU A CA 9
ATOM 13188 C C . LEU A 1 61 ? -5.136 7.916 11.602 1.00 0.00 61 LEU A C 9
ATOM 13189 O O . LEU A 1 61 ? -5.407 7.674 10.426 1.00 0.00 61 LEU A O 9
ATOM 13205 N N . ARG A 1 62 ? -6.063 8.032 12.548 1.00 0.00 62 ARG A N 9
ATOM 13206 C CA . ARG A 1 62 ? -7.481 7.877 12.248 1.00 0.00 62 ARG A CA 9
ATOM 13207 C C . ARG A 1 62 ? -8.000 9.074 11.457 1.00 0.00 62 ARG A C 9
ATOM 13208 O O . ARG A 1 62 ? -8.618 8.916 10.406 1.00 0.00 62 ARG A O 9
ATOM 13229 N N . THR A 1 63 ? -7.735 10.270 11.973 1.00 0.00 63 THR A N 9
ATOM 13230 C CA . THR A 1 63 ? -8.167 11.499 11.320 1.00 0.00 63 THR A CA 9
ATOM 13231 C C . THR A 1 63 ? -7.282 11.829 10.122 1.00 0.00 63 THR A C 9
ATOM 13232 O O . THR A 1 63 ? -6.068 11.625 10.160 1.00 0.00 63 THR A O 9
ATOM 13243 N N . ASP A 1 64 ? -7.897 12.342 9.062 1.00 0.00 64 ASP A N 9
ATOM 13244 C CA . ASP A 1 64 ? -7.162 12.704 7.855 1.00 0.00 64 ASP A CA 9
ATOM 13245 C C . ASP A 1 64 ? -8.047 13.496 6.897 1.00 0.00 64 ASP A C 9
ATOM 13246 O O . ASP A 1 64 ? -9.187 13.114 6.626 1.00 0.00 64 ASP A O 9
ATOM 13255 N N . LEU A 1 65 ? -7.518 14.607 6.395 1.00 0.00 65 LEU A N 9
ATOM 13256 C CA . LEU A 1 65 ? -8.260 15.459 5.472 1.00 0.00 65 LEU A CA 9
ATOM 13257 C C . LEU A 1 65 ? -7.364 16.544 4.879 1.00 0.00 65 LEU A C 9
ATOM 13258 O O . LEU A 1 65 ? -7.778 17.693 4.732 1.00 0.00 65 LEU A O 9
ATOM 13274 N N . LYS A 1 66 ? -6.135 16.168 4.532 1.00 0.00 66 LYS A N 9
ATOM 13275 C CA . LYS A 1 66 ? -5.183 17.111 3.952 1.00 0.00 66 LYS A CA 9
ATOM 13276 C C . LYS A 1 66 ? -4.823 18.199 4.957 1.00 0.00 66 LYS A C 9
ATOM 13277 O O . LYS A 1 66 ? -5.652 18.603 5.773 1.00 0.00 66 LYS A O 9
ATOM 13296 N N . GLU A 1 67 ? -3.580 18.666 4.899 1.00 0.00 67 GLU A N 9
ATOM 13297 C CA . GLU A 1 67 ? -3.112 19.703 5.813 1.00 0.00 67 GLU A CA 9
ATOM 13298 C C . GLU A 1 67 ? -1.959 20.497 5.206 1.00 0.00 67 GLU A C 9
ATOM 13299 O O . GLU A 1 67 ? -1.915 21.722 5.316 1.00 0.00 67 GLU A O 9
ATOM 13311 N N . SER A 1 68 ? -1.027 19.797 4.566 1.00 0.00 68 SER A N 9
ATOM 13312 C CA . SER A 1 68 ? 0.120 20.450 3.948 1.00 0.00 68 SER A CA 9
ATOM 13313 C C . SER A 1 68 ? 0.894 19.483 3.059 1.00 0.00 68 SER A C 9
ATOM 13314 O O . SER A 1 68 ? 1.160 18.344 3.444 1.00 0.00 68 SER A O 9
ATOM 13322 N N . ALA A 1 69 ? 1.255 19.951 1.868 1.00 0.00 69 ALA A N 9
ATOM 13323 C CA . ALA A 1 69 ? 2.002 19.139 0.914 1.00 0.00 69 ALA A CA 9
ATOM 13324 C C . ALA A 1 69 ? 1.207 17.908 0.487 1.00 0.00 69 ALA A C 9
ATOM 13325 O O . ALA A 1 69 ? 0.742 17.133 1.323 1.00 0.00 69 ALA A O 9
ATOM 13332 N N . GLN A 1 70 ? 1.064 17.733 -0.822 1.00 0.00 70 GLN A N 9
ATOM 13333 C CA . GLN A 1 70 ? 0.335 16.596 -1.371 1.00 0.00 70 GLN A CA 9
ATOM 13334 C C . GLN A 1 70 ? 1.155 15.328 -1.272 1.00 0.00 70 GLN A C 9
ATOM 13335 O O . GLN A 1 70 ? 2.350 15.320 -1.570 1.00 0.00 70 GLN A O 9
ATOM 13349 N N . ALA A 1 71 ? 0.504 14.252 -0.856 1.00 0.00 71 ALA A N 9
ATOM 13350 C CA . ALA A 1 71 ? 1.178 12.980 -0.726 1.00 0.00 71 ALA A CA 9
ATOM 13351 C C . ALA A 1 71 ? 0.202 11.816 -0.858 1.00 0.00 71 ALA A C 9
ATOM 13352 O O . ALA A 1 71 ? -0.818 11.764 -0.172 1.00 0.00 71 ALA A O 9
ATOM 13359 N N . GLY A 1 72 ? 0.529 10.881 -1.745 1.00 0.00 72 GLY A N 9
ATOM 13360 C CA . GLY A 1 72 ? -0.320 9.724 -1.957 1.00 0.00 72 GLY A CA 9
ATOM 13361 C C . GLY A 1 72 ? 0.086 8.935 -3.188 1.00 0.00 72 GLY A C 9
ATOM 13362 O O . GLY A 1 72 ? 0.252 9.503 -4.268 1.00 0.00 72 GLY A O 9
ATOM 13366 N N . LYS A 1 73 ? 0.250 7.625 -3.025 1.00 0.00 73 LYS A N 9
ATOM 13367 C CA . LYS A 1 73 ? 0.644 6.763 -4.136 1.00 0.00 73 LYS A CA 9
ATOM 13368 C C . LYS A 1 73 ? 0.750 5.306 -3.696 1.00 0.00 73 LYS A C 9
ATOM 13369 O O . LYS A 1 73 ? 1.592 4.556 -4.193 1.00 0.00 73 LYS A O 9
ATOM 13388 N N . VAL A 1 74 ? -0.114 4.906 -2.764 1.00 0.00 74 VAL A N 9
ATOM 13389 C CA . VAL A 1 74 ? -0.124 3.537 -2.262 1.00 0.00 74 VAL A CA 9
ATOM 13390 C C . VAL A 1 74 ? -1.236 2.720 -2.917 1.00 0.00 74 VAL A C 9
ATOM 13391 O O . VAL A 1 74 ? -1.036 1.569 -3.301 1.00 0.00 74 VAL A O 9
ATOM 13404 N N . LEU A 1 75 ? -2.412 3.332 -3.035 1.00 0.00 75 LEU A N 9
ATOM 13405 C CA . LEU A 1 75 ? -3.571 2.678 -3.634 1.00 0.00 75 LEU A CA 9
ATOM 13406 C C . LEU A 1 75 ? -3.258 2.119 -5.024 1.00 0.00 75 LEU A C 9
ATOM 13407 O O . LEU A 1 75 ? -3.572 0.965 -5.313 1.00 0.00 75 LEU A O 9
ATOM 13423 N N . PRO A 1 76 ? -2.642 2.926 -5.911 1.00 0.00 76 PRO A N 9
ATOM 13424 C CA . PRO A 1 76 ? -2.304 2.498 -7.271 1.00 0.00 76 PRO A CA 9
ATOM 13425 C C . PRO A 1 76 ? -1.716 1.089 -7.317 1.00 0.00 76 PRO A C 9
ATOM 13426 O O . PRO A 1 76 ? -2.032 0.306 -8.214 1.00 0.00 76 PRO A O 9
ATOM 13437 N N . LEU A 1 77 ? -0.871 0.768 -6.345 1.00 0.00 77 LEU A N 9
ATOM 13438 C CA . LEU A 1 77 ? -0.256 -0.553 -6.281 1.00 0.00 77 LEU A CA 9
ATOM 13439 C C . LEU A 1 77 ? -1.252 -1.589 -5.774 1.00 0.00 77 LEU A C 9
ATOM 13440 O O . LEU A 1 77 ? -1.259 -2.732 -6.232 1.00 0.00 77 LEU A O 9
ATOM 13456 N N . VAL A 1 78 ? -2.094 -1.182 -4.832 1.00 0.00 78 VAL A N 9
ATOM 13457 C CA . VAL A 1 78 ? -3.098 -2.075 -4.269 1.00 0.00 78 VAL A CA 9
ATOM 13458 C C . VAL A 1 78 ? -3.973 -2.665 -5.371 1.00 0.00 78 VAL A C 9
ATOM 13459 O O . VAL A 1 78 ? -4.381 -3.823 -5.300 1.00 0.00 78 VAL A O 9
ATOM 13472 N N . GLU A 1 79 ? -4.252 -1.857 -6.389 1.00 0.00 79 GLU A N 9
ATOM 13473 C CA . GLU A 1 79 ? -5.074 -2.295 -7.509 1.00 0.00 79 GLU A CA 9
ATOM 13474 C C . GLU A 1 79 ? -4.369 -3.390 -8.304 1.00 0.00 79 GLU A C 9
ATOM 13475 O O . GLU A 1 79 ? -4.998 -4.352 -8.748 1.00 0.00 79 GLU A O 9
ATOM 13487 N N . ALA A 1 80 ? -3.062 -3.237 -8.476 1.00 0.00 80 ALA A N 9
ATOM 13488 C CA . ALA A 1 80 ? -2.266 -4.211 -9.213 1.00 0.00 80 ALA A CA 9
ATOM 13489 C C . ALA A 1 80 ? -2.349 -5.587 -8.569 1.00 0.00 80 ALA A C 9
ATOM 13490 O O . ALA A 1 80 ? -2.512 -6.597 -9.252 1.00 0.00 80 ALA A O 9
ATOM 13497 N N . LEU A 1 81 ? -2.225 -5.618 -7.248 1.00 0.00 81 LEU A N 9
ATOM 13498 C CA . LEU A 1 81 ? -2.275 -6.867 -6.500 1.00 0.00 81 LEU A CA 9
ATOM 13499 C C . LEU A 1 81 ? -3.609 -7.575 -6.705 1.00 0.00 81 LEU A C 9
ATOM 13500 O O . LEU A 1 81 ? -3.650 -8.772 -6.992 1.00 0.00 81 LEU A O 9
ATOM 13516 N N . ARG A 1 82 ? -4.699 -6.828 -6.559 1.00 0.00 82 ARG A N 9
ATOM 13517 C CA . ARG A 1 82 ? -6.036 -7.387 -6.731 1.00 0.00 82 ARG A CA 9
ATOM 13518 C C . ARG A 1 82 ? -6.199 -7.971 -8.129 1.00 0.00 82 ARG A C 9
ATOM 13519 O O . ARG A 1 82 ? -6.745 -9.061 -8.300 1.00 0.00 82 ARG A O 9
ATOM 13540 N N . ALA A 1 83 ? -5.719 -7.238 -9.128 1.00 0.00 83 ALA A N 9
ATOM 13541 C CA . ALA A 1 83 ? -5.804 -7.681 -10.512 1.00 0.00 83 ALA A CA 9
ATOM 13542 C C . ALA A 1 83 ? -5.079 -9.008 -10.708 1.00 0.00 83 ALA A C 9
ATOM 13543 O O . ALA A 1 83 ? -5.539 -9.875 -11.450 1.00 0.00 83 ALA A O 9
ATOM 13550 N N . ARG A 1 84 ? -3.940 -9.159 -10.036 1.00 0.00 84 ARG A N 9
ATOM 13551 C CA . ARG A 1 84 ? -3.147 -10.381 -10.138 1.00 0.00 84 ARG A CA 9
ATOM 13552 C C . ARG A 1 84 ? -3.654 -11.465 -9.183 1.00 0.00 84 ARG A C 9
ATOM 13553 O O . ARG A 1 84 ? -2.939 -12.423 -8.889 1.00 0.00 84 ARG A O 9
ATOM 13574 N N . GLY A 1 85 ? -4.886 -11.314 -8.702 1.00 0.00 85 GLY A N 9
ATOM 13575 C CA . GLY A 1 85 ? -5.453 -12.291 -7.793 1.00 0.00 85 GLY A CA 9
ATOM 13576 C C . GLY A 1 85 ? -4.702 -12.359 -6.481 1.00 0.00 85 GLY A C 9
ATOM 13577 O O . GLY A 1 85 ? -4.535 -13.434 -5.905 1.00 0.00 85 GLY A O 9
ATOM 13581 N N . VAL A 1 86 ? -4.250 -11.204 -6.007 1.00 0.00 86 VAL A N 9
ATOM 13582 C CA . VAL A 1 86 ? -3.513 -11.130 -4.750 1.00 0.00 86 VAL A CA 9
ATOM 13583 C C . VAL A 1 86 ? -4.372 -10.510 -3.649 1.00 0.00 86 VAL A C 9
ATOM 13584 O O . VAL A 1 86 ? -5.017 -9.483 -3.857 1.00 0.00 86 VAL A O 9
ATOM 13597 N N . GLU A 1 87 ? -4.373 -11.142 -2.480 1.00 0.00 87 GLU A N 9
ATOM 13598 C CA . GLU A 1 87 ? -5.152 -10.649 -1.349 1.00 0.00 87 GLU A CA 9
ATOM 13599 C C . GLU A 1 87 ? -4.587 -9.329 -0.832 1.00 0.00 87 GLU A C 9
ATOM 13600 O O . GLU A 1 87 ? -3.380 -9.201 -0.622 1.00 0.00 87 GLU A O 9
ATOM 13612 N N . VAL A 1 88 ? -5.468 -8.356 -0.628 1.00 0.00 88 VAL A N 9
ATOM 13613 C CA . VAL A 1 88 ? -5.067 -7.043 -0.136 1.00 0.00 88 VAL A CA 9
ATOM 13614 C C . VAL A 1 88 ? -6.244 -6.334 0.521 1.00 0.00 88 VAL A C 9
ATOM 13615 O O . VAL A 1 88 ? -7.382 -6.456 0.069 1.00 0.00 88 VAL A O 9
ATOM 13628 N N . GLU A 1 89 ? -5.971 -5.599 1.593 1.00 0.00 89 GLU A N 9
ATOM 13629 C CA . GLU A 1 89 ? -7.026 -4.884 2.303 1.00 0.00 89 GLU A CA 9
ATOM 13630 C C . GLU A 1 89 ? -6.466 -3.815 3.235 1.00 0.00 89 GLU A C 9
ATOM 13631 O O . GLU A 1 89 ? -5.462 -4.028 3.917 1.00 0.00 89 GLU A O 9
ATOM 13643 N N . LEU A 1 90 ? -7.134 -2.666 3.263 1.00 0.00 90 LEU A N 9
ATOM 13644 C CA . LEU A 1 90 ? -6.722 -1.556 4.117 1.00 0.00 90 LEU A CA 9
ATOM 13645 C C . LEU A 1 90 ? -7.210 -1.787 5.545 1.00 0.00 90 LEU A C 9
ATOM 13646 O O . LEU A 1 90 ? -8.412 -1.894 5.784 1.00 0.00 90 LEU A O 9
ATOM 13662 N N . TRP A 1 91 ? -6.278 -1.860 6.491 1.00 0.00 91 TRP A N 9
ATOM 13663 C CA . TRP A 1 91 ? -6.630 -2.077 7.893 1.00 0.00 91 TRP A CA 9
ATOM 13664 C C . TRP A 1 91 ? -5.381 -2.123 8.769 1.00 0.00 91 TRP A C 9
ATOM 13665 O O . TRP A 1 91 ? -4.279 -2.363 8.279 1.00 0.00 91 TRP A O 9
ATOM 13686 N N . ASP A 1 92 ? -5.559 -1.890 10.066 1.00 0.00 92 ASP A N 9
ATOM 13687 C CA . ASP A 1 92 ? -4.437 -1.905 10.999 1.00 0.00 92 ASP A CA 9
ATOM 13688 C C . ASP A 1 92 ? -4.881 -2.304 12.405 1.00 0.00 92 ASP A C 9
ATOM 13689 O O . ASP A 1 92 ? -4.221 -3.105 13.067 1.00 0.00 92 ASP A O 9
ATOM 13698 N N . GLU A 1 93 ? -5.997 -1.742 12.861 1.00 0.00 93 GLU A N 9
ATOM 13699 C CA . GLU A 1 93 ? -6.513 -2.044 14.194 1.00 0.00 93 GLU A CA 9
ATOM 13700 C C . GLU A 1 93 ? -6.782 -3.530 14.355 1.00 0.00 93 GLU A C 9
ATOM 13701 O O . GLU A 1 93 ? -7.451 -4.150 13.530 1.00 0.00 93 GLU A O 9
ATOM 13713 N N . ARG A 1 94 ? -6.246 -4.095 15.429 1.00 0.00 94 ARG A N 9
ATOM 13714 C CA . ARG A 1 94 ? -6.416 -5.509 15.709 1.00 0.00 94 ARG A CA 9
ATOM 13715 C C . ARG A 1 94 ? -7.726 -5.777 16.446 1.00 0.00 94 ARG A C 9
ATOM 13716 O O . ARG A 1 94 ? -8.164 -4.967 17.263 1.00 0.00 94 ARG A O 9
ATOM 13737 N N . PHE A 1 95 ? -8.342 -6.920 16.158 1.00 0.00 95 PHE A N 9
ATOM 13738 C CA . PHE A 1 95 ? -9.596 -7.294 16.801 1.00 0.00 95 PHE A CA 9
ATOM 13739 C C . PHE A 1 95 ? -9.920 -8.769 16.572 1.00 0.00 95 PHE A C 9
ATOM 13740 O O . PHE A 1 95 ? -11.054 -9.122 16.246 1.00 0.00 95 PHE A O 9
ATOM 13757 N N . THR A 1 96 ? -8.920 -9.626 16.745 1.00 0.00 96 THR A N 9
ATOM 13758 C CA . THR A 1 96 ? -9.104 -11.059 16.556 1.00 0.00 96 THR A CA 9
ATOM 13759 C C . THR A 1 96 ? -7.814 -11.823 16.878 1.00 0.00 96 THR A C 9
ATOM 13760 O O . THR A 1 96 ? -7.084 -11.450 17.797 1.00 0.00 96 THR A O 9
ATOM 13771 N N . THR A 1 97 ? -7.534 -12.891 16.130 1.00 0.00 97 THR A N 9
ATOM 13772 C CA . THR A 1 97 ? -6.334 -13.688 16.356 1.00 0.00 97 THR A CA 9
ATOM 13773 C C . THR A 1 97 ? -6.370 -14.353 17.727 1.00 0.00 97 THR A C 9
ATOM 13774 O O . THR A 1 97 ? -6.694 -13.717 18.730 1.00 0.00 97 THR A O 9
ATOM 13785 N N . LYS A 1 98 ? -6.036 -15.640 17.763 1.00 0.00 98 LYS A N 9
ATOM 13786 C CA . LYS A 1 98 ? -6.031 -16.395 19.011 1.00 0.00 98 LYS A CA 9
ATOM 13787 C C . LYS A 1 98 ? -5.580 -17.833 18.774 1.00 0.00 98 LYS A C 9
ATOM 13788 O O . LYS A 1 98 ? -4.961 -18.452 19.639 1.00 0.00 98 LYS A O 9
ATOM 13807 N N . MET A 1 1 ? 1.978 -18.423 7.923 1.00 0.00 1 MET A N 10
ATOM 13808 C CA . MET A 1 1 ? 1.331 -17.452 7.046 1.00 0.00 1 MET A CA 10
ATOM 13809 C C . MET A 1 1 ? 2.037 -16.100 7.116 1.00 0.00 1 MET A C 10
ATOM 13810 O O . MET A 1 1 ? 2.223 -15.538 8.194 1.00 0.00 1 MET A O 10
ATOM 13824 N N . ARG A 1 2 ? 2.429 -15.590 5.953 1.00 0.00 2 ARG A N 10
ATOM 13825 C CA . ARG A 1 2 ? 3.120 -14.307 5.871 1.00 0.00 2 ARG A CA 10
ATOM 13826 C C . ARG A 1 2 ? 2.321 -13.311 5.036 1.00 0.00 2 ARG A C 10
ATOM 13827 O O . ARG A 1 2 ? 1.712 -13.676 4.032 1.00 0.00 2 ARG A O 10
ATOM 13848 N N . VAL A 1 3 ? 2.331 -12.049 5.457 1.00 0.00 3 VAL A N 10
ATOM 13849 C CA . VAL A 1 3 ? 1.610 -11.002 4.745 1.00 0.00 3 VAL A CA 10
ATOM 13850 C C . VAL A 1 3 ? 2.456 -9.738 4.629 1.00 0.00 3 VAL A C 10
ATOM 13851 O O . VAL A 1 3 ? 3.172 -9.373 5.561 1.00 0.00 3 VAL A O 10
ATOM 13864 N N . GLY A 1 4 ? 2.366 -9.073 3.484 1.00 0.00 4 GLY A N 10
ATOM 13865 C CA . GLY A 1 4 ? 3.126 -7.854 3.273 1.00 0.00 4 GLY A CA 10
ATOM 13866 C C . GLY A 1 4 ? 2.560 -6.679 4.043 1.00 0.00 4 GLY A C 10
ATOM 13867 O O . GLY A 1 4 ? 1.354 -6.428 4.005 1.00 0.00 4 GLY A O 10
ATOM 13871 N N . ALA A 1 5 ? 3.425 -5.954 4.744 1.00 0.00 5 ALA A N 10
ATOM 13872 C CA . ALA A 1 5 ? 2.998 -4.797 5.524 1.00 0.00 5 ALA A CA 10
ATOM 13873 C C . ALA A 1 5 ? 3.723 -3.535 5.076 1.00 0.00 5 ALA A C 10
ATOM 13874 O O . ALA A 1 5 ? 4.929 -3.557 4.823 1.00 0.00 5 ALA A O 10
ATOM 13881 N N . LEU A 1 6 ? 2.983 -2.436 4.967 1.00 0.00 6 LEU A N 10
ATOM 13882 C CA . LEU A 1 6 ? 3.559 -1.168 4.538 1.00 0.00 6 LEU A CA 10
ATOM 13883 C C . LEU A 1 6 ? 3.140 -0.022 5.454 1.00 0.00 6 LEU A C 10
ATOM 13884 O O . LEU A 1 6 ? 1.996 0.048 5.903 1.00 0.00 6 LEU A O 10
ATOM 13900 N N . ASP A 1 7 ? 4.083 0.877 5.715 1.00 0.00 7 ASP A N 10
ATOM 13901 C CA . ASP A 1 7 ? 3.839 2.037 6.567 1.00 0.00 7 ASP A CA 10
ATOM 13902 C C . ASP A 1 7 ? 4.653 3.221 6.066 1.00 0.00 7 ASP A C 10
ATOM 13903 O O . ASP A 1 7 ? 5.812 3.064 5.697 1.00 0.00 7 ASP A O 10
ATOM 13912 N N . VAL A 1 8 ? 4.047 4.403 6.049 1.00 0.00 8 VAL A N 10
ATOM 13913 C CA . VAL A 1 8 ? 4.739 5.598 5.578 1.00 0.00 8 VAL A CA 10
ATOM 13914 C C . VAL A 1 8 ? 5.181 6.488 6.736 1.00 0.00 8 VAL A C 10
ATOM 13915 O O . VAL A 1 8 ? 4.370 6.890 7.569 1.00 0.00 8 VAL A O 10
ATOM 13928 N N . GLY A 1 9 ? 6.475 6.793 6.778 1.00 0.00 9 GLY A N 10
ATOM 13929 C CA . GLY A 1 9 ? 7.009 7.637 7.831 1.00 0.00 9 GLY A CA 10
ATOM 13930 C C . GLY A 1 9 ? 7.153 9.086 7.403 1.00 0.00 9 GLY A C 10
ATOM 13931 O O . GLY A 1 9 ? 6.264 9.644 6.762 1.00 0.00 9 GLY A O 10
ATOM 13935 N N . GLU A 1 10 ? 8.282 9.695 7.762 1.00 0.00 10 GLU A N 10
ATOM 13936 C CA . GLU A 1 10 ? 8.549 11.088 7.417 1.00 0.00 10 GLU A CA 10
ATOM 13937 C C . GLU A 1 10 ? 8.797 11.246 5.918 1.00 0.00 10 GLU A C 10
ATOM 13938 O O . GLU A 1 10 ? 8.300 12.184 5.294 1.00 0.00 10 GLU A O 10
ATOM 13950 N N . ALA A 1 11 ? 9.566 10.324 5.349 1.00 0.00 11 ALA A N 10
ATOM 13951 C CA . ALA A 1 11 ? 9.882 10.362 3.927 1.00 0.00 11 ALA A CA 10
ATOM 13952 C C . ALA A 1 11 ? 10.311 8.986 3.428 1.00 0.00 11 ALA A C 10
ATOM 13953 O O . ALA A 1 11 ? 11.232 8.858 2.621 1.00 0.00 11 ALA A O 10
ATOM 13960 N N . ARG A 1 12 ? 9.627 7.958 3.915 1.00 0.00 12 ARG A N 10
ATOM 13961 C CA . ARG A 1 12 ? 9.923 6.587 3.529 1.00 0.00 12 ARG A CA 10
ATOM 13962 C C . ARG A 1 12 ? 8.817 5.643 3.982 1.00 0.00 12 ARG A C 10
ATOM 13963 O O . ARG A 1 12 ? 7.894 6.049 4.688 1.00 0.00 12 ARG A O 10
ATOM 13984 N N . ILE A 1 13 ? 8.909 4.385 3.569 1.00 0.00 13 ILE A N 10
ATOM 13985 C CA . ILE A 1 13 ? 7.909 3.393 3.933 1.00 0.00 13 ILE A CA 10
ATOM 13986 C C . ILE A 1 13 ? 8.561 2.169 4.571 1.00 0.00 13 ILE A C 10
ATOM 13987 O O . ILE A 1 13 ? 9.565 1.659 4.072 1.00 0.00 13 ILE A O 10
ATOM 14003 N N . GLY A 1 14 ? 7.990 1.705 5.678 1.00 0.00 14 GLY A N 10
ATOM 14004 C CA . GLY A 1 14 ? 8.537 0.548 6.363 1.00 0.00 14 GLY A CA 10
ATOM 14005 C C . GLY A 1 14 ? 8.010 -0.765 5.821 1.00 0.00 14 GLY A C 10
ATOM 14006 O O . GLY A 1 14 ? 6.805 -0.925 5.623 1.00 0.00 14 GLY A O 10
ATOM 14010 N N . LEU A 1 15 ? 8.914 -1.710 5.590 1.00 0.00 15 LEU A N 10
ATOM 14011 C CA . LEU A 1 15 ? 8.535 -3.024 5.082 1.00 0.00 15 LEU A CA 10
ATOM 14012 C C . LEU A 1 15 ? 8.450 -4.033 6.220 1.00 0.00 15 LEU A C 10
ATOM 14013 O O . LEU A 1 15 ? 9.356 -4.122 7.047 1.00 0.00 15 LEU A O 10
ATOM 14029 N N . ALA A 1 16 ? 7.359 -4.787 6.265 1.00 0.00 16 ALA A N 10
ATOM 14030 C CA . ALA A 1 16 ? 7.163 -5.782 7.312 1.00 0.00 16 ALA A CA 10
ATOM 14031 C C . ALA A 1 16 ? 6.416 -6.999 6.778 1.00 0.00 16 ALA A C 10
ATOM 14032 O O . ALA A 1 16 ? 5.528 -6.873 5.935 1.00 0.00 16 ALA A O 10
ATOM 14039 N N . VAL A 1 17 ? 6.785 -8.177 7.272 1.00 0.00 17 VAL A N 10
ATOM 14040 C CA . VAL A 1 17 ? 6.149 -9.414 6.838 1.00 0.00 17 VAL A CA 10
ATOM 14041 C C . VAL A 1 17 ? 5.838 -10.320 8.026 1.00 0.00 17 VAL A C 10
ATOM 14042 O O . VAL A 1 17 ? 6.725 -10.672 8.803 1.00 0.00 17 VAL A O 10
ATOM 14055 N N . GLY A 1 18 ? 4.568 -10.691 8.156 1.00 0.00 18 GLY A N 10
ATOM 14056 C CA . GLY A 1 18 ? 4.150 -11.554 9.245 1.00 0.00 18 GLY A CA 10
ATOM 14057 C C . GLY A 1 18 ? 2.664 -11.844 9.209 1.00 0.00 18 GLY A C 10
ATOM 14058 O O . GLY A 1 18 ? 2.057 -11.875 8.137 1.00 0.00 18 GLY A O 10
ATOM 14062 N N . GLU A 1 19 ? 2.072 -12.049 10.380 1.00 0.00 19 GLU A N 10
ATOM 14063 C CA . GLU A 1 19 ? 0.643 -12.328 10.476 1.00 0.00 19 GLU A CA 10
ATOM 14064 C C . GLU A 1 19 ? -0.169 -11.125 10.011 1.00 0.00 19 GLU A C 10
ATOM 14065 O O . GLU A 1 19 ? 0.230 -9.980 10.217 1.00 0.00 19 GLU A O 10
ATOM 14077 N N . GLU A 1 20 ? -1.308 -11.388 9.376 1.00 0.00 20 GLU A N 10
ATOM 14078 C CA . GLU A 1 20 ? -2.171 -10.320 8.876 1.00 0.00 20 GLU A CA 10
ATOM 14079 C C . GLU A 1 20 ? -2.367 -9.229 9.927 1.00 0.00 20 GLU A C 10
ATOM 14080 O O . GLU A 1 20 ? -2.634 -9.516 11.093 1.00 0.00 20 GLU A O 10
ATOM 14092 N N . GLY A 1 21 ? -2.226 -7.976 9.503 1.00 0.00 21 GLY A N 10
ATOM 14093 C CA . GLY A 1 21 ? -2.386 -6.859 10.414 1.00 0.00 21 GLY A CA 10
ATOM 14094 C C . GLY A 1 21 ? -1.272 -6.779 11.441 1.00 0.00 21 GLY A C 10
ATOM 14095 O O . GLY A 1 21 ? -1.530 -6.622 12.635 1.00 0.00 21 GLY A O 10
ATOM 14099 N N . VAL A 1 22 ? -0.030 -6.887 10.978 1.00 0.00 22 VAL A N 10
ATOM 14100 C CA . VAL A 1 22 ? 1.125 -6.826 11.867 1.00 0.00 22 VAL A CA 10
ATOM 14101 C C . VAL A 1 22 ? 1.205 -5.470 12.568 1.00 0.00 22 VAL A C 10
ATOM 14102 O O . VAL A 1 22 ? 1.139 -4.425 11.919 1.00 0.00 22 VAL A O 10
ATOM 14115 N N . PRO A 1 23 ? 1.354 -5.463 13.907 1.00 0.00 23 PRO A N 10
ATOM 14116 C CA . PRO A 1 23 ? 1.449 -4.228 14.684 1.00 0.00 23 PRO A CA 10
ATOM 14117 C C . PRO A 1 23 ? 2.870 -3.670 14.727 1.00 0.00 23 PRO A C 10
ATOM 14118 O O . PRO A 1 23 ? 3.331 -3.208 15.770 1.00 0.00 23 PRO A O 10
ATOM 14129 N N . LEU A 1 24 ? 3.561 -3.718 13.591 1.00 0.00 24 LEU A N 10
ATOM 14130 C CA . LEU A 1 24 ? 4.928 -3.220 13.504 1.00 0.00 24 LEU A CA 10
ATOM 14131 C C . LEU A 1 24 ? 5.824 -3.913 14.530 1.00 0.00 24 LEU A C 10
ATOM 14132 O O . LEU A 1 24 ? 6.623 -3.270 15.211 1.00 0.00 24 LEU A O 10
ATOM 14148 N N . ALA A 1 25 ? 5.682 -5.230 14.635 1.00 0.00 25 ALA A N 10
ATOM 14149 C CA . ALA A 1 25 ? 6.475 -6.014 15.575 1.00 0.00 25 ALA A CA 10
ATOM 14150 C C . ALA A 1 25 ? 7.963 -5.896 15.264 1.00 0.00 25 ALA A C 10
ATOM 14151 O O . ALA A 1 25 ? 8.793 -5.789 16.167 1.00 0.00 25 ALA A O 10
ATOM 14158 N N . SER A 1 26 ? 8.291 -5.914 13.976 1.00 0.00 26 SER A N 10
ATOM 14159 C CA . SER A 1 26 ? 9.676 -5.807 13.534 1.00 0.00 26 SER A CA 10
ATOM 14160 C C . SER A 1 26 ? 9.737 -5.495 12.043 1.00 0.00 26 SER A C 10
ATOM 14161 O O . SER A 1 26 ? 9.122 -6.183 11.230 1.00 0.00 26 SER A O 10
ATOM 14169 N N . GLY A 1 27 ? 10.474 -4.447 11.695 1.00 0.00 27 GLY A N 10
ATOM 14170 C CA . GLY A 1 27 ? 10.592 -4.056 10.303 1.00 0.00 27 GLY A CA 10
ATOM 14171 C C . GLY A 1 27 ? 11.476 -4.986 9.496 1.00 0.00 27 GLY A C 10
ATOM 14172 O O . GLY A 1 27 ? 12.639 -5.204 9.836 1.00 0.00 27 GLY A O 10
ATOM 14176 N N . ARG A 1 28 ? 10.925 -5.520 8.410 1.00 0.00 28 ARG A N 10
ATOM 14177 C CA . ARG A 1 28 ? 11.667 -6.415 7.531 1.00 0.00 28 ARG A CA 10
ATOM 14178 C C . ARG A 1 28 ? 12.650 -5.619 6.679 1.00 0.00 28 ARG A C 10
ATOM 14179 O O . ARG A 1 28 ? 13.768 -6.061 6.420 1.00 0.00 28 ARG A O 10
ATOM 14200 N N . GLY A 1 29 ? 12.217 -4.436 6.254 1.00 0.00 29 GLY A N 10
ATOM 14201 C CA . GLY A 1 29 ? 13.056 -3.574 5.442 1.00 0.00 29 GLY A CA 10
ATOM 14202 C C . GLY A 1 29 ? 12.549 -2.145 5.418 1.00 0.00 29 GLY A C 10
ATOM 14203 O O . GLY A 1 29 ? 11.871 -1.711 6.348 1.00 0.00 29 GLY A O 10
ATOM 14207 N N . TYR A 1 30 ? 12.870 -1.410 4.356 1.00 0.00 30 TYR A N 10
ATOM 14208 C CA . TYR A 1 30 ? 12.436 -0.021 4.228 1.00 0.00 30 TYR A CA 10
ATOM 14209 C C . TYR A 1 30 ? 12.514 0.449 2.777 1.00 0.00 30 TYR A C 10
ATOM 14210 O O . TYR A 1 30 ? 13.504 0.202 2.088 1.00 0.00 30 TYR A O 10
ATOM 14228 N N . LEU A 1 31 ? 11.471 1.142 2.325 1.00 0.00 31 LEU A N 10
ATOM 14229 C CA . LEU A 1 31 ? 11.429 1.663 0.963 1.00 0.00 31 LEU A CA 10
ATOM 14230 C C . LEU A 1 31 ? 11.251 3.179 0.986 1.00 0.00 31 LEU A C 10
ATOM 14231 O O . LEU A 1 31 ? 10.278 3.688 1.541 1.00 0.00 31 LEU A O 10
ATOM 14247 N N . VAL A 1 32 ? 12.186 3.896 0.375 1.00 0.00 32 VAL A N 10
ATOM 14248 C CA . VAL A 1 32 ? 12.117 5.352 0.324 1.00 0.00 32 VAL A CA 10
ATOM 14249 C C . VAL A 1 32 ? 10.938 5.801 -0.530 1.00 0.00 32 VAL A C 10
ATOM 14250 O O . VAL A 1 32 ? 10.593 5.142 -1.508 1.00 0.00 32 VAL A O 10
ATOM 14263 N N . ARG A 1 33 ? 10.315 6.920 -0.161 1.00 0.00 33 ARG A N 10
ATOM 14264 C CA . ARG A 1 33 ? 9.171 7.432 -0.913 1.00 0.00 33 ARG A CA 10
ATOM 14265 C C . ARG A 1 33 ? 9.499 7.566 -2.397 1.00 0.00 33 ARG A C 10
ATOM 14266 O O . ARG A 1 33 ? 10.636 7.852 -2.772 1.00 0.00 33 ARG A O 10
ATOM 14287 N N . LYS A 1 34 ? 8.488 7.355 -3.233 1.00 0.00 34 LYS A N 10
ATOM 14288 C CA . LYS A 1 34 ? 8.651 7.446 -4.678 1.00 0.00 34 LYS A CA 10
ATOM 14289 C C . LYS A 1 34 ? 7.355 7.946 -5.324 1.00 0.00 34 LYS A C 10
ATOM 14290 O O . LYS A 1 34 ? 6.846 9.001 -4.946 1.00 0.00 34 LYS A O 10
ATOM 14309 N N . THR A 1 35 ? 6.817 7.203 -6.291 1.00 0.00 35 THR A N 10
ATOM 14310 C CA . THR A 1 35 ? 5.585 7.614 -6.953 1.00 0.00 35 THR A CA 10
ATOM 14311 C C . THR A 1 35 ? 4.726 6.417 -7.341 1.00 0.00 35 THR A C 10
ATOM 14312 O O . THR A 1 35 ? 5.229 5.408 -7.825 1.00 0.00 35 THR A O 10
ATOM 14323 N N . LEU A 1 36 ? 3.426 6.549 -7.084 1.00 0.00 36 LEU A N 10
ATOM 14324 C CA . LEU A 1 36 ? 2.432 5.504 -7.355 1.00 0.00 36 LEU A CA 10
ATOM 14325 C C . LEU A 1 36 ? 2.911 4.437 -8.345 1.00 0.00 36 LEU A C 10
ATOM 14326 O O . LEU A 1 36 ? 2.859 3.250 -8.037 1.00 0.00 36 LEU A O 10
ATOM 14342 N N . GLU A 1 37 ? 3.369 4.852 -9.525 1.00 0.00 37 GLU A N 10
ATOM 14343 C CA . GLU A 1 37 ? 3.835 3.903 -10.534 1.00 0.00 37 GLU A CA 10
ATOM 14344 C C . GLU A 1 37 ? 5.169 3.281 -10.137 1.00 0.00 37 GLU A C 10
ATOM 14345 O O . GLU A 1 37 ? 5.338 2.060 -10.177 1.00 0.00 37 GLU A O 10
ATOM 14357 N N . GLU A 1 38 ? 6.113 4.125 -9.746 1.00 0.00 38 GLU A N 10
ATOM 14358 C CA . GLU A 1 38 ? 7.428 3.659 -9.336 1.00 0.00 38 GLU A CA 10
ATOM 14359 C C . GLU A 1 38 ? 7.315 2.731 -8.129 1.00 0.00 38 GLU A C 10
ATOM 14360 O O . GLU A 1 38 ? 7.882 1.638 -8.118 1.00 0.00 38 GLU A O 10
ATOM 14372 N N . ASP A 1 39 ? 6.573 3.172 -7.120 1.00 0.00 39 ASP A N 10
ATOM 14373 C CA . ASP A 1 39 ? 6.371 2.382 -5.908 1.00 0.00 39 ASP A CA 10
ATOM 14374 C C . ASP A 1 39 ? 5.944 0.956 -6.247 1.00 0.00 39 ASP A C 10
ATOM 14375 O O . ASP A 1 39 ? 6.393 0.000 -5.615 1.00 0.00 39 ASP A O 10
ATOM 14384 N N . VAL A 1 40 ? 5.080 0.817 -7.251 1.00 0.00 40 VAL A N 10
ATOM 14385 C CA . VAL A 1 40 ? 4.607 -0.504 -7.667 1.00 0.00 40 VAL A CA 10
ATOM 14386 C C . VAL A 1 40 ? 5.790 -1.389 -8.017 1.00 0.00 40 VAL A C 10
ATOM 14387 O O . VAL A 1 40 ? 5.888 -2.531 -7.573 1.00 0.00 40 VAL A O 10
ATOM 14400 N N . GLU A 1 41 ? 6.688 -0.841 -8.826 1.00 0.00 41 GLU A N 10
ATOM 14401 C CA . GLU A 1 41 ? 7.882 -1.568 -9.254 1.00 0.00 41 GLU A CA 10
ATOM 14402 C C . GLU A 1 41 ? 8.645 -2.135 -8.057 1.00 0.00 41 GLU A C 10
ATOM 14403 O O . GLU A 1 41 ? 9.024 -3.306 -8.051 1.00 0.00 41 GLU A O 10
ATOM 14415 N N . ALA A 1 42 ? 8.866 -1.300 -7.044 1.00 0.00 42 ALA A N 10
ATOM 14416 C CA . ALA A 1 42 ? 9.583 -1.726 -5.846 1.00 0.00 42 ALA A CA 10
ATOM 14417 C C . ALA A 1 42 ? 8.763 -2.734 -5.044 1.00 0.00 42 ALA A C 10
ATOM 14418 O O . ALA A 1 42 ? 9.284 -3.751 -4.586 1.00 0.00 42 ALA A O 10
ATOM 14425 N N . LEU A 1 43 ? 7.482 -2.435 -4.874 1.00 0.00 43 LEU A N 10
ATOM 14426 C CA . LEU A 1 43 ? 6.581 -3.302 -4.121 1.00 0.00 43 LEU A CA 10
ATOM 14427 C C . LEU A 1 43 ? 6.391 -4.650 -4.805 1.00 0.00 43 LEU A C 10
ATOM 14428 O O . LEU A 1 43 ? 6.486 -5.697 -4.163 1.00 0.00 43 LEU A O 10
ATOM 14444 N N . LEU A 1 44 ? 6.131 -4.630 -6.108 1.00 0.00 44 LEU A N 10
ATOM 14445 C CA . LEU A 1 44 ? 5.941 -5.866 -6.855 1.00 0.00 44 LEU A CA 10
ATOM 14446 C C . LEU A 1 44 ? 7.189 -6.732 -6.783 1.00 0.00 44 LEU A C 10
ATOM 14447 O O . LEU A 1 44 ? 7.116 -7.917 -6.464 1.00 0.00 44 LEU A O 10
ATOM 14463 N N . ASP A 1 45 ? 8.338 -6.128 -7.070 1.00 0.00 45 ASP A N 10
ATOM 14464 C CA . ASP A 1 45 ? 9.609 -6.842 -7.032 1.00 0.00 45 ASP A CA 10
ATOM 14465 C C . ASP A 1 45 ? 9.733 -7.658 -5.749 1.00 0.00 45 ASP A C 10
ATOM 14466 O O . ASP A 1 45 ? 10.228 -8.786 -5.762 1.00 0.00 45 ASP A O 10
ATOM 14475 N N . PHE A 1 46 ? 9.273 -7.081 -4.644 1.00 0.00 46 PHE A N 10
ATOM 14476 C CA . PHE A 1 46 ? 9.326 -7.754 -3.353 1.00 0.00 46 PHE A CA 10
ATOM 14477 C C . PHE A 1 46 ? 8.207 -8.785 -3.220 1.00 0.00 46 PHE A C 10
ATOM 14478 O O . PHE A 1 46 ? 8.428 -9.895 -2.744 1.00 0.00 46 PHE A O 10
ATOM 14495 N N . VAL A 1 47 ? 7.003 -8.404 -3.635 1.00 0.00 47 VAL A N 10
ATOM 14496 C CA . VAL A 1 47 ? 5.844 -9.288 -3.549 1.00 0.00 47 VAL A CA 10
ATOM 14497 C C . VAL A 1 47 ? 6.082 -10.623 -4.259 1.00 0.00 47 VAL A C 10
ATOM 14498 O O . VAL A 1 47 ? 5.893 -11.687 -3.670 1.00 0.00 47 VAL A O 10
ATOM 14511 N N . ARG A 1 48 ? 6.485 -10.563 -5.525 1.00 0.00 48 ARG A N 10
ATOM 14512 C CA . ARG A 1 48 ? 6.730 -11.783 -6.301 1.00 0.00 48 ARG A CA 10
ATOM 14513 C C . ARG A 1 48 ? 7.965 -12.536 -5.815 1.00 0.00 48 ARG A C 10
ATOM 14514 O O . ARG A 1 48 ? 7.873 -13.685 -5.385 1.00 0.00 48 ARG A O 10
ATOM 14535 N N . ARG A 1 49 ? 9.120 -11.891 -5.903 1.00 0.00 49 ARG A N 10
ATOM 14536 C CA . ARG A 1 49 ? 10.380 -12.508 -5.488 1.00 0.00 49 ARG A CA 10
ATOM 14537 C C . ARG A 1 49 ? 10.293 -13.086 -4.076 1.00 0.00 49 ARG A C 10
ATOM 14538 O O . ARG A 1 49 ? 10.674 -14.233 -3.846 1.00 0.00 49 ARG A O 10
ATOM 14559 N N . GLU A 1 50 ? 9.792 -12.293 -3.135 1.00 0.00 50 GLU A N 10
ATOM 14560 C CA . GLU A 1 50 ? 9.662 -12.744 -1.752 1.00 0.00 50 GLU A CA 10
ATOM 14561 C C . GLU A 1 50 ? 8.520 -13.749 -1.604 1.00 0.00 50 GLU A C 10
ATOM 14562 O O . GLU A 1 50 ? 8.398 -14.411 -0.573 1.00 0.00 50 GLU A O 10
ATOM 14574 N N . GLY A 1 51 ? 7.684 -13.858 -2.633 1.00 0.00 51 GLY A N 10
ATOM 14575 C CA . GLY A 1 51 ? 6.567 -14.784 -2.588 1.00 0.00 51 GLY A CA 10
ATOM 14576 C C . GLY A 1 51 ? 5.582 -14.449 -1.486 1.00 0.00 51 GLY A C 10
ATOM 14577 O O . GLY A 1 51 ? 5.072 -15.341 -0.807 1.00 0.00 51 GLY A O 10
ATOM 14581 N N . LEU A 1 52 ? 5.315 -13.160 -1.309 1.00 0.00 52 LEU A N 10
ATOM 14582 C CA . LEU A 1 52 ? 4.381 -12.707 -0.284 1.00 0.00 52 LEU A CA 10
ATOM 14583 C C . LEU A 1 52 ? 2.943 -12.986 -0.692 1.00 0.00 52 LEU A C 10
ATOM 14584 O O . LEU A 1 52 ? 2.177 -13.586 0.060 1.00 0.00 52 LEU A O 10
ATOM 14600 N N . GLY A 1 53 ? 2.581 -12.540 -1.888 1.00 0.00 53 GLY A N 10
ATOM 14601 C CA . GLY A 1 53 ? 1.233 -12.743 -2.377 1.00 0.00 53 GLY A CA 10
ATOM 14602 C C . GLY A 1 53 ? 0.188 -12.235 -1.404 1.00 0.00 53 GLY A C 10
ATOM 14603 O O . GLY A 1 53 ? -0.927 -12.752 -1.352 1.00 0.00 53 GLY A O 10
ATOM 14607 N N . LYS A 1 54 ? 0.555 -11.213 -0.633 1.00 0.00 54 LYS A N 10
ATOM 14608 C CA . LYS A 1 54 ? -0.344 -10.622 0.353 1.00 0.00 54 LYS A CA 10
ATOM 14609 C C . LYS A 1 54 ? 0.164 -9.256 0.793 1.00 0.00 54 LYS A C 10
ATOM 14610 O O . LYS A 1 54 ? 1.350 -9.092 1.076 1.00 0.00 54 LYS A O 10
ATOM 14629 N N . LEU A 1 55 ? -0.737 -8.284 0.863 1.00 0.00 55 LEU A N 10
ATOM 14630 C CA . LEU A 1 55 ? -0.364 -6.938 1.280 1.00 0.00 55 LEU A CA 10
ATOM 14631 C C . LEU A 1 55 ? -1.426 -6.329 2.190 1.00 0.00 55 LEU A C 10
ATOM 14632 O O . LEU A 1 55 ? -2.625 -6.499 1.967 1.00 0.00 55 LEU A O 10
ATOM 14648 N N . VAL A 1 56 ? -0.970 -5.628 3.224 1.00 0.00 56 VAL A N 10
ATOM 14649 C CA . VAL A 1 56 ? -1.866 -4.996 4.184 1.00 0.00 56 VAL A CA 10
ATOM 14650 C C . VAL A 1 56 ? -1.240 -3.730 4.764 1.00 0.00 56 VAL A C 10
ATOM 14651 O O . VAL A 1 56 ? -0.030 -3.674 4.987 1.00 0.00 56 VAL A O 10
ATOM 14664 N N . VAL A 1 57 ? -2.064 -2.713 5.002 1.00 0.00 57 VAL A N 10
ATOM 14665 C CA . VAL A 1 57 ? -1.567 -1.453 5.549 1.00 0.00 57 VAL A CA 10
ATOM 14666 C C . VAL A 1 57 ? -2.572 -0.807 6.499 1.00 0.00 57 VAL A C 10
ATOM 14667 O O . VAL A 1 57 ? -3.744 -0.632 6.158 1.00 0.00 57 VAL A O 10
ATOM 14680 N N . GLY A 1 58 ? -2.097 -0.435 7.683 1.00 0.00 58 GLY A N 10
ATOM 14681 C CA . GLY A 1 58 ? -2.955 0.214 8.657 1.00 0.00 58 GLY A CA 10
ATOM 14682 C C . GLY A 1 58 ? -2.953 1.717 8.478 1.00 0.00 58 GLY A C 10
ATOM 14683 O O . GLY A 1 58 ? -1.958 2.381 8.771 1.00 0.00 58 GLY A O 10
ATOM 14687 N N . LEU A 1 59 ? -4.059 2.256 7.983 1.00 0.00 59 LEU A N 10
ATOM 14688 C CA . LEU A 1 59 ? -4.170 3.689 7.749 1.00 0.00 59 LEU A CA 10
ATOM 14689 C C . LEU A 1 59 ? -4.611 4.430 9.011 1.00 0.00 59 LEU A C 10
ATOM 14690 O O . LEU A 1 59 ? -5.484 3.962 9.743 1.00 0.00 59 LEU A O 10
ATOM 14706 N N . PRO A 1 60 ? -4.006 5.601 9.288 1.00 0.00 60 PRO A N 10
ATOM 14707 C CA . PRO A 1 60 ? -4.337 6.402 10.471 1.00 0.00 60 PRO A CA 10
ATOM 14708 C C . PRO A 1 60 ? -5.784 6.888 10.471 1.00 0.00 60 PRO A C 10
ATOM 14709 O O . PRO A 1 60 ? -6.445 6.889 11.509 1.00 0.00 60 PRO A O 10
ATOM 14720 N N . LEU A 1 61 ? -6.268 7.310 9.305 1.00 0.00 61 LEU A N 10
ATOM 14721 C CA . LEU A 1 61 ? -7.635 7.807 9.178 1.00 0.00 61 LEU A CA 10
ATOM 14722 C C . LEU A 1 61 ? -7.818 9.100 9.969 1.00 0.00 61 LEU A C 10
ATOM 14723 O O . LEU A 1 61 ? -7.040 9.401 10.873 1.00 0.00 61 LEU A O 10
ATOM 14739 N N . ARG A 1 62 ? -8.850 9.862 9.610 1.00 0.00 62 ARG A N 10
ATOM 14740 C CA . ARG A 1 62 ? -9.150 11.134 10.269 1.00 0.00 62 ARG A CA 10
ATOM 14741 C C . ARG A 1 62 ? -8.183 12.221 9.806 1.00 0.00 62 ARG A C 10
ATOM 14742 O O . ARG A 1 62 ? -7.695 13.021 10.604 1.00 0.00 62 ARG A O 10
ATOM 14763 N N . THR A 1 63 ? -7.917 12.245 8.504 1.00 0.00 63 THR A N 10
ATOM 14764 C CA . THR A 1 63 ? -7.019 13.235 7.923 1.00 0.00 63 THR A CA 10
ATOM 14765 C C . THR A 1 63 ? -7.693 14.601 7.853 1.00 0.00 63 THR A C 10
ATOM 14766 O O . THR A 1 63 ? -8.896 14.698 7.612 1.00 0.00 63 THR A O 10
ATOM 14777 N N . ASP A 1 64 ? -6.914 15.659 8.067 1.00 0.00 64 ASP A N 10
ATOM 14778 C CA . ASP A 1 64 ? -7.446 17.017 8.026 1.00 0.00 64 ASP A CA 10
ATOM 14779 C C . ASP A 1 64 ? -8.217 17.260 6.731 1.00 0.00 64 ASP A C 10
ATOM 14780 O O . ASP A 1 64 ? -7.697 17.044 5.636 1.00 0.00 64 ASP A O 10
ATOM 14789 N N . LEU A 1 65 ? -9.460 17.707 6.866 1.00 0.00 65 LEU A N 10
ATOM 14790 C CA . LEU A 1 65 ? -10.309 17.976 5.711 1.00 0.00 65 LEU A CA 10
ATOM 14791 C C . LEU A 1 65 ? -9.815 19.192 4.935 1.00 0.00 65 LEU A C 10
ATOM 14792 O O . LEU A 1 65 ? -9.504 20.229 5.521 1.00 0.00 65 LEU A O 10
ATOM 14808 N N . LYS A 1 66 ? -9.754 19.060 3.613 1.00 0.00 66 LYS A N 10
ATOM 14809 C CA . LYS A 1 66 ? -9.308 20.152 2.754 1.00 0.00 66 LYS A CA 10
ATOM 14810 C C . LYS A 1 66 ? -9.377 19.751 1.284 1.00 0.00 66 LYS A C 10
ATOM 14811 O O . LYS A 1 66 ? -10.197 20.273 0.531 1.00 0.00 66 LYS A O 10
ATOM 14830 N N . GLU A 1 67 ? -8.521 18.813 0.887 1.00 0.00 67 GLU A N 10
ATOM 14831 C CA . GLU A 1 67 ? -8.486 18.335 -0.494 1.00 0.00 67 GLU A CA 10
ATOM 14832 C C . GLU A 1 67 ? -7.776 16.986 -0.589 1.00 0.00 67 GLU A C 10
ATOM 14833 O O . GLU A 1 67 ? -8.328 16.019 -1.114 1.00 0.00 67 GLU A O 10
ATOM 14845 N N . SER A 1 68 ? -6.548 16.933 -0.083 1.00 0.00 68 SER A N 10
ATOM 14846 C CA . SER A 1 68 ? -5.758 15.707 -0.116 1.00 0.00 68 SER A CA 10
ATOM 14847 C C . SER A 1 68 ? -6.314 14.666 0.853 1.00 0.00 68 SER A C 10
ATOM 14848 O O . SER A 1 68 ? -6.604 14.973 2.008 1.00 0.00 68 SER A O 10
ATOM 14856 N N . ALA A 1 69 ? -6.454 13.433 0.372 1.00 0.00 69 ALA A N 10
ATOM 14857 C CA . ALA A 1 69 ? -6.969 12.344 1.198 1.00 0.00 69 ALA A CA 10
ATOM 14858 C C . ALA A 1 69 ? -7.130 11.061 0.385 1.00 0.00 69 ALA A C 10
ATOM 14859 O O . ALA A 1 69 ? -6.679 9.993 0.799 1.00 0.00 69 ALA A O 10
ATOM 14866 N N . GLN A 1 70 ? -7.783 11.174 -0.767 1.00 0.00 70 GLN A N 10
ATOM 14867 C CA . GLN A 1 70 ? -8.014 10.024 -1.636 1.00 0.00 70 GLN A CA 10
ATOM 14868 C C . GLN A 1 70 ? -6.814 9.748 -2.533 1.00 0.00 70 GLN A C 10
ATOM 14869 O O . GLN A 1 70 ? -6.954 9.629 -3.751 1.00 0.00 70 GLN A O 10
ATOM 14883 N N . ALA A 1 71 ? -5.638 9.635 -1.931 1.00 0.00 71 ALA A N 10
ATOM 14884 C CA . ALA A 1 71 ? -4.427 9.359 -2.691 1.00 0.00 71 ALA A CA 10
ATOM 14885 C C . ALA A 1 71 ? -3.200 9.288 -1.788 1.00 0.00 71 ALA A C 10
ATOM 14886 O O . ALA A 1 71 ? -3.031 10.111 -0.889 1.00 0.00 71 ALA A O 10
ATOM 14893 N N . GLY A 1 72 ? -2.342 8.303 -2.040 1.00 0.00 72 GLY A N 10
ATOM 14894 C CA . GLY A 1 72 ? -1.137 8.151 -1.245 1.00 0.00 72 GLY A CA 10
ATOM 14895 C C . GLY A 1 72 ? -0.155 7.159 -1.846 1.00 0.00 72 GLY A C 10
ATOM 14896 O O . GLY A 1 72 ? 0.661 6.577 -1.131 1.00 0.00 72 GLY A O 10
ATOM 14900 N N . LYS A 1 73 ? -0.221 6.978 -3.164 1.00 0.00 73 LYS A N 10
ATOM 14901 C CA . LYS A 1 73 ? 0.676 6.065 -3.872 1.00 0.00 73 LYS A CA 10
ATOM 14902 C C . LYS A 1 73 ? 0.447 4.592 -3.500 1.00 0.00 73 LYS A C 10
ATOM 14903 O O . LYS A 1 73 ? 0.856 3.696 -4.238 1.00 0.00 73 LYS A O 10
ATOM 14922 N N . VAL A 1 74 ? -0.192 4.336 -2.360 1.00 0.00 74 VAL A N 10
ATOM 14923 C CA . VAL A 1 74 ? -0.448 2.967 -1.923 1.00 0.00 74 VAL A CA 10
ATOM 14924 C C . VAL A 1 74 ? -1.647 2.359 -2.654 1.00 0.00 74 VAL A C 10
ATOM 14925 O O . VAL A 1 74 ? -1.620 1.192 -3.045 1.00 0.00 74 VAL A O 10
ATOM 14938 N N . LEU A 1 75 ? -2.698 3.155 -2.831 1.00 0.00 75 LEU A N 10
ATOM 14939 C CA . LEU A 1 75 ? -3.909 2.692 -3.506 1.00 0.00 75 LEU A CA 10
ATOM 14940 C C . LEU A 1 75 ? -3.589 2.108 -4.885 1.00 0.00 75 LEU A C 10
ATOM 14941 O O . LEU A 1 75 ? -3.969 0.974 -5.185 1.00 0.00 75 LEU A O 10
ATOM 14957 N N . PRO A 1 76 ? -2.890 2.866 -5.751 1.00 0.00 76 PRO A N 10
ATOM 14958 C CA . PRO A 1 76 ? -2.540 2.399 -7.093 1.00 0.00 76 PRO A CA 10
ATOM 14959 C C . PRO A 1 76 ? -1.926 1.002 -7.072 1.00 0.00 76 PRO A C 10
ATOM 14960 O O . PRO A 1 76 ? -2.162 0.200 -7.974 1.00 0.00 76 PRO A O 10
ATOM 14971 N N . LEU A 1 77 ? -1.147 0.711 -6.034 1.00 0.00 77 LEU A N 10
ATOM 14972 C CA . LEU A 1 77 ? -0.519 -0.599 -5.903 1.00 0.00 77 LEU A CA 10
ATOM 14973 C C . LEU A 1 77 ? -1.570 -1.691 -5.803 1.00 0.00 77 LEU A C 10
ATOM 14974 O O . LEU A 1 77 ? -1.458 -2.737 -6.441 1.00 0.00 77 LEU A O 10
ATOM 14990 N N . VAL A 1 78 ? -2.596 -1.439 -5.000 1.00 0.00 78 VAL A N 10
ATOM 14991 C CA . VAL A 1 78 ? -3.670 -2.403 -4.820 1.00 0.00 78 VAL A CA 10
ATOM 14992 C C . VAL A 1 78 ? -4.271 -2.787 -6.166 1.00 0.00 78 VAL A C 10
ATOM 14993 O O . VAL A 1 78 ? -4.678 -3.928 -6.374 1.00 0.00 78 VAL A O 10
ATOM 15006 N N . GLU A 1 79 ? -4.317 -1.822 -7.081 1.00 0.00 79 GLU A N 10
ATOM 15007 C CA . GLU A 1 79 ? -4.867 -2.057 -8.411 1.00 0.00 79 GLU A CA 10
ATOM 15008 C C . GLU A 1 79 ? -4.144 -3.209 -9.104 1.00 0.00 79 GLU A C 10
ATOM 15009 O O . GLU A 1 79 ? -4.772 -4.073 -9.716 1.00 0.00 79 GLU A O 10
ATOM 15021 N N . ALA A 1 80 ? -2.818 -3.215 -9.000 1.00 0.00 80 ALA A N 10
ATOM 15022 C CA . ALA A 1 80 ? -2.008 -4.259 -9.614 1.00 0.00 80 ALA A CA 10
ATOM 15023 C C . ALA A 1 80 ? -2.336 -5.626 -9.025 1.00 0.00 80 ALA A C 10
ATOM 15024 O O . ALA A 1 80 ? -2.520 -6.601 -9.754 1.00 0.00 80 ALA A O 10
ATOM 15031 N N . LEU A 1 81 ? -2.393 -5.688 -7.700 1.00 0.00 81 LEU A N 10
ATOM 15032 C CA . LEU A 1 81 ? -2.682 -6.933 -7.000 1.00 0.00 81 LEU A CA 10
ATOM 15033 C C . LEU A 1 81 ? -4.076 -7.454 -7.343 1.00 0.00 81 LEU A C 10
ATOM 15034 O O . LEU A 1 81 ? -4.260 -8.651 -7.566 1.00 0.00 81 LEU A O 10
ATOM 15050 N N . ARG A 1 82 ? -5.055 -6.553 -7.385 1.00 0.00 82 ARG A N 10
ATOM 15051 C CA . ARG A 1 82 ? -6.430 -6.933 -7.702 1.00 0.00 82 ARG A CA 10
ATOM 15052 C C . ARG A 1 82 ? -6.508 -7.651 -9.047 1.00 0.00 82 ARG A C 10
ATOM 15053 O O . ARG A 1 82 ? -7.193 -8.666 -9.179 1.00 0.00 82 ARG A O 10
ATOM 15074 N N . ALA A 1 83 ? -5.803 -7.123 -10.042 1.00 0.00 83 ALA A N 10
ATOM 15075 C CA . ALA A 1 83 ? -5.796 -7.723 -11.373 1.00 0.00 83 ALA A CA 10
ATOM 15076 C C . ALA A 1 83 ? -5.299 -9.165 -11.318 1.00 0.00 83 ALA A C 10
ATOM 15077 O O . ALA A 1 83 ? -5.905 -10.064 -11.899 1.00 0.00 83 ALA A O 10
ATOM 15084 N N . ARG A 1 84 ? -4.196 -9.373 -10.608 1.00 0.00 84 ARG A N 10
ATOM 15085 C CA . ARG A 1 84 ? -3.617 -10.703 -10.464 1.00 0.00 84 ARG A CA 10
ATOM 15086 C C . ARG A 1 84 ? -4.490 -11.584 -9.577 1.00 0.00 84 ARG A C 10
ATOM 15087 O O . ARG A 1 84 ? -4.533 -12.802 -9.742 1.00 0.00 84 ARG A O 10
ATOM 15108 N N . GLY A 1 85 ? -5.180 -10.956 -8.629 1.00 0.00 85 GLY A N 10
ATOM 15109 C CA . GLY A 1 85 ? -6.037 -11.692 -7.720 1.00 0.00 85 GLY A CA 10
ATOM 15110 C C . GLY A 1 85 ? -5.320 -12.073 -6.441 1.00 0.00 85 GLY A C 10
ATOM 15111 O O . GLY A 1 85 ? -5.457 -13.195 -5.951 1.00 0.00 85 GLY A O 10
ATOM 15115 N N . VAL A 1 86 ? -4.556 -11.131 -5.900 1.00 0.00 86 VAL A N 10
ATOM 15116 C CA . VAL A 1 86 ? -3.812 -11.355 -4.666 1.00 0.00 86 VAL A CA 10
ATOM 15117 C C . VAL A 1 86 ? -4.540 -10.736 -3.477 1.00 0.00 86 VAL A C 10
ATOM 15118 O O . VAL A 1 86 ? -5.125 -9.659 -3.590 1.00 0.00 86 VAL A O 10
ATOM 15131 N N . GLU A 1 87 ? -4.500 -11.417 -2.336 1.00 0.00 87 GLU A N 10
ATOM 15132 C CA . GLU A 1 87 ? -5.154 -10.920 -1.133 1.00 0.00 87 GLU A CA 10
ATOM 15133 C C . GLU A 1 87 ? -4.584 -9.564 -0.733 1.00 0.00 87 GLU A C 10
ATOM 15134 O O . GLU A 1 87 ? -3.369 -9.397 -0.632 1.00 0.00 87 GLU A O 10
ATOM 15146 N N . VAL A 1 88 ? -5.467 -8.593 -0.518 1.00 0.00 88 VAL A N 10
ATOM 15147 C CA . VAL A 1 88 ? -5.045 -7.249 -0.141 1.00 0.00 88 VAL A CA 10
ATOM 15148 C C . VAL A 1 88 ? -6.125 -6.537 0.666 1.00 0.00 88 VAL A C 10
ATOM 15149 O O . VAL A 1 88 ? -7.314 -6.644 0.367 1.00 0.00 88 VAL A O 10
ATOM 15162 N N . GLU A 1 89 ? -5.695 -5.803 1.687 1.00 0.00 89 GLU A N 10
ATOM 15163 C CA . GLU A 1 89 ? -6.615 -5.061 2.540 1.00 0.00 89 GLU A CA 10
ATOM 15164 C C . GLU A 1 89 ? -5.855 -4.042 3.383 1.00 0.00 89 GLU A C 10
ATOM 15165 O O . GLU A 1 89 ? -4.838 -4.363 3.996 1.00 0.00 89 GLU A O 10
ATOM 15177 N N . LEU A 1 90 ? -6.350 -2.812 3.404 1.00 0.00 90 LEU A N 10
ATOM 15178 C CA . LEU A 1 90 ? -5.706 -1.752 4.169 1.00 0.00 90 LEU A CA 10
ATOM 15179 C C . LEU A 1 90 ? -6.711 -0.676 4.558 1.00 0.00 90 LEU A C 10
ATOM 15180 O O . LEU A 1 90 ? -7.393 -0.106 3.706 1.00 0.00 90 LEU A O 10
ATOM 15196 N N . TRP A 1 91 ? -6.797 -0.409 5.856 1.00 0.00 91 TRP A N 10
ATOM 15197 C CA . TRP A 1 91 ? -7.721 0.591 6.376 1.00 0.00 91 TRP A CA 10
ATOM 15198 C C . TRP A 1 91 ? -7.583 0.691 7.892 1.00 0.00 91 TRP A C 10
ATOM 15199 O O . TRP A 1 91 ? -7.274 -0.297 8.558 1.00 0.00 91 TRP A O 10
ATOM 15220 N N . ASP A 1 92 ? -7.810 1.885 8.436 1.00 0.00 92 ASP A N 10
ATOM 15221 C CA . ASP A 1 92 ? -7.702 2.096 9.879 1.00 0.00 92 ASP A CA 10
ATOM 15222 C C . ASP A 1 92 ? -8.436 0.996 10.643 1.00 0.00 92 ASP A C 10
ATOM 15223 O O . ASP A 1 92 ? -9.577 0.660 10.325 1.00 0.00 92 ASP A O 10
ATOM 15232 N N . GLU A 1 93 ? -7.769 0.432 11.645 1.00 0.00 93 GLU A N 10
ATOM 15233 C CA . GLU A 1 93 ? -8.352 -0.639 12.444 1.00 0.00 93 GLU A CA 10
ATOM 15234 C C . GLU A 1 93 ? -9.656 -0.206 13.088 1.00 0.00 93 GLU A C 10
ATOM 15235 O O . GLU A 1 93 ? -9.679 0.661 13.958 1.00 0.00 93 GLU A O 10
ATOM 15247 N N . ARG A 1 94 ? -10.737 -0.843 12.656 1.00 0.00 94 ARG A N 10
ATOM 15248 C CA . ARG A 1 94 ? -12.060 -0.558 13.183 1.00 0.00 94 ARG A CA 10
ATOM 15249 C C . ARG A 1 94 ? -13.015 -1.708 12.879 1.00 0.00 94 ARG A C 10
ATOM 15250 O O . ARG A 1 94 ? -14.209 -1.499 12.666 1.00 0.00 94 ARG A O 10
ATOM 15271 N N . PHE A 1 95 ? -12.477 -2.924 12.856 1.00 0.00 95 PHE A N 10
ATOM 15272 C CA . PHE A 1 95 ? -13.274 -4.114 12.576 1.00 0.00 95 PHE A CA 10
ATOM 15273 C C . PHE A 1 95 ? -14.069 -3.946 11.282 1.00 0.00 95 PHE A C 10
ATOM 15274 O O . PHE A 1 95 ? -15.222 -4.370 11.190 1.00 0.00 95 PHE A O 10
ATOM 15291 N N . THR A 1 96 ? -13.446 -3.327 10.284 1.00 0.00 96 THR A N 10
ATOM 15292 C CA . THR A 1 96 ? -14.097 -3.106 8.999 1.00 0.00 96 THR A CA 10
ATOM 15293 C C . THR A 1 96 ? -14.311 -4.423 8.261 1.00 0.00 96 THR A C 10
ATOM 15294 O O . THR A 1 96 ? -13.378 -5.208 8.088 1.00 0.00 96 THR A O 10
ATOM 15305 N N . THR A 1 97 ? -15.546 -4.662 7.829 1.00 0.00 97 THR A N 10
ATOM 15306 C CA . THR A 1 97 ? -15.879 -5.885 7.110 1.00 0.00 97 THR A CA 10
ATOM 15307 C C . THR A 1 97 ? -15.339 -5.849 5.683 1.00 0.00 97 THR A C 10
ATOM 15308 O O . THR A 1 97 ? -14.748 -6.818 5.208 1.00 0.00 97 THR A O 10
ATOM 15319 N N . LYS A 1 98 ? -15.549 -4.725 5.005 1.00 0.00 98 LYS A N 10
ATOM 15320 C CA . LYS A 1 98 ? -15.083 -4.561 3.632 1.00 0.00 98 LYS A CA 10
ATOM 15321 C C . LYS A 1 98 ? -13.560 -4.534 3.573 1.00 0.00 98 LYS A C 10
ATOM 15322 O O . LYS A 1 98 ? -12.902 -5.558 3.769 1.00 0.00 98 LYS A O 10
#

CATH classification: 3.30.420.140

Secondary structure (DSSP, 8-state):
--EEEEEESSSEEEEEEE-S--SS---EEEEE---HHHHHHHHHHHHHHHT--EEEEE------SSS---SSTTHHHHHHHHHTT-EEEEE--S----

Organism: Thermus thermophilus (strain ATCC 27634 / DSM 579 / HB8) (NCBI:txid300852)

Sequence (98 aa):
MRVGALDVGEARIGLAVGEEGVPLASGRGYLVRKTLEEDVEALLDFVRREGLGKLVVGLPLRTDLKESAQAGKVLPLVEALRARGVEVELWDERFTTKMRVGALDVGEARIGLAVGEEGVPLASGRGYLVRKTLEEDVEALLDFVRREGLGKLVVGLPLRTDLKESAQAGKVLPLVEALRARGVEVELWDERFTTKMRVGALDVGEARIGLAVGEEGVPLASGRGYLVRKTLEEDVEALLDFVRREGLGKLVVGLPLRTDLKESAQAGKVLPLVEALRARGVEVELWDERFTTKMRVGALDVGEARIGLAVGEEGVPLASGRGYLVRKTLEEDVEALLDFVRREGLGKLVVGLPLRTDLKESAQAGKVLPLVEALRARGVEVELWDERFTTKMRVGALDVGEARIGLAVGEEGVPLASGRGYLVRKTLEEDVEALLDFVRREGLGKLVVGLPLRTDLKESAQAGKVLPLVEALRARGVEVELWDERFTTKMRVGALDVGEARIGLAVGEEGVPLASGRGYLVRKTLEEDVEALLDFVRREGLGKLVVGLPLRTDLKESAQAGKVLPLVEALRARGVEVELWDERFTTKMRVGALDVGEARIGLAVGEEGVPLASGRGYLVRKTLEEDVEALLDFVRREGLGKLVVGLPLRTDLKESAQAGKVLPLVEALRARGVEVELWDERFTTKMRVGALDVGEARIGLAVGEEGVPLASGRGYLVRKTLEEDVEALLDFVRREGLGKLVVGLPLRTDLKESAQAGKVLPLVEALRARGVEVELWDERFTTKMRVGALDVGEARIGLAVGEEGVPLASGRGYLVRKTLEEDVEALLDFVRREGLGKLVVGLPLRTDLKESAQAGKVLPLVEALRARGVEVELWDERFTTKMRVGALDVGEARIGLAVGEEGVPLASGRGYLVRKTLEEDVEALLDFVRREGLGKLVVGLPLRTDLKESAQAGKVLPLVEALRARGVEVELWDERFTTK

Foldseek 3Di:
DWAWEWDDDPFWIFTDIDPPPDPCPDTPGIGGDDALVVVLVVVVVCCVVVVRLHYEYADPDPDDDDPPDPDDSVVSNVVVSVVVPGYYYYYHPDPDPD